Protein 6F95 (pdb70)

Secondary structure (DSSP, 8-state):
-EEEEEEE-SSEEEEEE-SSSS-EEEEEE--EEE----S--SSEEEEE-SS--EEEEGGGGGGGSS-GGGSS--S--SSSTTTHHHHHHHHHHHHTTT---EEEEEEEE-STTTTTGGGTTTTT-SSSEEEEETTEEEEEEEEEEEEEETTGGGGGG-S-SS-EEEEE-SSEEEEEEBSSSSBBSSS---EE--TTTS-SHHHHHHHHHHS-S--TTS-EEEESTTHHHHHHHHTTTT--SB-----STT--GGGHHHHHHHTT---/-EEEEEEE-SSEEEEEE-SSSS-EEEEEE--EEE---BS--SSEEEEE-SS--EEEEGGGGGGGSS-GGGSS--S--SSSTTTHHHHHHHHHHHHTTT---EEEEEEEE-STTTTTGGGTTTTT-SSSEEEEETTEEEEEEEEEEEEEETTGGGGGG-S-SS-EEEEE-SSEEEEEEBSSSSBBSSS---EE--TTTS-SHHHHHHHHHHS-S--TTS-EEEESTTHHHHHHHHTTTT--SB-----STT--GGGHHHHHHHTT---/-EEEEEEE-SSEEEEEE-SSSS-EEEEEE--EEE---BS--SSEEEEE-SS--EEEEGGGGGGGSS-GGGSS--S--SSSTTTHHHHHHHHHHHHTTT---EEEEEEEE-STTTTTGGGTTTTT-SSSEEEEETTEEEEEEEEEEEEEETTGGGGGG-S-SS-EEEEE-SSEEEEEEBSSSSB-SSS---EE--TTTS-SHHHHHHHHHHS-S--TTS-EEEESTTHHHHHHHHTTTT--SB-----STT--GGGHHHHHHHTT---/-EEEEEEE-SSEEEEEE-SSSS-EEEEEE--EEE---BS--SSEEEEE-SS--EEEEGGGGGGGSS-GGGSS--S--SSSTTTHHHHHHHHHHHHTTT---EEEEEEEE-STTTTTGGGTTTTT-SSSEEEEETTEEEEEEEEEEEEEETTGGGGGG-S-SS-EEEEE-SSEEEEEEBSSSSB-SSS---EE--TTTS-SHHHHHHHHHHS-S--TTS-EEEESTTHHHHHHHHTTTT--SB-----STT--GGGHHHHHHHTT---/-EEEEEEE-SSEEEEEE-SSSS-EEEEEE--EEE----S--SSEEEEE-SS--EEEEGGGGGGGSS-GGGSS--S--SSSTTTHHHHHHHHHHHHTTT---EEEEEEEE-STTTTTGGGTTTTT-SSSEEEEETTEEEEEEEEEEEEEETTGGGGGG-S-SS-EEEEE-SSEEEEEEBSSSSBBSSS---EE--TTTS-SHHHHHHHHHHS-S--TTS-EEEESTTHHHHHHHHTTTT--SB-----STT--GGGHHHHHHHTT---

Sequence (1335 aa):
TLTTVIDIGNFSTKYAYKDAAQIKVGSFPSILHSYKPLEDYEGMERVEYNGLDYYVGETVKNFYFGREEQMYFGNTRKGHMEGQIRLVYALYTIFKETGAAEFNLILTCPYESMVTDKKYFVQHFEGEREVIVEGKSFKFTVHNIVMAAEGLGALNFSDSLNCVIVDAGSKTLNVLYLINGSISKMDSHTINGGTIDNSIMDLAKTFAKTCSNIDYDYPIVCTGGKAEEMKECLENVGYSTVSSAELGEDKPSYYVNSVGLLLKYGRTLTTVIDIGNFSTKYAYKDAAQIKVGSFPSILHSYKPLEDYEGMERVEYNGLDYYVGETVKNFYFGREEQMYFGNTRKGHMEGQIRLVYALYTIFKETGAAEFNLILTCPYESMVTDKKYFVQHFEGEREVIVEGKSFKFTVHNIVMAAEGLGALNFSDSLNCVIVDAGSKTLNVLYLINGSISKMDSHTINGGTIDNSIMDLAKTFAKTCSNIDYDYPIVCTGGKAEEMKECLENVGYSTVSSAELGEDKPSYYVNSVGLLLKYGRTLTTVIDIGNFSTKYAYKDAAQIKVGSFPSILHSYKPLEDYEGMERVEYNGLDYYVGETVKNFYFGREEQMYFGNTRKGHMEGQIRLVYALYTIFKETGAAEFNLILTCPYESMVTDKKYFVQHFEGEREVIVEGKSFKFTVHNIVMAAEGLGALNFSDSLNCVIVDAGSKTLNVLYLINGSISKMDSHTINGGTIDNSIMDLAKTFAKTCSNIDYDYPIVCTGGKAEEMKECLENVGYSTVSSAELGEDKPSYYVNSVGLLLKYGRTLTTVIDIGNFSTKYAYKDAAQIKVGSFPSILHSYKPLEDYEGMERVEYNGLDYYVGETVKNFYFGREEQMYFGNTRKGHMEGQIRLVYALYTIFKETGAAEFNLILTCPYESMVTDKKYFVQHFEGEREVIVEGKSFKFTVHNIVMAAEGLGALNFSDSLNCVIVDAGSKTLNVLYLINGSISKMDSHTINGGTIDNSIMDLAKTFAKTCSNIDYDYPIVCTGGKAEEMKECLENVGYSTVSSAELGEDKPSYYVNSVGLLLKYGRTLTTVIDIGNFSTKYAYKDAAQIKVGSFPSILHSYKPLEDYEGMERVEYNGLDYYVGETVKNFYFGREEQMYFGNTRKGHMEGQIRLVYALYTIFKETGAAEFNLILTCPYESMVTDKKYFVQHFEGEREVIVEGKSFKFTVHNIVMAAEGLGALNFSDSLNCVIVDAGSKTLNVLYLINGSISKMDSHTINGGTIDNSIMDLAKTFAKTCSNIDYDYPIVCTGGKAEEMKECLENVGYSTVSSAELGEDKPSYYVNSVGLLLKYGR

Foldseek 3Di:
DWEKEWEDAWQKIKIWTCDDVDIDIDIFGDFKDAAPDDDDDDFWKWKAFDHGTIIGGDCSCVVQVVNNVPGTDAPDQAQDVPNVRRVVVVVVVVCVVPVAQEYAYEYEDAPVCQVVNCVRPVPSAQFQGWMQMRNRIDTHTYHHYHYHYQFLLLCVQDPDQFAWGWAQEAFWIWTFGGGRSHTDDVQTDIGGGHVNVDPLLVVLVVVCVRNVVDDQAGEYEYAAQCRVVNVVNNVVVPHDRYDYGDDDPPDHRHCSSGVSCVVPDDD/DWEKEWEDAWQKIKIWTCDDVDIDIDIFGDFKDAAPDDDDDDFWKWKAFDHGTIIGGDCSCVVQVVNNVPGTDAPDQAQDVPNVRRVVVVVVVVCVVPVAQEYAYEYEDAPVCQVVNCVRPVPSAQFQGWMQMRNRIDTHTYHHYHYHYQFLLLCVQDPDQFAWGWAQEAFWIWTFGGGRSHTDDVQTDIGGGHVNVDPLLVVLVVVCVRNVVDDQAGEYEYAAQCRVVNVVNNVVVPHDRYDYGDDDPPDHRHCSSGVSCVVPDDD/DWEKEWEDAWQKIKIWTCDDVDIDIDIFGDFKDAAPDDDDDDFWKWKAFDHGTIIGGDCSCVVQVVNNVPGTDAPDQAQDVPNVRRVVVVVVVVCVVPVAQEYAYEYEDAPVCQVVNCVRPVPSAQFQGWMQMRNRIDTHTYHHYHYHYQFLLLCVQDPDQFAWGWAQEAFWIWTFGGGRSHTDDVQTDIGGGHVNVDPLLVVLVVVCVRNVVDDQAGEYEYAAQCRVVNVVNNVVVPHDRYDYGDDDPPDHRHCSSGVSCVVPDDD/DWEKEWEDAWQKIKIWTCDDVDIDIDIFGDFKDAAPDDDDDDFWKWKAFDHGTIIGGDCSCVVQVVNNVPGTDAPDQAQDVPNVRRVVVVVVVVCVVPVAQEYAYEYEDAPVCQVVNCVRPVPSAQFQGWMQMRNRIDTHTYHHYHYHYQFLLLCVQDPDQFAWGWAQEAFWIWTFGGGRSHTDDVQTDIGGGHVNVDPLLVVLVVVCVRNVVDDQAGEYEYAAQCRVVNVVNNVVVPHDRYDYGDDDPPDHRHCSSGVSCVVPDDD/DWEKEWEDAWQKIKIWTCDDVDIDIDIFGDFKDAAPDDDDDDFWKWKAFDHGTIIGGDCSCVVQVVNNVPGTDAPDQAQDVPNVRRVVVVVVVVCVVPVAQEYAYEYEDAPVCQVVNCVRPVPSAQFQGWMQMRNRIDTHTYHHYHYHYQFLLLCVQDPDQFAWGWAQEAFWIWTFGGGRSHTDDVQTDIGGGHVNVDPLLVVLVVVCVRNVVDDQAGEYEYAAQCRVVNVVNNVVVPHDRYDYGDDDPPDHRHCSSGVSCVVPDDD

Radius of gyration: 43.41 Å; Cα contacts (8 Å, |Δi|>4): 2991; chains: 5; bounding box: 79×79×156 Å

Organism: Bacillus subtilis (NCBI:txid1423)

B-factor: mean 75.81, std 14.25, range [50.49, 121.33]

Nearest PDB structures (foldseek):
  6f95-assembly1_A  TM=1.004E+00  e=1.488E-59  Bacillus subtilis
  6bqw-assembly1_A  TM=9.727E-01  e=2.558E-44  Bacillus subtilis
  8j9b-assembly1_F-2  TM=5.770E-01  e=1.873E-07  Oryctolagus cuniculus
  9c4b-assembly1_A  TM=6.269E-01  e=9.050E-07  Homo sapiens
  3ffk-assembly1_B  TM=5.396E-01  e=3.231E-07  Oryctolagus cuniculus

Structure (mmCIF, N/CA/C/O backbone):
data_6F95
#
_entry.id   6F95
#
_cell.length_a   1.0
_cell.length_b   1.0
_cell.length_c   1.0
_cell.angle_alpha   90.00
_cell.angle_beta   90.00
_cell.angle_gamma   90.00
#
_symmetry.space_group_name_H-M   'P 1'
#
loop_
_entity.id
_entity.type
_entity.pdbx_description
1 polymer AlfA
2 non-polymer 'MAGNESIUM ION'
3 non-polymer "ADENOSINE-5'-DIPHOSPHATE"
#
loop_
_atom_site.group_PDB
_atom_site.id
_atom_site.type_symbol
_atom_site.label_atom_id
_atom_site.label_alt_id
_atom_site.label_comp_id
_atom_site.label_asym_id
_atom_site.label_entity_id
_atom_site.label_seq_id
_atom_site.pdbx_PDB_ins_code
_atom_site.Cartn_x
_atom_site.Cartn_y
_atom_site.Cartn_z
_atom_site.occupancy
_atom_site.B_iso_or_equiv
_atom_site.auth_seq_id
_atom_site.auth_comp_id
_atom_site.auth_asym_id
_atom_site.auth_atom_id
_atom_site.pdbx_PDB_model_num
ATOM 1 N N . THR A 1 5 ? 164.637 153.562 163.783 1.00 82.22 2 THR A N 1
ATOM 2 C CA . THR A 1 5 ? 164.860 154.987 163.990 1.00 82.22 2 THR A CA 1
ATOM 3 C C . THR A 1 5 ? 166.185 155.222 164.692 1.00 82.22 2 THR A C 1
ATOM 4 O O . THR A 1 5 ? 166.415 154.711 165.784 1.00 82.22 2 THR A O 1
ATOM 8 N N . LEU A 1 6 ? 167.053 156.005 164.062 1.00 81.07 3 LEU A N 1
ATOM 9 C CA . LEU A 1 6 ? 168.409 156.221 164.539 1.00 81.07 3 LEU A CA 1
ATOM 10 C C . LEU A 1 6 ? 168.537 157.619 165.124 1.00 81.07 3 LEU A C 1
ATOM 11 O O . LEU A 1 6 ? 168.238 158.607 164.450 1.00 81.07 3 LEU A O 1
ATOM 16 N N . THR A 1 7 ? 168.980 157.697 166.372 1.00 81.83 4 THR A N 1
ATOM 17 C CA . THR A 1 7 ? 169.233 158.967 167.036 1.00 81.83 4 THR A CA 1
ATOM 18 C C . THR A 1 7 ? 170.706 159.308 166.879 1.00 81.83 4 THR A C 1
ATOM 19 O O . THR A 1 7 ? 171.569 158.582 167.378 1.00 81.83 4 THR A O 1
ATOM 23 N N . THR A 1 8 ? 170.989 160.410 166.192 1.00 79.56 5 THR A N 1
ATOM 24 C CA . THR A 1 8 ? 172.361 160.782 165.896 1.00 79.56 5 THR A CA 1
ATOM 25 C C . THR A 1 8 ? 172.589 162.247 166.225 1.00 79.56 5 THR A C 1
ATOM 26 O O . THR A 1 8 ? 171.650 163.037 166.350 1.00 79.56 5 THR A O 1
ATOM 30 N N . VAL A 1 9 ? 173.862 162.596 166.371 1.00 72.46 6 VAL A N 1
ATOM 31 C CA . VAL A 1 9 ? 174.292 163.933 166.751 1.00 72.46 6 VAL A CA 1
ATOM 32 C C . VAL A 1 9 ? 175.267 164.447 165.702 1.00 72.46 6 VAL A C 1
ATOM 33 O O . VAL A 1 9 ? 176.227 163.757 165.345 1.00 72.46 6 VAL A O 1
ATOM 37 N N . ILE A 1 10 ? 174.989 165.635 165.169 1.00 67.65 7 ILE A N 1
ATOM 38 C CA . ILE A 1 10 ? 175.709 166.179 164.024 1.00 67.65 7 ILE A CA 1
ATOM 39 C C . ILE A 1 10 ? 176.242 167.552 164.410 1.00 67.65 7 ILE A C 1
ATOM 40 O O . ILE A 1 10 ? 175.478 168.518 164.506 1.00 67.65 7 ILE A O 1
ATOM 45 N N . ASP A 1 11 ? 177.550 167.638 164.630 1.00 65.80 8 ASP A N 1
ATOM 46 C CA . ASP A 1 11 ? 178.208 168.863 165.076 1.00 65.80 8 ASP A CA 1
ATOM 47 C C . ASP A 1 11 ? 178.703 169.611 163.848 1.00 65.80 8 ASP A C 1
ATOM 48 O O . ASP A 1 11 ? 179.835 169.433 163.408 1.00 65.80 8 ASP A O 1
ATOM 53 N N . ILE A 1 12 ? 177.840 170.458 163.296 1.00 66.23 9 ILE A N 1
ATOM 54 C CA . ILE A 1 12 ? 178.195 171.275 162.140 1.00 66.23 9 ILE A CA 1
ATOM 55 C C . ILE A 1 12 ? 179.177 172.343 162.599 1.00 66.23 9 ILE A C 1
ATOM 56 O O . ILE A 1 12 ? 178.826 173.215 163.396 1.00 66.23 9 ILE A O 1
ATOM 61 N N . GLY A 1 13 ? 180.408 172.282 162.104 1.00 62.25 10 GLY A N 1
ATOM 62 C CA . GLY A 1 13 ? 181.405 173.274 162.394 1.00 62.25 10 GLY A CA 1
ATOM 63 C C . GLY A 1 13 ? 181.734 174.115 161.183 1.00 62.25 10 GLY A C 1
ATOM 64 O O . GLY A 1 13 ? 180.956 174.212 160.226 1.00 62.25 10 GLY A O 1
ATOM 65 N N . ASN A 1 14 ? 182.904 174.735 161.222 1.00 57.37 11 ASN A N 1
ATOM 66 C CA . ASN A 1 14 ? 183.389 175.534 160.108 1.00 57.37 11 ASN A CA 1
ATOM 67 C C . ASN A 1 14 ? 184.526 174.868 159.359 1.00 57.37 11 ASN A C 1
ATOM 68 O O . ASN A 1 14 ? 184.592 174.968 158.137 1.00 57.37 11 ASN A O 1
ATOM 73 N N . PHE A 1 15 ? 185.422 174.183 160.063 1.00 54.37 12 PHE A N 1
ATOM 74 C CA . PHE A 1 15 ? 186.457 173.419 159.386 1.00 54.37 12 PHE A CA 1
ATOM 75 C C . PHE A 1 15 ? 185.924 172.086 158.899 1.00 54.37 12 PHE A C 1
ATOM 76 O O . PHE A 1 15 ? 186.303 171.622 157.822 1.00 54.37 12 PHE A O 1
ATOM 84 N N . SER A 1 16 ? 185.067 171.449 159.683 1.00 56.72 13 SER A N 1
ATOM 85 C CA . SER A 1 16 ? 184.555 170.135 159.342 1.00 56.72 13 SER A CA 1
ATOM 86 C C . SER A 1 16 ? 183.169 169.988 159.939 1.00 56.72 13 SER A C 1
ATOM 87 O O . SER A 1 16 ? 182.706 170.839 160.694 1.00 56.72 13 SER A O 1
ATOM 90 N N . THR A 1 17 ? 182.505 168.894 159.594 1.00 57.03 14 THR A N 1
ATOM 91 C CA . THR A 1 17 ? 181.178 168.597 160.116 1.00 57.03 14 THR A CA 1
ATOM 92 C C . THR A 1 17 ? 181.190 167.181 160.660 1.00 57.03 14 THR A C 1
ATOM 93 O O . THR A 1 17 ? 181.321 166.223 159.897 1.00 57.03 14 THR A O 1
ATOM 97 N N . LYS A 1 18 ? 181.049 167.051 161.969 1.00 60.75 15 LYS A N 1
ATOM 98 C CA . LYS A 1 18 ? 181.204 165.777 162.647 1.00 60.75 15 LYS A CA 1
ATOM 99 C C . LYS A 1 18 ? 179.839 165.195 162.964 1.00 60.75 15 LYS A C 1
ATOM 100 O O . LYS A 1 18 ? 178.979 165.880 163.520 1.00 60.75 15 LYS A O 1
ATOM 106 N N . TYR A 1 19 ? 179.644 163.931 162.611 1.00 68.87 16 TYR A N 1
ATOM 107 C CA . TYR A 1 19 ? 178.424 163.214 162.938 1.00 68.87 16 TYR A CA 1
ATOM 108 C C . TYR A 1 19 ? 178.783 162.009 163.788 1.00 68.87 16 TYR A C 1
ATOM 109 O O . TYR A 1 19 ? 179.819 161.378 163.570 1.00 68.87 16 TYR A O 1
ATOM 118 N N . ALA A 1 20 ? 177.924 161.689 164.751 1.00 72.32 17 ALA A N 1
ATOM 119 C CA . ALA A 1 20 ? 178.113 160.521 165.595 1.00 72.32 17 ALA A CA 1
ATOM 120 C C . ALA A 1 20 ? 176.777 159.839 165.815 1.00 72.32 17 ALA A C 1
ATOM 121 O O . ALA A 1 20 ? 175.746 160.501 165.943 1.00 72.32 17 ALA A O 1
ATOM 123 N N . TYR A 1 21 ? 176.805 158.511 165.857 1.00 81.72 18 TYR A N 1
ATOM 124 C CA . TYR A 1 21 ? 175.603 157.728 166.082 1.00 81.72 18 TYR A CA 1
ATOM 125 C C . TYR A 1 21 ? 175.996 156.428 166.760 1.00 81.72 18 TYR A C 1
ATOM 126 O O . TYR A 1 21 ? 177.169 156.052 166.799 1.00 81.72 18 TYR A O 1
ATOM 135 N N . LYS A 1 22 ? 174.994 155.741 167.292 1.00 90.99 19 LYS A N 1
ATOM 136 C CA . LYS A 1 22 ? 175.188 154.537 168.090 1.00 90.99 19 LYS A CA 1
ATOM 137 C C . LYS A 1 22 ? 174.317 153.431 167.514 1.00 90.99 19 LYS A C 1
ATOM 138 O O . LYS A 1 22 ? 173.099 153.427 167.720 1.00 90.99 19 LYS A O 1
ATOM 144 N N . ASP A 1 23 ? 174.931 152.502 166.785 1.00 95.37 20 ASP A N 1
ATOM 145 C CA . ASP A 1 23 ? 174.191 151.372 166.232 1.00 95.37 20 ASP A CA 1
ATOM 146 C C . ASP A 1 23 ? 174.280 150.136 167.130 1.00 95.37 20 ASP A C 1
ATOM 147 O O . ASP A 1 23 ? 173.257 149.633 167.606 1.00 95.37 20 ASP A O 1
ATOM 152 N N . ALA A 1 24 ? 175.486 149.646 167.374 1.00 98.03 21 ALA A N 1
ATOM 153 C CA . ALA A 1 24 ? 175.743 148.587 168.336 1.00 98.03 21 ALA A CA 1
ATOM 154 C C . ALA A 1 24 ? 176.080 149.241 169.676 1.00 98.03 21 ALA A C 1
ATOM 155 O O . ALA A 1 24 ? 175.781 150.418 169.893 1.00 98.03 21 ALA A O 1
ATOM 157 N N . ALA A 1 25 ? 176.673 148.484 170.600 1.00 100.98 22 ALA A N 1
ATOM 158 C CA . ALA A 1 25 ? 177.215 149.077 171.817 1.00 100.98 22 ALA A CA 1
ATOM 159 C C . ALA A 1 25 ? 178.353 150.056 171.546 1.00 100.98 22 ALA A C 1
ATOM 160 O O . ALA A 1 25 ? 178.617 150.913 172.394 1.00 100.98 22 ALA A O 1
ATOM 162 N N . GLN A 1 26 ? 179.024 149.954 170.402 1.00 98.70 23 GLN A N 1
ATOM 163 C CA . GLN A 1 26 ? 180.056 150.902 170.021 1.00 98.70 23 GLN A CA 1
ATOM 164 C C . GLN A 1 26 ? 179.437 152.163 169.433 1.00 98.70 23 GLN A C 1
ATOM 165 O O . GLN A 1 26 ? 178.244 152.210 169.126 1.00 98.70 23 GLN A O 1
ATOM 171 N N . ILE A 1 27 ? 180.266 153.190 169.292 1.00 88.60 24 ILE A N 1
ATOM 172 C CA . ILE A 1 27 ? 179.867 154.432 168.642 1.00 88.60 24 ILE A CA 1
ATOM 173 C C . ILE A 1 27 ? 180.585 154.532 167.303 1.00 88.60 24 ILE A C 1
ATOM 174 O O . ILE A 1 27 ? 181.813 154.655 167.255 1.00 88.60 24 ILE A O 1
ATOM 179 N N . LYS A 1 28 ? 179.821 154.478 166.218 1.00 83.05 25 LYS A N 1
ATOM 180 C CA . LYS A 1 28 ? 180.365 154.699 164.889 1.00 83.05 25 LYS A CA 1
ATOM 181 C C . LYS A 1 28 ? 180.352 156.191 164.606 1.00 83.05 25 LYS A C 1
ATOM 182 O O . LYS A 1 28 ? 179.330 156.853 164.798 1.00 83.05 25 LYS A O 1
ATOM 188 N N . VAL A 1 29 ? 181.484 156.714 164.149 1.00 75.13 26 VAL A N 1
ATOM 189 C CA . VAL A 1 29 ? 181.676 158.151 164.062 1.00 75.13 26 VAL A CA 1
ATOM 190 C C . VAL A 1 29 ? 182.416 158.460 162.767 1.00 75.13 26 VAL A C 1
ATOM 191 O O . VAL A 1 29 ? 183.068 157.592 162.179 1.00 75.13 26 VAL A O 1
ATOM 195 N N . GLY A 1 30 ? 182.278 159.696 162.297 1.00 71.70 27 GLY A N 1
ATOM 196 C CA . GLY A 1 30 ? 182.938 160.116 161.076 1.00 71.70 27 GLY A CA 1
ATOM 197 C C . GLY A 1 30 ? 182.701 161.589 160.835 1.00 71.70 27 GLY A C 1
ATOM 198 O O . GLY A 1 30 ? 181.943 162.242 161.554 1.00 71.70 27 GLY A O 1
ATOM 199 N N . SER A 1 31 ? 183.347 162.104 159.795 1.00 60.95 28 SER A N 1
ATOM 200 C CA . SER A 1 31 ? 183.198 163.507 159.433 1.00 60.95 28 SER A CA 1
ATOM 201 C C . SER A 1 31 ? 183.491 163.673 157.949 1.00 60.95 28 SER A C 1
ATOM 202 O O . SER A 1 31 ? 183.787 162.711 157.237 1.00 60.95 28 SER A O 1
ATOM 205 N N . PHE A 1 32 ? 183.412 164.921 157.497 1.00 55.03 29 PHE A N 1
ATOM 206 C CA . PHE A 1 32 ? 183.728 165.330 156.136 1.00 55.03 29 PHE A CA 1
ATOM 207 C C . PHE A 1 32 ? 183.977 166.829 156.168 1.00 55.03 29 PHE A C 1
ATOM 208 O O . PHE A 1 32 ? 183.359 167.524 156.974 1.00 55.03 29 PHE A O 1
ATOM 216 N N . PRO A 1 33 ? 184.876 167.344 155.329 1.00 51.93 30 PRO A N 1
ATOM 217 C CA . PRO A 1 33 ? 185.254 168.758 155.454 1.00 51.93 30 PRO A CA 1
ATOM 218 C C . PRO A 1 33 ? 184.144 169.701 155.035 1.00 51.93 30 PRO A C 1
ATOM 219 O O . PRO A 1 33 ? 183.362 169.420 154.129 1.00 51.93 30 PRO A O 1
ATOM 223 N N . SER A 1 34 ? 184.081 170.827 155.732 1.00 55.54 31 SER A N 1
ATOM 224 C CA . SER A 1 34 ? 183.002 171.804 155.612 1.00 55.54 31 SER A CA 1
ATOM 225 C C . SER A 1 34 ? 183.313 172.875 154.586 1.00 55.54 31 SER A C 1
ATOM 226 O O . SER A 1 34 ? 183.205 174.065 154.862 1.00 55.54 31 SER A O 1
ATOM 229 N N . ILE A 1 35 ? 183.689 172.471 153.382 1.00 56.35 32 ILE A N 1
ATOM 230 C CA . ILE A 1 35 ? 183.936 173.395 152.286 1.00 56.35 32 ILE A CA 1
ATOM 231 C C . ILE A 1 35 ? 182.927 173.084 151.203 1.00 56.35 32 ILE A C 1
ATOM 232 O O . ILE A 1 35 ? 182.904 171.967 150.676 1.00 56.35 32 ILE A O 1
ATOM 237 N N . LEU A 1 36 ? 182.092 174.053 150.871 1.00 61.52 33 LEU A N 1
ATOM 238 C CA . LEU A 1 36 ? 181.167 173.878 149.771 1.00 61.52 33 LEU A CA 1
ATOM 239 C C . LEU A 1 36 ? 181.141 175.118 148.897 1.00 61.52 33 LEU A C 1
ATOM 240 O O . LEU A 1 36 ? 181.330 176.241 149.367 1.00 61.52 33 LEU A O 1
ATOM 245 N N . HIS A 1 37 ? 180.889 174.888 147.616 1.00 61.65 34 HIS A N 1
ATOM 246 C CA . HIS A 1 37 ? 180.970 175.893 146.577 1.00 61.65 34 HIS A CA 1
ATOM 247 C C . HIS A 1 37 ? 179.719 175.779 145.721 1.00 61.65 34 HIS A C 1
ATOM 248 O O . HIS A 1 37 ? 179.041 174.751 145.733 1.00 61.65 34 HIS A O 1
ATOM 255 N N . SER A 1 38 ? 179.417 176.832 144.962 1.00 64.27 35 SER A N 1
ATOM 256 C CA . SER A 1 38 ? 178.273 176.823 144.058 1.00 64.27 35 SER A CA 1
ATOM 257 C C . SER A 1 38 ? 178.512 175.838 142.916 1.00 64.27 35 SER A C 1
ATOM 258 O O . SER A 1 38 ? 179.595 175.265 142.780 1.00 64.27 35 SER A O 1
ATOM 261 N N . TYR A 1 39 ? 177.493 175.647 142.071 1.00 71.29 36 TYR A N 1
ATOM 262 C CA . TYR A 1 39 ? 177.465 174.450 141.237 1.00 71.29 36 TYR A CA 1
ATOM 263 C C . TYR A 1 39 ? 178.533 174.412 140.147 1.00 71.29 36 TYR A C 1
ATOM 264 O O . TYR A 1 39 ? 179.447 173.603 140.287 1.00 71.29 36 TYR A O 1
ATOM 273 N N . LYS A 1 40 ? 178.503 175.306 139.133 1.00 68.26 37 LYS A N 1
ATOM 274 C CA . LYS A 1 40 ? 179.501 175.349 138.050 1.00 68.26 37 LYS A CA 1
ATOM 275 C C . LYS A 1 40 ? 179.716 173.999 137.372 1.00 68.26 37 LYS A C 1
ATOM 276 O O . LYS A 1 40 ? 180.657 173.291 137.751 1.00 68.26 37 LYS A O 1
ATOM 282 N N . PRO A 1 41 ? 178.838 173.593 136.448 1.00 71.10 38 PRO A N 1
ATOM 283 C CA . PRO A 1 41 ? 178.856 172.230 135.876 1.00 71.10 38 PRO A CA 1
ATOM 284 C C . PRO A 1 41 ? 180.196 171.802 135.296 1.00 71.10 38 PRO A C 1
ATOM 285 O O . PRO A 1 41 ? 180.689 172.371 134.324 1.00 71.10 38 PRO A O 1
ATOM 289 N N . LEU A 1 42 ? 180.779 170.792 135.920 1.00 77.64 39 LEU A N 1
ATOM 290 C CA . LEU A 1 42 ? 182.146 170.366 135.693 1.00 77.64 39 LEU A CA 1
ATOM 291 C C . LEU A 1 42 ? 182.116 169.093 134.859 1.00 77.64 39 LEU A C 1
ATOM 292 O O . LEU A 1 42 ? 181.076 168.444 134.729 1.00 77.64 39 LEU A O 1
ATOM 297 N N . GLU A 1 43 ? 183.261 168.729 134.282 1.00 89.89 40 GLU A N 1
ATOM 298 C CA . GLU A 1 43 ? 183.277 167.599 133.351 1.00 89.89 40 GLU A CA 1
ATOM 299 C C . GLU A 1 43 ? 183.228 166.260 134.082 1.00 89.89 40 GLU A C 1
ATOM 300 O O . GLU A 1 43 ? 182.263 165.503 133.947 1.00 89.89 40 GLU A O 1
ATOM 306 N N . ASP A 1 44 ? 184.258 165.952 134.869 1.00 88.74 41 ASP A N 1
ATOM 307 C CA . ASP A 1 44 ? 184.317 164.665 135.567 1.00 88.74 41 ASP A CA 1
ATOM 308 C C . ASP A 1 44 ? 185.037 164.884 136.896 1.00 88.74 41 ASP A C 1
ATOM 309 O O . ASP A 1 44 ? 186.265 164.805 136.974 1.00 88.74 41 ASP A O 1
ATOM 314 N N . TYR A 1 45 ? 184.259 165.133 137.936 1.00 80.44 42 TYR A N 1
ATOM 315 C CA . TYR A 1 45 ? 184.769 165.292 139.284 1.00 80.44 42 TYR A CA 1
ATOM 316 C C . TYR A 1 45 ? 184.895 163.939 139.971 1.00 80.44 42 TYR A C 1
ATOM 317 O O . TYR A 1 45 ? 184.144 163.001 139.697 1.00 80.44 42 TYR A O 1
ATOM 326 N N . GLU A 1 46 ? 185.873 163.844 140.871 1.00 82.48 43 GLU A N 1
ATOM 327 C CA . GLU A 1 46 ? 186.195 162.578 141.519 1.00 82.48 43 GLU A CA 1
ATOM 328 C C . GLU A 1 46 ? 185.932 162.606 143.017 1.00 82.48 43 GLU A C 1
ATOM 329 O O . GLU A 1 46 ? 185.174 161.772 143.518 1.00 82.48 43 GLU A O 1
ATOM 335 N N . GLY A 1 47 ? 186.525 163.541 143.751 1.00 71.50 44 GLY A N 1
ATOM 336 C CA . GLY A 1 47 ? 186.454 163.497 145.197 1.00 71.50 44 GLY A CA 1
ATOM 33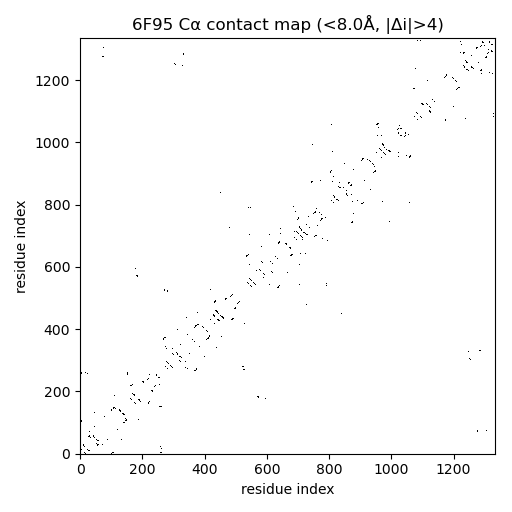7 C C . GLY A 1 47 ? 185.461 164.461 145.806 1.00 71.50 44 GLY A C 1
ATOM 338 O O . GLY A 1 47 ? 185.611 164.873 146.958 1.00 71.50 44 GLY A O 1
ATOM 339 N N . MET A 1 48 ? 184.441 164.833 145.043 1.00 66.97 45 MET A N 1
ATOM 340 C CA . MET A 1 48 ? 183.401 165.702 145.557 1.00 66.97 45 MET A CA 1
ATOM 341 C C . MET A 1 48 ? 182.073 165.166 145.064 1.00 66.97 45 MET A C 1
ATOM 342 O O . MET A 1 48 ? 182.019 164.381 144.117 1.00 66.97 45 MET A O 1
ATOM 347 N N . GLU A 1 49 ? 180.998 165.569 145.728 1.00 71.97 46 GLU A N 1
ATOM 348 C CA . GLU A 1 49 ? 179.680 165.078 145.368 1.00 71.97 46 GLU A CA 1
ATOM 349 C C . GLU A 1 49 ? 178.694 166.228 145.321 1.00 71.97 46 GLU A C 1
ATOM 350 O O . GLU A 1 49 ? 178.743 167.136 146.151 1.00 71.97 46 GLU A O 1
ATOM 356 N N . ARG A 1 50 ? 177.806 166.182 144.338 1.00 71.76 47 ARG A N 1
ATOM 357 C CA . ARG A 1 50 ? 176.784 167.198 144.174 1.00 71.76 47 ARG A CA 1
ATOM 358 C C . ARG A 1 50 ? 175.635 166.946 145.134 1.00 71.76 47 ARG A C 1
ATOM 359 O O . ARG A 1 50 ? 175.165 165.816 145.270 1.00 71.76 47 ARG A O 1
ATOM 367 N N . VAL A 1 51 ? 175.181 168.000 145.805 1.00 71.22 48 VAL A N 1
ATOM 368 C CA . VAL A 1 51 ? 174.068 167.906 146.742 1.00 71.22 48 VAL A CA 1
ATOM 369 C C . VAL A 1 51 ? 173.020 168.931 146.346 1.00 71.22 48 VAL A C 1
ATOM 370 O O . VAL A 1 51 ? 173.334 170.113 146.181 1.00 71.22 48 VAL A O 1
ATOM 374 N N . GLU A 1 52 ? 171.779 168.480 146.190 1.00 79.85 49 GLU A N 1
ATOM 375 C CA . GLU A 1 52 ? 170.650 169.358 145.923 1.00 79.85 49 GLU A CA 1
ATOM 376 C C . GLU A 1 52 ? 169.625 169.223 147.035 1.00 79.85 49 GLU A C 1
ATOM 377 O O . GLU A 1 52 ? 169.053 168.146 147.224 1.00 79.85 49 GLU A O 1
ATOM 383 N N . TYR A 1 53 ? 169.386 170.313 147.756 1.00 85.17 50 TYR A N 1
ATOM 384 C CA . TYR A 1 53 ? 168.343 170.332 148.775 1.00 85.17 50 TYR A CA 1
ATOM 385 C C . TYR A 1 53 ? 167.737 171.721 148.825 1.00 85.17 50 TYR A C 1
ATOM 386 O O . TYR A 1 53 ? 168.460 172.690 149.073 1.00 85.17 50 TYR A O 1
ATOM 395 N N . ASN A 1 54 ? 166.425 171.795 148.582 1.00 87.25 51 ASN A N 1
ATOM 396 C CA . ASN A 1 54 ? 165.605 172.993 148.790 1.00 87.25 51 ASN A CA 1
ATOM 397 C C . ASN A 1 54 ? 166.087 174.154 147.920 1.00 87.25 51 ASN A C 1
ATOM 398 O O . ASN A 1 54 ? 166.407 175.241 148.404 1.00 87.25 51 ASN A O 1
ATOM 403 N N . GLY A 1 55 ? 166.148 173.908 146.615 1.00 84.11 52 GLY A N 1
ATOM 404 C CA . GLY A 1 55 ? 166.543 174.948 145.689 1.00 84.11 52 GLY A CA 1
ATOM 405 C C . GLY A 1 55 ? 168.006 175.313 145.713 1.00 84.11 52 GLY A C 1
ATOM 406 O O . GLY A 1 55 ? 168.366 176.403 145.261 1.00 84.11 52 GLY A O 1
ATOM 407 N N . LEU A 1 56 ? 168.860 174.446 146.235 1.00 82.20 53 LEU A N 1
ATOM 408 C CA . LEU A 1 56 ? 170.292 174.680 146.289 1.00 82.20 53 LEU A CA 1
ATOM 409 C C . LEU A 1 56 ? 171.008 173.620 145.464 1.00 82.20 53 LEU A C 1
ATOM 410 O O . LEU A 1 56 ? 170.477 172.538 145.219 1.00 82.20 53 LEU A O 1
ATOM 415 N N . ASP A 1 57 ? 172.221 173.944 145.024 1.00 77.53 54 ASP A N 1
ATOM 416 C CA . ASP A 1 57 ? 172.979 173.023 144.175 1.00 77.53 54 ASP A CA 1
ATOM 417 C C . ASP A 1 57 ? 174.458 173.271 144.462 1.00 77.53 54 ASP A C 1
ATOM 418 O O . ASP A 1 57 ? 175.076 174.151 143.858 1.00 77.53 54 ASP A O 1
ATOM 423 N N . TYR A 1 58 ? 175.021 172.479 145.373 1.00 69.86 55 TYR A N 1
ATOM 424 C CA . TYR A 1 58 ? 176.348 172.711 145.924 1.00 69.86 55 TYR A CA 1
ATOM 425 C C . TYR A 1 58 ? 177.187 171.446 145.857 1.00 69.86 55 TYR A C 1
ATOM 426 O O . TYR A 1 58 ? 176.661 170.334 145.913 1.00 69.86 55 TYR A O 1
ATOM 435 N N . TYR A 1 59 ? 178.500 171.621 145.738 1.00 65.82 56 TYR A N 1
ATOM 436 C CA . TYR A 1 59 ? 179.441 170.513 145.853 1.00 65.82 56 TYR A CA 1
ATOM 437 C C . TYR A 1 59 ? 179.986 170.425 147.267 1.00 65.82 56 TYR A C 1
ATOM 438 O O . TYR A 1 59 ? 180.574 171.384 147.766 1.00 65.82 56 TYR A O 1
ATOM 447 N N . VAL A 1 60 ? 179.839 169.259 147.886 1.00 65.00 57 VAL A N 1
ATOM 448 C CA . VAL A 1 60 ? 180.406 168.982 149.197 1.00 65.00 57 VAL A CA 1
ATOM 449 C C . VAL A 1 60 ? 181.318 167.776 149.061 1.00 65.00 57 VAL A C 1
ATOM 450 O O . VAL A 1 60 ? 180.924 166.764 148.477 1.00 65.00 57 VAL A O 1
ATOM 454 N N . GLY A 1 61 ? 182.531 167.881 149.579 1.00 60.86 58 GLY A N 1
ATOM 455 C CA . GLY A 1 61 ? 183.440 166.757 149.550 1.00 60.86 58 GLY A CA 1
ATOM 456 C C . GLY A 1 61 ? 184.860 167.199 149.836 1.00 60.86 58 GLY A C 1
ATOM 457 O O . GLY A 1 61 ? 185.107 168.316 150.281 1.00 60.86 58 GLY A O 1
ATOM 458 N N . GLU A 1 62 ? 185.787 166.282 149.559 1.00 64.97 59 GLU A N 1
ATOM 459 C CA . GLU A 1 62 ? 187.191 166.520 149.868 1.00 64.97 59 GLU A CA 1
ATOM 460 C C . GLU A 1 62 ? 187.811 167.535 148.923 1.00 64.97 59 GLU A C 1
ATOM 461 O O . GLU A 1 62 ? 188.564 168.413 149.354 1.00 64.97 59 GLU A O 1
ATOM 467 N N . THR A 1 63 ? 187.520 167.425 147.629 1.00 62.96 60 THR A N 1
ATOM 468 C CA . THR A 1 63 ? 188.233 168.167 146.603 1.00 62.96 60 THR A CA 1
ATOM 469 C C . THR A 1 63 ? 187.540 169.465 146.223 1.00 62.96 60 THR A C 1
ATOM 470 O O . THR A 1 63 ? 187.863 170.043 145.183 1.00 62.96 60 THR A O 1
ATOM 474 N N . VAL A 1 64 ? 186.606 169.942 147.045 1.00 58.41 61 VAL A N 1
ATOM 475 C CA . VAL A 1 64 ? 185.982 171.231 146.789 1.00 58.41 61 VAL A CA 1
ATOM 476 C C . VAL A 1 64 ? 186.965 172.362 147.058 1.00 58.41 61 VAL A C 1
ATOM 477 O O . VAL A 1 64 ? 186.843 173.445 146.476 1.00 58.41 61 VAL A O 1
ATOM 481 N N . LYS A 1 65 ? 188.005 172.107 147.854 1.00 59.18 62 LYS A N 1
ATOM 482 C CA . LYS A 1 65 ? 189.080 173.066 148.067 1.00 59.18 62 LYS A CA 1
ATOM 483 C C . LYS A 1 65 ? 189.898 173.350 146.813 1.00 59.18 62 LYS A C 1
ATOM 484 O O . LYS A 1 65 ? 190.677 174.307 146.815 1.00 59.18 62 LYS A O 1
ATOM 490 N N . ASN A 1 66 ? 189.760 172.548 145.754 1.00 59.15 63 ASN A N 1
ATOM 491 C CA . ASN A 1 66 ? 190.409 172.869 144.492 1.00 59.15 63 ASN A CA 1
ATOM 492 C C . ASN A 1 66 ? 189.753 174.050 143.795 1.00 59.15 63 ASN A C 1
ATOM 493 O O . ASN A 1 66 ? 190.392 174.694 142.959 1.00 59.15 63 ASN A O 1
ATOM 498 N N . PHE A 1 67 ? 188.504 174.362 144.126 1.00 56.26 64 PHE A N 1
ATOM 499 C CA . PHE A 1 67 ? 187.851 175.549 143.587 1.00 56.26 64 PHE A CA 1
ATOM 500 C C . PHE A 1 67 ? 188.410 176.840 144.155 1.00 56.26 64 PHE A C 1
ATOM 501 O O . PHE A 1 67 ? 188.095 177.910 143.627 1.00 56.26 64 PHE A O 1
ATOM 509 N N . TYR A 1 68 ? 189.229 176.769 145.203 1.00 56.14 65 TYR A N 1
ATOM 510 C CA . TYR A 1 68 ? 189.696 177.928 145.951 1.00 56.14 65 TYR A CA 1
ATOM 511 C C . TYR A 1 68 ? 191.219 177.917 145.978 1.00 56.14 65 TYR A C 1
ATOM 512 O O . TYR A 1 68 ? 191.824 177.971 147.044 1.00 56.14 65 TYR A O 1
ATOM 521 N N . PHE A 1 69 ? 191.838 177.791 144.806 1.00 62.19 66 PHE A N 1
ATOM 522 C CA . PHE A 1 69 ? 193.279 177.571 144.733 1.00 62.19 66 PHE A CA 1
ATOM 523 C C . PHE A 1 69 ? 194.079 178.787 145.189 1.00 62.19 66 PHE A C 1
ATOM 524 O O . PHE A 1 69 ? 194.824 178.717 146.170 1.00 62.19 66 PHE A O 1
ATOM 532 N N . GLY A 1 70 ? 193.943 179.906 144.495 1.00 65.36 67 GLY A N 1
ATOM 533 C CA . GLY A 1 70 ? 194.714 181.074 144.866 1.00 65.36 67 GLY A CA 1
ATOM 534 C C . GLY A 1 70 ? 194.017 181.963 145.868 1.00 65.36 67 GLY A C 1
ATOM 535 O O . GLY A 1 70 ? 194.511 183.043 146.200 1.00 65.36 67 GLY A O 1
ATOM 536 N N . ARG A 1 71 ? 192.873 181.514 146.366 1.00 62.51 68 ARG A N 1
ATOM 537 C CA . ARG A 1 71 ? 191.995 182.280 147.235 1.00 62.51 68 ARG A CA 1
ATOM 538 C C . ARG A 1 71 ? 191.575 181.438 148.428 1.00 62.51 68 ARG A C 1
ATOM 539 O O . ARG A 1 71 ? 190.397 181.336 148.771 1.00 62.51 68 ARG A O 1
ATOM 547 N N . GLU A 1 72 ? 192.559 180.832 149.095 1.00 65.01 69 GLU A N 1
ATOM 548 C CA . GLU A 1 72 ? 192.308 179.855 150.149 1.00 65.01 69 GLU A CA 1
ATOM 549 C C . GLU A 1 72 ? 191.699 180.449 151.411 1.00 65.01 69 GLU A C 1
ATOM 550 O O . GLU A 1 72 ? 191.252 179.684 152.269 1.00 65.01 69 GLU A O 1
ATOM 556 N N . GLU A 1 73 ? 191.657 181.769 151.549 1.00 66.89 70 GLU A N 1
ATOM 557 C CA . GLU A 1 73 ? 190.953 182.390 152.662 1.00 66.89 70 GLU A CA 1
ATOM 558 C C . GLU A 1 73 ? 189.462 182.544 152.411 1.00 66.89 70 GLU A C 1
ATOM 559 O O . GLU A 1 73 ? 188.790 183.230 153.184 1.00 66.89 70 GLU A O 1
ATOM 565 N N . GLN A 1 74 ? 188.925 181.928 151.361 1.00 59.66 71 GLN A N 1
ATOM 566 C CA . GLN A 1 74 ? 187.514 182.046 151.032 1.00 59.66 71 GLN A CA 1
ATOM 567 C C . GLN A 1 74 ? 186.790 180.717 151.144 1.00 59.66 71 GLN A C 1
ATOM 568 O O . GLN A 1 74 ? 185.642 180.615 150.711 1.00 59.66 71 GLN A O 1
ATOM 574 N N . MET A 1 75 ? 187.431 179.687 151.679 1.00 58.26 72 MET A N 1
ATOM 575 C CA . MET A 1 75 ? 186.817 178.370 151.632 1.00 58.26 72 MET A CA 1
ATOM 576 C C . MET A 1 75 ? 186.083 177.994 152.907 1.00 58.26 72 MET A C 1
ATOM 577 O O . MET A 1 75 ? 185.513 176.902 152.970 1.00 58.26 72 MET A O 1
ATOM 582 N N . TYR A 1 76 ? 186.060 178.867 153.904 1.00 52.83 73 TYR A N 1
ATOM 583 C CA . TYR A 1 76 ? 185.549 178.546 155.227 1.00 52.83 73 TYR A CA 1
ATOM 584 C C . TYR A 1 76 ? 184.461 179.525 155.625 1.00 52.83 73 TYR A C 1
ATOM 585 O O . TYR A 1 76 ? 184.655 180.741 155.552 1.00 52.83 73 TYR A O 1
ATOM 594 N N . PHE A 1 77 ? 183.317 178.987 156.034 1.00 61.96 74 PHE A N 1
ATOM 595 C CA . PHE A 1 77 ? 182.242 179.806 156.572 1.00 61.96 74 PHE A CA 1
ATOM 596 C C . PHE A 1 77 ? 182.696 180.461 157.862 1.00 61.96 74 PHE A C 1
ATOM 597 O O . PHE A 1 77 ? 183.059 179.779 158.820 1.00 61.96 74 PHE A O 1
ATOM 605 N N . GLY A 1 78 ? 182.678 181.781 157.899 1.00 71.35 75 GLY A N 1
ATOM 606 C CA . GLY A 1 78 ? 183.254 182.417 159.057 1.00 71.35 75 GLY A CA 1
ATOM 607 C C . GLY A 1 78 ? 182.251 182.976 160.035 1.00 71.35 75 GLY A C 1
ATOM 608 O O . GLY A 1 78 ? 181.710 184.063 159.809 1.00 71.35 75 GLY A O 1
ATOM 609 N N . ASN A 1 79 ? 182.024 182.228 161.122 1.00 74.62 76 ASN A N 1
ATOM 610 C CA . ASN A 1 79 ? 181.294 182.673 162.315 1.00 74.62 76 ASN A CA 1
ATOM 611 C C . ASN A 1 79 ? 179.880 183.132 161.965 1.00 74.62 76 ASN A C 1
ATOM 612 O O . ASN A 1 79 ? 179.408 184.178 162.416 1.00 74.62 76 ASN A O 1
ATOM 617 N N . THR A 1 80 ? 179.202 182.358 161.124 1.00 90.25 77 THR A N 1
ATOM 618 C CA . THR A 1 80 ? 178.009 182.858 160.450 1.00 90.25 77 THR A CA 1
ATOM 619 C C . THR A 1 80 ? 176.865 181.868 160.613 1.00 90.25 77 THR A C 1
ATOM 620 O O . THR A 1 80 ? 176.670 181.017 159.740 1.00 90.25 77 THR A O 1
ATOM 624 N N . ARG A 1 81 ? 176.172 181.953 161.763 1.00 100.27 78 ARG A N 1
ATOM 625 C CA . ARG A 1 81 ? 174.759 181.618 161.968 1.00 100.27 78 ARG A CA 1
ATOM 626 C C . ARG A 1 81 ? 174.266 180.338 161.304 1.00 100.27 78 ARG A C 1
ATOM 627 O O . ARG A 1 81 ? 173.467 180.419 160.366 1.00 100.27 78 ARG A O 1
ATOM 635 N N . LYS A 1 82 ? 174.756 179.188 161.785 1.00 93.50 79 LYS A N 1
ATOM 636 C CA . LYS A 1 82 ? 174.636 177.876 161.141 1.00 93.50 79 LYS A CA 1
ATOM 637 C C . LYS A 1 82 ? 173.206 177.534 160.737 1.00 93.50 79 LYS A C 1
ATOM 638 O O . LYS A 1 82 ? 172.273 177.672 161.531 1.00 93.50 79 LYS A O 1
ATOM 644 N N . GLY A 1 83 ? 173.042 177.102 159.492 1.00 98.21 80 GLY A N 1
ATOM 645 C CA . GLY A 1 83 ? 171.726 176.795 158.970 1.00 98.21 80 GLY A CA 1
ATOM 646 C C . GLY A 1 83 ? 171.135 177.892 158.114 1.00 98.21 80 GLY A C 1
ATOM 647 O O . GLY A 1 83 ? 169.959 178.235 158.240 1.00 98.21 80 GLY A O 1
ATOM 648 N N . HIS A 1 84 ? 171.948 178.440 157.221 1.00 97.05 81 HIS A N 1
ATOM 649 C CA . HIS A 1 84 ? 171.505 179.440 156.261 1.00 97.05 81 HIS A CA 1
ATOM 650 C C . HIS A 1 84 ? 170.809 178.824 155.068 1.00 97.05 81 HIS A C 1
ATOM 651 O O . HIS A 1 84 ? 170.377 177.669 155.097 1.00 97.05 81 HIS A O 1
ATOM 658 N N . MET A 1 85 ? 170.711 179.612 154.000 1.00 96.38 82 MET A N 1
ATOM 659 C CA . MET A 1 85 ? 170.495 179.096 152.660 1.00 96.38 82 MET A CA 1
ATOM 660 C C . MET A 1 85 ? 171.778 178.535 152.037 1.00 96.38 82 MET A C 1
ATOM 661 O O . MET A 1 85 ? 171.836 178.357 150.817 1.00 96.38 82 MET A O 1
ATOM 666 N N . GLU A 1 86 ? 172.818 178.303 152.843 1.00 85.50 83 GLU A N 1
ATOM 667 C CA . GLU A 1 86 ? 174.002 177.548 152.450 1.00 85.50 83 GLU A CA 1
ATOM 668 C C . GLU A 1 86 ? 174.408 176.470 153.447 1.00 85.50 83 GLU A C 1
ATOM 669 O O . GLU A 1 86 ? 175.023 175.483 153.033 1.00 85.50 83 GLU A O 1
ATOM 675 N N . GLY A 1 87 ? 174.096 176.614 154.731 1.00 85.07 84 GLY A N 1
ATOM 676 C CA . GLY A 1 87 ? 174.511 175.694 155.766 1.00 85.07 84 GLY A CA 1
ATOM 677 C C . GLY A 1 87 ? 173.606 174.511 155.989 1.00 85.07 84 GLY A C 1
ATOM 678 O O . GLY A 1 87 ? 173.946 173.625 156.777 1.00 85.07 84 GLY A O 1
ATOM 679 N N . GLN A 1 88 ? 172.451 174.469 155.326 1.00 83.36 85 GLN A N 1
ATOM 680 C CA . GLN A 1 88 ? 171.608 173.283 155.343 1.00 83.36 85 GLN A CA 1
ATOM 681 C C . GLN A 1 88 ? 172.233 172.125 154.594 1.00 83.36 85 GLN A C 1
ATOM 682 O O . GLN A 1 88 ? 171.915 170.969 154.888 1.00 83.36 85 GLN A O 1
ATOM 688 N N . ILE A 1 89 ? 173.101 172.418 153.628 1.00 71.76 86 ILE A N 1
ATOM 689 C CA . ILE A 1 89 ? 173.680 171.390 152.778 1.00 71.76 86 ILE A CA 1
ATOM 690 C C . ILE A 1 89 ? 174.653 170.531 153.568 1.00 71.76 86 ILE A C 1
ATOM 691 O O . ILE A 1 89 ? 174.769 169.326 153.322 1.00 71.76 86 ILE A O 1
ATOM 696 N N . ARG A 1 90 ? 175.328 171.118 154.557 1.00 65.38 87 ARG A N 1
ATOM 697 C CA . ARG A 1 90 ? 176.240 170.347 155.391 1.00 65.38 87 ARG A CA 1
ATOM 698 C C . ARG A 1 90 ? 175.498 169.376 156.287 1.00 65.38 87 ARG A C 1
ATOM 699 O O . ARG A 1 90 ? 176.044 168.339 156.669 1.00 65.38 87 ARG A O 1
ATOM 707 N N . LEU A 1 91 ? 174.256 169.692 156.629 1.00 70.28 88 LEU A N 1
ATOM 708 C CA . LEU A 1 91 ? 173.495 168.806 157.491 1.00 70.28 88 LEU A CA 1
ATOM 709 C C . LEU A 1 91 ? 172.867 167.670 156.702 1.00 70.28 88 LEU A C 1
ATOM 710 O O . LEU A 1 91 ? 172.917 166.514 157.132 1.00 70.28 88 LEU A O 1
ATOM 715 N N . VAL A 1 92 ? 172.290 167.971 155.539 1.00 69.62 89 VAL A N 1
ATOM 716 C CA . VAL A 1 92 ? 171.607 166.936 154.783 1.00 69.62 89 VAL A CA 1
ATOM 717 C C . VAL A 1 92 ? 172.591 166.027 154.068 1.00 69.62 89 VAL A C 1
ATOM 718 O O . VAL A 1 92 ? 172.239 164.902 153.707 1.00 69.62 89 VAL A O 1
ATOM 722 N N . TYR A 1 93 ? 173.825 166.475 153.851 1.00 63.82 90 TYR A N 1
ATOM 723 C CA . TYR A 1 93 ? 174.841 165.557 153.366 1.00 63.82 90 TYR A CA 1
ATOM 724 C C . TYR A 1 93 ? 175.381 164.701 154.495 1.00 63.82 90 TYR A C 1
ATOM 725 O O . TYR A 1 93 ? 175.847 163.582 154.258 1.00 63.82 90 TYR A O 1
ATOM 734 N N . ALA A 1 94 ? 175.317 165.202 155.728 1.00 67.80 91 ALA A N 1
ATOM 735 C CA . ALA A 1 94 ? 175.666 164.375 156.872 1.00 67.80 91 ALA A CA 1
ATOM 736 C C . ALA A 1 94 ? 174.615 163.308 157.121 1.00 67.80 91 ALA A C 1
ATOM 737 O O . ALA A 1 94 ? 174.937 162.228 157.619 1.00 67.80 91 ALA A O 1
ATOM 739 N N . LEU A 1 95 ?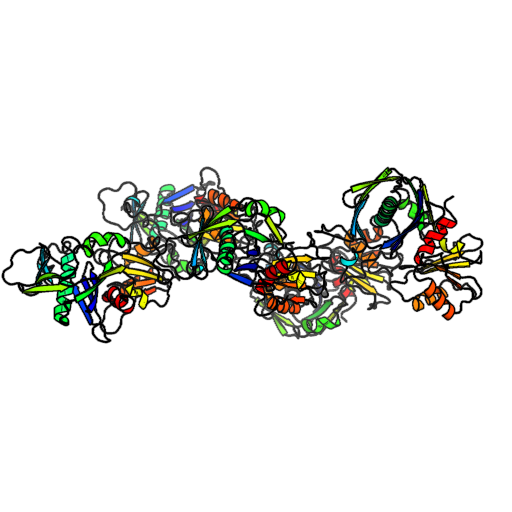 173.357 163.594 156.788 1.00 71.53 92 LEU A N 1
ATOM 740 C CA . LEU A 1 95 ? 172.326 162.569 156.862 1.00 71.53 92 LEU A CA 1
ATOM 741 C C . LEU A 1 95 ? 172.531 161.510 155.791 1.00 71.53 92 LEU A C 1
ATOM 742 O O . LEU A 1 95 ? 172.285 160.323 156.029 1.00 71.53 92 LEU A O 1
ATOM 747 N N . TYR A 1 96 ? 172.976 161.925 154.604 1.00 72.94 93 TYR A N 1
ATOM 748 C CA . TYR A 1 96 ? 173.234 160.977 153.531 1.00 72.94 93 TYR A CA 1
ATOM 749 C C . TYR A 1 96 ? 174.425 160.089 153.843 1.00 72.94 93 TYR A C 1
ATOM 750 O O . TYR A 1 96 ? 174.424 158.910 153.477 1.00 72.94 93 TYR A O 1
ATOM 759 N N . THR A 1 97 ? 175.434 160.627 154.524 1.00 70.13 94 THR A N 1
ATOM 760 C CA . THR A 1 97 ? 176.624 159.849 154.831 1.00 70.13 94 THR A CA 1
ATOM 761 C C . THR A 1 97 ? 176.319 158.757 155.847 1.00 70.13 94 THR A C 1
ATOM 762 O O . THR A 1 97 ? 176.901 157.668 155.783 1.00 70.13 94 THR A O 1
ATOM 766 N N . ILE A 1 98 ? 175.387 159.022 156.763 1.00 75.70 95 ILE A N 1
ATOM 767 C CA . ILE A 1 98 ? 174.935 158.000 157.701 1.00 75.70 95 ILE A CA 1
ATOM 768 C C . ILE A 1 98 ? 174.169 156.907 156.967 1.00 75.70 95 ILE A C 1
ATOM 769 O O . ILE A 1 98 ? 174.326 155.714 157.258 1.00 75.70 95 ILE A O 1
ATOM 774 N N . PHE A 1 99 ? 173.358 157.298 155.977 1.00 77.78 96 PHE A N 1
ATOM 775 C CA . PHE A 1 99 ? 172.584 156.335 155.203 1.00 77.78 96 PHE A CA 1
ATOM 776 C C . PHE A 1 99 ? 173.474 155.413 154.383 1.00 77.78 96 PHE A C 1
ATOM 777 O O . PHE A 1 99 ? 173.127 154.247 154.167 1.00 77.78 96 PHE A O 1
ATOM 785 N N . LYS A 1 100 ? 174.630 155.897 153.945 1.00 78.21 97 LYS A N 1
ATOM 786 C CA . LYS A 1 100 ? 175.585 155.043 153.257 1.00 78.21 97 LYS A CA 1
ATOM 787 C C . LYS A 1 100 ? 176.322 154.100 154.198 1.00 78.21 97 LYS A C 1
ATOM 788 O O . LYS A 1 100 ? 177.041 153.217 153.723 1.00 78.21 97 LYS A O 1
ATOM 794 N N . GLU A 1 101 ? 176.168 154.264 155.510 1.00 82.36 98 GLU A N 1
ATOM 795 C CA . GLU A 1 101 ? 176.799 153.383 156.481 1.00 82.36 98 GLU A CA 1
ATOM 796 C C . GLU A 1 101 ? 175.834 152.425 157.153 1.00 82.36 98 GLU A C 1
ATOM 797 O O . GLU A 1 101 ? 176.237 151.319 157.510 1.00 82.36 98 GLU A O 1
ATOM 803 N N . THR A 1 102 ? 174.577 152.819 157.342 1.00 81.95 99 THR A N 1
ATOM 804 C CA . THR A 1 102 ? 173.590 151.965 157.989 1.00 81.95 99 THR A CA 1
ATOM 805 C C . THR A 1 102 ? 172.457 151.574 157.062 1.00 81.95 99 THR A C 1
ATOM 806 O O . THR A 1 102 ? 172.144 150.385 156.933 1.00 81.95 99 THR A O 1
ATOM 810 N N . GLY A 1 103 ? 171.829 152.544 156.416 1.00 83.27 100 GLY A N 1
ATOM 811 C CA . GLY A 1 103 ? 170.570 152.328 155.753 1.00 83.27 100 GLY A CA 1
ATOM 812 C C . GLY A 1 103 ? 169.378 152.862 156.508 1.00 83.27 100 GLY A C 1
ATOM 813 O O . GLY A 1 103 ? 168.264 152.370 156.295 1.00 83.27 100 GLY A O 1
ATOM 814 N N . ALA A 1 104 ? 169.576 153.839 157.389 1.00 85.67 101 ALA A N 1
ATOM 815 C CA . ALA A 1 104 ? 168.493 154.415 158.169 1.00 85.67 101 ALA A CA 1
ATOM 816 C C . ALA A 1 104 ? 167.956 155.657 157.476 1.00 85.67 101 ALA A C 1
ATOM 817 O O . ALA A 1 104 ? 168.725 156.465 156.952 1.00 85.67 101 ALA A O 1
ATOM 819 N N . ALA A 1 105 ? 166.633 155.804 157.474 1.00 88.57 102 ALA A N 1
ATOM 820 C CA . ALA A 1 105 ? 165.990 156.953 156.856 1.00 88.57 102 ALA A CA 1
ATOM 821 C C . ALA A 1 105 ? 165.101 157.710 157.832 1.00 88.57 102 ALA A C 1
ATOM 822 O O . ALA A 1 105 ? 164.383 158.626 157.416 1.00 88.57 102 ALA A O 1
ATOM 824 N N . GLU A 1 106 ? 165.121 157.348 159.107 1.00 89.04 103 GLU A N 1
ATOM 825 C CA . GLU A 1 106 ? 164.370 158.047 160.136 1.00 89.04 103 GLU A CA 1
ATOM 826 C C . GLU A 1 106 ? 165.341 158.491 161.217 1.00 89.04 103 GLU A C 1
ATOM 827 O O . GLU A 1 106 ? 165.930 157.657 161.909 1.00 89.04 103 GLU A O 1
ATOM 833 N N . PHE A 1 107 ? 165.507 159.801 161.355 1.00 83.19 104 PHE A N 1
ATOM 834 C CA . PHE A 1 107 ? 166.565 160.360 162.178 1.00 83.19 104 PHE A CA 1
ATOM 835 C C . PHE A 1 107 ? 165.985 161.127 163.352 1.00 83.19 104 PHE A C 1
ATOM 836 O O . PHE A 1 107 ? 164.924 161.747 163.240 1.00 83.19 104 PHE A O 1
ATOM 844 N N . ASN A 1 108 ? 166.693 161.079 164.477 1.00 82.22 105 ASN A N 1
ATOM 845 C CA . ASN A 1 108 ? 166.450 161.957 165.613 1.00 82.22 105 ASN A CA 1
ATOM 846 C C . ASN A 1 108 ? 167.692 162.824 165.747 1.00 82.22 105 ASN A C 1
ATOM 847 O O . ASN A 1 108 ? 168.734 162.350 166.208 1.00 82.22 105 ASN A O 1
ATOM 852 N N . LEU A 1 109 ? 167.596 164.082 165.338 1.00 78.04 106 LEU A N 1
ATOM 853 C CA . LEU A 1 109 ? 168.770 164.936 165.227 1.00 78.04 106 LEU A CA 1
ATOM 854 C C . LEU A 1 109 ? 169.090 165.584 166.563 1.00 78.04 106 LEU A C 1
ATOM 855 O O . LEU A 1 109 ? 168.227 166.220 167.174 1.00 78.04 106 LEU A O 1
ATOM 860 N N . ILE A 1 110 ? 170.333 165.435 167.002 1.00 74.80 107 ILE A N 1
ATOM 861 C CA . ILE A 1 110 ? 170.853 166.180 168.140 1.00 74.80 107 ILE A CA 1
ATOM 862 C C . ILE A 1 110 ? 171.818 167.197 167.544 1.00 74.80 107 ILE A C 1
ATOM 863 O O . ILE A 1 110 ? 172.998 166.926 167.339 1.00 74.80 107 ILE A O 1
ATOM 868 N N . LEU A 1 111 ? 171.309 168.381 167.242 1.00 74.71 108 LEU A N 1
ATOM 869 C CA . LEU A 1 111 ? 172.145 169.408 166.652 1.00 74.71 108 LEU A CA 1
ATOM 870 C C . LEU A 1 111 ? 172.891 170.163 167.735 1.00 74.71 108 LEU A C 1
ATOM 871 O O . LEU A 1 111 ? 172.418 170.301 168.863 1.00 74.71 108 LEU A O 1
ATOM 876 N N . THR A 1 112 ? 174.067 170.651 167.381 1.00 73.02 109 THR A N 1
ATOM 877 C CA . THR A 1 112 ? 174.824 171.524 168.256 1.00 73.02 109 THR A CA 1
ATOM 878 C C . THR A 1 112 ? 174.772 172.945 167.721 1.00 73.02 109 THR A C 1
ATOM 879 O O . THR A 1 112 ? 174.702 173.177 166.515 1.00 73.02 109 THR A O 1
ATOM 883 N N . CYS A 1 113 ? 174.802 173.899 168.639 1.00 79.33 110 CYS A N 1
ATOM 884 C CA . CYS A 1 113 ? 174.834 175.307 168.285 1.00 79.33 110 CYS A CA 1
ATOM 885 C C . CYS A 1 113 ? 175.534 176.046 169.409 1.00 79.33 110 CYS A C 1
ATOM 886 O O . CYS A 1 113 ? 175.625 175.525 170.524 1.00 79.33 110 CYS A O 1
ATOM 889 N N . PRO A 1 114 ? 176.069 177.236 169.145 1.00 80.74 111 PRO A N 1
ATOM 890 C CA . PRO A 1 114 ? 176.555 178.072 170.244 1.00 80.74 111 PRO A CA 1
ATOM 891 C C . PRO A 1 114 ? 175.419 178.464 171.172 1.00 80.74 111 PRO A C 1
ATOM 892 O O . PRO A 1 114 ? 174.258 178.562 170.772 1.00 80.74 111 PRO A O 1
ATOM 896 N N . TYR A 1 115 ? 175.774 178.663 172.442 1.00 78.85 112 TYR A N 1
ATOM 897 C CA . TYR A 1 115 ? 174.760 178.877 173.468 1.00 78.85 112 TYR A CA 1
ATOM 898 C C . TYR A 1 115 ? 174.077 180.226 173.308 1.00 78.85 112 TYR A C 1
ATOM 899 O O . TYR A 1 115 ? 172.917 180.387 173.705 1.00 78.85 112 TYR A O 1
ATOM 908 N N . GLU A 1 116 ? 174.775 181.202 172.722 1.00 90.39 113 GLU A N 1
ATOM 909 C CA . GLU A 1 116 ? 174.196 182.526 172.526 1.00 90.39 113 GLU A CA 1
ATOM 910 C C . GLU A 1 116 ? 173.062 182.489 171.510 1.00 90.39 113 GLU A C 1
ATOM 911 O O . GLU A 1 116 ? 172.068 183.211 171.647 1.00 90.39 113 GLU A O 1
ATOM 917 N N . SER A 1 117 ? 173.173 181.625 170.506 1.00 95.21 114 SER A N 1
ATOM 918 C CA . SER A 1 117 ? 172.164 181.491 169.460 1.00 95.21 114 SER A CA 1
ATOM 919 C C . SER A 1 117 ? 171.287 180.269 169.686 1.00 95.21 114 SER A C 1
ATOM 920 O O . SER A 1 117 ? 170.897 179.591 168.732 1.00 95.21 114 SER A O 1
ATOM 923 N N . MET A 1 118 ? 170.974 179.970 170.949 1.00 96.83 115 MET A N 1
ATOM 924 C CA . MET A 1 118 ? 170.210 178.769 171.272 1.00 96.83 115 MET A CA 1
ATOM 925 C C . MET A 1 118 ? 168.761 178.892 170.820 1.00 96.83 115 MET A C 1
ATOM 926 O O . MET A 1 118 ? 168.288 178.102 169.995 1.00 96.83 115 MET A O 1
ATOM 931 N N . VAL A 1 119 ? 168.040 179.886 171.343 1.00 106.15 116 VAL A N 1
ATOM 932 C CA . VAL A 1 119 ? 166.639 180.081 170.981 1.00 106.15 116 VAL A CA 1
ATOM 933 C C . VAL A 1 119 ? 166.466 180.775 169.639 1.00 106.15 116 VAL A C 1
ATOM 934 O O . VAL A 1 119 ? 165.328 180.922 169.170 1.00 106.15 116 VAL A O 1
ATOM 938 N N . THR A 1 120 ? 167.556 181.206 169.004 1.00 108.65 117 THR A N 1
ATOM 939 C CA . THR A 1 120 ? 167.456 181.952 167.757 1.00 108.65 117 THR A CA 1
ATOM 940 C C . THR A 1 120 ? 167.392 181.017 166.551 1.00 108.65 117 THR A C 1
ATOM 941 O O . THR A 1 120 ? 166.655 181.281 165.594 1.00 108.65 117 THR A O 1
ATOM 945 N N . ASP A 1 121 ? 168.122 179.896 166.601 1.00 109.06 118 ASP A N 1
ATOM 946 C CA . ASP A 1 121 ? 168.267 178.999 165.456 1.00 109.06 118 ASP A CA 1
ATOM 947 C C . ASP A 1 121 ? 167.011 178.199 165.131 1.00 109.06 118 ASP A C 1
ATOM 948 O O . ASP A 1 121 ? 167.011 177.476 164.130 1.00 109.06 118 ASP A O 1
ATOM 953 N N . LYS A 1 122 ? 165.949 178.302 165.931 1.00 110.06 119 LYS A N 1
ATOM 954 C CA . LYS A 1 122 ? 164.751 177.504 165.705 1.00 110.06 119 LYS A CA 1
ATOM 955 C C . LYS A 1 122 ? 163.907 178.004 164.540 1.00 110.06 119 LYS A C 1
ATOM 956 O O . LYS A 1 122 ? 162.927 177.344 164.180 1.00 110.06 119 LYS A O 1
ATOM 962 N N . LYS A 1 123 ? 164.251 179.150 163.952 1.00 113.08 120 LYS A N 1
ATOM 963 C CA . LYS A 1 123 ? 163.598 179.577 162.720 1.00 113.08 120 LYS A CA 1
ATOM 964 C C . LYS A 1 123 ? 164.041 178.723 161.541 1.00 113.08 120 LYS A C 1
ATOM 965 O O . LYS A 1 123 ? 163.247 178.435 160.639 1.00 113.08 120 LYS A O 1
ATOM 971 N N . TYR A 1 124 ? 165.304 178.305 161.539 1.00 110.58 121 TYR A N 1
ATOM 972 C CA . TYR A 1 124 ? 165.952 177.703 160.381 1.00 110.58 121 TYR A CA 1
ATOM 973 C C . TYR A 1 124 ? 166.103 176.197 160.483 1.00 110.58 121 TYR A C 1
ATOM 974 O O . TYR A 1 124 ? 166.060 175.507 159.467 1.00 110.58 121 TYR A O 1
ATOM 983 N N . PHE A 1 125 ? 166.308 175.667 161.682 1.00 106.46 122 PHE A N 1
ATOM 984 C CA . PHE A 1 125 ? 166.459 174.226 161.823 1.00 106.46 122 PHE A CA 1
ATOM 985 C C . PHE A 1 125 ? 165.118 173.515 161.922 1.00 106.46 122 PHE A C 1
ATOM 986 O O . PHE A 1 125 ? 164.973 172.406 161.401 1.00 106.46 122 PHE A O 1
ATOM 994 N N . VAL A 1 126 ? 164.130 174.135 162.557 1.00 108.04 123 VAL A N 1
ATOM 995 C CA . VAL A 1 126 ? 162.862 173.460 162.804 1.00 108.04 123 VAL A CA 1
ATOM 996 C C . VAL A 1 126 ? 161.974 173.492 161.568 1.00 108.04 123 VAL A C 1
ATOM 997 O O . VAL A 1 126 ? 161.391 172.474 161.181 1.00 108.04 123 VAL A O 1
ATOM 1001 N N . GLN A 1 127 ? 161.875 174.656 160.921 1.00 109.52 124 GLN A N 1
ATOM 1002 C CA . GLN A 1 127 ? 160.872 174.840 159.874 1.00 109.52 124 GLN A CA 1
ATOM 1003 C C . GLN A 1 127 ? 161.262 174.133 158.583 1.00 109.52 124 GLN A C 1
ATOM 1004 O O . GLN A 1 127 ? 160.394 173.644 157.853 1.00 109.52 124 GLN A O 1
ATOM 1010 N N . HIS A 1 128 ? 162.558 174.061 158.285 1.00 102.21 125 HIS A N 1
ATOM 1011 C CA . HIS A 1 128 ? 163.001 173.412 157.059 1.00 102.21 125 HIS A CA 1
ATOM 1012 C C . HIS A 1 128 ? 163.045 171.896 157.181 1.00 102.21 125 HIS A C 1
ATOM 1013 O O . HIS A 1 128 ? 163.185 171.212 156.163 1.00 102.21 125 HIS A O 1
ATOM 1020 N N . PHE A 1 129 ? 162.903 171.360 158.392 1.00 101.46 126 PHE A N 1
ATOM 1021 C CA . PHE A 1 129 ? 163.078 169.937 158.676 1.00 101.46 126 PHE A CA 1
ATOM 1022 C C . PHE A 1 129 ? 161.864 169.449 159.457 1.00 101.46 126 PHE A C 1
ATOM 1023 O O . PHE A 1 129 ? 161.831 169.545 160.687 1.00 101.46 126 PHE A O 1
ATOM 1031 N N . GLU A 1 130 ? 160.866 168.929 158.749 1.00 106.48 127 GLU A N 1
ATOM 1032 C CA . GLU A 1 130 ? 159.648 168.446 159.387 1.00 106.48 127 GLU A CA 1
ATOM 1033 C C . GLU A 1 130 ? 159.297 167.025 158.970 1.00 106.48 127 GLU A C 1
ATOM 1034 O O . GLU A 1 130 ? 158.115 166.662 158.976 1.00 106.48 127 GLU A O 1
ATOM 1040 N N . GLY A 1 131 ? 160.279 166.222 158.600 1.00 101.26 128 GLY A N 1
ATOM 1041 C CA . GLY A 1 131 ? 159.989 164.866 158.173 1.00 101.26 128 GLY A CA 1
ATOM 1042 C C . GLY A 1 131 ? 159.632 164.790 156.705 1.00 101.26 128 GLY A C 1
ATOM 1043 O O . GLY A 1 131 ? 159.119 165.739 156.109 1.00 101.26 128 GLY A O 1
ATOM 1044 N N . GLU A 1 132 ? 159.949 163.631 156.115 1.00 102.55 129 GLU A N 1
ATOM 1045 C CA . GLU A 1 132 ? 159.612 163.270 154.731 1.00 102.55 129 GLU A CA 1
ATOM 1046 C C . GLU A 1 132 ? 160.242 164.229 153.720 1.00 102.55 129 GLU A C 1
ATOM 1047 O O . GLU A 1 132 ? 159.679 164.501 152.659 1.00 102.55 129 GLU A O 1
ATOM 1053 N N . ARG A 1 133 ? 161.426 164.741 154.053 1.00 96.76 130 ARG A N 1
ATOM 1054 C CA . ARG A 1 133 ? 162.173 165.601 153.149 1.00 96.76 130 ARG A CA 1
ATOM 1055 C C . ARG A 1 133 ? 162.905 164.757 152.112 1.00 96.76 130 ARG A C 1
ATOM 1056 O O . ARG A 1 133 ? 162.849 163.525 152.121 1.00 96.76 130 ARG A O 1
ATOM 1064 N N . GLU A 1 134 ? 163.619 165.429 151.212 1.00 89.02 131 GLU A N 1
ATOM 1065 C CA . GLU A 1 134 ? 164.251 164.728 150.105 1.00 89.02 131 GLU A CA 1
ATOM 1066 C C . GLU A 1 134 ? 165.443 165.519 149.593 1.00 89.02 131 GLU A C 1
ATOM 1067 O O . GLU A 1 134 ? 165.325 166.716 149.324 1.00 89.02 131 GLU A O 1
ATOM 1073 N N . VAL A 1 135 ? 166.580 164.843 149.448 1.00 82.30 132 VAL A N 1
ATOM 1074 C CA . VAL A 1 135 ? 167.750 165.412 148.803 1.00 82.30 132 VAL A CA 1
ATOM 1075 C C . VAL A 1 135 ? 167.964 164.696 147.483 1.00 82.30 132 VAL A C 1
ATOM 1076 O O . VAL A 1 135 ? 167.401 163.633 147.223 1.00 82.30 132 VAL A O 1
ATOM 1080 N N . ILE A 1 136 ? 168.798 165.299 146.645 1.00 78.05 133 ILE A N 1
ATOM 1081 C CA . ILE A 1 136 ? 169.226 164.711 145.386 1.00 78.05 133 ILE A CA 1
ATOM 1082 C C . ILE A 1 136 ? 170.746 164.751 145.424 1.00 78.05 133 ILE A C 1
ATOM 1083 O O . ILE A 1 136 ? 171.351 165.791 145.146 1.00 78.05 133 ILE A O 1
ATOM 1088 N N . VAL A 1 137 ? 171.365 163.637 145.792 1.00 77.25 134 VAL A N 1
ATOM 1089 C CA . VAL A 1 137 ? 172.813 163.556 145.929 1.00 77.25 134 VAL A CA 1
ATOM 1090 C C . VAL A 1 137 ? 173.350 162.709 144.791 1.00 77.25 134 VAL A C 1
ATOM 1091 O O . VAL A 1 137 ? 173.000 161.527 144.682 1.00 77.25 134 VAL A O 1
ATOM 1095 N N . GLU A 1 138 ? 174.203 163.322 143.958 1.00 83.77 135 GLU A N 1
ATOM 1096 C CA . GLU A 1 138 ? 174.883 162.676 142.829 1.00 83.77 135 GLU A CA 1
ATOM 1097 C C . GLU A 1 138 ? 173.858 162.091 141.850 1.00 83.77 135 GLU A C 1
ATOM 1098 O O . GLU A 1 138 ? 173.981 160.964 141.367 1.00 83.77 135 GLU A O 1
ATOM 1104 N N . GLY A 1 139 ? 172.797 162.850 141.599 1.00 80.71 136 GLY A N 1
ATOM 1105 C CA . GLY A 1 139 ? 171.739 162.390 140.722 1.00 80.71 136 GLY A CA 1
ATOM 1106 C C . GLY A 1 139 ? 170.691 161.532 141.402 1.00 80.71 136 GLY A C 1
ATOM 1107 O O . GLY A 1 139 ? 169.492 161.746 141.208 1.00 80.71 136 GLY A O 1
ATOM 1108 N N . LYS A 1 140 ? 171.129 160.557 142.198 1.00 82.46 137 LYS A N 1
ATOM 1109 C CA . LYS A 1 140 ? 170.223 159.634 142.873 1.00 82.46 137 LYS A CA 1
ATOM 1110 C C . LYS A 1 140 ? 169.502 160.356 144.002 1.00 82.46 137 LYS A C 1
ATOM 1111 O O . LYS A 1 140 ? 170.135 160.855 144.935 1.00 82.46 137 LYS A O 1
ATOM 1117 N N . SER A 1 141 ? 168.179 160.409 143.917 1.00 81.67 138 SER A N 1
ATOM 1118 C CA . SER A 1 141 ? 167.389 161.066 144.945 1.00 81.67 138 SER A CA 1
ATOM 1119 C C . SER A 1 141 ? 167.350 160.219 146.208 1.00 81.67 138 SER A C 1
ATOM 1120 O O . SER A 1 141 ? 167.393 158.988 146.155 1.00 81.67 138 SER A O 1
ATOM 1123 N N . PHE A 1 142 ? 167.277 160.892 147.354 1.00 82.90 139 PHE A N 1
ATOM 1124 C CA . PHE A 1 142 ? 167.250 160.241 148.657 1.00 82.90 139 PHE A CA 1
ATOM 1125 C C . PHE A 1 142 ? 166.228 160.911 149.559 1.00 82.90 139 PHE A C 1
ATOM 1126 O O . PHE A 1 142 ? 166.240 162.135 149.711 1.00 82.90 139 PHE A O 1
ATOM 1134 N N . LYS A 1 143 ? 165.357 160.103 150.156 1.00 85.23 140 LYS A N 1
ATOM 1135 C CA . LYS A 1 143 ? 164.306 160.569 151.046 1.00 85.23 140 LYS A CA 1
ATOM 1136 C C . LYS A 1 143 ? 164.600 160.128 152.472 1.00 85.23 140 LYS A C 1
ATOM 1137 O O . LYS A 1 143 ? 164.931 158.963 152.714 1.00 85.23 140 LYS A O 1
ATOM 1143 N N . PHE A 1 144 ? 164.463 161.057 153.413 1.00 86.65 141 PHE A N 1
ATOM 1144 C CA . PHE A 1 144 ? 164.704 160.784 154.822 1.00 86.65 141 PHE A CA 1
ATOM 1145 C C . PHE A 1 144 ? 163.565 161.370 155.641 1.00 86.65 141 PHE A C 1
ATOM 1146 O O . PHE A 1 144 ? 162.663 162.020 155.111 1.00 86.65 141 PHE A O 1
ATOM 1154 N N . THR A 1 145 ? 163.626 161.147 156.952 1.00 90.70 142 THR A N 1
ATOM 1155 C CA . THR A 1 145 ? 162.592 161.614 157.866 1.00 90.70 142 THR A CA 1
ATOM 1156 C C . THR A 1 145 ? 163.231 162.085 159.161 1.00 90.70 142 THR A C 1
ATOM 1157 O O . THR A 1 145 ? 163.992 161.342 159.787 1.00 90.70 142 THR A O 1
ATOM 1161 N N . VAL A 1 146 ? 162.935 163.322 159.554 1.00 90.29 143 VAL A N 1
ATOM 1162 C CA . VAL A 1 146 ? 163.381 163.888 160.824 1.00 90.29 143 VAL A CA 1
ATOM 1163 C C . VAL A 1 146 ? 162.153 164.463 161.512 1.00 90.29 143 VAL A C 1
ATOM 1164 O O . VAL A 1 146 ? 161.561 165.432 161.021 1.00 90.29 143 VAL A O 1
ATOM 1168 N N . HIS A 1 147 ? 161.772 163.883 162.648 1.00 90.62 144 HIS A N 1
ATOM 1169 C CA . HIS A 1 147 ? 160.553 164.300 163.324 1.00 90.62 144 HIS A CA 1
ATOM 1170 C C . HIS A 1 147 ? 160.759 164.843 164.734 1.00 90.62 144 HIS A C 1
ATOM 1171 O O . HIS A 1 147 ? 159.771 165.210 165.382 1.00 90.62 144 HIS A O 1
ATOM 1178 N N . ASN A 1 148 ? 161.997 164.936 165.217 1.00 85.92 145 ASN A N 1
ATOM 1179 C CA . ASN A 1 148 ? 162.306 165.723 166.405 1.00 85.92 145 ASN A CA 1
ATOM 1180 C C . ASN A 1 148 ? 163.762 166.164 166.363 1.00 85.92 145 ASN A C 1
ATOM 1181 O O . ASN A 1 148 ? 164.644 165.399 165.969 1.00 85.92 145 ASN A O 1
ATOM 1186 N N . ILE A 1 149 ? 164.000 167.410 166.758 1.00 82.49 146 ILE A N 1
ATOM 1187 C CA . ILE A 1 149 ? 165.327 168.012 166.730 1.00 82.49 146 ILE A CA 1
ATOM 1188 C C . ILE A 1 149 ? 165.637 168.543 168.120 1.00 82.49 146 ILE A C 1
ATOM 1189 O O . ILE A 1 149 ? 164.909 169.399 168.636 1.00 82.49 146 ILE A O 1
ATOM 1194 N N . VAL A 1 150 ? 166.714 168.051 168.715 1.00 78.90 147 VAL A N 1
ATOM 1195 C CA . VAL A 1 150 ? 167.140 168.452 170.046 1.00 78.90 147 VAL A CA 1
ATOM 1196 C C . VAL A 1 150 ? 168.376 169.317 169.870 1.00 78.90 147 VAL A C 1
ATOM 1197 O O . VAL A 1 150 ? 169.464 168.809 169.581 1.00 78.90 147 VAL A O 1
ATOM 1201 N N . MET A 1 151 ? 168.222 170.623 170.043 1.00 84.38 148 MET A N 1
ATOM 1202 C CA . MET A 1 151 ? 169.294 171.569 169.751 1.00 84.38 148 MET A CA 1
ATOM 1203 C C . MET A 1 151 ? 170.140 171.740 171.006 1.00 84.38 148 MET A C 1
ATOM 1204 O O . MET A 1 151 ? 169.775 172.485 171.915 1.00 84.38 148 MET A O 1
ATOM 1209 N N . ALA A 1 152 ? 171.285 171.065 171.052 1.00 76.39 149 ALA A N 1
ATOM 1210 C CA . ALA A 1 152 ? 172.151 171.102 172.224 1.00 76.39 149 ALA A CA 1
ATOM 1211 C C . ALA A 1 152 ? 173.030 172.347 172.206 1.00 76.39 149 ALA A C 1
ATOM 1212 O O . ALA A 1 152 ? 172.821 173.269 171.415 1.00 76.39 149 ALA A O 1
ATOM 1214 N N . ALA A 1 153 ? 174.022 172.389 173.087 1.00 72.15 150 ALA A N 1
ATOM 1215 C CA . ALA A 1 153 ? 174.966 173.491 173.151 1.00 72.15 150 ALA A CA 1
ATOM 1216 C C . ALA A 1 153 ? 176.339 172.999 172.727 1.00 72.15 150 ALA A C 1
ATOM 1217 O O . ALA A 1 153 ? 176.706 171.850 172.972 1.00 72.15 150 ALA A O 1
ATOM 1219 N N . GLU A 1 154 ? 177.097 173.880 172.090 1.00 75.42 151 GLU A N 1
ATOM 1220 C CA . GLU A 1 154 ? 178.361 173.492 171.475 1.00 75.42 151 GLU A CA 1
ATOM 1221 C C . GLU A 1 154 ? 179.431 173.532 172.551 1.00 75.42 151 GLU A C 1
ATOM 1222 O O . GLU A 1 154 ? 179.961 174.594 172.879 1.00 75.42 151 GLU A O 1
ATOM 1228 N N . GLY A 1 155 ? 179.751 172.367 173.101 1.00 66.23 152 GLY A N 1
ATOM 1229 C CA . GLY A 1 155 ? 180.753 172.275 174.140 1.00 66.23 152 GLY A CA 1
ATOM 1230 C C . GLY A 1 155 ? 180.424 171.251 175.202 1.00 66.23 152 GLY A C 1
ATOM 1231 O O . GLY A 1 155 ? 181.326 170.735 175.863 1.00 66.23 152 GLY A O 1
ATOM 1232 N N . LEU A 1 156 ? 179.142 170.914 175.354 1.00 66.64 153 LEU A N 1
ATOM 1233 C CA . LEU A 1 156 ? 178.713 170.034 176.434 1.00 66.64 153 LEU A CA 1
ATOM 1234 C C . LEU A 1 156 ? 179.151 168.590 176.259 1.00 66.64 153 LEU A C 1
ATOM 1235 O O . LEU A 1 156 ? 178.982 167.800 177.190 1.00 66.64 153 LEU A O 1
ATOM 1240 N N . GLY A 1 157 ? 179.694 168.218 175.102 1.00 65.96 154 GLY A N 1
ATOM 1241 C CA . GLY A 1 157 ? 180.220 166.878 174.949 1.00 65.96 154 GLY A CA 1
ATOM 1242 C C . GLY A 1 157 ? 181.462 166.619 175.766 1.00 65.96 154 GLY A C 1
ATOM 1243 O O . GLY A 1 157 ? 181.744 165.465 176.099 1.00 65.96 154 GLY A O 1
ATOM 1244 N N . ALA A 1 158 ? 182.199 167.665 176.120 1.00 65.88 155 ALA A N 1
ATOM 1245 C CA . ALA A 1 158 ? 183.382 167.494 176.948 1.00 65.88 155 ALA A CA 1
ATOM 1246 C C . ALA A 1 158 ? 183.050 167.317 178.419 1.00 65.88 155 ALA A C 1
ATOM 1247 O O . ALA A 1 158 ? 183.955 167.034 179.208 1.00 65.88 155 ALA A O 1
ATOM 1249 N N . LEU A 1 159 ? 181.782 167.466 178.802 1.00 69.19 156 LEU A N 1
ATOM 1250 C CA . LEU A 1 159 ? 181.418 167.397 180.209 1.00 69.19 156 LEU A CA 1
ATOM 1251 C C . LEU A 1 159 ? 181.478 165.971 180.739 1.00 69.19 156 LEU A C 1
ATOM 1252 O O . LEU A 1 159 ? 181.696 165.771 181.939 1.00 69.19 156 LEU A O 1
ATOM 1257 N N . ASN A 1 160 ? 181.321 164.969 179.868 1.00 73.86 157 ASN A N 1
ATOM 1258 C CA . ASN A 1 160 ? 181.410 163.582 180.318 1.00 73.86 157 ASN A CA 1
ATOM 1259 C C . ASN A 1 160 ? 182.835 163.210 180.696 1.00 73.86 157 ASN A C 1
ATOM 1260 O O . ASN A 1 160 ? 183.055 162.307 181.511 1.00 73.86 157 ASN A O 1
ATOM 1265 N N . PHE A 1 161 ? 183.813 163.887 180.112 1.00 75.50 158 PHE A N 1
ATOM 1266 C CA . PHE A 1 161 ? 185.217 163.592 180.374 1.00 75.50 158 PHE A CA 1
ATOM 1267 C C . PHE A 1 161 ? 185.818 164.581 181.351 1.00 75.50 158 PHE A C 1
ATOM 1268 O O . PHE A 1 161 ? 187.036 164.772 181.404 1.00 75.50 158 PHE A O 1
ATOM 1276 N N . SER A 1 162 ? 184.964 165.215 182.147 1.00 75.91 159 SER A N 1
ATOM 1277 C CA . SER A 1 162 ? 185.377 166.174 183.155 1.00 75.91 159 SER A CA 1
ATOM 1278 C C . SER A 1 162 ? 185.319 165.514 184.519 1.00 75.91 159 SER A C 1
ATOM 1279 O O . SER A 1 162 ? 184.281 164.977 184.913 1.00 75.91 159 SER A O 1
ATOM 1282 N N . ASP A 1 163 ? 186.437 165.562 185.235 1.00 82.53 160 ASP A N 1
ATOM 1283 C CA . ASP A 1 163 ? 186.506 165.013 186.579 1.00 82.53 160 ASP A CA 1
ATOM 1284 C C . ASP A 1 163 ? 185.696 165.816 187.581 1.00 82.53 160 ASP A C 1
ATOM 1285 O O . ASP A 1 163 ? 185.282 165.267 188.607 1.00 82.53 160 ASP A O 1
ATOM 1290 N N . SER A 1 164 ? 185.452 167.091 187.301 1.00 74.31 161 SER A N 1
ATOM 1291 C CA . SER A 1 164 ? 184.676 167.956 188.170 1.00 74.31 161 SER A CA 1
ATOM 1292 C C . SER A 1 164 ? 183.375 168.320 187.482 1.00 74.31 161 SER A C 1
ATOM 1293 O O . SER A 1 164 ? 183.332 168.497 186.262 1.00 74.31 161 SER A O 1
ATOM 1296 N N . LEU A 1 165 ? 182.315 168.426 188.274 1.00 63.70 162 LEU A N 1
ATOM 1297 C CA . LEU A 1 165 ? 181.009 168.816 187.772 1.00 63.70 162 LEU A CA 1
ATOM 1298 C C . LEU A 1 165 ? 180.864 170.330 187.685 1.00 63.70 162 LEU A C 1
ATOM 1299 O O . LEU A 1 165 ? 179.841 170.823 187.204 1.00 63.70 162 LEU A O 1
ATOM 1304 N N . ASN A 1 166 ? 181.882 171.070 188.109 1.00 61.53 163 ASN A N 1
ATOM 1305 C CA . ASN A 1 166 ? 181.844 172.523 188.215 1.00 61.53 163 ASN A CA 1
ATOM 1306 C C . ASN A 1 166 ? 183.085 173.057 187.511 1.00 61.53 163 ASN A C 1
ATOM 1307 O O . ASN A 1 166 ? 184.140 173.193 188.132 1.00 61.53 163 ASN A O 1
ATOM 1312 N N . CYS A 1 167 ? 182.965 173.371 186.225 1.00 59.42 164 CYS A N 1
ATOM 1313 C CA . CYS A 1 167 ? 184.145 173.646 185.417 1.00 59.42 164 CYS A CA 1
ATOM 1314 C C . CYS A 1 167 ? 183.801 174.640 184.317 1.00 59.42 164 CYS A C 1
ATOM 1315 O O . CYS A 1 167 ? 182.661 175.090 184.188 1.00 59.42 164 CYS A O 1
ATOM 1318 N N . VAL A 1 168 ? 184.817 174.989 183.531 1.00 55.07 165 VAL A N 1
ATOM 1319 C CA . VAL A 1 168 ? 184.695 175.852 182.364 1.00 55.07 165 VAL A CA 1
ATOM 1320 C C . VAL A 1 168 ? 185.095 175.037 181.147 1.00 55.07 165 VAL A C 1
ATOM 1321 O O . VAL A 1 168 ? 186.184 174.458 181.118 1.00 55.07 165 VAL A O 1
ATOM 1325 N N . ILE A 1 169 ? 184.229 174.990 180.146 1.00 54.27 166 ILE A N 1
ATOM 1326 C CA . ILE A 1 169 ? 184.510 174.249 178.928 1.00 54.27 166 ILE A CA 1
ATOM 1327 C C . ILE A 1 169 ? 184.949 175.234 177.860 1.00 54.27 166 ILE A C 1
ATOM 1328 O O . ILE A 1 169 ? 184.165 176.087 177.432 1.00 54.27 166 ILE A O 1
ATOM 1333 N N . VAL A 1 170 ? 186.198 175.117 177.429 1.00 56.69 167 VAL A N 1
ATOM 1334 C CA . VAL A 1 170 ? 186.774 175.996 176.420 1.00 56.69 167 VAL A CA 1
ATOM 1335 C C . VAL A 1 170 ? 186.787 175.245 175.100 1.00 56.69 167 VAL A C 1
ATOM 1336 O O . VAL A 1 170 ? 187.514 174.260 174.940 1.00 56.69 167 VAL A O 1
ATOM 1340 N N . ASP A 1 171 ? 185.984 175.706 174.149 1.00 63.75 168 ASP A N 1
ATOM 1341 C CA . ASP A 1 171 ? 185.879 175.074 172.838 1.00 63.75 168 ASP A CA 1
ATOM 1342 C C . ASP A 1 171 ? 186.837 175.803 171.907 1.00 63.75 168 ASP A C 1
ATOM 1343 O O . ASP A 1 171 ? 186.511 176.843 171.337 1.00 63.75 168 ASP A O 1
ATOM 1348 N N . ALA A 1 172 ? 188.036 175.245 171.749 1.00 62.48 169 ALA A N 1
ATOM 1349 C CA . ALA A 1 172 ? 189.039 175.811 170.851 1.00 62.48 169 ALA A CA 1
ATOM 1350 C C . ALA A 1 172 ? 188.636 175.470 169.424 1.00 62.48 169 ALA A C 1
ATOM 1351 O O . ALA A 1 172 ? 189.143 174.537 168.801 1.00 62.48 169 ALA A O 1
ATOM 1353 N N . GLY A 1 173 ? 187.705 176.257 168.896 1.00 61.60 170 GLY A N 1
ATOM 1354 C CA . GLY A 1 173 ? 187.118 175.976 167.605 1.00 61.60 170 GLY A CA 1
ATOM 1355 C C . GLY A 1 173 ? 187.993 176.356 166.433 1.00 61.60 170 GLY A C 1
ATOM 1356 O O . GLY A 1 173 ? 189.222 176.360 166.524 1.00 61.60 170 GLY A O 1
ATOM 1357 N N . SER A 1 174 ? 187.361 176.676 165.318 1.00 60.79 171 SER A N 1
ATOM 1358 C CA . SER A 1 174 ? 188.073 177.024 164.100 1.00 60.79 171 SER A CA 1
ATOM 1359 C C . SER A 1 174 ? 187.842 178.456 163.665 1.00 60.79 171 SER A C 1
ATOM 1360 O O . SER A 1 174 ? 188.744 179.076 163.108 1.00 60.79 171 SER A O 1
ATOM 1363 N N . LYS A 1 175 ? 186.656 178.997 163.902 1.00 61.22 172 LYS A N 1
ATOM 1364 C CA . LYS A 1 175 ? 186.401 180.411 163.705 1.00 61.22 172 LYS A CA 1
ATOM 1365 C C . LYS A 1 175 ? 185.987 181.118 164.981 1.00 61.22 172 LYS A C 1
ATOM 1366 O O . LYS A 1 175 ? 185.867 182.347 164.972 1.00 61.22 172 LYS A O 1
ATOM 1372 N N . THR A 1 176 ? 185.773 180.391 166.074 1.00 58.44 173 THR A N 1
ATOM 1373 C CA . THR A 1 176 ? 185.228 180.992 167.279 1.00 58.44 173 THR A CA 1
ATOM 1374 C C . THR A 1 176 ? 185.601 180.145 168.488 1.00 58.44 173 THR A C 1
ATOM 1375 O O . THR A 1 176 ? 185.836 178.941 168.378 1.00 58.44 173 THR A O 1
ATOM 1379 N N . LEU A 1 177 ? 185.689 180.805 169.640 1.00 58.19 174 LEU A N 1
ATOM 1380 C CA . LEU A 1 177 ? 185.845 180.147 170.931 1.00 58.19 174 LEU A CA 1
ATOM 1381 C C . LEU A 1 177 ? 184.511 180.148 171.652 1.00 58.19 174 LEU A C 1
ATOM 1382 O O . LEU A 1 177 ? 183.864 181.192 171.757 1.00 58.19 174 LEU A O 1
ATOM 1387 N N . ASN A 1 178 ? 184.110 178.997 172.160 1.00 62.76 175 ASN A N 1
ATOM 1388 C CA . ASN A 1 178 ? 182.876 178.888 172.923 1.00 62.76 175 ASN A CA 1
ATOM 1389 C C . ASN A 1 178 ? 183.251 178.575 174.363 1.00 62.76 175 ASN A C 1
ATOM 1390 O O . ASN A 1 178 ? 183.306 177.413 174.766 1.00 62.76 175 ASN A O 1
ATOM 1395 N N . VAL A 1 179 ? 183.516 179.618 175.133 1.00 56.96 176 VAL A N 1
ATOM 1396 C CA . VAL A 1 179 ? 183.716 179.487 176.566 1.00 56.96 176 VAL A CA 1
ATOM 1397 C C . VAL A 1 179 ? 182.355 179.281 177.203 1.00 56.96 176 VAL A C 1
ATOM 1398 O O . VAL A 1 179 ? 181.440 180.085 177.001 1.00 56.96 176 VAL A O 1
ATOM 1402 N N . LEU A 1 180 ? 182.214 178.201 177.962 1.00 56.67 177 LEU A N 1
ATOM 1403 C CA . LEU A 1 180 ? 180.916 177.767 178.466 1.00 56.67 177 LEU A CA 1
ATOM 1404 C C . LEU A 1 180 ? 181.058 177.511 179.963 1.00 56.67 177 LEU A C 1
ATOM 1405 O O . LEU A 1 180 ? 181.484 176.432 180.379 1.00 56.67 177 LEU A O 1
ATOM 1410 N N . TYR A 1 181 ? 180.712 178.513 180.765 1.00 58.09 178 TYR A N 1
ATOM 1411 C CA . TYR A 1 181 ? 180.873 178.465 182.210 1.00 58.09 178 TYR A CA 1
ATOM 1412 C C . TYR A 1 181 ? 179.758 177.635 182.818 1.00 58.09 178 TYR A C 1
ATOM 1413 O O . TYR A 1 181 ? 178.577 177.927 182.616 1.00 58.09 178 TYR A O 1
ATOM 1422 N N . LEU A 1 182 ? 180.135 176.621 183.581 1.00 58.30 179 LEU A N 1
ATOM 1423 C CA . LEU A 1 182 ? 179.220 175.571 183.983 1.00 58.30 179 LEU A CA 1
ATOM 1424 C C . LEU A 1 182 ? 179.322 175.370 185.486 1.00 58.30 179 LEU A C 1
ATOM 1425 O O . LEU A 1 182 ? 180.420 175.398 186.046 1.00 58.30 179 LEU A O 1
ATOM 1430 N N . ILE A 1 183 ? 178.179 175.177 186.142 1.00 56.98 180 ILE A N 1
ATOM 1431 C CA . ILE A 1 183 ? 178.095 175.140 187.602 1.00 56.98 180 ILE A CA 1
ATOM 1432 C C . ILE A 1 183 ? 177.847 173.729 188.119 1.00 56.98 180 ILE A C 1
ATOM 1433 O O . ILE A 1 183 ? 178.668 173.168 188.839 1.00 56.98 180 ILE A O 1
ATOM 1438 N N . ASN A 1 184 ? 176.704 173.148 187.782 1.00 63.82 181 ASN A N 1
ATOM 1439 C CA . ASN A 1 184 ? 176.278 171.919 188.427 1.00 63.82 181 ASN A CA 1
ATOM 1440 C C . ASN A 1 184 ? 175.716 170.987 187.369 1.00 63.82 181 ASN A C 1
ATOM 1441 O O . ASN A 1 184 ? 174.658 170.377 187.540 1.00 63.82 181 ASN A O 1
ATOM 1446 N N . GLY A 1 185 ? 176.417 170.890 186.245 1.00 63.04 182 GLY A N 1
ATOM 1447 C CA . GLY A 1 185 ? 175.840 170.291 185.065 1.00 63.04 182 GLY A CA 1
ATOM 1448 C C . GLY A 1 185 ? 174.918 171.218 184.318 1.00 63.04 182 GLY A C 1
ATOM 1449 O O . GLY A 1 185 ? 174.213 170.778 183.406 1.00 63.04 182 GLY A O 1
ATOM 1450 N N . SER A 1 186 ? 174.898 172.494 184.683 1.00 62.58 183 SER A N 1
ATOM 1451 C CA . SER A 1 186 ? 174.037 173.487 184.072 1.00 62.58 183 SER A CA 1
ATOM 1452 C C . SER A 1 186 ? 174.877 174.680 183.653 1.00 62.58 183 SER A C 1
ATOM 1453 O O . SER A 1 186 ? 175.916 174.967 184.251 1.00 62.58 183 SER A O 1
ATOM 1456 N N . ILE A 1 187 ? 174.427 175.371 182.617 1.00 65.93 184 ILE A N 1
ATOM 1457 C CA . ILE A 1 187 ? 175.228 176.386 181.950 1.00 65.93 184 ILE A CA 1
ATOM 1458 C C . ILE A 1 187 ? 174.824 177.752 182.473 1.00 65.93 184 ILE A C 1
ATOM 1459 O O . ILE A 1 187 ? 173.651 178.130 182.399 1.00 65.93 184 ILE A O 1
ATOM 1464 N N . SER A 1 188 ? 175.791 178.495 182.993 1.00 64.21 185 SER A N 1
ATOM 1465 C CA . SER A 1 188 ? 175.538 179.864 183.409 1.00 64.21 185 SER A CA 1
ATOM 1466 C C . SER A 1 188 ? 175.469 180.755 182.181 1.00 64.21 185 SER A C 1
ATOM 1467 O O . SER A 1 188 ? 176.328 180.680 181.300 1.00 64.21 185 SER A O 1
ATOM 1470 N N . LYS A 1 189 ? 174.448 181.603 182.124 1.00 65.02 186 LYS A N 1
ATOM 1471 C CA . LYS A 1 189 ? 174.218 182.390 180.922 1.00 65.02 186 LYS A CA 1
ATOM 1472 C C . LYS A 1 189 ? 175.010 183.689 180.929 1.00 65.02 186 LYS A C 1
ATOM 1473 O O . LYS A 1 189 ? 175.412 184.168 179.864 1.00 65.02 186 LYS A O 1
ATOM 1479 N N . MET A 1 190 ? 175.254 184.266 182.103 1.00 71.11 187 MET A N 1
ATOM 1480 C CA . MET A 1 190 ? 175.988 185.523 182.168 1.00 71.11 187 MET A CA 1
ATOM 1481 C C . MET A 1 190 ? 177.472 185.337 181.905 1.00 71.11 187 MET A C 1
ATOM 1482 O O . MET A 1 190 ? 178.109 186.222 181.326 1.00 71.11 187 MET A O 1
ATOM 1487 N N . ASP A 1 191 ? 178.035 184.209 182.319 1.00 63.89 188 ASP A N 1
ATOM 1488 C CA . ASP A 1 191 ? 179.473 184.010 182.280 1.00 63.89 188 ASP A CA 1
ATOM 1489 C C . ASP A 1 191 ? 179.933 183.148 181.115 1.00 63.89 188 ASP A C 1
ATOM 1490 O O . ASP A 1 191 ? 181.097 182.743 181.088 1.00 63.89 188 ASP A O 1
ATOM 1495 N N . SER A 1 192 ? 179.055 182.848 180.165 1.00 60.21 189 SER A N 1
ATOM 1496 C CA . SER A 1 192 ? 179.430 182.103 178.973 1.00 60.21 189 SER A CA 1
ATOM 1497 C C . SER A 1 192 ? 179.718 183.078 177.839 1.00 60.21 189 SER A C 1
ATOM 1498 O O . SER A 1 192 ? 178.830 183.820 177.411 1.00 60.21 189 SER A O 1
ATOM 1501 N N . HIS A 1 193 ? 180.950 183.073 177.357 1.00 60.89 190 HIS A N 1
ATOM 1502 C CA . HIS A 1 193 ? 181.373 183.964 176.297 1.00 60.89 190 HIS A CA 1
ATOM 1503 C C . HIS A 1 193 ? 181.041 183.339 174.947 1.00 60.89 190 HIS A C 1
ATOM 1504 O O . HIS A 1 193 ? 180.512 182.225 174.873 1.00 60.89 190 HIS A O 1
ATOM 1511 N N . THR A 1 194 ? 181.346 184.060 173.871 1.00 59.64 191 THR A N 1
ATOM 1512 C CA . THR A 1 194 ? 181.563 183.456 172.563 1.00 59.64 191 THR A CA 1
ATOM 1513 C C . THR A 1 194 ? 182.614 184.331 171.889 1.00 59.64 191 THR A C 1
ATOM 1514 O O . THR A 1 194 ? 182.277 185.350 171.284 1.00 59.64 191 THR A O 1
ATOM 1518 N N . ILE A 1 195 ? 183.872 183.949 172.023 1.00 58.49 192 ILE A N 1
ATOM 1519 C CA . ILE A 1 195 ? 184.969 184.792 171.571 1.00 58.49 192 ILE A CA 1
ATOM 1520 C C . ILE A 1 195 ? 185.167 184.574 170.082 1.00 58.49 192 ILE A C 1
ATOM 1521 O O . ILE A 1 195 ? 185.261 183.433 169.619 1.00 58.49 192 ILE A O 1
ATOM 1526 N N . ASN A 1 196 ? 185.218 185.664 169.327 1.00 59.76 193 ASN A N 1
ATOM 1527 C CA . ASN A 1 196 ? 185.424 185.568 167.892 1.00 59.76 193 ASN A CA 1
ATOM 1528 C C . ASN A 1 196 ? 186.873 185.211 167.596 1.00 59.76 193 ASN A C 1
ATOM 1529 O O . ASN A 1 196 ? 187.780 185.506 168.377 1.00 59.76 193 ASN A O 1
ATOM 1534 N N . GLY A 1 197 ? 187.090 184.565 166.458 1.00 57.88 194 GLY A N 1
ATOM 1535 C CA . GLY A 1 197 ? 188.422 184.136 166.094 1.00 57.88 194 GLY A CA 1
ATOM 1536 C C . GLY A 1 197 ? 188.687 182.712 166.524 1.00 57.88 194 GLY A C 1
ATOM 1537 O O . GLY A 1 197 ? 188.332 182.321 167.637 1.00 57.88 194 GLY A O 1
ATOM 1538 N N . GLY A 1 198 ? 189.306 181.923 165.656 1.00 61.02 195 GLY A N 1
ATOM 1539 C CA . GLY A 1 198 ? 189.553 180.535 165.974 1.00 61.02 195 GLY A CA 1
ATOM 1540 C C . GLY A 1 198 ? 190.979 180.121 165.708 1.00 61.02 195 GLY A C 1
ATOM 1541 O O . GLY A 1 198 ? 191.867 180.968 165.601 1.00 61.02 195 GLY A O 1
ATOM 1542 N N . THR A 1 199 ? 191.212 178.818 165.592 1.00 63.03 196 THR A N 1
ATOM 1543 C CA . THR A 1 199 ? 192.559 178.313 165.383 1.00 63.03 196 THR A CA 1
ATOM 1544 C C . THR A 1 199 ? 193.016 178.405 163.938 1.00 63.03 196 THR A C 1
ATOM 1545 O O . THR A 1 199 ? 194.212 178.243 163.677 1.00 63.03 196 THR A O 1
ATOM 1549 N N . ILE A 1 200 ? 192.105 178.646 162.996 1.00 64.35 197 ILE A N 1
ATOM 1550 C CA . ILE A 1 200 ? 192.508 178.860 161.610 1.00 64.35 197 ILE A CA 1
ATOM 1551 C C . ILE A 1 200 ? 193.206 180.202 161.467 1.00 64.35 197 ILE A C 1
ATOM 1552 O O . ILE A 1 200 ? 194.333 180.291 160.969 1.00 64.35 197 ILE A O 1
ATOM 1557 N N . ASP A 1 201 ? 192.546 181.268 161.913 1.00 68.12 198 ASP A N 1
ATOM 1558 C CA . ASP A 1 201 ? 193.082 182.608 161.729 1.00 68.12 198 ASP A CA 1
ATOM 1559 C C . ASP A 1 201 ? 194.199 182.902 162.718 1.00 68.12 198 ASP A C 1
ATOM 1560 O O . ASP A 1 201 ? 195.220 183.494 162.351 1.00 68.12 198 ASP A O 1
ATOM 1565 N N . ASN A 1 202 ? 194.026 182.499 163.970 1.00 66.58 199 ASN A N 1
ATOM 1566 C CA . ASN A 1 202 ? 194.906 182.897 165.054 1.00 66.58 199 ASN A CA 1
ATOM 1567 C C . ASN A 1 202 ? 195.715 181.714 165.562 1.00 66.58 199 ASN A C 1
ATOM 1568 O O . ASN A 1 202 ? 195.265 180.567 165.534 1.00 66.58 199 ASN A O 1
ATOM 1573 N N . SER A 1 203 ? 196.922 182.009 166.028 1.00 67.99 200 SER A N 1
ATOM 1574 C CA . SER A 1 203 ? 197.703 181.009 166.727 1.00 67.99 200 SER A CA 1
ATOM 1575 C C . SER A 1 203 ? 197.110 180.779 168.108 1.00 67.99 200 SER A C 1
ATOM 1576 O O . SER A 1 203 ? 196.415 181.635 168.651 1.00 67.99 200 SER A O 1
ATOM 1579 N N . ILE A 1 204 ? 197.394 179.606 168.674 1.00 66.89 201 ILE A N 1
ATOM 1580 C CA . ILE A 1 204 ? 196.794 179.233 169.952 1.00 66.89 201 ILE A CA 1
ATOM 1581 C C . ILE A 1 204 ? 197.393 180.051 171.090 1.00 66.89 201 ILE A C 1
ATOM 1582 O O . ILE A 1 204 ? 196.679 180.467 172.011 1.00 66.89 201 ILE A O 1
ATOM 1587 N N . MET A 1 205 ? 198.690 180.355 171.012 1.00 68.30 202 MET A N 1
ATOM 1588 C CA . MET A 1 205 ? 199.327 181.183 172.030 1.00 68.30 202 MET A CA 1
ATOM 1589 C C . MET A 1 205 ? 198.798 182.613 172.008 1.00 68.30 202 MET A C 1
ATOM 1590 O O . MET A 1 205 ? 198.796 183.284 173.042 1.00 68.30 202 MET A O 1
ATOM 1595 N N . ASP A 1 206 ? 198.323 183.087 170.861 1.00 67.12 203 ASP A N 1
ATOM 1596 C CA . ASP A 1 206 ? 197.620 184.358 170.792 1.00 67.12 203 ASP A CA 1
ATOM 1597 C C . ASP A 1 206 ? 196.123 184.207 170.983 1.00 67.12 203 ASP A C 1
ATOM 1598 O O . ASP A 1 206 ? 195.408 185.212 170.985 1.00 67.12 203 ASP A O 1
ATOM 1603 N N . LEU A 1 207 ? 195.633 182.981 171.131 1.00 63.53 204 LEU A N 1
ATOM 1604 C CA . LEU A 1 207 ? 194.222 182.731 171.370 1.00 63.53 204 LEU A CA 1
ATOM 1605 C C . LEU A 1 207 ? 193.935 182.317 172.800 1.00 63.53 204 LEU A C 1
ATOM 1606 O O . LEU A 1 207 ? 192.868 182.636 173.323 1.00 63.53 204 LEU A O 1
ATOM 1611 N N . ALA A 1 208 ? 194.873 181.623 173.442 1.00 63.30 205 ALA A N 1
ATOM 1612 C CA . ALA A 1 208 ? 194.747 181.330 174.860 1.00 63.30 205 ALA A CA 1
ATOM 1613 C C . ALA A 1 208 ? 194.917 182.574 175.710 1.00 63.30 205 ALA A C 1
ATOM 1614 O O . ALA A 1 208 ? 194.371 182.641 176.814 1.00 63.30 205 ALA A O 1
ATOM 1616 N N . LYS A 1 209 ? 195.660 183.562 175.221 1.00 63.45 206 LYS A N 1
ATOM 1617 C CA . LYS A 1 209 ? 195.833 184.794 175.969 1.00 63.45 206 LYS A CA 1
ATOM 1618 C C . LYS A 1 209 ? 194.628 185.710 175.872 1.00 63.45 206 LYS A C 1
ATOM 1619 O O . LYS A 1 209 ? 194.458 186.571 176.736 1.00 63.45 206 LYS A O 1
ATOM 1625 N N . THR A 1 210 ? 193.791 185.556 174.849 1.00 59.91 207 THR A N 1
ATOM 1626 C CA . THR A 1 210 ? 192.527 186.279 174.838 1.00 59.91 207 THR A CA 1
ATOM 1627 C C . THR A 1 210 ? 191.471 185.582 175.669 1.00 59.91 207 THR A C 1
ATOM 1628 O O . THR A 1 210 ? 190.469 186.206 176.018 1.00 59.91 207 THR A O 1
ATOM 1632 N N . PHE A 1 211 ? 191.662 184.302 175.977 1.00 58.50 208 PHE A N 1
ATOM 1633 C CA . PHE A 1 211 ? 190.801 183.654 176.956 1.00 58.50 208 PHE A CA 1
ATOM 1634 C C . PHE A 1 211 ? 191.060 184.188 178.356 1.00 58.50 208 PHE A C 1
ATOM 1635 O O . PHE A 1 211 ? 190.124 184.353 179.145 1.00 58.50 208 PHE A O 1
ATOM 1643 N N . ALA A 1 212 ? 192.319 184.485 178.675 1.00 59.88 209 ALA A N 1
ATOM 1644 C CA . ALA A 1 212 ? 192.657 184.971 180.005 1.00 59.88 209 ALA A CA 1
ATOM 1645 C C . ALA A 1 212 ? 192.207 186.404 180.231 1.00 59.88 209 ALA A C 1
ATOM 1646 O O . ALA A 1 212 ? 192.193 186.864 181.375 1.00 59.88 209 ALA A O 1
ATOM 1648 N N . LYS A 1 213 ? 191.857 187.126 179.171 1.00 57.64 210 LYS A N 1
ATOM 1649 C CA . LYS A 1 213 ? 191.366 188.486 179.332 1.00 57.64 210 LYS A CA 1
ATOM 1650 C C . LYS A 1 213 ? 189.857 188.506 179.503 1.00 57.64 210 LYS A C 1
ATOM 1651 O O . LYS A 1 213 ? 189.335 189.257 180.331 1.00 57.64 210 LYS A O 1
ATOM 1657 N N . THR A 1 214 ? 189.145 187.702 178.716 1.00 58.16 211 THR A N 1
ATOM 1658 C CA . THR A 1 214 ? 187.689 187.682 178.781 1.00 58.16 211 THR A CA 1
ATOM 1659 C C . THR A 1 214 ? 187.206 187.010 180.050 1.00 58.16 211 THR A C 1
ATOM 1660 O O . THR A 1 214 ? 186.500 187.615 180.862 1.00 58.16 211 THR A O 1
ATOM 1664 N N . CYS A 1 215 ? 187.569 185.746 180.229 1.00 59.64 212 CYS A N 1
ATOM 1665 C CA . CYS A 1 215 ? 187.073 184.969 181.355 1.00 59.64 212 CYS A CA 1
ATOM 1666 C C . CYS A 1 215 ? 188.082 185.070 182.497 1.00 59.64 212 CYS A C 1
ATOM 1667 O O . CYS A 1 215 ? 188.736 184.111 182.897 1.00 59.64 212 CYS A O 1
ATOM 1670 N N . SER A 1 216 ? 188.210 186.296 182.997 1.00 61.88 213 SER A N 1
ATOM 1671 C CA . SER A 1 216 ? 189.157 186.657 184.039 1.00 61.88 213 SER A CA 1
ATOM 1672 C C . SER A 1 216 ? 188.540 186.668 185.421 1.00 61.88 213 SER A C 1
ATOM 1673 O O . SER A 1 216 ? 189.196 187.102 186.370 1.00 61.88 213 SER A O 1
ATOM 1676 N N . ASN A 1 217 ? 187.294 186.223 185.557 1.00 60.28 214 ASN A N 1
ATOM 1677 C CA . ASN A 1 217 ? 186.704 185.943 186.855 1.00 60.28 214 ASN A CA 1
ATOM 1678 C C . ASN A 1 217 ? 186.987 184.524 187.321 1.00 60.28 214 ASN A C 1
ATOM 1679 O O . ASN A 1 217 ? 186.223 183.972 188.117 1.00 60.28 214 ASN A O 1
ATOM 1684 N N . ILE A 1 218 ? 188.060 183.926 186.820 1.00 63.21 215 ILE A N 1
ATOM 1685 C CA . ILE A 1 218 ? 188.413 182.543 187.077 1.00 63.21 215 ILE A CA 1
ATOM 1686 C C . ILE A 1 218 ? 189.766 182.521 187.767 1.00 63.21 215 ILE A C 1
ATOM 1687 O O . ILE A 1 218 ? 190.773 182.928 187.181 1.00 63.21 215 ILE A O 1
ATOM 1692 N N . ASP A 1 219 ? 189.786 182.050 189.004 1.00 68.81 216 ASP A N 1
ATOM 1693 C CA . ASP A 1 219 ? 191.042 181.822 189.687 1.00 68.81 216 ASP A CA 1
ATOM 1694 C C . ASP A 1 219 ? 191.735 180.592 189.110 1.00 68.81 216 ASP A C 1
ATOM 1695 O O . ASP A 1 219 ? 191.131 179.766 188.426 1.00 68.81 216 ASP A O 1
ATOM 1700 N N . TYR A 1 220 ? 193.018 180.460 189.412 1.00 73.04 217 TYR A N 1
ATOM 1701 C CA . TYR A 1 220 ? 193.865 179.536 188.670 1.00 73.04 217 TYR A CA 1
ATOM 1702 C C . TYR A 1 220 ? 193.773 178.104 189.158 1.00 73.04 217 TYR A C 1
ATOM 1703 O O . TYR A 1 220 ? 194.434 177.232 188.589 1.00 73.04 217 TYR A O 1
ATOM 1712 N N . ASP A 1 221 ? 192.970 177.832 190.174 1.00 72.00 218 ASP A N 1
ATOM 1713 C CA . ASP A 1 221 ? 192.773 176.476 190.646 1.00 72.00 218 ASP A CA 1
ATOM 1714 C C . ASP A 1 221 ? 191.447 175.900 190.186 1.00 72.00 218 ASP A C 1
ATOM 1715 O O . ASP A 1 221 ? 191.057 174.828 190.657 1.00 72.00 218 ASP A O 1
ATOM 1720 N N . TYR A 1 222 ? 190.750 176.581 189.279 1.00 58.34 219 TYR A N 1
ATOM 1721 C CA . TYR A 1 222 ? 189.413 176.262 188.814 1.00 58.34 219 TYR A CA 1
ATOM 1722 C C . TYR A 1 222 ? 189.501 175.333 187.609 1.00 58.34 219 TYR A C 1
ATOM 1723 O O . TYR A 1 222 ? 190.377 175.508 186.762 1.00 58.34 219 TYR A O 1
ATOM 1732 N N . PRO A 1 223 ? 188.634 174.326 187.508 1.00 57.23 220 PRO A N 1
ATOM 1733 C CA . PRO A 1 223 ? 188.792 173.319 186.452 1.00 57.23 220 PRO A CA 1
ATOM 1734 C C . PRO A 1 223 ? 188.398 173.865 185.089 1.00 57.23 220 PRO A C 1
ATOM 1735 O O . PRO A 1 223 ? 187.337 174.468 184.930 1.00 57.23 220 PRO A O 1
ATOM 1739 N N . ILE A 1 224 ? 189.267 173.649 184.105 1.00 55.14 221 ILE A N 1
ATOM 1740 C CA . ILE A 1 224 ? 189.023 174.042 182.724 1.00 55.14 221 ILE A CA 1
ATOM 1741 C C . ILE A 1 224 ? 189.144 172.805 181.853 1.00 55.14 221 ILE A C 1
ATOM 1742 O O . ILE A 1 224 ? 190.165 172.112 181.895 1.00 55.14 221 ILE A O 1
ATOM 1747 N N . VAL A 1 225 ? 188.110 172.524 181.071 1.00 56.82 222 VAL A N 1
ATOM 1748 C CA . VAL A 1 225 ? 188.086 171.362 180.193 1.00 56.82 222 VAL A CA 1
ATOM 1749 C C . VAL A 1 225 ? 188.208 171.853 178.761 1.00 56.82 222 VAL A C 1
ATOM 1750 O O . VAL A 1 225 ? 187.268 172.442 178.217 1.00 56.82 222 VAL A O 1
ATOM 1754 N N . CYS A 1 226 ? 189.361 171.615 178.147 1.00 62.66 223 CYS A N 1
ATOM 1755 C CA . CYS A 1 226 ? 189.602 172.033 176.776 1.00 62.66 223 CYS A CA 1
ATOM 1756 C C . CYS A 1 226 ? 189.024 171.015 175.807 1.00 62.66 223 CYS A C 1
ATOM 1757 O O . CYS A 1 226 ? 189.315 169.820 175.905 1.00 62.66 223 CYS A O 1
ATOM 1760 N N . THR A 1 227 ? 188.209 171.487 174.871 1.00 64.02 224 THR A N 1
ATOM 1761 C CA . THR A 1 227 ? 187.717 170.628 173.806 1.00 64.02 224 THR A CA 1
ATOM 1762 C C . THR A 1 227 ? 187.949 171.276 172.453 1.00 64.02 224 THR A C 1
ATOM 1763 O O . THR A 1 227 ? 188.561 172.345 172.369 1.00 64.02 224 THR A O 1
ATOM 1767 N N . GLY A 1 228 ? 187.466 170.647 171.394 1.00 66.10 225 GLY A N 1
ATOM 1768 C CA . GLY A 1 228 ? 187.736 171.108 170.049 1.00 66.10 225 GLY A CA 1
ATOM 1769 C C . GLY A 1 228 ? 188.877 170.339 169.420 1.00 66.10 225 GLY A C 1
ATOM 1770 O O . GLY A 1 228 ? 189.481 169.446 170.019 1.00 66.10 225 GLY A O 1
ATOM 1771 N N . GLY A 1 229 ? 189.175 170.703 168.173 1.00 66.77 226 GLY A N 1
ATOM 1772 C CA . GLY A 1 229 ? 190.186 169.978 167.427 1.00 66.77 226 GLY A CA 1
ATOM 1773 C C . GLY A 1 229 ? 191.596 170.239 167.895 1.00 66.77 226 GLY A C 1
ATOM 1774 O O . GLY A 1 229 ? 192.468 169.380 167.746 1.00 66.77 226 GLY A O 1
ATOM 1775 N N . LYS A 1 230 ? 191.842 171.410 168.468 1.00 66.30 227 LYS A N 1
ATOM 1776 C CA . LYS A 1 230 ? 193.156 171.776 168.977 1.00 66.30 227 LYS A CA 1
ATOM 1777 C C . LYS A 1 230 ? 193.206 171.701 170.494 1.00 66.30 227 LYS A C 1
ATOM 1778 O O . LYS A 1 230 ? 193.818 172.551 171.137 1.00 66.30 227 LYS A O 1
ATOM 1784 N N . ALA A 1 231 ? 192.562 170.688 171.077 1.00 67.81 228 ALA A N 1
ATOM 1785 C CA . ALA A 1 231 ? 192.373 170.648 172.523 1.00 67.81 228 ALA A CA 1
ATOM 1786 C C . ALA A 1 231 ? 193.671 170.340 173.255 1.00 67.81 228 ALA A C 1
ATOM 1787 O O . ALA A 1 231 ? 194.016 171.015 174.230 1.00 67.81 228 ALA A O 1
ATOM 1789 N N . GLU A 1 232 ? 194.413 169.334 172.801 1.00 72.37 229 GLU A N 1
ATOM 1790 C CA . GLU A 1 232 ? 195.636 168.963 173.501 1.00 72.37 229 GLU A CA 1
ATOM 1791 C C . GLU A 1 232 ? 196.778 169.936 173.262 1.00 72.37 229 GLU A C 1
ATOM 1792 O O . GLU A 1 232 ? 197.803 169.837 173.943 1.00 72.37 229 GLU A O 1
ATOM 1798 N N . GLU A 1 233 ? 196.638 170.857 172.318 1.00 70.58 230 GLU A N 1
ATOM 1799 C CA . GLU A 1 233 ? 197.555 171.978 172.211 1.00 70.58 230 GLU A CA 1
ATOM 1800 C C . GLU A 1 233 ? 197.010 173.208 172.921 1.00 70.58 230 GLU A C 1
ATOM 1801 O O . GLU A 1 233 ? 197.773 174.128 173.231 1.00 70.58 230 GLU A O 1
ATOM 1807 N N . MET A 1 234 ? 195.709 173.226 173.214 1.00 68.61 231 MET A N 1
ATOM 1808 C CA . MET A 1 234 ? 195.132 174.331 173.965 1.00 68.61 231 MET A CA 1
ATOM 1809 C C . MET A 1 234 ? 195.572 174.289 175.419 1.00 68.61 231 MET A C 1
ATOM 1810 O O . MET A 1 234 ? 195.939 175.321 175.988 1.00 68.61 231 MET A O 1
ATOM 1815 N N . LYS A 1 235 ? 195.560 173.102 176.032 1.00 69.82 232 LYS A N 1
ATOM 1816 C CA . LYS A 1 235 ? 195.949 172.995 177.431 1.00 69.82 232 LYS A CA 1
ATOM 1817 C C . LYS A 1 235 ? 197.444 173.161 177.633 1.00 69.82 232 LYS A C 1
ATOM 1818 O O . LYS A 1 235 ? 197.868 173.482 178.742 1.00 69.82 232 LYS A O 1
ATOM 1824 N N . GLU A 1 236 ? 198.251 172.957 176.599 1.00 73.86 233 GLU A N 1
ATOM 1825 C CA . GLU A 1 236 ? 199.676 173.196 176.740 1.00 73.86 233 GLU A CA 1
ATOM 1826 C C . GLU A 1 236 ? 200.022 174.670 176.651 1.00 73.86 233 GLU A C 1
ATOM 1827 O O . GLU A 1 236 ? 201.133 175.050 177.029 1.00 73.86 233 GLU A O 1
ATOM 1833 N N . CYS A 1 237 ? 199.106 175.500 176.162 1.00 69.94 234 CYS A N 1
ATOM 1834 C CA . CYS A 1 237 ? 199.317 176.936 176.101 1.00 69.94 234 CYS A CA 1
ATOM 1835 C C . CYS A 1 237 ? 198.495 177.698 177.123 1.00 69.94 234 CYS A C 1
ATOM 1836 O O . CYS A 1 237 ? 198.657 178.916 177.232 1.00 69.94 234 CYS A O 1
ATOM 1839 N N . LEU A 1 238 ? 197.606 177.022 177.852 1.00 64.45 235 LEU A N 1
ATOM 1840 C CA . LEU A 1 238 ? 196.973 177.640 179.011 1.00 64.45 235 LEU A CA 1
ATOM 1841 C C . LEU A 1 238 ? 197.821 177.467 180.261 1.00 64.45 235 LEU A C 1
ATOM 1842 O O . LEU A 1 238 ? 197.794 178.319 181.153 1.00 64.45 235 LEU A O 1
ATOM 1847 N N . GLU A 1 239 ? 198.575 176.371 180.347 1.00 67.49 236 GLU A N 1
ATOM 1848 C CA . GLU A 1 239 ? 199.451 176.164 181.494 1.00 67.49 236 GLU A CA 1
ATOM 1849 C C . GLU A 1 239 ? 200.622 177.131 181.490 1.00 67.49 236 GLU A C 1
ATOM 1850 O O . GLU A 1 239 ? 201.173 177.438 182.551 1.00 67.49 236 GLU A O 1
ATOM 1856 N N . ASN A 1 240 ? 201.013 177.625 180.319 1.00 69.59 237 ASN A N 1
ATOM 1857 C CA . ASN A 1 240 ? 202.005 178.683 180.268 1.00 69.59 237 ASN A CA 1
ATOM 1858 C C . ASN A 1 240 ? 201.416 180.034 180.639 1.00 69.59 237 ASN A C 1
ATOM 1859 O O . ASN A 1 240 ? 202.172 180.956 180.962 1.00 69.59 237 ASN A O 1
ATOM 1864 N N . VAL A 1 241 ? 200.092 180.172 180.595 1.00 68.88 238 VAL A N 1
ATOM 1865 C CA . VAL A 1 241 ? 199.457 181.387 181.085 1.00 68.88 238 VAL A CA 1
ATOM 1866 C C . VAL A 1 241 ? 199.405 181.376 182.606 1.00 68.88 238 VAL A C 1
ATOM 1867 O O . VAL A 1 241 ? 199.674 182.392 183.257 1.00 68.88 238 VAL A O 1
ATOM 1871 N N . GLY A 1 242 ? 199.111 180.223 183.198 1.00 66.55 239 GLY A N 1
ATOM 1872 C CA . GLY A 1 242 ? 199.142 180.111 184.641 1.00 66.55 239 GLY A CA 1
ATOM 1873 C C . GLY A 1 242 ? 198.017 179.299 185.241 1.00 66.55 239 GLY A C 1
ATOM 1874 O O . GLY A 1 242 ? 197.916 179.188 186.464 1.00 66.55 239 GLY A O 1
ATOM 1875 N N . TYR A 1 243 ? 197.167 178.724 184.404 1.00 63.94 240 TYR A N 1
ATOM 1876 C CA . TYR A 1 243 ? 196.119 177.851 184.899 1.00 63.94 240 TYR A CA 1
ATOM 1877 C C . TYR A 1 243 ? 196.706 176.499 185.277 1.00 63.94 240 TYR A C 1
ATOM 1878 O O . TYR A 1 243 ? 197.679 176.036 184.680 1.00 63.94 240 TYR A O 1
ATOM 1887 N N . SER A 1 244 ? 196.117 175.873 186.289 1.00 64.78 241 SER A N 1
ATOM 1888 C CA . SER A 1 244 ? 196.724 174.705 186.907 1.00 64.78 241 SER A CA 1
ATOM 1889 C C . SER A 1 244 ? 195.940 173.419 186.731 1.00 64.78 241 SER A C 1
ATOM 1890 O O . SER A 1 244 ? 196.545 172.387 186.444 1.00 64.78 241 SER A O 1
ATOM 1893 N N . THR A 1 245 ? 194.623 173.444 186.895 1.00 63.37 242 THR A N 1
ATOM 1894 C CA . THR A 1 245 ? 193.809 172.235 186.859 1.00 63.37 242 THR A CA 1
ATOM 1895 C C . THR A 1 245 ? 193.104 172.078 185.520 1.00 63.37 242 THR A C 1
ATOM 1896 O O . THR A 1 245 ? 191.953 171.645 185.452 1.00 63.37 242 THR A O 1
ATOM 1900 N N . VAL A 1 246 ? 193.781 172.425 184.448 1.00 62.53 243 VAL A N 1
ATOM 1901 C CA . VAL A 1 246 ? 193.219 172.320 183.110 1.00 62.53 243 VAL A CA 1
ATOM 1902 C C . VAL A 1 246 ? 193.533 170.940 182.547 1.00 62.53 243 VAL A C 1
ATOM 1903 O O . VAL A 1 246 ? 194.618 170.388 182.762 1.00 62.53 243 VAL A O 1
ATOM 1907 N N . SER A 1 247 ? 192.551 170.341 181.880 1.00 67.71 244 SER A N 1
ATOM 1908 C CA . SER A 1 247 ? 192.706 168.989 181.356 1.00 67.71 244 SER A CA 1
ATOM 1909 C C . SER A 1 247 ? 191.834 168.840 180.123 1.00 67.71 244 SER A C 1
ATOM 1910 O O . SER A 1 247 ? 190.611 168.966 180.216 1.00 67.71 244 SER A O 1
ATOM 1913 N N . SER A 1 248 ? 192.457 168.560 178.983 1.00 68.93 245 SER A N 1
ATOM 1914 C CA . SER A 1 248 ? 191.708 168.345 177.758 1.00 68.93 245 SER A CA 1
ATOM 1915 C C . SER A 1 248 ? 190.991 167.006 177.800 1.00 68.93 245 SER A C 1
ATOM 1916 O O . SER A 1 248 ? 191.464 166.039 178.400 1.00 68.93 245 SER A O 1
ATOM 1919 N N . ALA A 1 249 ? 189.841 166.953 177.141 1.00 73.05 246 ALA A N 1
ATOM 1920 C CA . ALA A 1 249 ? 189.005 165.761 177.160 1.00 73.05 246 ALA A CA 1
ATOM 1921 C C . ALA A 1 249 ? 189.537 164.765 176.141 1.00 73.05 246 ALA A C 1
ATOM 1922 O O . ALA A 1 249 ? 189.669 165.088 174.958 1.00 73.05 246 ALA A O 1
ATOM 1924 N N . GLU A 1 250 ? 189.855 163.561 176.598 1.00 80.71 247 GLU A N 1
ATOM 1925 C CA . GLU A 1 250 ? 190.353 162.510 175.723 1.00 80.71 247 GLU A CA 1
ATOM 1926 C C . GLU A 1 250 ? 189.277 161.453 175.522 1.00 80.71 247 GLU A C 1
ATOM 1927 O O . GLU A 1 250 ? 188.679 160.975 176.489 1.00 80.71 247 GLU A O 1
ATOM 1933 N N . LEU A 1 251 ? 189.041 161.090 174.268 1.00 79.33 248 LEU A N 1
ATOM 1934 C CA . LEU A 1 251 ? 188.058 160.075 173.928 1.00 79.33 248 LEU A CA 1
ATOM 1935 C C . LEU A 1 251 ? 188.659 158.685 174.075 1.00 79.33 248 LEU A C 1
ATOM 1936 O O . LEU A 1 251 ? 189.748 158.499 174.622 1.00 79.33 248 LEU A O 1
ATOM 1941 N N . GLY A 1 252 ? 187.948 157.689 173.561 1.00 86.54 249 GLY A N 1
ATOM 1942 C CA . GLY A 1 252 ? 188.419 156.322 173.589 1.00 86.54 249 GLY A CA 1
ATOM 1943 C C . GLY A 1 252 ? 189.485 156.025 172.557 1.00 86.54 249 GLY A C 1
ATOM 1944 O O . GLY A 1 252 ? 190.324 156.874 172.240 1.00 86.54 249 GLY A O 1
ATOM 1945 N N . GLU A 1 253 ? 189.468 154.809 172.030 1.00 93.43 250 GLU A N 1
ATOM 1946 C CA . GLU A 1 253 ? 190.488 154.389 171.085 1.00 93.43 250 GLU A CA 1
ATOM 1947 C C . GLU A 1 253 ? 190.106 154.800 169.672 1.00 93.43 250 GLU A C 1
ATOM 1948 O O . GLU A 1 253 ? 188.947 154.665 169.267 1.00 93.43 250 GLU A O 1
ATOM 1954 N N . ASP A 1 254 ? 191.097 155.327 168.942 1.00 92.65 251 ASP A N 1
ATOM 1955 C CA . ASP A 1 254 ? 190.999 155.689 167.523 1.00 92.65 251 ASP A CA 1
ATOM 1956 C C . ASP A 1 254 ? 189.922 156.737 167.257 1.00 92.65 251 ASP A C 1
ATOM 1957 O O . ASP A 1 254 ? 189.282 156.732 166.203 1.00 92.65 251 ASP A O 1
ATOM 1962 N N . LYS A 1 255 ? 189.707 157.638 168.212 1.00 81.61 252 LYS A N 1
ATOM 1963 C CA . LYS A 1 255 ? 188.820 158.779 168.028 1.00 81.61 252 LYS A CA 1
ATOM 1964 C C . LYS A 1 255 ? 189.598 160.017 168.444 1.00 81.61 252 LYS A C 1
ATOM 1965 O O . LYS A 1 255 ? 189.908 160.174 169.643 1.00 81.61 252 LYS A O 1
ATOM 1971 N N . PRO A 1 256 ? 189.955 160.897 167.519 1.00 74.82 253 PRO A N 1
ATOM 1972 C CA . PRO A 1 256 ? 190.765 162.063 167.885 1.00 74.82 253 PRO A CA 1
ATOM 1973 C C . PRO A 1 256 ? 189.990 163.133 168.632 1.00 74.82 253 PRO A C 1
ATOM 1974 O O . PRO A 1 256 ? 188.804 162.975 168.926 1.00 74.82 253 PRO A O 1
ATOM 1978 N N . SER A 1 257 ? 190.662 164.245 168.921 1.00 72.70 254 SER A N 1
ATOM 1979 C CA . SER A 1 257 ? 190.131 165.247 169.832 1.00 72.70 254 SER A CA 1
ATOM 1980 C C . SER A 1 257 ? 189.010 166.080 169.235 1.00 72.70 254 SER A C 1
ATOM 1981 O O . SER A 1 257 ? 188.341 166.795 169.982 1.00 72.70 254 SER A O 1
ATOM 1984 N N . TYR A 1 258 ? 188.785 166.024 167.928 1.00 65.68 255 TYR A N 1
ATOM 1985 C CA . TYR A 1 258 ? 187.749 166.849 167.329 1.00 65.68 255 TYR A CA 1
ATOM 1986 C C . TYR A 1 258 ? 186.386 166.179 167.300 1.00 65.68 255 TYR A C 1
ATOM 1987 O O . TYR A 1 258 ? 185.450 166.751 166.737 1.00 65.68 255 TYR A O 1
ATOM 1996 N N . TYR A 1 259 ? 186.241 164.997 167.891 1.00 68.25 256 TYR A N 1
ATOM 1997 C CA . TYR A 1 259 ? 184.932 164.376 168.018 1.00 68.25 256 TYR A CA 1
ATOM 1998 C C . TYR A 1 259 ? 184.333 164.539 169.404 1.00 68.25 256 TYR A C 1
ATOM 1999 O O . TYR A 1 259 ? 183.266 163.979 169.664 1.00 68.25 256 TYR A O 1
ATOM 2008 N N . VAL A 1 260 ? 184.990 165.293 170.290 1.00 64.42 257 VAL A N 1
ATOM 2009 C CA . VAL A 1 260 ? 184.602 165.331 171.700 1.00 64.42 257 VAL A CA 1
ATOM 2010 C C . VAL A 1 260 ? 183.257 166.019 171.877 1.00 64.42 257 VAL A C 1
ATOM 2011 O O . VAL A 1 260 ? 182.401 165.550 172.636 1.00 64.42 257 VAL A O 1
ATOM 2015 N N . ASN A 1 261 ? 183.027 167.107 171.140 1.00 66.25 258 ASN A N 1
ATOM 2016 C CA . ASN A 1 261 ? 181.752 167.811 171.212 1.00 66.25 258 ASN A CA 1
ATOM 2017 C C . ASN A 1 261 ? 180.597 166.986 170.674 1.00 66.25 258 ASN A C 1
ATOM 2018 O O . ASN A 1 261 ? 179.443 167.272 171.003 1.00 66.25 258 ASN A O 1
ATOM 2023 N N . SER A 1 262 ? 180.875 165.976 169.857 1.00 69.03 259 SER A N 1
ATOM 2024 C CA . SER A 1 262 ? 179.832 165.173 169.245 1.00 69.03 259 SER A CA 1
ATOM 2025 C C . SER A 1 262 ? 179.648 163.828 169.933 1.00 69.03 259 SER A C 1
ATOM 2026 O O . SER A 1 262 ? 178.513 163.400 170.148 1.00 69.03 259 SER A O 1
ATOM 2029 N N . VAL A 1 263 ? 180.744 163.150 170.281 1.00 69.74 260 VAL A N 1
ATOM 2030 C CA . VAL A 1 263 ? 180.635 161.844 170.922 1.00 69.74 260 VAL A CA 1
ATOM 2031 C C . VAL A 1 263 ? 180.099 161.988 172.340 1.00 69.74 260 VAL A C 1
ATOM 2032 O O . VAL A 1 263 ? 179.251 161.202 172.781 1.00 69.74 260 VAL A O 1
ATOM 2036 N N . GLY A 1 264 ? 180.542 163.020 173.056 1.00 71.09 261 GLY A N 1
ATOM 2037 C CA . GLY A 1 264 ? 180.136 163.189 174.439 1.00 71.09 261 GLY A CA 1
ATOM 2038 C C . GLY A 1 264 ? 178.675 163.546 174.613 1.00 71.09 261 GLY A C 1
ATOM 2039 O O . GLY A 1 264 ? 178.072 163.208 175.632 1.00 71.09 261 GLY A O 1
ATOM 2040 N N . LEU A 1 265 ? 178.081 164.219 173.631 1.00 72.69 262 LEU A N 1
ATOM 2041 C CA . LEU A 1 265 ? 176.648 164.463 173.700 1.00 72.69 262 LEU A CA 1
ATOM 2042 C C . LEU A 1 265 ? 175.845 163.203 173.438 1.00 72.69 262 LEU A C 1
ATOM 2043 O O . LEU A 1 265 ? 174.702 163.102 173.889 1.00 72.69 262 LEU A O 1
ATOM 2048 N N . LEU A 1 266 ? 176.416 162.244 172.715 1.00 76.27 263 LEU A N 1
ATOM 2049 C CA . LEU A 1 266 ? 175.736 160.972 172.523 1.00 76.27 263 LEU A CA 1
ATOM 2050 C C . LEU A 1 266 ? 175.757 160.149 173.801 1.00 76.27 263 LEU A C 1
ATOM 2051 O O . LEU A 1 266 ? 174.783 159.459 174.118 1.00 76.27 263 LEU A O 1
ATOM 2056 N N . LEU A 1 267 ? 176.842 160.238 174.563 1.00 74.64 264 LEU A N 1
ATOM 2057 C CA . LEU A 1 267 ? 176.976 159.511 175.815 1.00 74.64 264 LEU A CA 1
ATOM 2058 C C . LEU A 1 267 ? 176.236 160.161 176.974 1.00 74.64 264 LEU A C 1
ATOM 2059 O O . LEU A 1 267 ? 176.248 159.609 178.078 1.00 74.64 264 LEU A O 1
ATOM 2064 N N . LYS A 1 268 ? 175.608 161.297 176.766 1.00 77.39 265 LYS A N 1
ATOM 2065 C CA . LYS A 1 268 ? 174.982 162.004 177.874 1.00 77.39 265 LYS A CA 1
ATOM 2066 C C . LYS A 1 268 ? 173.517 162.319 177.634 1.00 77.39 265 LYS A C 1
ATOM 2067 O O . LYS A 1 268 ? 172.708 162.191 178.554 1.00 77.39 265 LYS A O 1
ATOM 2073 N N . TYR A 1 269 ? 173.152 162.716 176.425 1.00 82.65 266 TYR A N 1
ATOM 2074 C CA . TYR A 1 269 ? 171.845 163.285 176.131 1.00 82.65 266 TYR A CA 1
ATOM 2075 C C . TYR A 1 269 ? 171.126 162.444 175.079 1.00 82.65 266 TYR A C 1
ATOM 2076 O O . TYR A 1 269 ? 171.556 161.341 174.729 1.00 82.65 266 TYR A O 1
ATOM 2085 N N . GLY A 1 270 ? 170.014 162.976 174.583 1.00 83.10 267 GLY A N 1
ATOM 2086 C CA . GLY A 1 270 ? 169.205 162.267 173.617 1.00 83.10 267 GLY A CA 1
ATOM 2087 C C . GLY A 1 270 ? 168.427 161.137 174.252 1.00 83.10 267 GLY A C 1
ATOM 2088 O O . GLY A 1 270 ? 168.633 159.964 173.928 1.00 83.10 267 GLY A O 1
ATOM 2089 N N . ARG A 1 271 ? 167.529 161.477 175.167 1.00 83.81 268 ARG A N 1
ATOM 2090 C CA . ARG A 1 271 ? 166.780 160.467 175.893 1.00 83.81 268 ARG A CA 1
ATOM 2091 C C . ARG A 1 271 ? 165.429 160.234 175.228 1.00 83.81 268 ARG A C 1
ATOM 2092 O O . ARG A 1 271 ? 164.640 161.162 175.061 1.00 83.81 268 ARG A O 1
ATOM 2100 N N . THR B 1 5 ? 221.196 209.455 188.808 1.00 85.02 2 THR B N 1
ATOM 2101 C CA . THR B 1 5 ? 220.440 208.226 189.012 1.00 85.02 2 THR B CA 1
ATOM 2102 C C . THR B 1 5 ? 219.121 208.521 189.704 1.00 85.02 2 THR B C 1
ATOM 2103 O O . THR B 1 5 ? 219.096 209.087 190.794 1.00 85.02 2 THR B O 1
ATOM 2107 N N . LEU B 1 6 ? 218.024 208.130 189.067 1.00 82.47 3 LEU B N 1
ATOM 2108 C CA . LEU B 1 6 ? 216.685 208.454 189.533 1.00 82.47 3 LEU B CA 1
ATOM 2109 C C . LEU B 1 6 ? 216.025 207.216 190.116 1.00 82.47 3 LEU B C 1
ATOM 2110 O O . LEU B 1 6 ? 215.927 206.185 189.443 1.00 82.47 3 LEU B O 1
ATOM 2115 N N . THR B 1 7 ? 215.575 207.318 191.359 1.00 80.11 4 THR B N 1
ATOM 2116 C CA . THR B 1 7 ? 214.849 206.244 192.021 1.00 80.11 4 THR B CA 1
ATOM 2117 C C . THR B 1 7 ? 213.360 206.495 191.851 1.00 80.11 4 THR B C 1
ATOM 2118 O O . THR B 1 7 ? 212.838 207.500 192.343 1.00 80.11 4 THR B O 1
ATOM 2122 N N . THR B 1 8 ? 212.679 205.585 191.162 1.00 78.88 5 THR B N 1
ATOM 2123 C CA . THR B 1 8 ? 211.272 205.768 190.854 1.00 78.88 5 THR B CA 1
ATOM 2124 C C . THR B 1 8 ? 210.495 204.504 191.182 1.00 78.88 5 THR B C 1
ATOM 2125 O O . THR B 1 8 ? 211.057 203.415 191.315 1.00 78.88 5 THR B O 1
ATOM 2129 N N . VAL B 1 9 ? 209.185 204.673 191.316 1.00 72.36 6 VAL B N 1
ATOM 2130 C CA . VAL B 1 9 ? 208.271 203.604 191.692 1.00 72.36 6 VAL B CA 1
ATOM 2131 C C . VAL B 1 9 ? 207.181 203.502 190.635 1.00 72.36 6 VAL B C 1
ATOM 2132 O O . VAL B 1 9 ? 206.563 204.506 190.270 1.00 72.36 6 VAL B O 1
ATOM 2136 N N . ILE B 1 10 ? 206.986 202.297 190.105 1.00 67.80 7 ILE B N 1
ATOM 2137 C CA . ILE B 1 10 ? 206.121 202.067 188.955 1.00 67.80 7 ILE B CA 1
ATOM 2138 C C . ILE B 1 10 ? 205.098 201.007 189.335 1.00 67.80 7 ILE B C 1
ATOM 2139 O O . ILE B 1 10 ? 205.432 199.821 189.438 1.00 67.80 7 ILE B O 1
ATOM 2144 N N . ASP B 1 11 ? 203.856 201.431 189.543 1.00 66.79 8 ASP B N 1
ATOM 2145 C CA . ASP B 1 11 ? 202.774 200.555 189.983 1.00 66.79 8 ASP B CA 1
ATOM 2146 C C . ASP B 1 11 ? 202.040 200.050 188.752 1.00 66.79 8 ASP B C 1
ATOM 2147 O O . ASP B 1 11 ? 201.066 200.648 188.302 1.00 66.79 8 ASP B O 1
ATOM 2152 N N . ILE B 1 12 ? 202.515 198.934 188.206 1.00 65.99 9 ILE B N 1
ATOM 2153 C CA . ILE B 1 12 ? 201.881 198.313 187.047 1.00 65.99 9 ILE B CA 1
ATOM 2154 C C . ILE B 1 12 ? 200.560 197.706 187.498 1.00 65.99 9 ILE B C 1
ATOM 2155 O O . ILE B 1 12 ? 200.544 196.769 188.299 1.00 65.99 9 ILE B O 1
ATOM 2160 N N . GLY B 1 13 ? 199.452 198.235 186.993 1.00 60.64 10 GLY B N 1
ATOM 2161 C CA . GLY B 1 13 ? 198.148 197.703 187.274 1.00 60.64 10 GLY B CA 1
ATOM 2162 C C . GLY B 1 13 ? 197.531 197.049 186.061 1.00 60.64 10 GLY B C 1
ATOM 2163 O O . GLY B 1 13 ? 198.218 196.657 185.110 1.00 60.64 10 GLY B O 1
ATOM 2164 N N . ASN B 1 14 ? 196.212 196.927 186.090 1.00 57.26 11 ASN B N 1
ATOM 2165 C CA . ASN B 1 14 ? 195.466 196.373 184.972 1.00 57.26 11 ASN B CA 1
ATOM 2166 C C . ASN B 1 14 ? 194.678 197.423 184.213 1.00 57.26 11 ASN B C 1
ATOM 2167 O O . ASN B 1 14 ? 194.588 197.351 182.990 1.00 57.26 11 ASN B O 1
ATOM 2172 N N . PHE B 1 15 ? 194.109 198.401 184.909 1.00 51.21 12 PHE B N 1
ATOM 2173 C CA . PHE B 1 15 ? 193.452 199.503 184.223 1.00 51.21 12 PHE B CA 1
ATOM 2174 C C . PHE B 1 15 ? 194.461 200.526 183.741 1.00 51.21 12 PHE B C 1
ATOM 2175 O O . PHE B 1 15 ? 194.298 201.097 182.661 1.00 51.21 12 PHE B O 1
ATOM 2183 N N . SER B 1 16 ? 195.490 200.788 184.532 1.00 52.67 13 SER B N 1
ATOM 2184 C CA . SER B 1 16 ? 196.471 201.802 184.196 1.00 52.67 13 SER B CA 1
ATOM 2185 C C . SER B 1 16 ? 197.803 201.407 184.804 1.00 52.67 13 SER B C 1
ATOM 2186 O O . SER B 1 16 ? 197.897 200.445 185.564 1.00 52.67 13 SER B O 1
ATOM 2189 N N . THR B 1 17 ? 198.839 202.160 184.465 1.00 56.01 14 THR B N 1
ATOM 2190 C CA . THR B 1 17 ? 200.174 201.926 184.999 1.00 56.01 14 THR B CA 1
ATOM 2191 C C . THR B 1 17 ? 200.704 203.239 185.543 1.00 56.01 14 THR B C 1
ATOM 2192 O O . THR B 1 17 ? 200.956 204.172 184.778 1.00 56.01 14 THR B O 1
ATOM 2196 N N . LYS B 1 18 ? 200.873 203.309 186.853 1.00 59.87 15 LYS B N 1
ATOM 2197 C CA . LYS B 1 18 ? 201.214 204.547 187.530 1.00 59.87 15 LYS B CA 1
ATOM 2198 C C . LYS B 1 18 ? 202.695 204.561 187.858 1.00 59.87 15 LYS B C 1
ATOM 2199 O O . LYS B 1 18 ? 203.221 203.600 188.422 1.00 59.87 15 LYS B O 1
ATOM 2205 N N . TYR B 1 19 ? 203.364 205.651 187.508 1.00 69.15 16 TYR B N 1
ATOM 2206 C CA . TYR B 1 19 ? 204.763 205.845 187.844 1.00 69.15 16 TYR B CA 1
ATOM 2207 C C . TYR B 1 19 ? 204.890 207.098 188.691 1.00 69.15 16 TYR B C 1
ATOM 2208 O O . TYR B 1 19 ? 204.179 208.078 188.465 1.00 69.15 16 TYR B O 1
ATOM 2217 N N . ALA B 1 20 ? 205.798 207.066 189.662 1.00 72.87 17 ALA B N 1
ATOM 2218 C CA . ALA B 1 20 ? 206.065 208.220 190.504 1.00 72.87 17 ALA B CA 1
ATOM 2219 C C . ALA B 1 20 ? 207.559 208.338 190.736 1.00 72.87 17 ALA B C 1
ATOM 2220 O O . ALA B 1 20 ? 208.255 207.329 190.872 1.00 72.87 17 ALA B O 1
ATOM 2222 N N . TYR B 1 21 ? 208.044 209.573 190.778 1.00 82.11 18 TYR B N 1
ATOM 2223 C CA . TYR B 1 21 ? 209.452 209.834 191.013 1.00 82.11 18 TYR B CA 1
ATOM 2224 C C . TYR B 1 21 ? 209.584 211.188 191.689 1.00 82.11 18 TYR B C 1
ATOM 2225 O O . TYR B 1 21 ? 208.645 211.985 191.716 1.00 82.11 18 TYR B O 1
ATOM 2234 N N . LYS B 1 22 ? 210.771 211.438 192.228 1.00 88.76 19 LYS B N 1
ATOM 2235 C CA . LYS B 1 22 ? 211.047 212.627 193.024 1.00 88.76 19 LYS B CA 1
ATOM 2236 C C . LYS B 1 22 ? 212.282 213.310 192.456 1.00 88.76 19 LYS B C 1
ATOM 2237 O O . LYS B 1 22 ? 213.405 212.848 192.673 1.00 88.76 19 LYS B O 1
ATOM 2243 N N . ASP B 1 23 ? 212.078 214.402 191.722 1.00 93.42 20 ASP B N 1
ATOM 2244 C CA . ASP B 1 23 ? 213.198 215.160 191.175 1.00 93.42 20 ASP B CA 1
ATOM 2245 C C . ASP B 1 23 ? 213.586 216.337 192.072 1.00 93.42 20 ASP B C 1
ATOM 2246 O O . ASP B 1 23 ? 214.719 216.409 192.557 1.00 93.42 20 ASP B O 1
ATOM 2251 N N . ALA B 1 24 ? 212.659 217.254 192.306 1.00 95.35 21 ALA B N 1
ATOM 2252 C CA . ALA B 1 24 ? 212.821 218.333 193.267 1.00 95.35 21 ALA B CA 1
ATOM 2253 C C . ALA B 1 24 ? 212.249 217.864 194.603 1.00 95.35 21 ALA B C 1
ATOM 2254 O O . ALA B 1 24 ? 212.070 216.663 194.823 1.00 95.35 21 ALA B O 1
ATOM 2256 N N . ALA B 1 25 ? 211.985 218.794 195.522 1.00 96.56 22 ALA B N 1
ATOM 2257 C CA . ALA B 1 25 ? 211.246 218.458 196.733 1.00 96.56 22 ALA B CA 1
ATOM 2258 C C . ALA B 1 25 ? 209.822 217.991 196.453 1.00 96.56 22 ALA B C 1
ATOM 2259 O O . ALA B 1 25 ? 209.241 217.305 197.298 1.00 96.56 22 ALA B O 1
ATOM 2261 N N . GLN B 1 26 ? 209.252 218.340 195.304 1.00 93.51 23 GLN B N 1
ATOM 2262 C CA . GLN B 1 26 ? 207.937 217.861 194.914 1.00 93.51 23 GLN B CA 1
ATOM 2263 C C . GLN B 1 26 ? 208.027 216.457 194.332 1.00 93.51 23 GLN B C 1
ATOM 2264 O O . GLN B 1 26 ? 209.112 215.954 194.035 1.00 93.51 23 GLN B O 1
ATOM 2270 N N . ILE B 1 27 ? 206.868 215.827 194.183 1.00 85.64 24 ILE B N 1
ATOM 2271 C CA . ILE B 1 27 ? 206.764 214.525 193.536 1.00 85.64 24 ILE B CA 1
ATOM 2272 C C . ILE B 1 27 ? 206.074 214.704 192.192 1.00 85.64 24 ILE B C 1
ATOM 2273 O O . ILE B 1 27 ? 204.894 215.064 192.133 1.00 85.64 24 ILE B O 1
ATOM 2278 N N . LYS B 1 28 ? 206.807 214.457 191.113 1.00 82.31 25 LYS B N 1
ATOM 2279 C CA . LYS B 1 28 ? 206.232 214.458 189.779 1.00 82.31 25 LYS B CA 1
ATOM 2280 C C . LYS B 1 28 ? 205.672 213.075 189.496 1.00 82.31 25 LYS B C 1
ATOM 2281 O O . LYS B 1 28 ? 206.359 212.071 189.697 1.00 82.31 25 LYS B O 1
ATOM 2287 N N . VAL B 1 29 ? 204.430 213.025 189.030 1.00 73.61 26 VAL B N 1
ATOM 2288 C CA . VAL B 1 29 ? 203.701 211.772 188.941 1.00 73.61 26 VAL B CA 1
ATOM 2289 C C . VAL B 1 29 ? 202.908 211.768 187.640 1.00 73.61 26 VAL B C 1
ATOM 2290 O O . VAL B 1 29 ? 202.645 212.819 187.046 1.00 73.61 26 VAL B O 1
ATOM 2294 N N . GLY B 1 30 ? 202.565 210.573 187.171 1.00 70.70 27 GLY B N 1
ATOM 2295 C CA . GLY B 1 30 ? 201.804 210.435 185.944 1.00 70.70 27 GLY B CA 1
ATOM 2296 C C . GLY B 1 30 ? 201.458 208.983 185.705 1.00 70.70 27 GLY B C 1
ATOM 2297 O O . GLY B 1 30 ? 201.900 208.091 186.430 1.00 70.70 27 GLY B O 1
ATOM 2298 N N . SER B 1 31 ? 200.670 208.752 184.660 1.00 61.50 28 SER B N 1
ATOM 2299 C CA . SER B 1 31 ? 200.271 207.399 184.299 1.00 61.50 28 SER B CA 1
ATOM 2300 C C . SER B 1 31 ? 199.950 207.354 182.812 1.00 61.50 28 SER B C 1
ATOM 2301 O O . SER B 1 31 ? 200.053 208.353 182.097 1.00 61.50 28 SER B O 1
ATOM 2304 N N . PHE B 1 32 ? 199.547 206.169 182.361 1.00 55.70 29 PHE B N 1
ATOM 2305 C CA . PHE B 1 32 ? 199.107 205.909 180.997 1.00 55.70 29 PHE B CA 1
ATOM 2306 C C . PHE B 1 32 ? 198.301 204.621 181.028 1.00 55.70 29 PHE B C 1
ATOM 2307 O O . PHE B 1 32 ? 198.598 203.745 181.838 1.00 55.70 29 PHE B O 1
ATOM 2315 N N . PRO B 1 33 ? 197.281 204.490 180.181 1.00 50.49 30 PRO B N 1
ATOM 2316 C CA . PRO B 1 33 ? 196.387 203.330 180.302 1.00 50.49 30 PRO B CA 1
ATOM 2317 C C . PRO B 1 33 ? 197.052 202.031 179.892 1.00 50.49 30 PRO B C 1
ATOM 2318 O O . PRO B 1 33 ? 197.890 201.987 178.993 1.00 50.49 30 PRO B O 1
ATOM 2322 N N . SER B 1 34 ? 196.671 200.970 180.589 1.00 53.73 31 SER B N 1
ATOM 2323 C CA . SER B 1 34 ? 197.292 199.652 180.480 1.00 53.73 31 SER B CA 1
ATOM 2324 C C . SER B 1 34 ? 196.602 198.781 179.450 1.00 53.73 31 SER B C 1
ATOM 2325 O O . SER B 1 34 ? 196.242 197.641 179.728 1.00 53.73 31 SER B O 1
ATOM 2328 N N . ILE B 1 35 ? 196.420 199.294 178.243 1.00 55.50 32 ILE B N 1
ATOM 2329 C CA . ILE B 1 35 ? 195.845 198.532 177.146 1.00 55.50 32 ILE B CA 1
ATOM 2330 C C . ILE B 1 35 ? 196.905 198.428 176.071 1.00 55.50 32 ILE B C 1
ATOM 2331 O O . ILE B 1 35 ? 197.360 199.448 175.543 1.00 55.50 32 ILE B O 1
ATOM 2336 N N . LEU B 1 36 ? 197.306 197.211 175.746 1.00 60.45 33 LEU B N 1
ATOM 2337 C CA . LEU B 1 36 ? 198.235 197.013 174.654 1.00 60.45 33 LEU B CA 1
ATOM 2338 C C . LEU B 1 36 ? 197.789 195.856 173.780 1.00 60.45 33 LEU B C 1
ATOM 2339 O O . LEU B 1 36 ? 197.178 194.893 174.248 1.00 60.45 33 LEU B O 1
ATOM 2344 N N . HIS B 1 37 ? 198.121 195.967 172.502 1.00 59.09 34 HIS B N 1
ATOM 2345 C CA . HIS B 1 37 ? 197.667 195.067 171.461 1.00 59.09 34 HIS B CA 1
ATOM 2346 C C . HIS B 1 37 ? 198.872 194.689 170.616 1.00 59.09 34 HIS B C 1
ATOM 2347 O O . HIS B 1 37 ? 199.893 195.377 170.634 1.00 59.09 34 HIS B O 1
ATOM 2354 N N . SER B 1 38 ? 198.753 193.598 169.860 1.00 61.44 35 SER B N 1
ATOM 2355 C CA . SER B 1 38 ? 199.819 193.164 168.966 1.00 61.44 35 SER B CA 1
ATOM 2356 C C . SER B 1 38 ? 199.986 194.161 167.822 1.00 61.44 35 SER B C 1
ATOM 2357 O O . SER B 1 38 ? 199.207 195.106 167.677 1.00 61.44 35 SER B O 1
ATOM 2360 N N . TYR B 1 39 ? 201.008 193.942 166.985 1.00 66.76 36 TYR B N 1
ATOM 2361 C CA . TYR B 1 39 ? 201.500 195.034 166.152 1.00 66.76 36 TYR B CA 1
ATOM 2362 C C . TYR B 1 39 ? 200.537 195.477 165.054 1.00 66.76 36 TYR B C 1
ATOM 2363 O O . TYR B 1 39 ? 200.003 196.575 165.186 1.00 66.76 36 TYR B O 1
ATOM 2372 N N . LYS B 1 40 ? 200.229 194.637 164.039 1.00 66.58 37 LYS B N 1
ATOM 2373 C CA . LYS B 1 40 ? 199.300 194.977 162.948 1.00 66.58 37 LYS B CA 1
ATOM 2374 C C . LYS B 1 40 ? 199.626 196.304 162.268 1.00 66.58 37 LYS B C 1
ATOM 2375 O O . LYS B 1 40 ? 199.027 197.321 162.639 1.00 66.58 37 LYS B O 1
ATOM 2381 N N . PRO B 1 41 ? 200.599 196.337 161.352 1.00 65.02 38 PRO B N 1
ATOM 2382 C CA . PRO B 1 41 ? 201.112 197.601 160.780 1.00 65.02 38 PRO B CA 1
ATOM 2383 C C . PRO B 1 41 ? 200.044 198.509 160.188 1.00 65.02 38 PRO B C 1
ATOM 2384 O O . PRO B 1 41 ? 199.379 198.171 159.211 1.00 65.02 38 PRO B O 1
ATOM 2388 N N . LEU B 1 42 ? 199.889 199.668 160.807 1.00 66.22 39 LEU B N 1
ATOM 2389 C CA . LEU B 1 42 ? 198.793 200.587 160.570 1.00 66.22 39 LEU B CA 1
ATOM 2390 C C . LEU B 1 42 ? 199.318 201.746 159.734 1.00 66.22 39 LEU B C 1
ATOM 2391 O O . LEU B 1 42 ? 200.528 201.945 159.613 1.00 66.22 39 LEU B O 1
ATOM 2396 N N . GLU B 1 43 ? 198.405 202.522 159.148 1.00 73.35 40 GLU B N 1
ATOM 2397 C CA . GLU B 1 43 ? 198.831 203.568 158.217 1.00 73.35 40 GLU B CA 1
ATOM 2398 C C . GLU B 1 43 ? 199.387 204.787 158.948 1.00 73.35 40 GLU B C 1
ATOM 2399 O O . GLU B 1 43 ? 200.570 205.114 158.822 1.00 73.35 40 GLU B O 1
ATOM 2405 N N . ASP B 1 44 ? 198.548 205.470 159.727 1.00 76.68 41 ASP B N 1
ATOM 2406 C CA . ASP B 1 44 ? 198.983 206.683 160.423 1.00 76.68 41 ASP B CA 1
ATOM 2407 C C . ASP B 1 44 ? 198.223 206.763 161.747 1.00 76.68 41 ASP B C 1
ATOM 2408 O O . ASP B 1 44 ? 197.120 207.308 161.815 1.00 76.68 41 ASP B O 1
ATOM 2413 N N . TYR B 1 45 ? 198.838 206.236 162.794 1.00 72.21 42 TYR B N 1
ATOM 2414 C CA . TYR B 1 45 ? 198.295 206.290 164.138 1.00 72.21 42 TYR B CA 1
ATOM 2415 C C . TYR B 1 45 ? 198.693 207.590 164.824 1.00 72.21 42 TYR B C 1
ATOM 2416 O O . TYR B 1 45 ? 199.749 208.166 164.555 1.00 72.21 42 TYR B O 1
ATOM 2425 N N . GLU B 1 46 ? 197.821 208.056 165.715 1.00 73.11 43 GLU B N 1
ATOM 2426 C CA . GLU B 1 46 ? 198.006 209.351 166.360 1.00 73.11 43 GLU B CA 1
ATOM 2427 C C . GLU B 1 46 ? 198.224 209.228 167.861 1.00 73.11 43 GLU B C 1
ATOM 2428 O O . GLU B 1 46 ? 199.241 209.708 168.368 1.00 73.11 43 GLU B O 1
ATOM 2434 N N . GLY B 1 47 ? 197.313 208.595 168.590 1.00 66.63 44 GLY B N 1
ATOM 2435 C CA . GLY B 1 47 ? 197.383 208.614 170.036 1.00 66.63 44 GLY B CA 1
ATOM 2436 C C . GLY B 1 47 ? 197.924 207.345 170.653 1.00 66.63 44 GLY B C 1
ATOM 2437 O O . GLY B 1 47 ? 197.618 207.027 171.803 1.00 66.63 44 GLY B O 1
ATOM 2438 N N . MET B 1 48 ? 198.729 206.607 169.899 1.00 62.38 45 MET B N 1
ATOM 2439 C CA . MET B 1 48 ? 199.351 205.405 170.422 1.00 62.38 45 MET B CA 1
ATOM 2440 C C . MET B 1 48 ? 200.787 205.388 169.940 1.00 62.38 45 MET B C 1
ATOM 2441 O O . MET B 1 48 ? 201.147 206.090 168.993 1.00 62.38 45 MET B O 1
ATOM 2446 N N . GLU B 1 49 ? 201.618 204.606 170.614 1.00 68.41 46 GLU B N 1
ATOM 2447 C CA . GLU B 1 49 ? 203.027 204.551 170.264 1.00 68.41 46 GLU B CA 1
ATOM 2448 C C . GLU B 1 49 ? 203.495 203.109 170.225 1.00 68.41 46 GLU B C 1
ATOM 2449 O O . GLU B 1 49 ? 203.094 202.294 171.055 1.00 68.41 46 GLU B O 1
ATOM 2455 N N . ARG B 1 50 ? 204.341 202.808 169.250 1.00 67.72 47 ARG B N 1
ATOM 2456 C CA . ARG B 1 50 ? 204.895 201.475 169.094 1.00 67.72 47 ARG B CA 1
ATOM 2457 C C . ARG B 1 50 ? 206.044 201.269 170.064 1.00 67.72 47 ARG B C 1
ATOM 2458 O O . ARG B 1 50 ? 206.911 202.132 170.204 1.00 67.72 47 ARG B 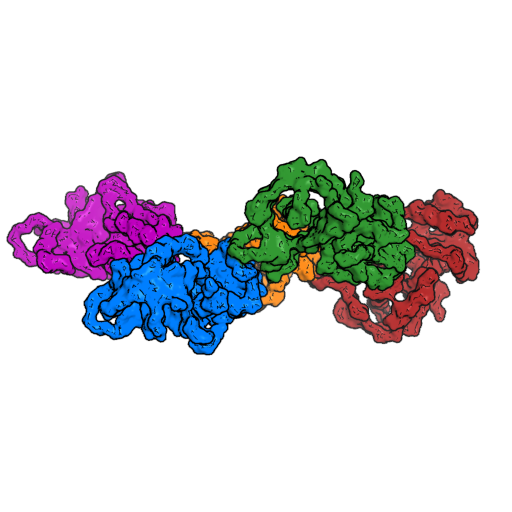O 1
ATOM 2466 N N . VAL B 1 51 ? 206.052 200.123 170.740 1.00 66.73 48 VAL B N 1
ATOM 2467 C CA . VAL B 1 51 ? 207.108 199.786 171.687 1.00 66.73 48 VAL B CA 1
ATOM 2468 C C . VAL B 1 51 ? 207.685 198.436 171.299 1.00 66.73 48 VAL B C 1
ATOM 2469 O O . VAL B 1 51 ? 206.941 197.466 171.131 1.00 66.73 48 VAL B O 1
ATOM 2473 N N . GLU B 1 52 ? 209.004 198.375 171.153 1.00 75.59 49 GLU B N 1
ATOM 2474 C CA . GLU B 1 52 ? 209.711 197.129 170.896 1.00 75.59 49 GLU B CA 1
ATOM 2475 C C . GLU B 1 52 ? 210.701 196.863 172.017 1.00 75.59 49 GLU B C 1
ATOM 2476 O O . GLU B 1 52 ? 211.643 197.637 172.211 1.00 75.59 49 GLU B O 1
ATOM 2482 N N . TYR B 1 53 ? 210.498 195.768 172.740 1.00 80.72 50 TYR B N 1
ATOM 2483 C CA . TYR B 1 53 ? 211.444 195.352 173.767 1.00 80.72 50 TYR B CA 1
ATOM 2484 C C . TYR B 1 53 ? 211.468 193.837 173.822 1.00 80.72 50 TYR B C 1
ATOM 2485 O O . TYR B 1 53 ? 210.426 193.221 174.065 1.00 80.72 50 TYR B O 1
ATOM 2494 N N . ASN B 1 54 ? 212.653 193.262 173.591 1.00 80.95 51 ASN B N 1
ATOM 2495 C CA . ASN B 1 54 ? 212.947 191.843 173.807 1.00 80.95 51 ASN B CA 1
ATOM 2496 C C . ASN B 1 54 ? 212.063 190.953 172.932 1.00 80.95 51 ASN B C 1
ATOM 2497 O O . ASN B 1 54 ? 211.347 190.075 173.413 1.00 80.95 51 ASN B O 1
ATOM 2502 N N . GLY B 1 55 ? 212.112 191.200 171.626 1.00 79.79 52 GLY B N 1
ATOM 2503 C CA . GLY B 1 55 ? 211.355 190.388 170.696 1.00 79.79 52 GLY B CA 1
ATOM 2504 C C . GLY B 1 55 ? 209.863 190.614 170.709 1.00 79.79 52 GLY B C 1
ATOM 2505 O O . GLY B 1 55 ? 209.116 189.745 170.253 1.00 79.79 52 GLY B O 1
ATOM 2506 N N . LEU B 1 56 ? 209.405 191.745 171.224 1.00 79.28 53 LEU B N 1
ATOM 2507 C CA . LEU B 1 56 ? 207.992 192.080 171.265 1.00 79.28 53 LEU B CA 1
ATOM 2508 C C . LEU B 1 56 ? 207.746 193.331 170.435 1.00 79.28 53 LEU B C 1
ATOM 2509 O O . LEU B 1 56 ? 208.654 194.125 170.193 1.00 79.28 53 LEU B O 1
ATOM 2514 N N . ASP B 1 57 ? 206.504 193.496 169.983 1.00 72.91 54 ASP B N 1
ATOM 2515 C CA . ASP B 1 57 ? 206.167 194.635 169.128 1.00 72.91 54 ASP B CA 1
ATOM 2516 C C . ASP B 1 57 ? 204.703 194.976 169.402 1.00 72.91 54 ASP B C 1
ATOM 2517 O O . ASP B 1 57 ? 203.799 194.400 168.793 1.00 72.91 54 ASP B O 1
ATOM 2522 N N . TYR B 1 58 ? 204.480 195.927 170.308 1.00 66.50 55 TYR B N 1
ATOM 2523 C CA . TYR B 1 58 ? 203.162 196.224 170.848 1.00 66.50 55 TYR B CA 1
ATOM 2524 C C . TYR B 1 58 ? 202.875 197.715 170.774 1.00 66.50 55 TYR B C 1
ATOM 2525 O O . TYR B 1 58 ? 203.787 198.539 170.834 1.00 66.50 55 TYR B O 1
ATOM 2534 N N . TYR B 1 59 ? 201.596 198.059 170.644 1.00 63.15 56 TYR B N 1
ATOM 2535 C CA . TYR B 1 59 ? 201.153 199.442 170.752 1.00 63.15 56 TYR B CA 1
ATOM 2536 C C . TYR B 1 59 ? 200.674 199.738 172.161 1.00 63.15 56 TYR B C 1
ATOM 2537 O O . TYR B 1 59 ? 199.758 199.082 172.654 1.00 63.15 56 TYR B O 1
ATOM 2546 N N . VAL B 1 60 ? 201.252 200.760 172.780 1.00 63.00 57 VAL B N 1
ATOM 2547 C CA . VAL B 1 60 ? 200.825 201.238 174.087 1.00 63.00 57 VAL B CA 1
ATOM 2548 C C . VAL B 1 60 ? 200.448 202.701 173.942 1.00 63.00 57 VAL B C 1
ATOM 2549 O O . VAL B 1 60 ? 201.206 203.483 173.362 1.00 63.00 57 VAL B O 1
ATOM 2553 N N . GLY B 1 61 ? 199.283 203.073 174.450 1.00 58.43 58 GLY B N 1
ATOM 2554 C CA . GLY B 1 61 ? 198.876 204.460 174.414 1.00 58.43 58 GLY B CA 1
ATOM 2555 C C . GLY B 1 61 ? 197.394 204.599 174.688 1.00 58.43 58 GLY B C 1
ATOM 2556 O O . GLY B 1 61 ? 196.733 203.665 175.130 1.00 58.43 58 GLY B O 1
ATOM 2557 N N . GLU B 1 62 ? 196.893 205.801 174.402 1.00 62.29 59 GLU B N 1
ATOM 2558 C CA . GLU B 1 62 ? 195.503 206.123 174.700 1.00 62.29 59 GLU B CA 1
ATOM 2559 C C . GLU B 1 62 ? 194.548 205.421 173.749 1.00 62.29 59 GLU B C 1
ATOM 2560 O O . GLU B 1 62 ? 193.512 204.901 174.174 1.00 62.29 59 GLU B O 1
ATOM 2566 N N . THR B 1 63 ? 194.871 205.407 172.458 1.00 58.64 60 THR B N 1
ATOM 2567 C CA . THR B 1 63 ? 193.933 204.991 171.426 1.00 58.64 60 THR B CA 1
ATOM 2568 C C . THR B 1 63 ? 194.077 203.527 171.051 1.00 58.64 60 THR B C 1
ATOM 2569 O O . THR B 1 63 ? 193.566 203.113 170.009 1.00 58.64 60 THR B O 1
ATOM 2573 N N . VAL B 1 64 ? 194.750 202.730 171.883 1.00 55.71 61 VAL B N 1
ATOM 2574 C CA . VAL B 1 64 ? 194.832 201.299 171.631 1.00 55.71 61 VAL B CA 1
ATOM 2575 C C . VAL B 1 64 ? 193.487 200.634 171.891 1.00 55.71 61 VAL B C 1
ATOM 2576 O O . VAL B 1 64 ? 193.188 199.586 171.311 1.00 55.71 61 VAL B O 1
ATOM 2580 N N . LYS B 1 65 ? 192.620 201.271 172.679 1.00 57.60 62 LYS B N 1
ATOM 2581 C CA . LYS B 1 65 ? 191.257 200.800 172.882 1.00 57.60 62 LYS B CA 1
ATOM 2582 C C . LYS B 1 65 ? 190.402 200.850 171.622 1.00 57.60 62 LYS B C 1
ATOM 2583 O O . LYS B 1 65 ? 189.316 200.266 171.617 1.00 57.60 62 LYS B O 1
ATOM 2589 N N . ASN B 1 66 ? 190.847 201.533 170.564 1.00 56.49 63 ASN B N 1
ATOM 2590 C CA . ASN B 1 66 ? 190.134 201.481 169.296 1.00 56.49 63 ASN B CA 1
ATOM 2591 C C . ASN B 1 66 ? 190.290 200.137 168.605 1.00 56.49 63 ASN B C 1
ATOM 2592 O O . ASN B 1 66 ? 189.460 199.786 167.763 1.00 56.49 63 ASN B O 1
ATOM 2597 N N . PHE B 1 67 ? 191.322 199.370 168.947 1.00 53.72 64 PHE B N 1
ATOM 2598 C CA . PHE B 1 67 ? 191.472 198.022 168.413 1.00 53.72 64 PHE B CA 1
ATOM 2599 C C . PHE B 1 67 ? 190.454 197.046 168.976 1.00 53.72 64 PHE B C 1
ATOM 2600 O O . PHE B 1 67 ? 190.338 195.936 168.451 1.00 53.72 64 PHE B O 1
ATOM 2608 N N . TYR B 1 68 ? 189.717 197.430 170.017 1.00 52.92 65 TYR B N 1
ATOM 2609 C CA . TYR B 1 68 ? 188.835 196.542 170.761 1.00 52.92 65 TYR B CA 1
ATOM 2610 C C . TYR B 1 68 ? 187.433 197.138 170.776 1.00 52.92 65 TYR B C 1
ATOM 2611 O O . TYR B 1 68 ? 186.845 197.325 171.837 1.00 52.92 65 TYR B O 1
ATOM 2620 N N . PHE B 1 69 ? 186.920 197.489 169.598 1.00 57.47 66 PHE B N 1
ATOM 2621 C CA . PHE B 1 69 ? 185.675 198.246 169.513 1.00 57.47 66 PHE B CA 1
ATOM 2622 C C . PHE B 1 69 ? 184.465 197.432 169.961 1.00 57.47 66 PHE B C 1
ATOM 2623 O O . PHE B 1 69 ? 183.796 197.787 170.935 1.00 57.47 66 PHE B O 1
ATOM 2631 N N . GLY B 1 70 ? 184.166 196.345 169.268 1.00 60.44 67 GLY B N 1
ATOM 2632 C CA . GLY B 1 70 ? 183.002 195.564 169.632 1.00 60.44 67 GLY B CA 1
ATOM 2633 C C . GLY B 1 70 ? 183.296 194.480 170.642 1.00 60.44 67 GLY B C 1
ATOM 2634 O O . GLY B 1 70 ? 182.421 193.674 170.968 1.00 60.44 67 GLY B O 1
ATOM 2635 N N . ARG B 1 71 ? 184.519 194.455 171.149 1.00 59.49 68 ARG B N 1
ATOM 2636 C CA . ARG B 1 71 ? 185.029 193.414 172.026 1.00 59.49 68 ARG B CA 1
ATOM 2637 C C . ARG B 1 71 ? 185.732 194.033 173.221 1.00 59.49 68 ARG B C 1
ATOM 2638 O O . ARG B 1 71 ? 186.855 193.675 173.574 1.00 59.49 68 ARG B O 1
ATOM 2646 N N . GLU B 1 72 ? 185.050 194.972 173.881 1.00 62.39 69 GLU B N 1
ATOM 2647 C CA . GLU B 1 72 ? 185.650 195.781 174.936 1.00 62.39 69 GLU B CA 1
ATOM 2648 C C . GLU B 1 72 ? 185.974 195.004 176.204 1.00 62.39 69 GLU B C 1
ATOM 2649 O O . GLU B 1 72 ? 186.673 195.540 177.066 1.00 62.39 69 GLU B O 1
ATOM 2655 N N . GLU B 1 73 ? 185.504 193.768 176.342 1.00 63.72 70 GLU B N 1
ATOM 2656 C CA . GLU B 1 73 ? 185.905 192.928 177.461 1.00 63.72 70 GLU B CA 1
ATOM 2657 C C . GLU B 1 73 ? 187.225 192.212 177.222 1.00 63.72 70 GLU B C 1
ATOM 2658 O O . GLU B 1 73 ? 187.576 191.324 178.001 1.00 63.72 70 GLU B O 1
ATOM 2664 N N . GLN B 1 74 ? 187.966 192.571 176.177 1.00 59.25 71 GLN B N 1
ATOM 2665 C CA . GLN B 1 74 ? 189.225 191.919 175.860 1.00 59.25 71 GLN B CA 1
ATOM 2666 C C . GLN B 1 74 ? 190.404 192.866 175.978 1.00 59.25 71 GLN B C 1
ATOM 2667 O O . GLN B 1 74 ? 191.506 192.520 175.555 1.00 59.25 71 GLN B O 1
ATOM 2673 N N . MET B 1 75 ? 190.204 194.066 176.509 1.00 56.61 72 MET B N 1
ATOM 2674 C CA . MET B 1 75 ? 191.277 195.045 176.467 1.00 56.61 72 MET B CA 1
ATOM 2675 C C . MET B 1 75 ? 192.089 195.114 177.748 1.00 56.61 72 MET B C 1
ATOM 2676 O O . MET B 1 75 ? 193.034 195.903 177.816 1.00 56.61 72 MET B O 1
ATOM 2681 N N . TYR B 1 76 ? 191.767 194.304 178.746 1.00 52.05 73 TYR B N 1
ATOM 2682 C CA . TYR B 1 76 ? 192.352 194.407 180.072 1.00 52.05 73 TYR B CA 1
ATOM 2683 C C . TYR B 1 76 ? 192.976 193.085 180.480 1.00 52.05 73 TYR B C 1
ATOM 2684 O O . TYR B 1 76 ? 192.330 192.038 180.404 1.00 52.05 73 TYR B O 1
ATOM 2693 N N . PHE B 1 77 ? 194.236 193.144 180.898 1.00 62.06 74 PHE B N 1
ATOM 2694 C CA . PHE B 1 77 ? 194.909 191.977 181.446 1.00 62.06 74 PHE B CA 1
ATOM 2695 C C . PHE B 1 77 ? 194.229 191.551 182.731 1.00 62.06 74 PHE B C 1
ATOM 2696 O O . PHE B 1 77 ? 194.148 192.323 183.686 1.00 62.06 74 PHE B O 1
ATOM 2704 N N . GLY B 1 78 ? 193.737 190.326 182.768 1.00 73.64 75 GLY B N 1
ATOM 2705 C CA . GLY B 1 78 ? 192.951 189.964 183.921 1.00 73.64 75 GLY B CA 1
ATOM 2706 C C . GLY B 1 78 ? 193.654 189.065 184.908 1.00 73.64 75 GLY B C 1
ATOM 2707 O O . GLY B 1 78 ? 193.738 187.853 184.687 1.00 73.64 75 GLY B O 1
ATOM 2708 N N . ASN B 1 79 ? 194.143 189.672 185.997 1.00 81.44 76 ASN B N 1
ATOM 2709 C CA . ASN B 1 79 ? 194.636 188.983 187.196 1.00 81.44 76 ASN B CA 1
ATOM 2710 C C . ASN B 1 79 ? 195.767 188.015 186.859 1.00 81.44 76 ASN B C 1
ATOM 2711 O O . ASN B 1 79 ? 195.797 186.870 187.313 1.00 81.44 76 ASN B O 1
ATOM 2716 N N . THR B 1 80 ? 196.699 188.467 186.023 1.00 91.70 77 THR B N 1
ATOM 2717 C CA . THR B 1 80 ? 197.612 187.545 185.358 1.00 91.70 77 THR B CA 1
ATOM 2718 C C . THR B 1 80 ? 199.047 188.019 185.533 1.00 91.70 77 THR B C 1
ATOM 2719 O O . THR B 1 80 ? 199.562 188.727 184.660 1.00 91.70 77 THR B O 1
ATOM 2723 N N . ARG B 1 81 ? 199.645 187.678 186.687 1.00 97.37 78 ARG B N 1
ATOM 2724 C CA . ARG B 1 81 ? 201.077 187.443 186.904 1.00 97.37 78 ARG B CA 1
ATOM 2725 C C . ARG B 1 81 ? 202.029 188.433 186.245 1.00 97.37 78 ARG B C 1
ATOM 2726 O O . ARG B 1 81 ? 202.744 188.049 185.315 1.00 97.37 78 ARG B O 1
ATOM 2734 N N . LYS B 1 82 ? 202.015 189.685 186.722 1.00 92.71 79 LYS B N 1
ATOM 2735 C CA . LYS B 1 82 ? 202.636 190.848 186.080 1.00 92.71 79 LYS B CA 1
ATOM 2736 C C . LYS B 1 82 ? 204.091 190.613 185.688 1.00 92.71 79 LYS B C 1
ATOM 2737 O O . LYS B 1 82 ? 204.893 190.129 186.489 1.00 92.71 79 LYS B O 1
ATOM 2743 N N . GLY B 1 83 ? 204.419 190.944 184.444 1.00 94.71 80 GLY B N 1
ATOM 2744 C CA . GLY B 1 83 ? 205.755 190.720 183.933 1.00 94.71 80 GLY B CA 1
ATOM 2745 C C . GLY B 1 83 ? 205.886 189.477 183.082 1.00 94.71 80 GLY B C 1
ATOM 2746 O O . GLY B 1 83 ? 206.839 188.709 183.218 1.00 94.71 80 GLY B O 1
ATOM 2747 N N . HIS B 1 84 ? 204.931 189.282 182.183 1.00 94.00 81 HIS B N 1
ATOM 2748 C CA . HIS B 1 84 ? 204.964 188.185 181.226 1.00 94.00 81 HIS B CA 1
ATOM 2749 C C . HIS B 1 84 ? 205.852 188.482 180.039 1.00 94.00 81 HIS B C 1
ATOM 2750 O O . HIS B 1 84 ? 206.695 189.381 180.072 1.00 94.00 81 HIS B O 1
ATOM 2757 N N . MET B 1 85 ? 205.648 187.713 178.972 1.00 95.99 82 MET B N 1
ATOM 2758 C CA . MET B 1 85 ? 206.056 188.102 177.635 1.00 95.99 82 MET B CA 1
ATOM 2759 C C . MET B 1 85 ? 205.093 189.110 176.999 1.00 95.99 82 MET B C 1
ATOM 2760 O O . MET B 1 85 ? 205.117 189.294 175.780 1.00 95.99 82 MET B O 1
ATOM 2765 N N . GLU B 1 86 ? 204.216 189.727 177.796 1.00 84.53 83 GLU B N 1
ATOM 2766 C CA . GLU B 1 86 ? 203.416 190.880 177.394 1.00 84.53 83 GLU B CA 1
ATOM 2767 C C . GLU B 1 86 ? 203.448 192.033 178.387 1.00 84.53 83 GLU B C 1
ATOM 2768 O O . GLU B 1 86 ? 203.264 193.180 177.969 1.00 84.53 83 GLU B O 1
ATOM 2774 N N . GLY B 1 87 ? 203.671 191.784 179.675 1.00 84.67 84 GLY B N 1
ATOM 2775 C CA . GLY B 1 87 ? 203.632 192.797 180.706 1.00 84.67 84 GLY B CA 1
ATOM 2776 C C . GLY B 1 87 ? 204.922 193.542 180.937 1.00 84.67 84 GLY B C 1
ATOM 2777 O O . GLY B 1 87 ? 204.943 194.493 181.720 1.00 84.67 84 GLY B O 1
ATOM 2778 N N . GLN B 1 88 ? 206.009 193.134 180.284 1.00 80.95 85 GLN B N 1
ATOM 2779 C CA . GLN B 1 88 ? 207.244 193.904 180.308 1.00 80.95 85 GLN B CA 1
ATOM 2780 C C . GLN B 1 88 ? 207.118 195.212 179.553 1.00 80.95 85 GLN B C 1
ATOM 2781 O O . GLN B 1 88 ? 207.853 196.156 179.850 1.00 80.95 85 GLN B O 1
ATOM 2787 N N . ILE B 1 89 ? 206.211 195.272 178.580 1.00 71.01 86 ILE B N 1
ATOM 2788 C CA . ILE B 1 89 ? 206.078 196.440 177.726 1.00 71.01 86 ILE B CA 1
ATOM 2789 C C . ILE B 1 89 ? 205.505 197.611 178.506 1.00 71.01 86 ILE B C 1
ATOM 2790 O O . ILE B 1 89 ? 205.863 198.767 178.260 1.00 71.01 86 ILE B O 1
ATOM 2795 N N . ARG B 1 90 ? 204.649 197.332 179.490 1.00 64.05 87 ARG B N 1
ATOM 2796 C CA . ARG B 1 90 ? 204.096 198.396 180.316 1.00 64.05 87 ARG B CA 1
ATOM 2797 C C . ARG B 1 90 ? 205.147 199.010 181.217 1.00 64.05 87 ARG B C 1
ATOM 2798 O O . ARG B 1 90 ? 205.039 200.180 181.596 1.00 64.05 87 ARG B O 1
ATOM 2806 N N . LEU B 1 91 ? 206.170 198.243 181.571 1.00 67.40 88 LEU B N 1
ATOM 2807 C CA . LEU B 1 91 ? 207.207 198.769 182.440 1.00 67.40 88 LEU B CA 1
ATOM 2808 C C . LEU B 1 91 ? 208.229 199.576 181.656 1.00 67.40 88 LEU B C 1
ATOM 2809 O O . LEU B 1 91 ? 208.625 200.662 182.086 1.00 67.40 88 LEU B O 1
ATOM 2814 N N . VAL B 1 92 ? 208.654 199.070 180.499 1.00 67.94 89 VAL B N 1
ATOM 2815 C CA . VAL B 1 92 ? 209.690 199.761 179.747 1.00 67.94 89 VAL B CA 1
ATOM 2816 C C . VAL B 1 92 ? 209.137 200.977 179.024 1.00 67.94 89 VAL B C 1
ATOM 2817 O O . VAL B 1 92 ? 209.898 201.879 178.666 1.00 67.94 89 VAL B O 1
ATOM 2821 N N . TYR B 1 93 ? 207.827 201.037 178.798 1.00 63.55 90 TYR B N 1
ATOM 2822 C CA . TYR B 1 93 ? 207.246 202.273 178.303 1.00 63.55 90 TYR B CA 1
ATOM 2823 C C . TYR B 1 93 ? 207.068 203.275 179.429 1.00 63.55 90 TYR B C 1
ATOM 2824 O O . TYR B 1 93 ? 207.070 204.486 179.187 1.00 63.55 90 TYR B O 1
ATOM 2833 N N . ALA B 1 94 ? 206.924 202.791 180.661 1.00 66.59 91 ALA B N 1
ATOM 2834 C CA . ALA B 1 94 ? 206.911 203.694 181.802 1.00 66.59 91 ALA B CA 1
ATOM 2835 C C . ALA B 1 94 ? 208.291 204.274 182.060 1.00 66.59 91 ALA B C 1
ATOM 2836 O O . ALA B 1 94 ? 208.405 205.397 182.556 1.00 66.59 91 ALA B O 1
ATOM 2838 N N . LEU B 1 95 ? 209.344 203.525 181.739 1.00 70.29 92 LEU B N 1
ATOM 2839 C CA . LEU B 1 95 ? 210.689 204.076 181.821 1.00 70.29 92 LEU B CA 1
ATOM 2840 C C . LEU B 1 95 ? 210.915 205.129 180.748 1.00 70.29 92 LEU B C 1
ATOM 2841 O O . LEU B 1 95 ? 211.596 206.132 180.989 1.00 70.29 92 LEU B O 1
ATOM 2846 N N . TYR B 1 96 ? 210.354 204.913 179.557 1.00 70.81 93 TYR B N 1
ATOM 2847 C CA . TYR B 1 96 ? 210.489 205.883 178.482 1.00 70.81 93 TYR B CA 1
ATOM 2848 C C . TYR B 1 96 ? 209.730 207.163 178.785 1.00 70.81 93 TYR B C 1
ATOM 2849 O O . TYR B 1 96 ? 210.187 208.249 178.419 1.00 70.81 93 TYR B O 1
ATOM 2858 N N . THR B 1 97 ? 208.586 207.056 179.456 1.00 69.38 94 THR B N 1
ATOM 2859 C CA . THR B 1 97 ? 207.784 208.233 179.754 1.00 69.38 94 THR B CA 1
ATOM 2860 C C . THR B 1 97 ? 208.476 209.127 180.772 1.00 69.38 94 THR B C 1
ATOM 2861 O O . THR B 1 97 ? 208.358 210.356 180.704 1.00 69.38 94 THR B O 1
ATOM 2865 N N . ILE B 1 98 ? 209.227 208.527 181.696 1.00 76.03 95 ILE B N 1
ATOM 2866 C CA . ILE B 1 98 ? 210.031 209.299 182.638 1.00 76.03 95 ILE B CA 1
ATOM 2867 C C . ILE B 1 98 ? 211.165 210.011 181.910 1.00 76.03 95 ILE B C 1
ATOM 2868 O O . ILE B 1 98 ? 211.477 211.175 182.200 1.00 76.03 95 ILE B O 1
ATOM 2873 N N . PHE B 1 99 ? 211.770 209.336 180.928 1.00 80.04 96 PHE B N 1
ATOM 2874 C CA . PHE B 1 99 ? 212.861 209.925 180.161 1.00 80.04 96 PHE B CA 1
ATOM 2875 C C . PHE B 1 99 ? 212.402 211.115 179.333 1.00 80.04 96 PHE B C 1
ATOM 2876 O O . PHE B 1 99 ? 213.172 212.056 179.120 1.00 80.04 96 PHE B O 1
ATOM 2884 N N . LYS B 1 100 ? 211.152 211.112 178.885 1.00 78.49 97 LYS B N 1
ATOM 2885 C CA . LYS B 1 100 ? 210.602 212.265 178.188 1.00 78.49 97 LYS B CA 1
ATOM 2886 C C . LYS B 1 100 ? 210.279 213.421 179.124 1.00 78.49 97 LYS B C 1
ATOM 2887 O O . LYS B 1 100 ? 209.958 214.511 178.642 1.00 78.49 97 LYS B O 1
ATOM 2893 N N . GLU B 1 101 ? 210.347 213.216 180.437 1.00 84.68 98 GLU B N 1
ATOM 2894 C CA . GLU B 1 101 ? 210.095 214.274 181.402 1.00 84.68 98 GLU B CA 1
ATOM 2895 C C . GLU B 1 101 ? 211.350 214.789 182.082 1.00 84.68 98 GLU B C 1
ATOM 2896 O O . GLU B 1 101 ? 211.401 215.967 182.436 1.00 84.68 98 GLU B O 1
ATOM 2902 N N . THR B 1 102 ? 212.357 213.943 182.282 1.00 86.83 99 THR B N 1
ATOM 2903 C CA . THR B 1 102 ? 213.592 214.354 182.938 1.00 86.83 99 THR B CA 1
ATOM 2904 C C . THR B 1 102 ? 214.796 214.276 182.019 1.00 86.83 99 THR B C 1
ATOM 2905 O O . THR B 1 102 ? 215.541 215.252 181.894 1.00 86.83 99 THR B O 1
ATOM 2909 N N . GLY B 1 103 ? 215.006 213.138 181.380 1.00 88.07 100 GLY B N 1
ATOM 2910 C CA . GLY B 1 103 ? 216.256 212.850 180.728 1.00 88.07 100 GLY B CA 1
ATOM 2911 C C . GLY B 1 103 ? 217.145 211.902 181.493 1.00 88.07 100 GLY B C 1
ATOM 2912 O O . GLY B 1 103 ? 218.364 211.926 181.290 1.00 88.07 100 GLY B O 1
ATOM 2913 N N . ALA B 1 104 ? 216.581 211.079 182.371 1.00 89.61 101 ALA B N 1
ATOM 2914 C CA . ALA B 1 104 ? 217.353 210.132 183.161 1.00 89.61 101 ALA B CA 1
ATOM 2915 C C . ALA B 1 104 ? 217.377 208.777 182.473 1.00 89.61 101 ALA B C 1
ATOM 2916 O O . ALA B 1 104 ? 216.360 208.325 181.941 1.00 89.61 101 ALA B O 1
ATOM 2918 N N . ALA B 1 105 ? 218.542 208.133 182.482 1.00 89.25 102 ALA B N 1
ATOM 2919 C CA . ALA B 1 105 ? 218.698 206.823 181.870 1.00 89.25 102 ALA B CA 1
ATOM 2920 C C . ALA B 1 105 ? 219.219 205.786 182.852 1.00 89.25 102 ALA B C 1
ATOM 2921 O O . ALA B 1 105 ? 219.533 204.664 182.442 1.00 89.25 102 ALA B O 1
ATOM 2923 N N . GLU B 1 106 ? 219.329 206.132 184.128 1.00 90.72 103 GLU B N 1
ATOM 2924 C CA . GLU B 1 106 ? 219.746 205.202 185.164 1.00 90.72 103 GLU B CA 1
ATOM 2925 C C . GLU B 1 106 ? 218.670 205.167 186.235 1.00 90.72 103 GLU B C 1
ATOM 2926 O O . GLU B 1 106 ? 218.441 206.166 186.923 1.00 90.72 103 GLU B O 1
ATOM 2932 N N . PHE B 1 107 ? 218.013 204.024 186.373 1.00 82.07 104 PHE B N 1
ATOM 2933 C CA . PHE B 1 107 ? 216.814 203.917 187.186 1.00 82.07 104 PHE B CA 1
ATOM 2934 C C . PHE B 1 107 ? 217.045 202.989 188.365 1.00 82.07 104 PHE B C 1
ATOM 2935 O O . PHE B 1 107 ? 217.787 202.008 188.262 1.00 82.07 104 PHE B O 1
ATOM 2943 N N . ASN B 1 108 ? 216.402 203.310 189.483 1.00 79.36 105 ASN B N 1
ATOM 2944 C CA . ASN B 1 108 ? 216.278 202.410 190.622 1.00 79.36 105 ASN B CA 1
ATOM 2945 C C . ASN B 1 108 ? 214.797 202.088 190.745 1.00 79.36 105 ASN B C 1
ATOM 2946 O O . ASN B 1 108 ? 214.014 202.927 191.196 1.00 79.36 105 ASN B O 1
ATOM 2951 N N . LEU B 1 109 ? 214.406 200.887 190.336 1.00 76.58 106 LEU B N 1
ATOM 2952 C CA . LEU B 1 109 ? 212.995 200.551 190.215 1.00 76.58 106 LEU B CA 1
ATOM 2953 C C . LEU B 1 109 ? 212.440 200.079 191.549 1.00 76.58 106 LEU B C 1
ATOM 2954 O O . LEU B 1 109 ? 212.987 199.164 192.167 1.00 76.58 106 LEU B O 1
ATOM 2959 N N . ILE B 1 110 ? 211.347 200.697 191.977 1.00 74.62 107 ILE B N 1
ATOM 2960 C CA . ILE B 1 110 ? 210.571 200.211 193.111 1.00 74.62 107 ILE B CA 1
ATOM 2961 C C . ILE B 1 110 ? 209.294 199.642 192.507 1.00 74.62 107 ILE B C 1
ATOM 2962 O O . ILE B 1 110 ? 208.311 200.346 192.292 1.00 74.62 107 ILE B O 1
ATOM 2967 N N . LEU B 1 111 ? 209.311 198.353 192.208 1.00 75.26 108 LEU B N 1
ATOM 2968 C CA . LEU B 1 111 ? 208.149 197.726 191.612 1.00 75.26 108 LEU B CA 1
ATOM 2969 C C . LEU B 1 111 ? 207.162 197.318 192.688 1.00 75.26 108 LEU B C 1
ATOM 2970 O O . LEU B 1 111 ? 207.535 197.012 193.821 1.00 75.26 108 LEU B O 1
ATOM 2975 N N . THR B 1 112 ? 205.891 197.319 192.325 1.00 72.59 109 THR B N 1
ATOM 2976 C CA . THR B 1 112 ? 204.849 196.807 193.192 1.00 72.59 109 THR B CA 1
ATOM 2977 C C . THR B 1 112 ? 204.356 195.474 192.658 1.00 72.59 109 THR B C 1
ATOM 2978 O O . THR B 1 112 ? 204.340 195.228 191.452 1.00 72.59 109 THR B O 1
ATOM 2982 N N . CYS B 1 113 ? 203.953 194.608 193.576 1.00 78.89 110 CYS B N 1
ATOM 2983 C CA . CYS B 1 113 ? 203.385 193.318 193.221 1.00 78.89 110 CYS B CA 1
ATOM 2984 C C . CYS B 1 113 ? 202.445 192.909 194.339 1.00 78.89 110 CYS B C 1
ATOM 2985 O O . CYS B 1 113 ? 202.553 193.429 195.453 1.00 78.89 110 CYS B O 1
ATOM 2988 N N . PRO B 1 114 ? 201.496 192.016 194.071 1.00 78.97 111 PRO B N 1
ATOM 2989 C CA . PRO B 1 114 ? 200.717 191.434 195.166 1.00 78.97 111 PRO B CA 1
ATOM 2990 C C . PRO B 1 114 ? 201.608 190.639 196.104 1.00 78.97 111 PRO B C 1
ATOM 2991 O O . PRO B 1 114 ? 202.646 190.101 195.713 1.00 78.97 111 PRO B O 1
ATOM 2995 N N . TYR B 1 115 ? 201.193 190.596 197.371 1.00 78.39 112 TYR B N 1
ATOM 2996 C CA . TYR B 1 115 ? 202.039 190.013 198.405 1.00 78.39 112 TYR B CA 1
ATOM 2997 C C . TYR B 1 115 ? 202.152 188.503 198.250 1.00 78.39 112 TYR B C 1
ATOM 2998 O O . TYR B 1 115 ? 203.157 187.910 198.656 1.00 78.39 112 TYR B O 1
ATOM 3007 N N . GLU B 1 116 ? 201.138 187.870 197.659 1.00 88.46 113 GLU B N 1
ATOM 3008 C CA . GLU B 1 116 ? 201.163 186.424 197.467 1.00 88.46 113 GLU B CA 1
ATOM 3009 C C . GLU B 1 116 ? 202.234 186.018 196.461 1.00 88.46 113 GLU B C 1
ATOM 3010 O O . GLU B 1 116 ? 202.872 184.969 196.606 1.00 88.46 113 GLU B O 1
ATOM 3016 N N . SER B 1 117 ? 202.471 186.855 195.456 1.00 94.70 114 SER B N 1
ATOM 3017 C CA . SER B 1 117 ? 203.462 186.588 194.419 1.00 94.70 114 SER B CA 1
ATOM 3018 C C . SER B 1 117 ? 204.740 187.379 194.652 1.00 94.70 114 SER B C 1
ATOM 3019 O O . SER B 1 117 ? 205.368 187.852 193.702 1.00 94.70 114 SER B O 1
ATOM 3022 N N . MET B 1 118 ? 205.134 187.538 195.917 1.00 96.59 115 MET B N 1
ATOM 3023 C CA . MET B 1 118 ? 206.298 188.355 196.247 1.00 96.59 115 MET B CA 1
ATOM 3024 C C . MET B 1 118 ? 207.592 187.682 195.808 1.00 96.59 115 MET B C 1
ATOM 3025 O O . MET B 1 118 ? 208.339 188.227 194.987 1.00 96.59 115 MET B O 1
ATOM 3030 N N . VAL B 1 119 ? 207.871 186.489 196.337 1.00 105.20 116 VAL B N 1
ATOM 3031 C CA . VAL B 1 119 ? 209.092 185.769 195.986 1.00 105.20 116 VAL B CA 1
ATOM 3032 C C . VAL B 1 119 ? 208.995 185.058 194.646 1.00 105.20 116 VAL B C 1
ATOM 3033 O O . VAL B 1 119 ? 209.994 184.483 194.187 1.00 105.20 116 VAL B O 1
ATOM 3037 N N . THR B 1 120 ? 207.828 185.077 194.003 1.00 108.53 117 THR B N 1
ATOM 3038 C CA . THR B 1 120 ? 207.644 184.346 192.756 1.00 108.53 117 THR B CA 1
ATOM 3039 C C . THR B 1 120 ? 208.072 185.180 191.551 1.00 108.53 117 THR B C 1
ATOM 3040 O O . THR B 1 120 ? 208.658 184.651 190.600 1.00 108.53 117 THR B O 1
ATOM 3044 N N . ASP B 1 121 ? 207.829 186.496 191.595 1.00 109.04 118 ASP B N 1
ATOM 3045 C CA . ASP B 1 121 ? 208.049 187.376 190.449 1.00 109.04 118 ASP B CA 1
ATOM 3046 C C . ASP B 1 121 ? 209.519 187.630 190.135 1.00 109.04 118 ASP B C 1
ATOM 3047 O O . ASP B 1 121 ? 209.805 188.294 189.134 1.00 109.04 118 ASP B O 1
ATOM 3052 N N . LYS B 1 122 ? 210.454 187.130 190.943 1.00 108.30 119 LYS B N 1
ATOM 3053 C CA . LYS B 1 122 ? 211.867 187.406 190.728 1.00 108.30 119 LYS B CA 1
ATOM 3054 C C . LYS B 1 122 ? 212.464 186.615 189.570 1.00 108.30 119 LYS B C 1
ATOM 3055 O O . LYS B 1 122 ? 213.625 186.847 189.219 1.00 108.30 119 LYS B O 1
ATOM 3061 N N . LYS B 1 123 ? 211.709 185.687 188.978 1.00 110.76 120 LYS B N 1
ATOM 3062 C CA . LYS B 1 123 ? 212.159 185.038 187.752 1.00 110.76 120 LYS B CA 1
ATOM 3063 C C . LYS B 1 123 ? 212.087 185.994 186.570 1.00 110.76 120 LYS B C 1
ATOM 3064 O O . LYS B 1 123 ? 212.938 185.951 185.674 1.00 110.76 120 LYS B O 1
ATOM 3070 N N . TYR B 1 124 ? 211.082 186.865 186.556 1.00 109.83 121 TYR B N 1
ATOM 3071 C CA . TYR B 1 124 ? 210.725 187.665 185.394 1.00 109.83 121 TYR B CA 1
ATOM 3072 C C . TYR B 1 124 ? 211.164 189.114 185.494 1.00 109.83 121 TYR B C 1
ATOM 3073 O O . TYR B 1 124 ? 211.477 189.732 184.478 1.00 109.83 121 TYR B O 1
ATOM 3082 N N . PHE B 1 125 ? 211.169 189.687 186.691 1.00 104.77 122 PHE B N 1
ATOM 3083 C CA . PHE B 1 125 ? 211.582 191.075 186.831 1.00 104.77 122 PHE B CA 1
ATOM 3084 C C . PHE B 1 125 ? 213.092 191.216 186.942 1.00 104.77 122 PHE B C 1
ATOM 3085 O O . PHE B 1 125 ? 213.657 192.183 186.421 1.00 104.77 122 PHE B O 1
ATOM 3093 N N . VAL B 1 126 ? 213.761 190.266 187.585 1.00 106.20 123 VAL B N 1
ATOM 3094 C CA . VAL B 1 126 ? 215.190 190.403 187.843 1.00 106.20 123 VAL B CA 1
ATOM 3095 C C . VAL B 1 126 ? 216.006 190.027 186.614 1.00 106.20 123 VAL B C 1
ATOM 3096 O O . VAL B 1 126 ? 216.940 190.741 186.232 1.00 106.20 123 VAL B O 1
ATOM 3100 N N . GLN B 1 127 ? 215.656 188.912 185.968 1.00 107.72 124 GLN B N 1
ATOM 3101 C CA . GLN B 1 127 ? 216.519 188.354 184.931 1.00 107.72 124 GLN B CA 1
ATOM 3102 C C . GLN B 1 127 ? 216.440 189.152 183.636 1.00 107.72 124 GLN B C 1
ATOM 3103 O O . GLN B 1 127 ? 217.436 189.267 182.913 1.00 107.72 124 GLN B O 1
ATOM 3109 N N . HIS B 1 128 ? 215.274 189.715 183.326 1.00 100.08 125 HIS B N 1
ATOM 3110 C CA . HIS B 1 128 ? 215.125 190.482 182.097 1.00 100.08 125 HIS B CA 1
ATOM 3111 C C . HIS B 1 128 ? 215.666 191.898 182.219 1.00 100.08 125 HIS B C 1
ATOM 3112 O O . HIS B 1 128 ? 215.809 192.579 181.199 1.00 100.08 125 HIS B O 1
ATOM 3119 N N . PHE B 1 129 ? 215.994 192.341 183.431 1.00 98.44 126 PHE B N 1
ATOM 3120 C CA . PHE B 1 129 ? 216.377 193.724 183.714 1.00 98.44 126 PHE B CA 1
ATOM 3121 C C . PHE B 1 129 ? 217.680 193.711 184.505 1.00 98.44 126 PHE B C 1
ATOM 3122 O O . PHE B 1 129 ? 217.664 193.613 185.735 1.00 98.44 126 PHE B O 1
ATOM 3130 N N . GLU B 1 130 ? 218.807 193.805 183.805 1.00 106.36 127 GLU B N 1
ATOM 3131 C CA . GLU B 1 130 ? 220.111 193.784 184.453 1.00 106.36 127 GLU B CA 1
ATOM 3132 C C . GLU B 1 130 ? 220.985 194.959 184.039 1.00 106.36 127 GLU B C 1
ATOM 3133 O O . GLU B 1 130 ? 222.215 194.839 184.056 1.00 106.36 127 GLU B O 1
ATOM 3139 N N . GLY B 1 131 ? 220.390 196.077 183.662 1.00 103.23 128 GLY B N 1
ATOM 3140 C CA . GLY B 1 131 ? 221.183 197.215 183.238 1.00 103.23 128 GLY B CA 1
ATOM 3141 C C . GLY B 1 131 ? 221.553 197.143 181.773 1.00 103.23 128 GLY B C 1
ATOM 3142 O O . GLY B 1 131 ? 221.667 196.069 181.180 1.00 103.23 128 GLY B O 1
ATOM 3143 N N . GLU B 1 132 ? 221.710 198.334 181.179 1.00 104.45 129 GLU B N 1
ATOM 3144 C CA . GLU B 1 132 ? 222.172 198.532 179.799 1.00 104.45 129 GLU B CA 1
ATOM 3145 C C . GLU B 1 132 ? 221.230 197.886 178.782 1.00 104.45 129 GLU B C 1
ATOM 3146 O O . GLU B 1 132 ? 221.652 197.415 177.725 1.00 104.45 129 GLU B O 1
ATOM 3152 N N . ARG B 1 133 ? 219.937 197.869 179.104 1.00 97.78 130 ARG B N 1
ATOM 3153 C CA . ARG B 1 133 ? 218.924 197.361 178.194 1.00 97.78 130 ARG B CA 1
ATOM 3154 C C . ARG B 1 133 ? 218.580 198.417 177.152 1.00 97.78 130 ARG B C 1
ATOM 3155 O O . ARG B 1 133 ? 219.106 199.533 177.161 1.00 97.78 130 ARG B O 1
ATOM 3163 N N . GLU B 1 134 ? 217.671 198.070 176.245 1.00 86.65 131 GLU B N 1
ATOM 3164 C CA . GLU B 1 134 ? 217.366 198.956 175.133 1.00 86.65 131 GLU B CA 1
ATOM 3165 C C . GLU B 1 134 ? 215.965 198.683 174.610 1.00 86.65 131 GLU B C 1
ATOM 3166 O O . GLU B 1 134 ? 215.615 197.531 174.342 1.00 86.65 131 GLU B O 1
ATOM 3172 N N . VAL B 1 135 ? 215.177 199.743 174.456 1.00 78.95 132 VAL B N 1
ATOM 3173 C CA . VAL B 1 135 ? 213.883 199.666 173.801 1.00 78.95 132 VAL B CA 1
ATOM 3174 C C . VAL B 1 135 ? 213.972 200.405 172.479 1.00 78.95 132 VAL B C 1
ATOM 3175 O O . VAL B 1 135 ? 214.902 201.168 172.225 1.00 78.95 132 VAL B O 1
ATOM 3179 N N . ILE B 1 136 ? 212.977 200.166 171.634 1.00 74.19 133 ILE B N 1
ATOM 3180 C CA . ILE B 1 136 ? 212.817 200.870 170.372 1.00 74.19 133 ILE B CA 1
ATOM 3181 C C . ILE B 1 136 ? 211.399 201.417 170.396 1.00 74.19 133 ILE B C 1
ATOM 3182 O O . ILE B 1 136 ? 210.442 200.689 170.113 1.00 74.19 133 ILE B O 1
ATOM 3187 N N . VAL B 1 137 ? 211.252 202.684 170.760 1.00 73.23 134 VAL B N 1
ATOM 3188 C CA . VAL B 1 137 ? 209.946 203.317 170.883 1.00 73.23 134 VAL B CA 1
ATOM 3189 C C . VAL B 1 137 ? 209.786 204.302 169.742 1.00 73.23 134 VAL B C 1
ATOM 3190 O O . VAL B 1 137 ? 210.564 205.258 169.635 1.00 73.23 134 VAL B O 1
ATOM 3194 N N . GLU B 1 138 ? 208.769 204.061 168.901 1.00 78.57 135 GLU B N 1
ATOM 3195 C CA . GLU B 1 138 ? 208.398 204.915 167.766 1.00 78.57 135 GLU B CA 1
ATOM 3196 C C . GLU B 1 138 ? 209.577 205.058 166.797 1.00 78.57 135 GLU B C 1
ATOM 3197 O O . GLU B 1 138 ? 209.902 206.143 166.312 1.00 78.57 135 GLU B O 1
ATOM 3203 N N . GLY B 1 139 ? 210.267 203.948 166.554 1.00 75.04 136 GLY B N 1
ATOM 3204 C CA . GLY B 1 139 ? 211.428 203.962 165.687 1.00 75.04 136 GLY B CA 1
ATOM 3205 C C . GLY B 1 139 ? 212.720 204.355 166.375 1.00 75.04 136 GLY B C 1
ATOM 3206 O O . GLY B 1 139 ? 213.746 203.695 166.192 1.00 75.04 136 GLY B O 1
ATOM 3207 N N . LYS B 1 140 ? 212.683 205.425 167.167 1.00 77.18 137 LYS B N 1
ATOM 3208 C CA . LYS B 1 140 ? 213.869 205.932 167.850 1.00 77.18 137 LYS B CA 1
ATOM 3209 C C . LYS B 1 140 ? 214.249 204.992 168.985 1.00 77.18 137 LYS B C 1
ATOM 3210 O O . LYS B 1 140 ? 213.465 204.777 169.914 1.00 77.18 137 LYS B O 1
ATOM 3216 N N . SER B 1 141 ? 215.451 204.433 168.912 1.00 79.51 138 SER B N 1
ATOM 3217 C CA . SER B 1 141 ? 215.919 203.526 169.947 1.00 79.51 138 SER B CA 1
ATOM 3218 C C . SER B 1 141 ? 216.269 204.298 171.211 1.00 79.51 138 SER B C 1
ATOM 3219 O O . SER B 1 141 ? 216.704 205.450 171.156 1.00 79.51 138 SER B O 1
ATOM 3222 N N . PHE B 1 142 ? 216.070 203.651 172.357 1.00 82.70 139 PHE B N 1
ATOM 3223 C CA . PHE B 1 142 ? 216.334 204.246 173.661 1.00 82.70 139 PHE B CA 1
ATOM 3224 C C . PHE B 1 142 ? 217.012 203.238 174.570 1.00 82.70 139 PHE B C 1
ATOM 3225 O O . PHE B 1 142 ? 216.529 202.114 174.722 1.00 82.70 139 PHE B O 1
ATOM 3233 N N . LYS B 1 143 ? 218.123 203.651 175.174 1.00 85.11 140 LYS B N 1
ATOM 3234 C CA . LYS B 1 143 ? 218.907 202.820 176.074 1.00 85.11 140 LYS B CA 1
ATOM 3235 C C . LYS B 1 143 ? 218.794 203.345 177.497 1.00 85.11 140 LYS B C 1
ATOM 3236 O O . LYS B 1 143 ? 218.933 204.547 177.736 1.00 85.11 140 LYS B O 1
ATOM 3242 N N . PHE B 1 144 ? 218.556 202.436 178.440 1.00 86.77 141 PHE B N 1
ATOM 3243 C CA . PHE B 1 144 ? 218.427 202.786 179.846 1.00 86.77 141 PHE B CA 1
ATOM 3244 C C . PHE B 1 144 ? 219.246 201.810 180.674 1.00 86.77 141 PHE B C 1
ATOM 3245 O O . PHE B 1 144 ? 219.834 200.861 180.153 1.00 86.77 141 PHE B O 1
ATOM 3253 N N . THR B 1 145 ? 219.267 202.043 181.985 1.00 91.19 142 THR B N 1
ATOM 3254 C CA . THR B 1 145 ? 220.033 201.217 182.907 1.00 91.19 142 THR B CA 1
ATOM 3255 C C . THR B 1 145 ? 219.251 201.032 184.198 1.00 91.19 142 THR B C 1
ATOM 3256 O O . THR B 1 145 ? 218.831 202.013 184.817 1.00 91.19 142 THR B O 1
ATOM 3260 N N . VAL B 1 146 ? 219.046 199.778 184.593 1.00 88.19 143 VAL B N 1
ATOM 3261 C CA . VAL B 1 146 ? 218.408 199.431 185.859 1.00 88.19 143 VAL B CA 1
ATOM 3262 C C . VAL B 1 146 ? 219.314 198.431 186.557 1.00 88.19 143 VAL B C 1
ATOM 3263 O O . VAL B 1 146 ? 219.492 197.307 186.072 1.00 88.19 143 VAL B O 1
ATOM 3267 N N . HIS B 1 147 ? 219.879 198.823 187.698 1.00 86.15 144 HIS B N 1
ATOM 3268 C CA . HIS B 1 147 ? 220.839 197.971 188.384 1.00 86.15 144 HIS B CA 1
ATOM 3269 C C . HIS B 1 147 ? 220.429 197.554 189.791 1.00 86.15 144 HIS B C 1
ATOM 3270 O O . HIS B 1 147 ? 221.194 196.837 190.447 1.00 86.15 144 HIS B O 1
ATOM 3277 N N . ASN B 1 148 ? 219.247 197.945 190.263 1.00 83.58 145 ASN B N 1
ATOM 3278 C CA . ASN B 1 148 ? 218.650 197.343 191.448 1.00 83.58 145 ASN B CA 1
ATOM 3279 C C . ASN B 1 148 ? 217.137 197.495 191.395 1.00 83.58 145 ASN B C 1
ATOM 3280 O O . ASN B 1 148 ? 216.619 198.538 190.993 1.00 83.58 145 ASN B O 1
ATOM 3285 N N . ILE B 1 149 ? 216.434 196.437 191.787 1.00 81.11 146 ILE B N 1
ATOM 3286 C CA . ILE B 1 149 ? 214.978 196.391 191.749 1.00 81.11 146 ILE B CA 1
ATOM 3287 C C . ILE B 1 149 ? 214.477 196.025 193.134 1.00 81.11 146 ILE B C 1
ATOM 3288 O O . ILE B 1 149 ? 214.815 194.957 193.658 1.00 81.11 146 ILE B O 1
ATOM 3293 N N . VAL B 1 150 ? 213.667 196.896 193.721 1.00 77.83 147 VAL B N 1
ATOM 3294 C CA . VAL B 1 150 ? 213.109 196.693 195.049 1.00 77.83 147 VAL B CA 1
ATOM 3295 C C . VAL B 1 150 ? 211.637 196.370 194.862 1.00 77.83 147 VAL B C 1
ATOM 3296 O O . VAL B 1 150 ? 210.831 197.256 194.563 1.00 77.83 147 VAL B O 1
ATOM 3300 N N . MET B 1 151 ? 211.276 195.106 195.036 1.00 83.72 148 MET B N 1
ATOM 3301 C CA . MET B 1 151 ? 209.925 194.644 194.736 1.00 83.72 148 MET B CA 1
ATOM 3302 C C . MET B 1 151 ? 209.068 194.815 195.982 1.00 83.72 148 MET B C 1
ATOM 3303 O O . MET B 1 151 ? 209.111 193.991 196.895 1.00 83.72 148 MET B O 1
ATOM 3308 N N . ALA B 1 152 ? 208.270 195.878 196.019 1.00 74.30 149 ALA B N 1
ATOM 3309 C CA . ALA B 1 152 ? 207.447 196.181 197.183 1.00 74.30 149 ALA B CA 1
ATOM 3310 C C . ALA B 1 152 ? 206.157 195.370 197.157 1.00 74.30 149 ALA B C 1
ATOM 3311 O O . ALA B 1 152 ? 206.002 194.435 196.369 1.00 74.30 149 ALA B O 1
ATOM 3313 N N . ALA B 1 153 ? 205.219 195.715 198.031 1.00 69.84 150 ALA B N 1
ATOM 3314 C CA . ALA B 1 153 ? 203.923 195.062 198.086 1.00 69.84 150 ALA B CA 1
ATOM 3315 C C . ALA B 1 153 ? 202.848 196.042 197.651 1.00 69.84 150 ALA B C 1
ATOM 3316 O O . ALA B 1 153 ? 202.950 197.245 197.893 1.00 69.84 150 ALA B O 1
ATOM 3318 N N . GLU B 1 154 ? 201.814 195.519 197.007 1.00 73.74 151 GLU B N 1
ATOM 3319 C CA . GLU B 1 154 ? 200.802 196.361 196.381 1.00 73.74 151 GLU B CA 1
ATOM 3320 C C . GLU B 1 154 ? 199.790 196.739 197.448 1.00 73.74 151 GLU B C 1
ATOM 3321 O O . GLU B 1 154 ? 198.890 195.963 197.771 1.00 73.74 151 GLU B O 1
ATOM 3327 N N . GLY B 1 155 ? 199.939 197.939 197.995 1.00 66.16 152 GLY B N 1
ATOM 3328 C CA . GLY B 1 155 ? 199.041 198.413 199.025 1.00 66.16 152 GLY B CA 1
ATOM 3329 C C . GLY B 1 155 ? 199.730 199.235 200.090 1.00 66.16 152 GLY B C 1
ATOM 3330 O O . GLY B 1 155 ? 199.091 200.060 200.744 1.00 66.16 152 GLY B O 1
ATOM 3331 N N . LEU B 1 156 ? 201.042 199.053 200.254 1.00 64.18 153 LEU B N 1
ATOM 3332 C CA . LEU B 1 156 ? 201.768 199.704 201.338 1.00 64.18 153 LEU B CA 1
ATOM 3333 C C . LEU B 1 156 ? 201.919 201.206 201.158 1.00 64.18 153 LEU B C 1
ATOM 3334 O O . LEU B 1 156 ? 202.374 201.873 202.090 1.00 64.18 153 LEU B O 1
ATOM 3339 N N . GLY B 1 157 ? 201.571 201.754 199.996 1.00 66.50 154 GLY B N 1
ATOM 3340 C CA . GLY B 1 157 ? 201.602 203.192 199.840 1.00 66.50 154 GLY B CA 1
ATOM 3341 C C . GLY B 1 157 ? 200.549 203.912 200.647 1.00 66.50 154 GLY B C 1
ATOM 3342 O O . GLY B 1 157 ? 200.729 205.086 200.976 1.00 66.50 154 GLY B O 1
ATOM 3343 N N . ALA B 1 158 ? 199.462 203.231 200.993 1.00 66.81 155 ALA B N 1
ATOM 3344 C CA . ALA B 1 158 ? 198.432 203.846 201.811 1.00 66.81 155 ALA B CA 1
ATOM 3345 C C . ALA B 1 158 ? 198.794 203.888 203.285 1.00 66.81 155 ALA B C 1
ATOM 3346 O O . ALA B 1 158 ? 198.060 204.499 204.066 1.00 66.81 155 ALA B O 1
ATOM 3348 N N . LEU B 1 159 ? 199.903 203.263 203.679 1.00 67.25 156 LEU B N 1
ATOM 3349 C CA . LEU B 1 159 ? 200.255 203.191 205.089 1.00 67.25 156 LEU B CA 1
ATOM 3350 C C . LEU B 1 159 ? 200.745 204.532 205.619 1.00 67.25 156 LEU B C 1
ATOM 3351 O O . LEU B 1 159 ? 200.610 204.804 206.817 1.00 67.25 156 LEU B O 1
ATOM 3356 N N . ASN B 1 160 ? 201.280 205.393 204.750 1.00 71.41 157 ASN B N 1
ATOM 3357 C CA . ASN B 1 160 ? 201.729 206.709 205.199 1.00 71.41 157 ASN B CA 1
ATOM 3358 C C . ASN B 1 160 ? 200.554 207.602 205.564 1.00 71.41 157 ASN B C 1
ATOM 3359 O O . ASN B 1 160 ? 200.691 208.523 206.376 1.00 71.41 157 ASN B O 1
ATOM 3364 N N . PHE B 1 161 ? 199.394 207.351 204.972 1.00 76.55 158 PHE B N 1
ATOM 3365 C CA . PHE B 1 161 ? 198.211 208.165 205.222 1.00 76.55 158 PHE B CA 1
ATOM 3366 C C . PHE B 1 161 ? 197.267 207.486 206.193 1.00 76.55 158 PHE B C 1
ATOM 3367 O O . PHE B 1 161 ? 196.070 207.779 206.237 1.00 76.55 158 PHE B O 1
ATOM 3375 N N . SER B 1 162 ? 197.806 206.576 206.997 1.00 75.51 159 SER B N 1
ATOM 3376 C CA . SER B 1 162 ? 197.046 205.852 208.000 1.00 75.51 159 SER B CA 1
ATOM 3377 C C . SER B 1 162 ? 197.344 206.443 209.365 1.00 75.51 159 SER B C 1
ATOM 3378 O O . SER B 1 162 ? 198.506 206.541 209.769 1.00 75.51 159 SER B O 1
ATOM 3381 N N . ASP B 1 163 ? 196.288 206.831 210.072 1.00 83.12 160 ASP B N 1
ATOM 3382 C CA . ASP B 1 163 ? 196.424 207.369 211.415 1.00 83.12 160 ASP B CA 1
ATOM 3383 C C . ASP B 1 163 ? 196.856 206.319 212.424 1.00 83.12 160 ASP B C 1
ATOM 3384 O O . ASP B 1 163 ? 197.441 206.671 213.454 1.00 83.12 160 ASP B O 1
ATOM 3389 N N . SER B 1 164 ? 196.594 205.048 212.147 1.00 74.49 161 SER B N 1
ATOM 3390 C CA . SER B 1 164 ? 196.970 203.954 213.022 1.00 74.49 161 SER B CA 1
ATOM 3391 C C . SER B 1 164 ? 198.037 203.115 212.346 1.00 74.49 161 SER B C 1
ATOM 3392 O O . SER B 1 164 ? 198.017 202.931 211.126 1.00 74.49 161 SER B O 1
ATOM 3395 N N . LEU B 1 165 ? 198.968 202.612 213.146 1.00 65.16 162 LEU B N 1
ATOM 3396 C CA . LEU B 1 165 ? 200.028 201.747 212.655 1.00 65.16 162 LEU B CA 1
ATOM 3397 C C . LEU B 1 165 ? 199.580 200.295 212.570 1.00 65.16 162 LEU B C 1
ATOM 3398 O O . LEU B 1 165 ? 200.338 199.444 212.097 1.00 65.16 162 LEU B O 1
ATOM 3403 N N . ASN B 1 166 ? 198.352 200.005 212.984 1.00 63.60 163 ASN B N 1
ATOM 3404 C CA . ASN B 1 166 ? 197.827 198.649 213.090 1.00 63.60 163 ASN B CA 1
ATOM 3405 C C . ASN B 1 166 ? 196.482 198.631 212.377 1.00 63.60 163 ASN B C 1
ATOM 3406 O O . ASN B 1 166 ? 195.451 198.914 212.988 1.00 63.60 163 ASN B O 1
ATOM 3411 N N . CYS B 1 167 ? 196.481 198.291 211.091 1.00 59.51 164 CYS B N 1
ATOM 3412 C CA . CYS B 1 167 ? 195.294 198.488 210.273 1.00 59.51 164 CYS B CA 1
ATOM 3413 C C . CYS B 1 167 ? 195.237 197.434 209.176 1.00 59.51 164 CYS B C 1
ATOM 3414 O O . CYS B 1 167 ? 196.118 196.581 209.058 1.00 59.51 164 CYS B O 1
ATOM 3417 N N . VAL B 1 168 ? 194.172 197.501 208.382 1.00 55.49 165 VAL B N 1
ATOM 3418 C CA . VAL B 1 168 ? 193.962 196.654 207.216 1.00 55.49 165 VAL B CA 1
ATOM 3419 C C . VAL B 1 168 ? 193.916 197.555 205.995 1.00 55.49 165 VAL B C 1
ATOM 3420 O O . VAL B 1 168 ? 193.134 198.509 205.956 1.00 55.49 165 VAL B O 1
ATOM 3424 N N . ILE B 1 169 ? 194.741 197.262 205.002 1.00 54.53 166 ILE B N 1
ATOM 3425 C CA . ILE B 1 169 ? 194.776 198.051 203.781 1.00 54.53 166 ILE B CA 1
ATOM 3426 C C . ILE B 1 169 ? 194.001 197.307 202.708 1.00 54.53 166 ILE B C 1
ATOM 3427 O O . ILE B 1 169 ? 194.399 196.216 202.288 1.00 54.53 166 ILE B O 1
ATOM 3432 N N . VAL B 1 170 ? 192.896 197.893 202.268 1.00 57.53 167 VAL B N 1
ATOM 3433 C CA . VAL B 1 170 ? 192.035 197.300 201.254 1.00 57.53 167 VAL B CA 1
ATOM 3434 C C . VAL B 1 170 ? 192.322 197.995 199.934 1.00 57.53 167 VAL B C 1
ATOM 3435 O O . VAL B 1 170 ? 192.030 199.183 199.768 1.00 57.53 167 VAL B O 1
ATOM 3439 N N . ASP B 1 171 ? 192.893 197.257 198.990 1.00 63.85 168 ASP B N 1
ATOM 3440 C CA . ASP B 1 171 ? 193.242 197.795 197.679 1.00 63.85 168 ASP B CA 1
ATOM 3441 C C . ASP B 1 171 ? 192.085 197.489 196.740 1.00 63.85 168 ASP B C 1
ATOM 3442 O O . ASP B 1 171 ? 191.992 196.402 196.174 1.00 63.85 168 ASP B O 1
ATOM 3447 N N . ALA B 1 172 ? 191.195 198.463 196.573 1.00 62.18 169 ALA B N 1
ATOM 3448 C CA . ALA B 1 172 ? 190.059 198.324 195.666 1.00 62.18 169 ALA B CA 1
ATOM 3449 C C . ALA B 1 172 ? 190.573 198.479 194.242 1.00 62.18 169 ALA B C 1
ATOM 3450 O O . ALA B 1 172 ? 190.468 199.534 193.615 1.00 62.18 169 ALA B O 1
ATOM 3452 N N . GLY B 1 173 ? 191.134 197.394 193.722 1.00 61.45 170 GLY B N 1
ATOM 3453 C CA . GLY B 1 173 ? 191.795 197.423 192.436 1.00 61.45 170 GLY B CA 1
ATOM 3454 C C . GLY B 1 173 ? 190.850 197.405 191.258 1.00 61.45 170 GLY B C 1
ATOM 3455 O O . GLY B 1 173 ? 189.713 197.873 191.338 1.00 61.45 170 GLY B O 1
ATOM 3456 N N . SER B 1 174 ? 191.319 196.863 190.147 1.00 62.04 171 SER B N 1
ATOM 3457 C CA . SER B 1 174 ? 190.538 196.811 188.924 1.00 62.04 171 SER B CA 1
ATOM 3458 C C . SER B 1 174 ? 190.203 195.400 188.491 1.00 62.04 171 SER B C 1
ATOM 3459 O O . SER B 1 174 ? 189.137 195.172 187.925 1.00 62.04 171 SER B O 1
ATOM 3462 N N . LYS B 1 175 ? 191.088 194.445 188.737 1.00 62.76 172 LYS B N 1
ATOM 3463 C CA . LYS B 1 175 ? 190.781 193.040 188.542 1.00 62.76 172 LYS B CA 1
ATOM 3464 C C . LYS B 1 175 ? 190.881 192.233 189.822 1.00 62.76 172 LYS B C 1
ATOM 3465 O O . LYS B 1 175 ? 190.520 191.053 189.815 1.00 62.76 172 LYS B O 1
ATOM 3471 N N . THR B 1 176 ? 191.350 192.825 190.917 1.00 61.78 173 THR B N 1
ATOM 3472 C CA . THR B 1 176 ? 191.612 192.065 192.126 1.00 61.78 173 THR B CA 1
ATOM 3473 C C . THR B 1 176 ? 191.584 192.994 193.333 1.00 61.78 173 THR B C 1
ATOM 3474 O O . THR B 1 176 ? 191.831 194.195 193.220 1.00 61.78 173 THR B O 1
ATOM 3478 N N . LEU B 1 177 ? 191.240 192.422 194.483 1.00 62.00 174 LEU B N 1
ATOM 3479 C CA . LEU B 1 177 ? 191.339 193.094 195.773 1.00 62.00 174 LEU B CA 1
ATOM 3480 C C . LEU B 1 177 ? 192.565 192.582 196.504 1.00 62.00 174 LEU B C 1
ATOM 3481 O O . LEU B 1 177 ? 192.759 191.370 196.616 1.00 62.00 174 LEU B O 1
ATOM 3486 N N . ASN B 1 178 ? 193.373 193.492 197.017 1.00 64.51 175 ASN B N 1
ATOM 3487 C CA . ASN B 1 178 ? 194.548 193.121 197.790 1.00 64.51 175 ASN B CA 1
ATOM 3488 C C . ASN B 1 178 ? 194.311 193.558 199.227 1.00 64.51 175 ASN B C 1
ATOM 3489 O O . ASN B 1 178 ? 194.703 194.654 199.630 1.00 64.51 175 ASN B O 1
ATOM 3494 N N . VAL B 1 179 ? 193.659 192.701 199.995 1.00 58.62 176 VAL B N 1
ATOM 3495 C CA . VAL B 1 179 ? 193.514 192.903 201.426 1.00 58.62 176 VAL B CA 1
ATOM 3496 C C . VAL B 1 179 ? 194.844 192.572 202.074 1.00 58.62 176 VAL B C 1
ATOM 3497 O O . VAL B 1 179 ? 195.381 191.477 201.881 1.00 58.62 176 VAL B O 1
ATOM 3501 N N . LEU B 1 180 ? 195.383 193.517 202.835 1.00 56.84 177 LEU B N 1
ATOM 3502 C CA . LEU B 1 180 ? 196.745 193.420 203.350 1.00 56.84 177 LEU B CA 1
ATOM 3503 C C . LEU B 1 180 ? 196.700 193.716 204.845 1.00 56.84 177 LEU B C 1
ATOM 3504 O O . LEU B 1 180 ? 196.718 194.878 205.258 1.00 56.84 177 LEU B O 1
ATOM 3509 N N . TYR B 1 181 ? 196.628 192.660 205.650 1.00 56.45 178 TYR B N 1
ATOM 3510 C CA . TYR B 1 181 ? 196.485 192.771 207.094 1.00 56.45 178 TYR B CA 1
ATOM 3511 C C . TYR B 1 181 ? 197.830 193.111 207.711 1.00 56.45 178 TYR B C 1
ATOM 3512 O O . TYR B 1 181 ? 198.808 192.386 207.520 1.00 56.45 178 TYR B O 1
ATOM 3521 N N . LEU B 1 182 ? 197.865 194.193 208.471 1.00 57.46 179 LEU B N 1
ATOM 3522 C CA . LEU B 1 182 ? 199.111 194.813 208.881 1.00 57.46 179 LEU B CA 1
ATOM 3523 C C . LEU B 1 182 ? 199.081 195.042 210.384 1.00 57.46 179 LEU B C 1
ATOM 3524 O O . LEU B 1 182 ? 198.052 195.441 210.935 1.00 57.46 179 LEU B O 1
ATOM 3529 N N . ILE B 1 183 ? 200.207 194.783 211.049 1.00 57.26 180 ILE B N 1
ATOM 3530 C CA . ILE B 1 183 ? 200.287 194.789 212.509 1.00 57.26 180 ILE B CA 1
ATOM 3531 C C . ILE B 1 183 ? 201.053 195.999 213.028 1.00 57.26 180 ILE B C 1
ATOM 3532 O O . ILE B 1 183 ? 200.506 196.835 213.741 1.00 57.26 180 ILE B O 1
ATOM 3537 N N . ASN B 1 184 ? 202.335 196.094 212.702 1.00 61.56 181 ASN B N 1
ATOM 3538 C CA . ASN B 1 184 ? 203.195 197.066 213.350 1.00 61.56 181 ASN B CA 1
ATOM 3539 C C . ASN B 1 184 ? 204.081 197.708 212.298 1.00 61.56 181 ASN B C 1
ATOM 3540 O O . ASN B 1 184 ? 205.291 197.864 212.477 1.00 61.56 181 ASN B O 1
ATOM 3545 N N . GLY B 1 185 ? 203.481 198.063 211.168 1.00 62.61 182 GLY B N 1
ATOM 3546 C CA . GLY B 1 185 ? 204.253 198.390 209.993 1.00 62.61 182 GLY B CA 1
ATOM 3547 C C . GLY B 1 185 ? 204.753 197.177 209.253 1.00 62.61 182 GLY B C 1
ATOM 3548 O O . GLY B 1 185 ? 205.580 197.310 208.348 1.00 62.61 182 GLY B O 1
ATOM 3549 N N . SER B 1 186 ? 204.278 195.994 209.617 1.00 62.33 183 SER B N 1
ATOM 3550 C CA . SER B 1 186 ? 204.696 194.743 209.016 1.00 62.33 183 SER B CA 1
ATOM 3551 C C . SER B 1 186 ? 203.464 193.964 208.589 1.00 62.33 183 SER B C 1
ATOM 3552 O O . SER B 1 186 ? 202.391 194.100 209.177 1.00 62.33 183 SER B O 1
ATOM 3555 N N . ILE B 1 187 ? 203.622 193.150 207.556 1.00 63.76 184 ILE B N 1
ATOM 3556 C CA . ILE B 1 187 ? 202.498 192.518 206.882 1.00 63.76 184 ILE B CA 1
ATOM 3557 C C . ILE B 1 187 ? 202.341 191.105 207.409 1.00 63.76 184 ILE B C 1
ATOM 3558 O O . ILE B 1 187 ? 203.279 190.303 207.345 1.00 63.76 184 ILE B O 1
ATOM 3563 N N . SER B 1 188 ? 201.159 190.792 207.921 1.00 63.05 185 SER B N 1
ATOM 3564 C CA . SER B 1 188 ? 200.863 189.432 208.338 1.00 63.05 185 SER B CA 1
ATOM 3565 C C . SER B 1 188 ? 200.593 188.578 207.111 1.00 63.05 185 SER B C 1
ATOM 3566 O O . SER B 1 188 ? 199.837 188.976 206.223 1.00 63.05 185 SER B O 1
ATOM 3569 N N . LYS B 1 189 ? 201.210 187.403 207.062 1.00 67.06 186 LYS B N 1
ATOM 3570 C CA . LYS B 1 189 ? 201.130 186.584 205.862 1.00 67.06 186 LYS B CA 1
ATOM 3571 C C . LYS B 1 189 ? 199.899 185.690 205.862 1.00 67.06 186 LYS B C 1
ATOM 3572 O O . LYS B 1 189 ? 199.352 185.399 204.795 1.00 67.06 186 LYS B O 1
ATOM 3578 N N . MET B 1 190 ? 199.442 185.255 207.035 1.00 69.81 187 MET B N 1
ATOM 3579 C CA . MET B 1 190 ? 198.281 184.377 207.094 1.00 69.81 187 MET B CA 1
ATOM 3580 C C . MET B 1 190 ? 196.985 185.118 206.818 1.00 69.81 187 MET B C 1
ATOM 3581 O O . MET B 1 190 ? 196.061 184.545 206.234 1.00 69.81 187 MET B O 1
ATOM 3586 N N . ASP B 1 191 ? 196.895 186.378 207.226 1.00 63.52 188 ASP B N 1
ATOM 3587 C CA . ASP B 1 191 ? 195.644 187.114 207.175 1.00 63.52 188 ASP B CA 1
ATOM 3588 C C . ASP B 1 191 ? 195.562 188.084 206.007 1.00 63.52 188 ASP B C 1
ATOM 3589 O O . ASP B 1 191 ? 194.643 188.905 205.970 1.00 63.52 188 ASP B O 1
ATOM 3594 N N . SER B 1 192 ? 196.495 188.019 205.064 1.00 61.47 189 SER B N 1
ATOM 3595 C CA . SER B 1 192 ? 196.444 188.847 203.870 1.00 61.47 189 SER B CA 1
ATOM 3596 C C . SER B 1 192 ? 195.812 188.054 202.734 1.00 61.47 189 SER B C 1
ATOM 3597 O O . SER B 1 192 ? 196.350 187.027 202.312 1.00 61.47 189 SER B O 1
ATOM 3600 N N . HIS B 1 193 ? 194.680 188.532 202.241 1.00 62.16 190 HIS B N 1
ATOM 3601 C CA . HIS B 1 193 ? 193.956 187.868 201.177 1.00 62.16 190 HIS B CA 1
ATOM 3602 C C . HIS B 1 193 ? 194.514 188.313 199.829 1.00 62.16 190 HIS B C 1
ATOM 3603 O O . HIS B 1 193 ? 195.431 189.138 199.760 1.00 62.16 190 HIS B O 1
ATOM 3610 N N . THR B 1 194 ? 193.963 187.761 198.752 1.00 60.85 191 THR B N 1
ATOM 3611 C CA . THR B 1 194 ? 194.005 188.398 197.441 1.00 60.85 191 THR B CA 1
ATOM 3612 C C . THR B 1 194 ? 192.704 187.993 196.759 1.00 60.85 191 THR B C 1
ATOM 3613 O O . THR B 1 194 ? 192.629 186.920 196.156 1.00 60.85 191 THR B O 1
ATOM 3617 N N . ILE B 1 195 ? 191.689 188.830 196.882 1.00 62.95 192 ILE B N 1
ATOM 3618 C CA . ILE B 1 195 ? 190.356 188.472 196.421 1.00 62.95 192 ILE B CA 1
ATOM 3619 C C . ILE B 1 195 ? 190.269 188.744 194.929 1.00 62.95 192 ILE B C 1
ATOM 3620 O O . ILE B 1 195 ? 190.624 189.831 194.466 1.00 62.95 192 ILE B O 1
ATOM 3625 N N . ASN B 1 196 ? 189.808 187.755 194.174 1.00 65.29 193 ASN B N 1
ATOM 3626 C CA . ASN B 1 196 ? 189.667 187.917 192.738 1.00 65.29 193 ASN B CA 1
ATOM 3627 C C . ASN B 1 196 ? 188.468 188.804 192.429 1.00 65.29 193 ASN B C 1
ATOM 3628 O O . ASN B 1 196 ? 187.512 188.882 193.202 1.00 65.29 193 ASN B O 1
ATOM 3633 N N . GLY B 1 197 ? 188.526 189.480 191.289 1.00 62.38 194 GLY B N 1
ATOM 3634 C CA . GLY B 1 197 ? 187.464 190.387 190.914 1.00 62.38 194 GLY B CA 1
ATOM 3635 C C . GLY B 1 197 ? 187.764 191.805 191.341 1.00 62.38 194 GLY B C 1
ATOM 3636 O O . GLY B 1 197 ? 188.234 192.033 192.457 1.00 62.38 194 GLY B O 1
ATOM 3637 N N . GLY B 1 198 ? 187.503 192.769 190.468 1.00 62.30 195 GLY B N 1
ATOM 3638 C CA . GLY B 1 198 ? 187.806 194.145 190.784 1.00 62.30 195 GLY B CA 1
ATOM 3639 C C . GLY B 1 198 ? 186.651 195.076 190.505 1.00 62.30 195 GLY B C 1
ATOM 3640 O O . GLY B 1 198 ? 185.506 194.635 190.391 1.00 62.30 195 GLY B O 1
ATOM 3641 N N . THR B 1 199 ? 186.938 196.368 190.388 1.00 62.35 196 THR B N 1
ATOM 3642 C CA . THR B 1 199 ? 185.891 197.351 190.168 1.00 62.35 196 THR B CA 1
ATOM 3643 C C . THR B 1 199 ? 185.445 197.437 188.718 1.00 62.35 196 THR B C 1
ATOM 3644 O O . THR B 1 199 ? 184.405 198.046 188.448 1.00 62.35 196 THR B O 1
ATOM 3648 N N . ILE B 1 200 ? 186.200 196.862 187.785 1.00 62.27 197 ILE B N 1
ATOM 3649 C CA . ILE B 1 200 ? 185.757 196.815 186.395 1.00 62.27 197 ILE B CA 1
ATOM 3650 C C . ILE B 1 200 ? 184.598 195.843 186.247 1.00 62.27 197 ILE B C 1
ATOM 3651 O O . ILE B 1 200 ? 183.528 196.192 185.739 1.00 62.27 197 ILE B O 1
ATOM 3656 N N . ASP B 1 201 ? 184.794 194.607 186.697 1.00 68.67 198 ASP B N 1
ATOM 3657 C CA . ASP B 1 201 ? 183.785 193.575 186.509 1.00 68.67 198 ASP B CA 1
ATOM 3658 C C . ASP B 1 201 ? 182.632 193.736 187.489 1.00 68.67 198 ASP B C 1
ATOM 3659 O O . ASP B 1 201 ? 181.466 193.581 187.113 1.00 68.67 198 ASP B O 1
ATOM 3664 N N . ASN B 1 202 ? 182.937 194.046 188.742 1.00 66.76 199 ASN B N 1
ATOM 3665 C CA . ASN B 1 202 ? 181.964 194.021 189.818 1.00 66.76 199 ASN B CA 1
ATOM 3666 C C . ASN B 1 202 ? 181.667 195.425 190.318 1.00 66.76 199 ASN B C 1
ATOM 3667 O O . ASN B 1 202 ? 182.525 196.311 190.295 1.00 66.76 199 ASN B O 1
ATOM 3672 N N . SER B 1 203 ? 180.436 195.619 190.774 1.00 69.64 200 SER B N 1
ATOM 3673 C CA . SER B 1 203 ? 180.095 196.845 191.468 1.00 69.64 200 SER B CA 1
ATOM 3674 C C . SER B 1 203 ? 180.720 196.833 192.853 1.00 69.64 200 SER B C 1
ATOM 3675 O O . SER B 1 203 ? 181.028 195.777 193.403 1.00 69.64 200 SER B O 1
ATOM 3678 N N . ILE B 1 204 ? 180.905 198.027 193.417 1.00 67.51 201 ILE B N 1
ATOM 3679 C CA . ILE B 1 204 ? 181.592 198.146 194.700 1.00 67.51 201 ILE B CA 1
ATOM 3680 C C . ILE B 1 204 ? 180.716 197.623 195.833 1.00 67.51 201 ILE B C 1
ATOM 3681 O O . ILE B 1 204 ? 181.207 196.969 196.760 1.00 67.51 201 ILE B O 1
ATOM 3686 N N . MET B 1 205 ? 179.402 197.842 195.744 1.00 69.91 202 MET B N 1
ATOM 3687 C CA . MET B 1 205 ? 178.486 197.326 196.756 1.00 69.91 202 MET B CA 1
ATOM 3688 C C . MET B 1 205 ? 178.425 195.802 196.739 1.00 69.91 202 MET B C 1
ATOM 3689 O O . MET B 1 205 ? 178.160 195.185 197.773 1.00 69.91 202 MET B O 1
ATOM 3694 N N . ASP B 1 206 ? 178.690 195.179 195.596 1.00 68.56 203 ASP B N 1
ATOM 3695 C CA . ASP B 1 206 ? 178.851 193.734 195.533 1.00 68.56 203 ASP B CA 1
ATOM 3696 C C . ASP B 1 206 ? 180.290 193.299 195.737 1.00 68.56 203 ASP B C 1
ATOM 3697 O O . ASP B 1 206 ? 180.564 192.096 195.745 1.00 68.56 203 ASP B O 1
ATOM 3702 N N . LEU B 1 207 ? 181.212 194.243 195.890 1.00 64.57 204 LEU B N 1
ATOM 3703 C CA . LEU B 1 207 ? 182.610 193.931 196.141 1.00 64.57 204 LEU B CA 1
ATOM 3704 C C . LEU B 1 207 ? 183.021 194.209 197.572 1.00 64.57 204 LEU B C 1
ATOM 3705 O O . LEU B 1 207 ? 183.880 193.505 198.105 1.00 64.57 204 LEU B O 1
ATOM 3710 N N . ALA B 1 208 ? 182.418 195.212 198.207 1.00 65.92 205 ALA B N 1
ATOM 3711 C CA . ALA B 1 208 ? 182.636 195.438 199.625 1.00 65.92 205 ALA B CA 1
ATOM 3712 C C . ALA B 1 208 ? 181.993 194.357 200.474 1.00 65.92 205 ALA B C 1
ATOM 3713 O O . ALA B 1 208 ? 182.463 194.090 201.582 1.00 65.92 205 ALA B O 1
ATOM 3715 N N . LYS B 1 209 ? 180.932 193.730 199.979 1.00 66.73 206 LYS B N 1
ATOM 3716 C CA . LYS B 1 209 ? 180.291 192.662 200.725 1.00 66.73 206 LYS B CA 1
ATOM 3717 C C . LYS B 1 209 ? 181.052 191.352 200.638 1.00 66.73 206 LYS B C 1
ATOM 3718 O O . LYS B 1 209 ? 180.871 190.495 201.504 1.00 66.73 206 LYS B O 1
ATOM 3724 N N . THR B 1 210 ? 181.893 191.170 199.622 1.00 62.78 207 THR B N 1
ATOM 3725 C CA . THR B 1 210 ? 182.782 190.016 199.622 1.00 62.78 207 THR B CA 1
ATOM 3726 C C . THR B 1 210 ? 184.017 190.255 200.462 1.00 62.78 207 THR B C 1
ATOM 3727 O O . THR B 1 210 ? 184.699 189.296 200.819 1.00 62.78 207 THR B O 1
ATOM 3731 N N . PHE B 1 211 ? 184.331 191.512 200.768 1.00 60.34 208 PHE B N 1
ATOM 3732 C CA . PHE B 1 211 ? 185.368 191.782 201.755 1.00 60.34 208 PHE B CA 1
ATOM 3733 C C . PHE B 1 211 ? 184.912 191.393 203.152 1.00 60.34 208 PHE B C 1
ATOM 3734 O O . PHE B 1 211 ? 185.706 190.884 203.950 1.00 60.34 208 PHE B O 1
ATOM 3742 N N . ALA B 1 212 ? 183.633 191.604 203.461 1.00 62.85 209 ALA B N 1
ATOM 3743 C CA . ALA B 1 212 ? 183.124 191.291 204.789 1.00 62.85 209 ALA B CA 1
ATOM 3744 C C . ALA B 1 212 ? 182.986 189.795 205.018 1.00 62.85 209 ALA B C 1
ATOM 3745 O O . ALA B 1 212 ? 182.814 189.368 206.162 1.00 62.85 209 ALA B O 1
ATOM 3747 N N . LYS B 1 213 ? 183.040 188.990 203.962 1.00 58.01 210 LYS B N 1
ATOM 3748 C CA . LYS B 1 213 ? 182.969 187.547 204.125 1.00 58.01 210 LYS B CA 1
ATOM 3749 C C . LYS B 1 213 ? 184.353 186.948 204.311 1.00 58.01 210 LYS B C 1
ATOM 3750 O O . LYS B 1 213 ? 184.539 186.057 205.143 1.00 58.01 210 LYS B O 1
ATOM 3756 N N . THR B 1 214 ? 185.326 187.414 203.530 1.00 61.02 211 THR B N 1
ATOM 3757 C CA . THR B 1 214 ? 186.677 186.873 203.606 1.00 61.02 211 THR B CA 1
ATOM 3758 C C . THR B 1 214 ? 187.371 187.312 204.879 1.00 61.02 211 THR B C 1
ATOM 3759 O O . THR B 1 214 ? 187.783 186.484 205.697 1.00 61.02 211 THR B O 1
ATOM 3763 N N . CYS B 1 215 ? 187.521 188.618 205.055 1.00 62.43 212 CYS B N 1
ATOM 3764 C CA . CYS B 1 215 ? 188.268 189.149 206.186 1.00 62.43 212 CYS B CA 1
ATOM 3765 C C . CYS B 1 215 ? 187.289 189.448 207.319 1.00 62.43 212 CYS B C 1
ATOM 3766 O O . CYS B 1 215 ? 187.052 190.586 207.714 1.00 62.43 212 CYS B O 1
ATOM 3769 N N . SER B 1 216 ? 186.696 188.366 207.818 1.00 61.87 213 SER B N 1
ATOM 3770 C CA . SER B 1 216 ? 185.674 188.401 208.851 1.00 61.87 213 SER B CA 1
ATOM 3771 C C . SER B 1 216 ? 186.229 188.158 210.239 1.00 61.87 213 SER B C 1
ATOM 3772 O O . SER B 1 216 ? 185.449 188.013 211.183 1.00 61.87 213 SER B O 1
ATOM 3775 N N . ASN B 1 217 ? 187.548 188.090 210.385 1.00 60.19 214 ASN B N 1
ATOM 3776 C CA . ASN B 1 217 ? 188.191 188.125 211.688 1.00 60.19 214 ASN B CA 1
ATOM 3777 C C . ASN B 1 217 ? 188.472 189.546 212.152 1.00 60.19 214 ASN B C 1
ATOM 3778 O O . ASN B 1 217 ? 189.383 189.765 212.954 1.00 60.19 214 ASN B O 1
ATOM 3783 N N . ILE B 1 218 ? 187.715 190.508 211.643 1.00 62.25 215 ILE B N 1
ATOM 3784 C CA . ILE B 1 218 ? 187.919 191.923 211.897 1.00 62.25 215 ILE B CA 1
ATOM 3785 C C . ILE B 1 218 ? 186.674 192.465 212.574 1.00 62.25 215 ILE B C 1
ATOM 3786 O O . ILE B 1 218 ? 185.591 192.475 211.979 1.00 62.25 215 ILE B O 1
ATOM 3791 N N . ASP B 1 219 ? 186.826 192.912 213.811 1.00 67.07 216 ASP B N 1
ATOM 3792 C CA . ASP B 1 219 ? 185.749 193.607 214.484 1.00 67.07 216 ASP B CA 1
ATOM 3793 C C . ASP B 1 219 ? 185.587 195.007 213.901 1.00 67.07 216 ASP B C 1
ATOM 3794 O O . ASP B 1 219 ? 186.468 195.535 213.223 1.00 67.07 216 ASP B O 1
ATOM 3799 N N . TYR B 1 220 ? 184.450 195.623 214.191 1.00 73.72 217 TYR B N 1
ATOM 3800 C CA . TYR B 1 220 ? 184.031 196.800 213.443 1.00 73.72 217 TYR B CA 1
ATOM 3801 C C . TYR B 1 220 ? 184.662 198.088 213.931 1.00 73.72 217 TYR B C 1
ATOM 3802 O O . TYR B 1 220 ? 184.392 199.145 213.357 1.00 73.72 217 TYR B O 1
ATOM 3811 N N . ASP B 1 221 ? 185.500 198.034 214.954 1.00 71.79 218 ASP B N 1
ATOM 3812 C CA . ASP B 1 221 ? 186.200 199.210 215.428 1.00 71.79 218 ASP B CA 1
ATOM 3813 C C . ASP B 1 221 ? 187.649 199.231 214.979 1.00 71.79 218 ASP B C 1
ATOM 3814 O O . ASP B 1 221 ? 188.417 200.072 215.454 1.00 71.79 218 ASP B O 1
ATOM 3819 N N . TYR B 1 222 ? 188.036 198.331 214.079 1.00 59.16 219 TYR B N 1
ATOM 3820 C CA . TYR B 1 222 ? 189.398 198.111 213.625 1.00 59.16 219 TYR B CA 1
ATOM 3821 C C . TYR B 1 222 ? 189.684 198.998 212.419 1.00 59.16 219 TYR B C 1
ATOM 3822 O O . TYR B 1 222 ? 188.814 199.171 211.565 1.00 59.16 219 TYR B O 1
ATOM 3831 N N . PRO B 1 223 ? 190.872 199.593 212.326 1.00 58.27 220 PRO B N 1
ATOM 3832 C CA . PRO B 1 223 ? 191.121 200.580 211.268 1.00 58.27 220 PRO B CA 1
ATOM 3833 C C . PRO B 1 223 ? 191.286 199.920 209.908 1.00 58.27 220 PRO B C 1
ATOM 3834 O O . PRO B 1 223 ? 192.035 198.955 209.758 1.00 58.27 220 PRO B O 1
ATOM 3838 N N . ILE B 1 224 ? 190.576 200.450 208.917 1.00 56.59 221 ILE B N 1
ATOM 3839 C CA . ILE B 1 224 ? 190.660 199.989 207.538 1.00 56.59 221 ILE B CA 1
ATOM 3840 C C . ILE B 1 224 ? 191.030 201.176 206.667 1.00 56.59 221 ILE B C 1
ATOM 3841 O O . ILE B 1 224 ? 190.354 202.209 206.700 1.00 56.59 221 ILE B O 1
ATOM 3846 N N . VAL B 1 225 ? 192.100 201.035 205.892 1.00 57.77 222 VAL B N 1
ATOM 3847 C CA . VAL B 1 225 ? 192.575 202.095 205.016 1.00 57.77 222 VAL B CA 1
ATOM 3848 C C . VAL B 1 225 ? 192.285 201.684 203.582 1.00 57.77 222 VAL B C 1
ATOM 3849 O O . VAL B 1 225 ? 192.931 200.778 203.047 1.00 57.77 222 VAL B O 1
ATOM 3853 N N . CYS B 1 226 ? 191.317 202.345 202.958 1.00 65.40 223 CYS B N 1
ATOM 3854 C CA . CYS B 1 226 ? 190.945 202.048 201.585 1.00 65.40 223 CYS B CA 1
ATOM 3855 C C . CYS B 1 226 ? 191.878 202.762 200.622 1.00 65.40 223 CYS B C 1
ATOM 3856 O O . CYS B 1 226 ? 192.067 203.977 200.718 1.00 65.40 223 CYS B O 1
ATOM 3859 N N . THR B 1 227 ? 192.456 202.010 199.694 1.00 63.64 224 THR B N 1
ATOM 3860 C CA . THR B 1 227 ? 193.249 202.611 198.632 1.00 63.64 224 THR B CA 1
ATOM 3861 C C . THR B 1 227 ? 192.796 202.096 197.278 1.00 63.64 224 THR B C 1
ATOM 3862 O O . THR B 1 227 ? 191.821 201.345 197.188 1.00 63.64 224 THR B O 1
ATOM 3866 N N . GLY B 1 228 ? 193.492 202.488 196.223 1.00 66.02 225 GLY B N 1
ATOM 3867 C CA . GLY B 1 228 ? 193.076 202.162 194.876 1.00 66.02 225 GLY B CA 1
ATOM 3868 C C . GLY B 1 228 ? 192.323 203.309 194.237 1.00 66.02 225 GLY B C 1
ATOM 3869 O O . GLY B 1 228 ? 192.105 204.368 194.831 1.00 66.02 225 GLY B O 1
ATOM 3870 N N . GLY B 1 229 ? 191.919 203.084 192.987 1.00 64.50 226 GLY B N 1
ATOM 3871 C CA . GLY B 1 229 ? 191.271 204.139 192.233 1.00 64.50 226 GLY B CA 1
ATOM 3872 C C . GLY B 1 229 ? 189.865 204.442 192.688 1.00 64.50 226 GLY B C 1
ATOM 3873 O O . GLY B 1 229 ? 189.392 205.570 192.532 1.00 64.50 226 GLY B O 1
ATOM 3874 N N . LYS B 1 230 ? 189.183 203.457 193.260 1.00 67.80 227 LYS B N 1
ATOM 3875 C CA . LYS B 1 230 ? 187.824 203.626 193.756 1.00 67.80 227 LYS B CA 1
ATOM 3876 C C . LYS B 1 230 ? 187.796 203.719 195.273 1.00 67.80 227 LYS B C 1
ATOM 3877 O O . LYS B 1 230 ? 186.899 203.172 195.912 1.00 67.80 227 LYS B O 1
ATOM 3883 N N . ALA B 1 231 ? 188.775 204.409 195.861 1.00 69.57 228 ALA B N 1
ATOM 3884 C CA . ALA B 1 231 ? 188.953 204.378 197.309 1.00 69.57 228 ALA B CA 1
ATOM 3885 C C . ALA B 1 231 ? 187.867 205.164 198.031 1.00 69.57 228 ALA B C 1
ATOM 3886 O O . ALA B 1 231 ? 187.283 204.677 199.002 1.00 69.57 228 ALA B O 1
ATOM 3888 N N . GLU B 1 232 ? 187.573 206.377 197.570 1.00 74.41 229 GLU B N 1
ATOM 3889 C CA . GLU B 1 232 ? 186.582 207.191 198.260 1.00 74.41 229 GLU B CA 1
ATOM 3890 C C . GLU B 1 232 ? 185.154 206.731 198.012 1.00 74.41 229 GLU B C 1
ATOM 3891 O O . GLU B 1 232 ? 184.243 207.219 198.683 1.00 74.41 229 GLU B O 1
ATOM 3897 N N . GLU B 1 233 ? 184.938 205.824 197.068 1.00 75.02 230 GLU B N 1
ATOM 3898 C CA . GLU B 1 233 ? 183.662 205.142 196.954 1.00 75.02 230 GLU B CA 1
ATOM 3899 C C . GLU B 1 233 ? 183.685 203.799 197.668 1.00 75.02 230 GLU B C 1
ATOM 3900 O O . GLU B 1 233 ? 182.624 203.244 197.971 1.00 75.02 230 GLU B O 1
ATOM 3906 N N . MET B 1 234 ? 184.876 203.284 197.972 1.00 73.68 231 MET B N 1
ATOM 3907 C CA . MET B 1 234 ? 184.980 202.043 198.728 1.00 73.68 231 MET B CA 1
ATOM 3908 C C . MET B 1 234 ? 184.577 202.257 200.178 1.00 73.68 231 MET B C 1
ATOM 3909 O O . MET B 1 234 ? 183.837 201.446 200.744 1.00 73.68 231 MET B O 1
ATOM 3914 N N . LYS B 1 235 ? 185.040 203.350 200.791 1.00 74.07 232 LYS B N 1
ATOM 3915 C CA . LYS B 1 235 ? 184.712 203.602 202.187 1.00 74.07 232 LYS B CA 1
ATOM 3916 C C . LYS B 1 235 ? 183.267 204.025 202.375 1.00 74.07 232 LYS B C 1
ATOM 3917 O O . LYS B 1 235 ? 182.742 203.896 203.481 1.00 74.07 232 LYS B O 1
ATOM 3923 N N . GLU B 1 236 ? 182.607 204.521 201.336 1.00 80.08 233 GLU B N 1
ATOM 3924 C CA . GLU B 1 236 ? 181.199 204.848 201.464 1.00 80.08 233 GLU B CA 1
ATOM 3925 C C . GLU B 1 236 ? 180.313 203.621 201.372 1.00 80.08 233 GLU B C 1
ATOM 3926 O O . GLU B 1 236 ? 179.139 203.698 201.741 1.00 80.08 233 GLU B O 1
ATOM 3932 N N . CYS B 1 237 ? 180.843 202.500 200.890 1.00 76.65 234 CYS B N 1
ATOM 3933 C CA . CYS B 1 237 ? 180.097 201.256 200.827 1.00 76.65 234 CYS B CA 1
ATOM 3934 C C . CYS B 1 237 ? 180.554 200.239 201.857 1.00 76.65 234 CYS B C 1
ATOM 3935 O O . CYS B 1 237 ? 179.936 199.178 201.963 1.00 76.65 234 CYS B O 1
ATOM 3938 N N . LEU B 1 238 ? 181.630 200.523 202.594 1.00 69.78 235 LEU B N 1
ATOM 3939 C CA . LEU B 1 238 ? 181.967 199.714 203.759 1.00 69.78 235 LEU B CA 1
ATOM 3940 C C . LEU B 1 238 ? 181.241 200.203 205.000 1.00 69.78 235 LEU B C 1
ATOM 3941 O O . LEU B 1 238 ? 180.932 199.409 205.893 1.00 69.78 235 LEU B O 1
ATOM 3946 N N . GLU B 1 239 ? 180.966 201.506 205.079 1.00 74.77 236 GLU B N 1
ATOM 3947 C CA . GLU B 1 239 ? 180.228 202.037 206.219 1.00 74.77 236 GLU B CA 1
ATOM 3948 C C . GLU B 1 239 ? 178.775 201.595 206.205 1.00 74.77 236 GLU B C 1
ATOM 3949 O O . GLU B 1 239 ? 178.140 201.527 207.262 1.00 74.77 236 GLU B O 1
ATOM 3955 N N . ASN B 1 240 ? 178.234 201.285 205.031 1.00 76.32 237 ASN B N 1
ATOM 3956 C CA . ASN B 1 240 ? 176.911 200.690 204.972 1.00 76.32 237 ASN B CA 1
ATOM 3957 C C . ASN B 1 240 ? 176.932 199.218 205.348 1.00 76.32 237 ASN B C 1
ATOM 3958 O O . ASN B 1 240 ? 175.878 198.657 205.663 1.00 76.32 237 ASN B O 1
ATOM 3963 N N . VAL B 1 241 ? 178.102 198.581 205.314 1.00 73.99 238 VAL B N 1
ATOM 3964 C CA . VAL B 1 241 ? 178.217 197.217 205.810 1.00 73.99 238 VAL B CA 1
ATOM 3965 C C . VAL B 1 241 ? 178.257 197.212 207.331 1.00 73.99 238 VAL B C 1
ATOM 3966 O O . VAL B 1 241 ? 177.614 196.380 207.980 1.00 73.99 238 VAL B O 1
ATOM 3970 N N . GLY B 1 242 ? 178.967 198.165 207.926 1.00 69.12 239 GLY B N 1
ATOM 3971 C CA . GLY B 1 242 ? 178.971 198.285 209.368 1.00 69.12 239 GLY B CA 1
ATOM 3972 C C . GLY B 1 242 ? 180.316 198.604 209.978 1.00 69.12 239 GLY B C 1
ATOM 3973 O O . GLY B 1 242 ? 180.443 198.672 211.202 1.00 69.12 239 GLY B O 1
ATOM 3974 N N . TYR B 1 243 ? 181.329 198.805 209.148 1.00 65.94 240 TYR B N 1
ATOM 3975 C CA . TYR B 1 243 ? 182.628 199.209 209.653 1.00 65.94 240 TYR B CA 1
ATOM 3976 C C . TYR B 1 243 ? 182.603 200.684 210.026 1.00 65.94 240 TYR B C 1
ATOM 3977 O O . TYR B 1 243 ? 181.888 201.484 209.420 1.00 65.94 240 TYR B O 1
ATOM 3986 N N . SER B 1 244 ? 183.379 201.039 211.043 1.00 65.50 241 SER B N 1
ATOM 3987 C CA . SER B 1 244 ? 183.263 202.352 211.656 1.00 65.50 241 SER B CA 1
ATOM 3988 C C . SER B 1 244 ? 184.483 203.238 211.486 1.00 65.50 241 SER B C 1
ATOM 3989 O O . SER B 1 244 ? 184.323 204.422 211.195 1.00 65.50 241 SER B O 1
ATOM 3992 N N . THR B 1 245 ? 185.688 202.709 211.662 1.00 65.68 242 THR B N 1
ATOM 3993 C CA . THR B 1 245 ? 186.904 203.512 211.632 1.00 65.68 242 THR B CA 1
ATOM 3994 C C . THR B 1 245 ? 187.626 203.381 210.299 1.00 65.68 242 THR B C 1
ATOM 3995 O O . THR B 1 245 ? 188.855 203.337 210.243 1.00 65.68 242 THR B O 1
ATOM 3999 N N . VAL B 1 246 ? 186.876 203.317 209.222 1.00 65.45 243 VAL B N 1
ATOM 4000 C CA . VAL B 1 246 ? 187.445 203.194 207.889 1.00 65.45 243 VAL B CA 1
ATOM 4001 C C . VAL B 1 246 ? 187.690 204.588 207.323 1.00 65.45 243 VAL B C 1
ATOM 4002 O O . VAL B 1 246 ? 186.900 205.514 207.528 1.00 65.45 243 VAL B O 1
ATOM 4006 N N . SER B 1 247 ? 188.833 204.760 206.665 1.00 70.44 244 SER B N 1
ATOM 4007 C CA . SER B 1 247 ? 189.214 206.066 206.139 1.00 70.44 244 SER B CA 1
ATOM 4008 C C . SER B 1 247 ? 190.086 205.865 204.914 1.00 70.44 244 SER B C 1
ATOM 4009 O O . SER B 1 247 ? 191.166 205.278 205.018 1.00 70.44 244 SER B O 1
ATOM 4012 N N . SER B 1 248 ? 189.627 206.359 203.769 1.00 71.64 245 SER B N 1
ATOM 4013 C CA . SER B 1 248 ? 190.412 206.264 202.549 1.00 71.64 245 SER B CA 1
ATOM 4014 C C . SER B 1 248 ? 191.589 207.225 202.598 1.00 71.64 245 SER B C 1
ATOM 4015 O O . SER B 1 248 ? 191.519 208.302 203.195 1.00 71.64 245 SER B O 1
ATOM 4018 N N . ALA B 1 249 ? 192.676 206.830 201.949 1.00 76.40 246 ALA B N 1
ATOM 4019 C CA . ALA B 1 249 ? 193.906 207.608 201.975 1.00 76.40 246 ALA B CA 1
ATOM 4020 C C . ALA B 1 249 ? 193.805 208.730 200.952 1.00 76.40 246 ALA B C 1
ATOM 4021 O O . ALA B 1 249 ? 193.568 208.478 199.768 1.00 76.40 246 ALA B O 1
ATOM 4023 N N . GLU B 1 250 ? 193.970 209.966 201.407 1.00 83.31 247 GLU B N 1
ATOM 4024 C CA . GLU B 1 250 ? 193.922 211.123 200.527 1.00 83.31 247 GLU B CA 1
ATOM 4025 C C . GLU B 1 250 ? 195.323 211.685 200.336 1.00 83.31 247 GLU B C 1
ATOM 4026 O O . GLU B 1 250 ? 196.051 211.899 201.308 1.00 83.31 247 GLU B O 1
ATOM 4032 N N . LEU B 1 251 ? 195.691 211.925 199.084 1.00 79.19 248 LEU B N 1
ATOM 4033 C CA . LEU B 1 251 ? 196.992 212.483 198.751 1.00 79.19 248 LEU B CA 1
ATOM 4034 C C . LEU B 1 251 ? 196.970 213.998 198.893 1.00 79.19 248 LEU B C 1
ATOM 4035 O O . LEU B 1 251 ? 196.032 214.589 199.432 1.00 79.19 248 LEU B O 1
ATOM 4040 N N . GLY B 1 252 ? 198.013 214.643 198.386 1.00 84.98 249 GLY B N 1
ATOM 4041 C CA . GLY B 1 252 ? 198.104 216.085 198.410 1.00 84.98 249 GLY B CA 1
ATOM 4042 C C . GLY B 1 252 ? 197.242 216.766 197.369 1.00 84.98 249 GLY B C 1
ATOM 4043 O O . GLY B 1 252 ? 196.144 216.304 197.045 1.00 84.98 249 GLY B O 1
ATOM 4044 N N . GLU B 1 253 ? 197.729 217.880 196.843 1.00 89.32 250 GLU B N 1
ATOM 4045 C CA . GLU B 1 253 ? 196.958 218.657 195.889 1.00 89.32 250 GLU B CA 1
ATOM 4046 C C . GLU B 1 253 ? 197.162 218.126 194.479 1.00 89.32 250 GLU B C 1
ATOM 4047 O O . GLU B 1 253 ? 198.288 217.804 194.083 1.00 89.32 250 GLU B O 1
ATOM 4053 N N . ASP B 1 254 ? 196.051 218.018 193.740 1.00 91.45 251 ASP B N 1
ATOM 4054 C CA . ASP B 1 254 ? 196.015 217.642 192.322 1.00 91.45 251 ASP B CA 1
ATOM 4055 C C . ASP B 1 254 ? 196.608 216.260 192.065 1.00 91.45 251 ASP B C 1
ATOM 4056 O O . ASP B 1 254 ? 197.207 216.014 191.016 1.00 91.45 251 ASP B O 1
ATOM 4061 N N . LYS B 1 255 ? 196.452 215.348 193.021 1.00 81.27 252 LYS B N 1
ATOM 4062 C CA . LYS B 1 255 ? 196.834 213.953 192.845 1.00 81.27 252 LYS B CA 1
ATOM 4063 C C . LYS B 1 255 ? 195.636 213.111 193.256 1.00 81.27 252 LYS B C 1
ATOM 4064 O O . LYS B 1 255 ? 195.279 213.088 194.451 1.00 81.27 252 LYS B O 1
ATOM 4070 N N . PRO B 1 256 ? 194.976 212.433 192.327 1.00 72.56 253 PRO B N 1
ATOM 4071 C CA . PRO B 1 256 ? 193.776 211.670 192.685 1.00 72.56 253 PRO B CA 1
ATOM 4072 C C . PRO B 1 256 ? 194.074 210.387 193.439 1.00 72.56 253 PRO B C 1
ATOM 4073 O O . PRO B 1 256 ? 195.227 210.076 193.743 1.00 72.56 253 PRO B O 1
ATOM 4077 N N . SER B 1 257 ? 193.024 209.619 193.723 1.00 71.49 254 SER B N 1
ATOM 4078 C CA . SER B 1 257 ? 193.121 208.493 194.638 1.00 71.49 254 SER B CA 1
ATOM 4079 C C . SER B 1 257 ? 193.840 207.291 194.051 1.00 71.49 254 SER B C 1
ATOM 4080 O O . SER B 1 257 ? 194.177 206.377 194.804 1.00 71.49 254 SER B O 1
ATOM 4083 N N . TYR B 1 258 ? 194.080 207.252 192.747 1.00 65.30 255 TYR B N 1
ATOM 4084 C CA . TYR B 1 258 ? 194.725 206.089 192.155 1.00 65.30 255 TYR B CA 1
ATOM 4085 C C . TYR B 1 258 ? 196.240 206.184 192.138 1.00 65.30 255 TYR B C 1
ATOM 4086 O O . TYR B 1 258 ? 196.889 205.295 191.584 1.00 65.30 255 TYR B O 1
ATOM 4095 N N . TYR B 1 259 ? 196.824 207.221 192.730 1.00 67.24 256 TYR B N 1
ATOM 4096 C CA . TYR B 1 259 ? 198.270 207.291 192.868 1.00 67.24 256 TYR B CA 1
ATOM 4097 C C . TYR B 1 259 ? 198.748 206.915 194.260 1.00 67.24 256 TYR B C 1
ATOM 4098 O O . TYR B 1 259 ? 199.946 207.023 194.529 1.00 67.24 256 TYR B O 1
ATOM 4107 N N . VAL B 1 260 ? 197.847 206.474 195.140 1.00 64.94 257 VAL B N 1
ATOM 4108 C CA . VAL B 1 260 ? 198.177 206.295 196.552 1.00 64.94 257 VAL B CA 1
ATOM 4109 C C . VAL B 1 260 ? 199.153 205.143 196.741 1.00 64.94 257 VAL B C 1
ATOM 4110 O O . VAL B 1 260 ? 200.117 205.249 197.508 1.00 64.94 257 VAL B O 1
ATOM 4114 N N . ASN B 1 261 ? 198.954 204.048 196.006 1.00 64.45 258 ASN B N 1
ATOM 4115 C CA . ASN B 1 261 ? 199.859 202.908 196.089 1.00 64.45 258 ASN B CA 1
ATOM 4116 C C . ASN B 1 261 ? 201.247 203.224 195.562 1.00 64.45 258 ASN B C 1
ATOM 4117 O O . ASN B 1 261 ? 202.199 202.517 195.899 1.00 64.45 258 ASN B O 1
ATOM 4122 N N . SER B 1 262 ? 201.383 204.261 194.741 1.00 68.22 259 SER B N 1
ATOM 4123 C CA . SER B 1 262 ? 202.661 204.599 194.139 1.00 68.22 259 SER B CA 1
ATOM 4124 C C . SER B 1 262 ? 203.342 205.772 194.829 1.00 68.22 259 SER B C 1
ATOM 4125 O O . SER B 1 262 ? 204.553 205.731 195.053 1.00 68.22 259 SER B O 1
ATOM 4128 N N . VAL B 1 263 ? 202.590 206.819 195.167 1.00 69.13 260 VAL B N 1
ATOM 4129 C CA . VAL B 1 263 ? 203.188 207.986 195.810 1.00 69.13 260 VAL B CA 1
ATOM 4130 C C . VAL B 1 263 ? 203.615 207.652 197.232 1.00 69.13 260 VAL B C 1
ATOM 4131 O O . VAL B 1 263 ? 204.696 208.053 197.680 1.00 69.13 260 VAL B O 1
ATOM 4135 N N . GLY B 1 264 ? 202.802 206.871 197.944 1.00 69.54 261 GLY B N 1
ATOM 4136 C CA . GLY B 1 264 ? 203.103 206.563 199.330 1.00 69.54 261 GLY B CA 1
ATOM 4137 C C . GLY B 1 264 ? 204.312 205.673 199.517 1.00 69.54 261 GLY B C 1
ATOM 4138 O O . GLY B 1 264 ? 204.990 205.757 200.541 1.00 69.54 261 GLY B O 1
ATOM 4139 N N . LEU B 1 265 ? 204.610 204.819 198.540 1.00 69.81 262 LEU B N 1
ATOM 4140 C CA . LEU B 1 265 ? 205.839 204.044 198.621 1.00 69.81 262 LEU B CA 1
ATOM 4141 C C . LEU B 1 265 ? 207.065 204.898 198.366 1.00 69.81 262 LEU B C 1
ATOM 4142 O O . LEU B 1 265 ? 208.156 204.553 198.828 1.00 69.81 262 LEU B O 1
ATOM 4147 N N . LEU B 1 266 ? 206.912 206.000 197.638 1.00 74.66 263 LEU B N 1
ATOM 4148 C CA . LEU B 1 266 ? 208.031 206.912 197.452 1.00 74.66 263 LEU B CA 1
ATOM 4149 C C . LEU B 1 266 ? 208.319 207.684 198.730 1.00 74.66 263 LEU B C 1
ATOM 4150 O O . LEU B 1 266 ? 209.482 207.948 199.055 1.00 74.66 263 LEU B O 1
ATOM 4155 N N . LEU B 1 267 ? 207.277 208.021 199.483 1.00 75.29 264 LEU B N 1
ATOM 4156 C CA . LEU B 1 267 ? 207.423 208.749 200.734 1.00 75.29 264 LEU B CA 1
ATOM 4157 C C . LEU B 1 267 ? 207.847 207.868 201.899 1.00 75.29 264 LEU B C 1
ATOM 4158 O O . LEU B 1 267 ? 208.039 208.384 203.003 1.00 75.29 264 LEU B O 1
ATOM 4163 N N . LYS B 1 268 ? 207.992 206.576 201.696 1.00 77.72 265 LYS B N 1
ATOM 4164 C CA . LYS B 1 268 ? 208.289 205.686 202.809 1.00 77.72 265 LYS B CA 1
ATOM 4165 C C . LYS B 1 268 ? 209.522 204.832 202.581 1.00 77.72 265 LYS B C 1
ATOM 4166 O O . LYS B 1 268 ? 210.310 204.642 203.508 1.00 77.72 265 LYS B O 1
ATOM 4172 N N . TYR B 1 269 ? 209.715 204.321 201.376 1.00 82.49 266 TYR B N 1
ATOM 4173 C CA . TYR B 1 269 ? 210.705 203.292 201.094 1.00 82.49 266 TYR B CA 1
ATOM 4174 C C . TYR B 1 269 ? 211.701 203.789 200.048 1.00 82.49 266 TYR B C 1
ATOM 4175 O O . TYR B 1 269 ? 211.730 204.971 199.694 1.00 82.49 266 TYR B O 1
ATOM 4184 N N . GLY B 1 270 ? 212.526 202.868 199.561 1.00 84.41 267 GLY B N 1
ATOM 4185 C CA . GLY B 1 270 ? 213.555 203.208 198.602 1.00 84.41 267 GLY B CA 1
ATOM 4186 C C . GLY B 1 270 ? 214.702 203.954 199.245 1.00 84.41 267 GLY B C 1
ATOM 4187 O O . GLY B 1 270 ? 214.965 205.115 198.917 1.00 84.41 267 GLY B O 1
ATOM 4188 N N . ARG B 1 271 ? 215.392 203.298 200.167 1.00 85.15 268 ARG B N 1
ATOM 4189 C CA . ARG B 1 271 ? 216.465 203.945 200.899 1.00 85.15 268 ARG B CA 1
ATOM 4190 C C . ARG B 1 271 ? 217.808 203.638 200.245 1.00 85.15 268 ARG B C 1
ATOM 4191 O O . ARG B 1 271 ? 218.180 202.477 200.085 1.00 85.15 268 ARG B O 1
ATOM 4199 N N . THR C 1 5 ? 147.214 180.654 213.578 1.00 83.17 2 THR C N 1
ATOM 4200 C CA . THR C 1 5 ? 148.408 181.465 213.777 1.00 83.17 2 THR C CA 1
ATOM 4201 C C . THR C 1 5 ? 149.492 180.658 214.470 1.00 83.17 2 THR C C 1
ATOM 4202 O O . THR C 1 5 ? 149.284 180.138 215.562 1.00 83.17 2 THR C O 1
ATOM 4206 N N . LEU C 1 6 ? 150.652 180.560 213.832 1.00 83.06 3 LEU C N 1
ATOM 4207 C CA . LEU C 1 6 ? 151.740 179.716 214.300 1.00 83.06 3 LEU C CA 1
ATOM 4208 C C . LEU C 1 6 ? 152.851 180.578 214.877 1.00 83.06 3 LEU C C 1
ATOM 4209 O O . LEU C 1 6 ? 153.363 181.472 214.200 1.00 83.06 3 LEU C O 1
ATOM 4214 N N . THR C 1 7 ? 153.221 180.306 216.121 1.00 80.97 4 THR C N 1
ATOM 4215 C CA . THR C 1 7 ? 154.325 180.990 216.778 1.00 80.97 4 THR C CA 1
ATOM 4216 C C . THR C 1 7 ? 155.580 180.148 216.611 1.00 80.97 4 THR C C 1
ATOM 4217 O O . THR C 1 7 ? 155.644 179.020 217.108 1.00 80.97 4 THR C O 1
ATOM 4221 N N . THR C 1 8 ? 156.573 180.695 215.916 1.00 77.80 5 THR C N 1
ATOM 4222 C CA . THR C 1 8 ? 157.780 179.947 215.611 1.00 77.80 5 THR C CA 1
ATOM 4223 C C . THR C 1 8 ? 159.008 180.783 215.931 1.00 77.80 5 THR C C 1
ATOM 4224 O O . THR C 1 8 ? 158.943 182.007 216.058 1.00 77.80 5 THR C O 1
ATOM 4228 N N . VAL C 1 9 ? 160.133 180.091 216.068 1.00 71.20 6 VAL C N 1
ATOM 4229 C CA . VAL C 1 9 ? 161.407 180.691 216.439 1.00 71.20 6 VAL C CA 1
ATOM 4230 C C . VAL C 1 9 ? 162.440 180.332 215.382 1.00 71.20 6 VAL C C 1
ATOM 4231 O O . VAL C 1 9 ? 162.591 179.160 215.022 1.00 71.20 6 VAL C O 1
ATOM 4235 N N . ILE C 1 10 ? 163.113 181.347 214.844 1.00 67.91 7 ILE C N 1
ATOM 4236 C CA . ILE C 1 10 ? 163.993 181.196 213.693 1.00 67.91 7 ILE C CA 1
ATOM 4237 C C . ILE C 1 10 ? 165.363 181.744 214.069 1.00 67.91 7 ILE C C 1
ATOM 4238 O O . ILE C 1 10 ? 165.547 182.962 214.166 1.00 67.91 7 ILE C O 1
ATOM 4243 N N . ASP C 1 11 ? 166.321 180.847 214.280 1.00 67.49 8 ASP C N 1
ATOM 4244 C CA . ASP C 1 11 ? 167.669 181.204 214.717 1.00 67.49 8 ASP C CA 1
ATOM 4245 C C . ASP C 1 11 ? 168.543 181.356 213.482 1.00 67.49 8 ASP C C 1
ATOM 4246 O O . ASP C 1 11 ? 169.184 180.408 213.036 1.00 67.49 8 ASP C O 1
ATOM 4251 N N . ILE C 1 12 ? 168.568 182.565 212.931 1.00 66.03 9 ILE C N 1
ATOM 4252 C CA . ILE C 1 12 ? 169.399 182.866 211.769 1.00 66.03 9 ILE C CA 1
ATOM 4253 C C . ILE C 1 12 ? 170.853 182.878 212.218 1.00 66.03 9 ILE C C 1
ATOM 4254 O O . ILE C 1 12 ? 171.255 183.729 213.013 1.00 66.03 9 ILE C O 1
ATOM 4259 N N . GLY C 1 13 ? 171.645 181.939 211.715 1.00 61.49 10 GLY C N 1
ATOM 4260 C CA . GLY C 1 13 ? 173.053 181.889 211.995 1.00 61.49 10 GLY C CA 1
ATOM 4261 C C . GLY C 1 13 ? 173.883 182.226 210.778 1.00 61.49 10 GLY C C 1
ATOM 4262 O O . GLY C 1 13 ? 173.415 182.860 209.825 1.00 61.49 10 GLY C O 1
ATOM 4263 N N . ASN C 1 14 ? 175.136 181.794 210.807 1.00 56.76 11 ASN C N 1
ATOM 4264 C CA . ASN C 1 14 ? 176.041 181.987 209.686 1.00 56.76 11 ASN C CA 1
ATOM 4265 C C . ASN C 1 14 ? 176.326 180.703 208.934 1.00 56.76 11 ASN C C 1
ATOM 4266 O O . ASN C 1 14 ? 176.436 180.725 207.711 1.00 56.76 11 ASN C O 1
ATOM 4271 N N . PHE C 1 15 ? 176.444 179.580 209.634 1.00 52.45 12 PHE C N 1
ATOM 4272 C CA . PHE C 1 15 ? 176.589 178.303 208.956 1.00 52.45 12 PHE C CA 1
ATOM 4273 C C . PHE C 1 15 ? 175.248 177.783 208.478 1.00 52.45 12 PHE C C 1
ATOM 4274 O O . PHE C 1 15 ? 175.160 177.189 207.401 1.00 52.45 12 PHE C O 1
ATOM 4282 N N . SER C 1 16 ? 174.203 177.971 209.270 1.00 54.14 13 SER C N 1
ATOM 4283 C CA . SER C 1 16 ? 172.892 177.447 208.938 1.00 54.14 13 SER C CA 1
ATOM 4284 C C . SER C 1 16 ? 171.841 178.358 209.545 1.00 54.14 13 SER C C 1
ATOM 4285 O O . SER C 1 16 ? 172.152 179.277 210.298 1.00 54.14 13 SER C O 1
ATOM 4288 N N . THR C 1 17 ? 170.586 178.095 209.209 1.00 57.13 14 THR C N 1
ATOM 4289 C CA . THR C 1 17 ? 169.467 178.861 209.740 1.00 57.13 14 THR C CA 1
ATOM 4290 C C . THR C 1 17 ? 168.445 177.883 210.290 1.00 57.13 14 THR C C 1
ATOM 4291 O O . THR C 1 17 ? 167.830 177.133 209.532 1.00 57.13 14 THR C O 1
ATOM 4295 N N . LYS C 1 18 ? 168.264 177.896 211.601 1.00 59.92 15 LYS C N 1
ATOM 4296 C CA . LYS C 1 18 ? 167.446 176.911 212.284 1.00 59.92 15 LYS C CA 1
ATOM 4297 C C . LYS C 1 18 ? 166.090 177.509 212.612 1.00 59.92 15 LYS C C 1
ATOM 4298 O O . LYS C 1 18 ? 166.007 178.604 213.170 1.00 59.92 15 LYS C O 1
ATOM 4304 N N . TYR C 1 19 ? 165.032 176.788 212.267 1.00 67.56 16 TYR C N 1
ATOM 4305 C CA . TYR C 1 19 ? 163.677 177.188 212.605 1.00 67.56 16 TYR C CA 1
ATOM 4306 C C . TYR C 1 19 ? 163.048 176.102 213.457 1.00 67.56 16 TYR C C 1
ATOM 4307 O O . TYR C 1 19 ? 163.294 174.915 213.237 1.00 67.56 16 TYR C O 1
ATOM 4316 N N . ALA C 1 20 ? 162.236 176.509 214.427 1.00 71.40 17 ALA C N 1
ATOM 4317 C CA . ALA C 1 20 ? 161.519 175.571 215.275 1.00 71.40 17 ALA C CA 1
ATOM 4318 C C . ALA C 1 20 ? 160.109 176.080 215.507 1.00 71.40 17 ALA C C 1
ATOM 4319 O O . ALA C 1 20 ? 159.889 177.285 215.638 1.00 71.40 17 ALA C O 1
ATOM 4321 N N . TYR C 1 21 ? 159.159 175.152 215.555 1.00 79.55 18 TYR C N 1
ATOM 4322 C CA . TYR C 1 21 ? 157.768 175.494 215.791 1.00 79.55 18 TYR C CA 1
ATOM 4323 C C . TYR C 1 21 ? 157.092 174.317 216.474 1.00 79.55 18 TYR C C 1
ATOM 4324 O O . TYR C 1 21 ? 157.621 173.205 216.506 1.00 79.55 18 TYR C O 1
ATOM 4333 N N . LYS C 1 22 ? 155.910 174.578 217.014 1.00 87.99 19 LYS C N 1
ATOM 4334 C CA . LYS C 1 22 ? 155.171 173.613 217.817 1.00 87.99 19 LYS C CA 1
ATOM 4335 C C . LYS C 1 22 ? 153.764 173.494 217.252 1.00 87.99 19 LYS C C 1
ATOM 4336 O O . LYS C 1 22 ? 152.930 174.380 217.465 1.00 87.99 19 LYS C O 1
ATOM 4342 N N . ASP C 1 23 ? 153.498 172.412 216.523 1.00 93.75 20 ASP C N 1
ATOM 4343 C CA . ASP C 1 23 ? 152.165 172.179 215.979 1.00 93.75 20 ASP C CA 1
ATOM 4344 C C . ASP C 1 23 ? 151.330 171.270 216.883 1.00 93.75 20 ASP C C 1
ATOM 4345 O O . ASP C 1 23 ? 150.268 171.672 217.367 1.00 93.75 20 ASP C O 1
ATOM 4350 N N . ALA C 1 24 ? 151.798 170.053 217.121 1.00 95.63 21 ALA C N 1
ATOM 4351 C CA . ALA C 1 24 ? 151.209 169.142 218.088 1.00 95.63 21 ALA C CA 1
ATOM 4352 C C . ALA C 1 24 ? 151.925 169.341 219.422 1.00 95.63 21 ALA C C 1
ATOM 4353 O O . ALA C 1 24 ? 152.582 170.363 219.635 1.00 95.63 21 ALA C O 1
ATOM 4355 N N . ALA C 1 25 ? 151.786 168.390 220.346 1.00 97.28 22 ALA C N 1
ATOM 4356 C CA . ALA C 1 25 ? 152.599 168.398 221.557 1.00 97.28 22 ALA C CA 1
ATOM 4357 C C . ALA C 1 25 ? 154.089 168.236 221.274 1.00 97.28 22 ALA C C 1
ATOM 4358 O O . ALA C 1 25 ? 154.902 168.628 222.116 1.00 97.28 22 ALA C O 1
ATOM 4360 N N . GLN C 1 26 ? 154.464 167.679 220.127 1.00 96.46 23 GLN C N 1
ATOM 4361 C CA . GLN C 1 26 ? 155.858 167.574 219.735 1.00 96.46 23 GLN C CA 1
ATOM 4362 C C . GLN C 1 26 ? 156.351 168.886 219.145 1.00 96.46 23 GLN C C 1
ATOM 4363 O O . GLN C 1 26 ? 155.568 169.791 218.845 1.00 96.46 23 GLN C O 1
ATOM 4369 N N . ILE C 1 27 ? 157.667 168.985 218.995 1.00 86.29 24 ILE C N 1
ATOM 4370 C CA . ILE C 1 27 ? 158.296 170.126 218.341 1.00 86.29 24 ILE C CA 1
ATOM 4371 C C . ILE C 1 27 ? 158.849 169.671 216.998 1.00 86.29 24 ILE C C 1
ATOM 4372 O O . ILE C 1 27 ? 159.778 168.859 216.941 1.00 86.29 24 ILE C O 1
ATOM 4377 N N . LYS C 1 28 ? 158.280 170.193 215.916 1.00 81.87 25 LYS C N 1
ATOM 4378 C CA . LYS C 1 28 ? 158.803 169.949 214.583 1.00 81.87 25 LYS C CA 1
ATOM 4379 C C . LYS C 1 28 ? 159.880 170.978 214.293 1.00 81.87 25 LYS C C 1
ATOM 4380 O O . LYS C 1 28 ? 159.667 172.177 214.489 1.00 81.87 25 LYS C O 1
ATOM 4386 N N . VAL C 1 29 ? 161.033 170.511 213.828 1.00 73.00 26 VAL C N 1
ATOM 4387 C CA . VAL C 1 29 ? 162.213 171.353 213.733 1.00 73.00 26 VAL C CA 1
ATOM 4388 C C . VAL C 1 29 ? 162.934 171.025 212.432 1.00 73.00 26 VAL C C 1
ATOM 4389 O O . VAL C 1 29 ? 162.741 169.956 211.844 1.00 73.00 26 VAL C O 1
ATOM 4393 N N . GLY C 1 30 ? 163.738 171.971 211.956 1.00 68.67 27 GLY C N 1
ATOM 4394 C CA . GLY C 1 30 ? 164.486 171.777 210.730 1.00 68.67 27 GLY C CA 1
ATOM 4395 C C . GLY C 1 30 ? 165.398 172.958 210.483 1.00 68.67 27 GLY C C 1
ATOM 4396 O O . GLY C 1 30 ? 165.362 173.957 211.204 1.00 68.67 27 GLY C O 1
ATOM 4397 N N . SER C 1 31 ? 166.208 172.839 209.437 1.00 59.87 28 SER C N 1
ATOM 4398 C CA . SER C 1 31 ? 167.127 173.908 209.069 1.00 59.87 28 SER C CA 1
ATOM 4399 C C . SER C 1 31 ? 167.437 173.809 207.583 1.00 59.87 28 SER C C 1
ATOM 4400 O O . SER C 1 31 ? 166.931 172.937 206.873 1.00 59.87 28 SER C O 1
ATOM 4403 N N . PHE C 1 32 ? 168.290 174.721 207.125 1.00 55.10 29 PHE C N 1
ATOM 4404 C CA . PHE C 1 32 ? 168.795 174.771 205.761 1.00 55.10 29 PHE C CA 1
ATOM 4405 C C . PHE C 1 32 ? 170.059 175.614 205.784 1.00 55.10 29 PHE C C 1
ATOM 4406 O O . PHE C 1 32 ? 170.150 176.538 206.590 1.00 55.10 29 PHE C O 1
ATOM 4414 N N . PRO C 1 33 ? 171.043 175.311 204.937 1.00 51.75 30 PRO C N 1
ATOM 4415 C CA . PRO C 1 33 ? 172.334 176.001 205.054 1.00 51.75 30 PRO C CA 1
ATOM 4416 C C . PRO C 1 33 ? 172.261 177.456 204.636 1.00 51.75 30 PRO C C 1
ATOM 4417 O O . PRO C 1 33 ? 171.513 177.836 203.735 1.00 51.75 30 PRO C O 1
ATOM 4421 N N . SER C 1 34 ? 173.045 178.270 205.328 1.00 53.41 31 SER C N 1
ATOM 4422 C CA . SER C 1 34 ? 173.021 179.726 205.211 1.00 53.41 31 SER C CA 1
ATOM 4423 C C . SER C 1 34 ? 174.007 180.233 204.177 1.00 53.41 31 SER C C 1
ATOM 4424 O O . SER C 1 34 ? 174.804 181.125 204.449 1.00 53.41 31 SER C O 1
ATOM 4427 N N . ILE C 1 35 ? 173.960 179.683 202.972 1.00 54.14 32 ILE C N 1
ATOM 4428 C CA . ILE C 1 35 ? 174.795 180.136 201.872 1.00 54.14 32 ILE C CA 1
ATOM 4429 C C . ILE C 1 35 ? 173.869 180.661 200.797 1.00 54.14 32 ILE C C 1
ATOM 4430 O O . ILE C 1 35 ? 173.034 179.916 200.273 1.00 54.14 32 ILE C O 1
ATOM 4435 N N . LEU C 1 36 ? 174.003 181.934 200.464 1.00 58.69 33 LEU C N 1
ATOM 4436 C CA . LEU C 1 36 ? 173.235 182.490 199.371 1.00 58.69 33 LEU C CA 1
ATOM 4437 C C . LEU C 1 36 ? 174.117 183.358 198.491 1.00 58.69 33 LEU C C 1
ATOM 4438 O O . LEU C 1 36 ? 175.070 183.986 198.955 1.00 58.69 33 LEU C O 1
ATOM 4443 N N . HIS C 1 37 ? 173.766 183.387 197.214 1.00 60.65 34 HIS C N 1
ATOM 4444 C CA . HIS C 1 37 ? 174.548 184.015 196.168 1.00 60.65 34 HIS C CA 1
ATOM 4445 C C . HIS C 1 37 ? 173.603 184.851 195.321 1.00 60.65 34 HIS C C 1
ATOM 4446 O O . HIS C 1 37 ? 172.389 184.644 195.341 1.00 60.65 34 HIS C O 1
ATOM 4453 N N . SER C 1 38 ? 174.159 185.793 194.558 1.00 63.36 35 SER C N 1
ATOM 4454 C CA . SER C 1 38 ? 173.363 186.622 193.661 1.00 63.36 35 SER C CA 1
ATOM 4455 C C . SER C 1 38 ? 172.800 185.776 192.523 1.00 63.36 35 SER C C 1
ATOM 4456 O O . SER C 1 38 ? 173.121 184.594 192.383 1.00 63.36 35 SER C O 1
ATOM 4459 N N . TYR C 1 39 ? 171.957 186.391 191.684 1.00 67.56 36 TYR C N 1
ATOM 4460 C CA . TYR C 1 39 ? 171.059 185.594 190.857 1.00 67.56 36 TYR C CA 1
ATOM 4461 C C . TYR C 1 39 ? 171.752 184.789 189.761 1.00 67.56 36 TYR C C 1
ATOM 4462 O O . TYR C 1 39 ? 171.788 183.569 189.899 1.00 67.56 36 TYR C O 1
ATOM 4471 N N . LYS C 1 40 ? 172.377 185.424 188.743 1.00 66.37 37 LYS C N 1
ATOM 4472 C CA . LYS C 1 40 ? 173.082 184.726 187.654 1.00 66.37 37 LYS C CA 1
ATOM 4473 C C . LYS C 1 40 ? 172.238 183.647 186.981 1.00 66.37 37 LYS C C 1
ATOM 4474 O O . LYS C 1 40 ? 172.367 182.476 187.358 1.00 66.37 37 LYS C O 1
ATOM 4480 N N . PRO C 1 41 ? 171.335 184.012 186.064 1.00 64.97 38 PRO C N 1
ATOM 4481 C CA . PRO C 1 41 ? 170.348 183.068 185.498 1.00 64.97 38 PRO C CA 1
ATOM 4482 C C . PRO C 1 41 ? 170.948 181.797 184.912 1.00 64.97 38 PRO C C 1
ATOM 4483 O O . PRO C 1 41 ? 171.691 181.828 183.934 1.00 64.97 38 PRO C O 1
ATOM 4487 N N . LEU C 1 42 ? 170.613 180.681 185.537 1.00 68.14 39 LEU C N 1
ATOM 4488 C CA . LEU C 1 42 ? 171.234 179.392 185.305 1.00 68.14 39 LEU C CA 1
ATOM 4489 C C . LEU C 1 42 ? 170.279 178.546 184.476 1.00 68.14 39 LEU C C 1
ATOM 4490 O O . LEU C 1 42 ? 169.094 178.861 184.356 1.00 68.14 39 LEU C O 1
ATOM 4495 N N . GLU C 1 43 ? 170.790 177.461 183.894 1.00 78.46 40 GLU C N 1
ATOM 4496 C CA . GLU C 1 43 ? 169.970 176.678 182.968 1.00 78.46 40 GLU C CA 1
ATOM 4497 C C . GLU C 1 43 ? 168.964 175.798 183.705 1.00 78.46 40 GLU C C 1
ATOM 4498 O O . GLU C 1 43 ? 167.751 175.985 183.580 1.00 78.46 40 GLU C O 1
ATOM 4504 N N . ASP C 1 44 ? 169.450 174.835 184.488 1.00 80.09 41 ASP C N 1
ATOM 4505 C CA . ASP C 1 44 ? 168.556 173.911 185.192 1.00 80.09 41 ASP C CA 1
ATOM 4506 C C . ASP C 1 44 ? 169.218 173.533 186.515 1.00 80.09 41 ASP C C 1
ATOM 4507 O O . ASP C 1 44 ? 170.000 172.583 186.586 1.00 80.09 41 ASP C O 1
ATOM 4512 N N . TYR C 1 45 ? 168.876 174.271 187.559 1.00 74.78 42 TYR C N 1
ATOM 4513 C CA . TYR C 1 45 ? 169.351 174.005 188.904 1.00 74.78 42 TYR C CA 1
ATOM 4514 C C . TYR C 1 45 ? 168.454 172.988 189.595 1.00 74.78 42 TYR C C 1
ATOM 4515 O O . TYR C 1 45 ? 167.254 172.895 189.331 1.00 74.78 42 TYR C O 1
ATOM 4524 N N . GLU C 1 46 ? 169.060 172.207 190.490 1.00 76.91 43 GLU C N 1
ATOM 4525 C CA . GLU C 1 46 ? 168.361 171.107 191.142 1.00 76.91 43 GLU C CA 1
ATOM 4526 C C . GLU C 1 46 ? 168.214 171.316 192.642 1.00 76.91 43 GLU C C 1
ATOM 4527 O O . GLU C 1 46 ? 167.090 171.299 193.150 1.00 76.91 43 GLU C O 1
ATOM 4533 N N . GLY C 1 47 ? 169.306 171.522 193.367 1.00 67.74 44 GLY C N 1
ATOM 4534 C CA . GLY C 1 47 ? 169.237 171.541 194.814 1.00 67.74 44 GLY C CA 1
ATOM 4535 C C . GLY C 1 47 ? 169.266 172.924 195.424 1.00 67.74 44 GLY C C 1
ATOM 4536 O O . GLY C 1 47 ? 169.679 173.094 196.573 1.00 67.74 44 GLY C O 1
ATOM 4537 N N . MET C 1 48 ? 168.835 173.923 194.666 1.00 64.50 45 MET C N 1
ATOM 4538 C CA . MET C 1 48 ? 168.763 175.277 195.183 1.00 64.50 45 MET C CA 1
ATOM 4539 C C . MET C 1 48 ? 167.460 175.880 194.699 1.00 64.50 45 MET C C 1
ATOM 4540 O O . MET C 1 48 ? 166.842 175.385 193.756 1.00 64.50 45 MET C O 1
ATOM 4545 N N . GLU C 1 49 ? 167.024 176.939 195.368 1.00 69.60 46 GLU C N 1
ATOM 4546 C CA . GLU C 1 49 ? 165.762 177.566 195.018 1.00 69.60 46 GLU C CA 1
ATOM 4547 C C . GLU C 1 49 ? 165.928 179.072 194.971 1.00 69.60 46 GLU C C 1
ATOM 4548 O O . GLU C 1 49 ? 166.630 179.656 195.796 1.00 69.60 46 GLU C O 1
ATOM 4554 N N . ARG C 1 50 ? 165.280 179.689 193.995 1.00 70.46 47 ARG C N 1
ATOM 4555 C CA . ARG C 1 50 ? 165.320 181.132 193.831 1.00 70.46 47 ARG C CA 1
ATOM 4556 C C . ARG C 1 50 ? 164.360 181.796 194.800 1.00 70.46 47 ARG C C 1
ATOM 4557 O O . ARG C 1 50 ? 163.215 181.367 194.944 1.00 70.46 47 ARG C O 1
ATOM 4565 N N . VAL C 1 51 ? 164.824 182.848 195.470 1.00 69.31 48 VAL C N 1
ATOM 4566 C CA . VAL C 1 51 ? 164.002 183.594 196.414 1.00 69.31 48 VAL C CA 1
ATOM 4567 C C . VAL C 1 51 ? 164.030 185.060 196.018 1.00 69.31 48 VAL C C 1
ATOM 4568 O O . VAL C 1 51 ? 165.107 185.639 195.845 1.00 69.31 48 VAL C O 1
ATOM 4572 N N . GLU C 1 52 ? 162.852 185.658 195.872 1.00 77.98 49 GLU C N 1
ATOM 4573 C CA . GLU C 1 52 ? 162.720 187.082 195.608 1.00 77.98 49 GLU C CA 1
ATOM 4574 C C . GLU C 1 52 ? 161.928 187.736 196.726 1.00 77.98 49 GLU C C 1
ATOM 4575 O O . GLU C 1 52 ? 160.752 187.419 196.924 1.00 77.98 49 GLU C O 1
ATOM 4581 N N . TYR C 1 53 ? 162.565 188.655 197.445 1.00 80.84 50 TYR C N 1
ATOM 4582 C CA . TYR C 1 53 ? 161.875 189.429 198.469 1.00 80.84 50 TYR C CA 1
ATOM 4583 C C . TYR C 1 53 ? 162.475 190.821 198.516 1.00 80.84 50 TYR C C 1
ATOM 4584 O O . TYR C 1 53 ? 163.679 190.955 198.756 1.00 80.84 50 TYR C O 1
ATOM 4593 N N . ASN C 1 54 ? 161.631 191.830 198.281 1.00 80.18 51 ASN C N 1
ATOM 4594 C CA . ASN C 1 54 ? 161.947 193.246 198.489 1.00 80.18 51 ASN C CA 1
ATOM 4595 C C . ASN C 1 54 ? 163.116 193.690 197.610 1.00 80.18 51 ASN C C 1
ATOM 4596 O O . ASN C 1 54 ? 164.132 194.198 198.087 1.00 80.18 51 ASN C O 1
ATOM 4601 N N . GLY C 1 55 ? 162.969 193.478 196.306 1.00 76.73 52 GLY C N 1
ATOM 4602 C CA . GLY C 1 55 ? 163.991 193.901 195.372 1.00 76.73 52 GLY C CA 1
ATOM 4603 C C . GLY C 1 55 ? 165.258 193.082 195.386 1.00 76.73 52 GLY C C 1
ATOM 4604 O O . GLY C 1 55 ? 166.295 193.566 194.926 1.00 76.73 52 GLY C O 1
ATOM 4605 N N . LEU C 1 56 ? 165.212 191.866 195.907 1.00 77.23 53 LEU C N 1
ATOM 4606 C CA . LEU C 1 56 ? 166.362 190.981 195.952 1.00 77.23 53 LEU C CA 1
ATOM 4607 C C . LEU C 1 56 ? 166.071 189.735 195.128 1.00 77.23 53 LEU C C 1
ATOM 4608 O O . LEU C 1 56 ? 164.917 189.383 194.891 1.00 77.23 53 LEU C O 1
ATOM 4613 N N . ASP C 1 57 ? 167.134 189.071 194.678 1.00 73.87 54 ASP C N 1
ATOM 4614 C CA . ASP C 1 57 ? 166.972 187.890 193.828 1.00 73.87 54 ASP C CA 1
ATOM 4615 C C . ASP C 1 57 ? 168.167 186.979 194.105 1.00 73.87 54 ASP C C 1
ATOM 4616 O O . ASP C 1 57 ? 169.227 187.130 193.493 1.00 73.87 54 ASP C O 1
ATOM 4621 N N . TYR C 1 58 ? 167.981 186.026 195.016 1.00 67.55 55 TYR C N 1
ATOM 4622 C CA . TYR C 1 58 ? 169.061 185.215 195.558 1.00 67.55 55 TYR C CA 1
ATOM 4623 C C . TYR C 1 58 ? 168.711 183.737 195.493 1.00 67.55 55 TYR C C 1
ATOM 4624 O O . TYR C 1 58 ? 167.541 183.362 195.556 1.00 67.55 55 TYR C O 1
ATOM 4633 N N . TYR C 1 59 ? 169.735 182.899 195.365 1.00 65.06 56 TYR C N 1
ATOM 4634 C CA . TYR C 1 59 ? 169.571 181.455 195.480 1.00 65.06 56 TYR C CA 1
ATOM 4635 C C . TYR C 1 59 ? 169.888 180.996 196.890 1.00 65.06 56 TYR C C 1
ATOM 4636 O O . TYR C 1 59 ? 170.995 181.221 197.381 1.00 65.06 56 TYR C O 1
ATOM 4645 N N . VAL C 1 60 ? 168.943 180.305 197.516 1.00 62.69 57 VAL C N 1
ATOM 4646 C CA . VAL C 1 60 ? 169.137 179.701 198.825 1.00 62.69 57 VAL C CA 1
ATOM 4647 C C . VAL C 1 60 ? 168.880 178.211 198.688 1.00 62.69 57 VAL C C 1
ATOM 4648 O O . VAL C 1 60 ? 167.866 177.807 198.111 1.00 62.69 57 VAL C O 1
ATOM 4652 N N . GLY C 1 61 ? 169.789 177.396 199.198 1.00 61.28 58 GLY C N 1
ATOM 4653 C CA . GLY C 1 61 ? 169.590 175.964 199.170 1.00 61.28 58 GLY C CA 1
ATOM 4654 C C . GLY C 1 61 ? 170.884 175.230 199.445 1.00 61.28 58 GLY C C 1
ATOM 4655 O O . GLY C 1 61 ? 171.872 175.811 199.882 1.00 61.28 58 GLY C O 1
ATOM 4656 N N . GLU C 1 62 ? 170.847 173.926 199.166 1.00 65.29 59 GLU C N 1
ATOM 4657 C CA . GLU C 1 62 ? 171.982 173.063 199.466 1.00 65.29 59 GLU C CA 1
ATOM 4658 C C . GLU C 1 62 ? 173.140 173.306 198.511 1.00 65.29 59 GLU C C 1
ATOM 4659 O O . GLU C 1 62 ? 174.299 173.356 198.935 1.00 65.29 59 GLU C O 1
ATOM 4665 N N . THR C 1 63 ? 172.851 173.445 197.221 1.00 62.72 60 THR C N 1
ATOM 4666 C CA . THR C 1 63 ? 173.873 173.433 196.187 1.00 62.72 60 THR C CA 1
ATOM 4667 C C . THR C 1 63 ? 174.343 174.826 195.805 1.00 62.72 60 THR C C 1
ATOM 4668 O O . THR C 1 63 ? 174.978 174.987 194.760 1.00 62.72 60 THR C O 1
ATOM 4672 N N . VAL C 1 64 ? 174.059 175.833 196.632 1.00 57.89 61 VAL C N 1
ATOM 4673 C CA . VAL C 1 64 ? 174.572 177.170 196.373 1.00 57.89 61 VAL C CA 1
ATOM 4674 C C . VAL C 1 64 ? 176.071 177.224 196.630 1.00 57.89 61 VAL C C 1
ATOM 4675 O O . VAL C 1 64 ? 176.773 178.055 196.044 1.00 57.89 61 VAL C O 1
ATOM 4679 N N . LYS C 1 65 ? 176.602 176.291 197.422 1.00 58.46 62 LYS C N 1
ATOM 4680 C CA . LYS C 1 65 ? 178.039 176.162 197.623 1.00 58.46 62 LYS C CA 1
ATOM 4681 C C . LYS C 1 65 ? 178.795 175.759 196.363 1.00 58.46 62 LYS C C 1
ATOM 4682 O O . LYS C 1 65 ? 180.026 175.845 196.356 1.00 58.46 62 LYS C O 1
ATOM 4688 N N . ASN C 1 66 ? 178.107 175.314 195.309 1.00 58.34 63 ASN C N 1
ATOM 4689 C CA . ASN C 1 66 ? 178.776 175.061 194.040 1.00 58.34 63 ASN C CA 1
ATOM 4690 C C . ASN C 1 66 ? 179.184 176.347 193.342 1.00 58.34 63 ASN C C 1
ATOM 4691 O O . ASN C 1 66 ? 180.084 176.323 192.500 1.00 58.34 63 ASN C O 1
ATOM 4696 N N . PHE C 1 67 ? 178.560 177.473 193.680 1.00 56.89 64 PHE C N 1
ATOM 4697 C CA . PHE C 1 67 ? 178.976 178.760 193.138 1.00 56.89 64 PHE C CA 1
ATOM 4698 C C . PHE C 1 67 ? 180.306 179.234 193.698 1.00 56.89 64 PHE C C 1
ATOM 4699 O O . PHE C 1 67 ? 180.867 180.196 193.166 1.00 56.89 64 PHE C O 1
ATOM 4707 N N . TYR C 1 68 ? 180.822 178.587 194.741 1.00 54.87 65 TYR C N 1
ATOM 4708 C CA . TYR C 1 68 ? 181.993 179.038 195.480 1.00 54.87 65 TYR C CA 1
ATOM 4709 C C . TYR C 1 68 ? 183.025 177.918 195.499 1.00 54.87 65 TYR C C 1
ATOM 4710 O O . TYR C 1 68 ? 183.486 177.511 196.560 1.00 54.87 65 TYR C O 1
ATOM 4719 N N . PHE C 1 69 ? 183.347 177.381 194.323 1.00 59.71 66 PHE C N 1
ATOM 4720 C CA . PHE C 1 69 ? 184.171 176.180 194.243 1.00 59.71 66 PHE C CA 1
ATOM 4721 C C . PHE C 1 69 ? 185.609 176.427 194.687 1.00 59.71 66 PHE C C 1
ATOM 4722 O O . PHE C 1 69 ? 186.074 175.833 195.664 1.00 59.71 66 PHE C O 1
ATOM 4730 N N . GLY C 1 70 ? 186.328 177.292 193.988 1.00 63.28 67 GLY C N 1
ATOM 4731 C CA . GLY C 1 70 ? 187.710 177.526 194.350 1.00 63.28 67 GLY C CA 1
ATOM 4732 C C . GLY C 1 70 ? 187.889 178.641 195.353 1.00 63.28 67 GLY C C 1
ATOM 4733 O O . GLY C 1 70 ? 189.019 179.018 195.676 1.00 63.28 67 GLY C O 1
ATOM 4734 N N . ARG C 1 71 ? 186.785 179.168 195.860 1.00 60.83 68 ARG C N 1
ATOM 4735 C CA . ARG C 1 71 ? 186.750 180.332 196.730 1.00 60.83 68 ARG C CA 1
ATOM 4736 C C . ARG C 1 71 ? 185.857 180.062 197.929 1.00 60.83 68 ARG C C 1
ATOM 4737 O O . ARG C 1 71 ? 184.980 180.852 198.280 1.00 60.83 68 ARG C O 1
ATOM 4745 N N . GLU C 1 72 ? 186.093 178.929 198.594 1.00 62.79 69 GLU C N 1
ATOM 4746 C CA . GLU C 1 72 ? 185.216 178.444 199.653 1.00 62.79 69 GLU C CA 1
ATOM 4747 C C . GLU C 1 72 ? 185.243 179.291 200.916 1.00 62.79 69 GLU C C 1
ATOM 4748 O O . GLU C 1 72 ? 184.386 179.094 201.780 1.00 62.79 69 GLU C O 1
ATOM 4754 N N . GLU C 1 73 ? 186.179 180.226 201.048 1.00 62.85 70 GLU C N 1
ATOM 4755 C CA . GLU C 1 73 ? 186.159 181.161 202.163 1.00 62.85 70 GLU C CA 1
ATOM 4756 C C . GLU C 1 73 ? 185.250 182.355 201.919 1.00 62.85 70 GLU C C 1
ATOM 4757 O O . GLU C 1 73 ? 185.297 183.313 202.693 1.00 62.85 70 GLU C O 1
ATOM 4763 N N . GLN C 1 74 ? 184.426 182.328 200.876 1.00 59.22 71 GLN C N 1
ATOM 4764 C CA . GLN C 1 74 ? 183.545 183.438 200.555 1.00 59.22 71 GLN C CA 1
ATOM 4765 C C . GLN C 1 74 ? 182.082 183.059 200.677 1.00 59.22 71 GLN C C 1
ATOM 4766 O O . GLN C 1 74 ? 181.218 183.826 200.252 1.00 59.22 71 GLN C O 1
ATOM 4772 N N . MET C 1 75 ? 181.772 181.886 201.214 1.00 57.41 72 MET C N 1
ATOM 4773 C CA . MET C 1 75 ? 180.391 181.434 201.177 1.00 57.41 72 MET C CA 1
ATOM 4774 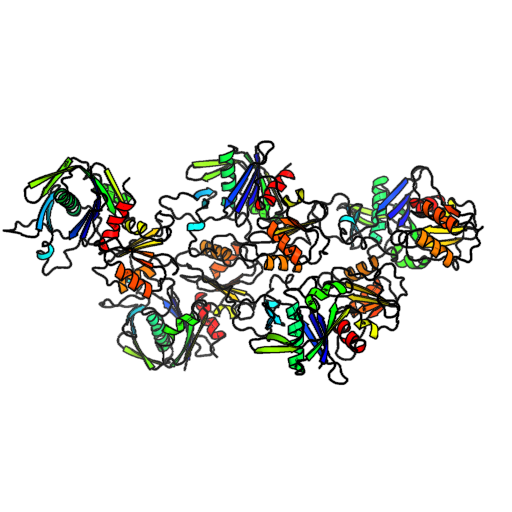C C . MET C 1 75 ? 179.624 181.711 202.457 1.00 57.41 72 MET C C 1
ATOM 4775 O O . MET C 1 75 ? 178.438 181.381 202.529 1.00 57.41 72 MET C O 1
ATOM 4780 N N . TYR C 1 76 ? 180.253 182.323 203.451 1.00 52.69 73 TYR C N 1
ATOM 4781 C CA . TYR C 1 76 ? 179.680 182.476 204.778 1.00 52.69 73 TYR C CA 1
ATOM 4782 C C . TYR C 1 76 ? 179.654 183.939 205.179 1.00 52.69 73 TYR C C 1
ATOM 4783 O O . TYR C 1 76 ? 180.673 184.628 205.097 1.00 52.69 73 TYR C O 1
ATOM 4792 N N . PHE C 1 77 ? 178.482 184.405 205.597 1.00 60.77 74 PHE C N 1
ATOM 4793 C CA . PHE C 1 77 ? 178.349 185.749 206.137 1.00 60.77 74 PHE C CA 1
ATOM 4794 C C . PHE C 1 77 ? 179.147 185.864 207.422 1.00 60.77 74 PHE C C 1
ATOM 4795 O O . PHE C 1 77 ? 178.904 185.131 208.381 1.00 60.77 74 PHE C O 1
ATOM 4803 N N . GLY C 1 78 ? 180.099 186.779 207.452 1.00 70.76 75 GLY C N 1
ATOM 4804 C CA . GLY C 1 78 ? 180.965 186.792 208.603 1.00 70.76 75 GLY C CA 1
ATOM 4805 C C . GLY C 1 78 ? 180.696 187.904 209.585 1.00 70.76 75 GLY C C 1
ATOM 4806 O O . GLY C 1 78 ? 181.118 189.044 209.358 1.00 70.76 75 GLY C O 1
ATOM 4807 N N . ASN C 1 79 ? 180.001 187.558 210.678 1.00 77.16 76 ASN C N 1
ATOM 4808 C CA . ASN C 1 79 ? 179.838 188.394 211.872 1.00 77.16 76 ASN C CA 1
ATOM 4809 C C . ASN C 1 79 ? 179.204 189.741 211.529 1.00 77.16 76 ASN C C 1
ATOM 4810 O O . ASN C 1 79 ? 179.648 190.799 211.977 1.00 77.16 76 ASN C O 1
ATOM 4815 N N . THR C 1 80 ? 178.167 189.707 210.696 1.00 87.81 77 THR C N 1
ATOM 4816 C CA . THR C 1 80 ? 177.713 190.920 210.025 1.00 87.81 77 THR C CA 1
ATOM 4817 C C . THR C 1 80 ? 176.210 191.078 210.202 1.00 87.81 77 THR C C 1
ATOM 4818 O O . THR C 1 80 ? 175.448 190.641 209.334 1.00 87.81 77 THR C O 1
ATOM 4822 N N . ARG C 1 81 ? 175.807 191.641 211.354 1.00 94.00 78 ARG C N 1
ATOM 4823 C CA . ARG C 1 81 ? 174.599 192.444 211.569 1.00 94.00 78 ARG C CA 1
ATOM 4824 C C . ARG C 1 81 ? 173.322 191.929 210.915 1.00 94.00 78 ARG C C 1
ATOM 4825 O O . ARG C 1 81 ? 172.828 192.569 209.982 1.00 94.00 78 ARG C O 1
ATOM 4833 N N . LYS C 1 82 ? 172.822 190.785 211.399 1.00 89.61 79 LYS C N 1
ATOM 4834 C CA . LYS C 1 82 ? 171.776 189.977 210.762 1.00 89.61 79 LYS C CA 1
ATOM 4835 C C . LYS C 1 82 ? 170.546 190.787 210.368 1.00 89.61 79 LYS C C 1
ATOM 4836 O O . LYS C 1 82 ? 170.016 191.562 211.166 1.00 89.61 79 LYS C O 1
ATOM 4842 N N . GLY C 1 83 ? 170.109 190.613 209.125 1.00 92.97 80 GLY C N 1
ATOM 4843 C CA . GLY C 1 83 ? 168.982 191.364 208.613 1.00 92.97 80 GLY C CA 1
ATOM 4844 C C . GLY C 1 83 ? 169.373 192.547 207.755 1.00 92.97 80 GLY C C 1
ATOM 4845 O O . GLY C 1 83 ? 168.819 193.640 207.887 1.00 92.97 80 GLY C O 1
ATOM 4846 N N . HIS C 1 84 ? 170.321 192.328 206.855 1.00 93.68 81 HIS C N 1
ATOM 4847 C CA . HIS C 1 84 ? 170.741 193.336 205.893 1.00 93.68 81 HIS C CA 1
ATOM 4848 C C . HIS C 1 84 ? 169.807 193.425 204.707 1.00 93.68 81 HIS C C 1
ATOM 4849 O O . HIS C 1 84 ? 168.669 192.952 204.745 1.00 93.68 81 HIS C O 1
ATOM 4856 N N . MET C 1 85 ? 170.307 194.036 203.637 1.00 95.02 82 MET C N 1
ATOM 4857 C CA . MET C 1 85 ? 169.772 193.844 202.301 1.00 95.02 82 MET C CA 1
ATOM 4858 C C . MET C 1 85 ? 170.236 192.525 201.672 1.00 95.02 82 MET C C 1
ATOM 4859 O O . MET C 1 85 ? 170.136 192.361 200.453 1.00 95.02 82 MET C O 1
ATOM 4864 N N . GLU C 1 86 ? 170.783 191.606 202.472 1.00 83.84 83 GLU C N 1
ATOM 4865 C CA . GLU C 1 86 ? 171.037 190.225 202.076 1.00 83.84 83 GLU C CA 1
ATOM 4866 C C . GLU C 1 86 ? 170.536 189.192 203.075 1.00 83.84 83 GLU C C 1
ATOM 4867 O O . GLU C 1 86 ? 170.233 188.068 202.662 1.00 83.84 83 GLU C O 1
ATOM 4873 N N . GLY C 1 87 ? 170.437 189.516 204.360 1.00 82.14 84 GLY C N 1
ATOM 4874 C CA . GLY C 1 87 ? 170.058 188.583 205.398 1.00 82.14 84 GLY C CA 1
ATOM 4875 C C . GLY C 1 87 ? 168.577 188.435 205.631 1.00 82.14 84 GLY C C 1
ATOM 4876 O O . GLY C 1 87 ? 168.168 187.580 206.420 1.00 82.14 84 GLY C O 1
ATOM 4877 N N . GLN C 1 88 ? 167.752 189.250 204.976 1.00 81.42 85 GLN C N 1
ATOM 4878 C CA . GLN C 1 88 ? 166.310 189.055 205.003 1.00 81.42 85 GLN C CA 1
ATOM 4879 C C . GLN C 1 88 ? 165.886 187.808 204.256 1.00 81.42 85 GLN C C 1
ATOM 4880 O O . GLN C 1 88 ? 164.828 187.250 204.558 1.00 81.42 85 GLN C O 1
ATOM 4886 N N . ILE C 1 89 ? 166.687 187.375 203.283 1.00 70.41 86 ILE C N 1
ATOM 4887 C CA . ILE C 1 89 ? 166.326 186.251 202.436 1.00 70.41 86 ILE C CA 1
ATOM 4888 C C . ILE C 1 89 ? 166.370 184.952 203.222 1.00 70.41 86 ILE C C 1
ATOM 4889 O O . ILE C 1 89 ? 165.567 184.044 202.982 1.00 70.41 86 ILE C O 1
ATOM 4894 N N . ARG C 1 90 ? 167.266 184.861 204.205 1.00 63.34 87 ARG C N 1
ATOM 4895 C CA . ARG C 1 90 ? 167.333 183.667 205.037 1.00 63.34 87 ARG C CA 1
ATOM 4896 C C . ARG C 1 90 ? 166.124 183.543 205.942 1.00 63.34 87 ARG C C 1
ATOM 4897 O O . ARG C 1 90 ? 165.744 182.435 206.326 1.00 63.34 87 ARG C O 1
ATOM 4905 N N . LEU C 1 91 ? 165.509 184.665 206.290 1.00 66.96 88 LEU C N 1
ATOM 4906 C CA . LEU C 1 91 ? 164.347 184.615 207.161 1.00 66.96 88 LEU C CA 1
ATOM 4907 C C . LEU C 1 91 ? 163.084 184.297 206.381 1.00 66.96 88 LEU C C 1
ATOM 4908 O O . LEU C 1 91 ? 162.277 183.471 206.816 1.00 66.96 88 LEU C O 1
ATOM 4913 N N . VAL C 1 92 ? 162.901 184.926 205.221 1.00 66.85 89 VAL C N 1
ATOM 4914 C CA . VAL C 1 92 ? 161.673 184.717 204.473 1.00 66.85 89 VAL C CA 1
ATOM 4915 C C . VAL C 1 92 ? 161.675 183.378 203.756 1.00 66.85 89 VAL C C 1
ATOM 4916 O O . VAL C 1 92 ? 160.610 182.868 203.403 1.00 66.85 89 VAL C O 1
ATOM 4920 N N . TYR C 1 93 ? 162.844 182.785 203.530 1.00 61.73 90 TYR C N 1
ATOM 4921 C CA . TYR C 1 93 ? 162.865 181.415 203.043 1.00 61.73 90 TYR C CA 1
ATOM 4922 C C . TYR C 1 93 ? 162.618 180.436 204.174 1.00 61.73 90 TYR C C 1
ATOM 4923 O O . TYR C 1 93 ? 162.118 179.331 203.938 1.00 61.73 90 TYR C O 1
ATOM 4932 N N . ALA C 1 94 ? 162.950 180.824 205.404 1.00 65.26 91 ALA C N 1
ATOM 4933 C CA . ALA C 1 94 ? 162.593 180.000 206.549 1.00 65.26 91 ALA C CA 1
ATOM 4934 C C . ALA C 1 94 ? 161.097 180.040 206.810 1.00 65.26 91 ALA C C 1
ATOM 4935 O O . ALA C 1 94 ? 160.533 179.066 207.311 1.00 65.26 91 ALA C O 1
ATOM 4937 N N . LEU C 1 95 ? 160.444 181.154 206.483 1.00 70.23 92 LEU C N 1
ATOM 4938 C CA . LEU C 1 95 ? 158.991 181.205 206.569 1.00 70.23 92 LEU C CA 1
ATOM 4939 C C . LEU C 1 95 ? 158.351 180.334 205.501 1.00 70.23 92 LEU C C 1
ATOM 4940 O O . LEU C 1 95 ? 157.318 179.701 205.746 1.00 70.23 92 LEU C O 1
ATOM 4945 N N . TYR C 1 96 ? 158.950 180.294 204.310 1.00 69.56 93 TYR C N 1
ATOM 4946 C CA . TYR C 1 96 ? 158.426 179.459 203.239 1.00 69.56 93 TYR C CA 1
ATOM 4947 C C . TYR C 1 96 ? 158.592 177.983 203.550 1.00 69.56 93 TYR C C 1
ATOM 4948 O O . TYR C 1 96 ? 157.729 177.178 203.189 1.00 69.56 93 TYR C O 1
ATOM 4957 N N . THR C 1 97 ? 159.681 177.613 204.220 1.00 66.89 94 THR C N 1
ATOM 4958 C CA . THR C 1 97 ? 159.928 176.211 204.525 1.00 66.89 94 THR C CA 1
ATOM 4959 C C . THR C 1 97 ? 158.931 175.687 205.547 1.00 66.89 94 THR C C 1
ATOM 4960 O O . THR C 1 97 ? 158.534 174.518 205.486 1.00 66.89 94 THR C O 1
ATOM 4964 N N . ILE C 1 98 ? 158.494 176.547 206.467 1.00 73.34 95 ILE C N 1
ATOM 4965 C CA . ILE C 1 98 ? 157.447 176.177 207.413 1.00 73.34 95 ILE C CA 1
ATOM 4966 C C . ILE C 1 98 ? 156.119 175.990 206.688 1.00 73.34 95 ILE C C 1
ATOM 4967 O O . ILE C 1 98 ? 155.357 175.060 206.985 1.00 73.34 95 ILE C O 1
ATOM 4972 N N . PHE C 1 99 ? 155.843 176.851 205.703 1.00 76.75 96 PHE C N 1
ATOM 4973 C CA . PHE C 1 99 ? 154.605 176.759 204.938 1.00 76.75 96 PHE C CA 1
ATOM 4974 C C . PHE C 1 99 ? 154.534 175.480 204.116 1.00 76.75 96 PHE C C 1
ATOM 4975 O O . PHE C 1 99 ? 153.445 174.937 203.908 1.00 76.75 96 PHE C O 1
ATOM 4983 N N . LYS C 1 100 ? 155.674 174.967 203.669 1.00 74.69 97 LYS C N 1
ATOM 4984 C CA . LYS C 1 100 ? 155.699 173.686 202.979 1.00 74.69 97 LYS C CA 1
ATOM 4985 C C . LYS C 1 100 ? 155.522 172.504 203.921 1.00 74.69 97 LYS C C 1
ATOM 4986 O O . LYS C 1 100 ? 155.364 171.376 203.445 1.00 74.69 97 LYS C O 1
ATOM 4992 N N . GLU C 1 101 ? 155.545 172.725 205.233 1.00 79.78 98 GLU C N 1
ATOM 4993 C CA . GLU C 1 101 ? 155.341 171.662 206.203 1.00 79.78 98 GLU C CA 1
ATOM 4994 C C . GLU C 1 101 ? 153.987 171.712 206.886 1.00 79.78 98 GLU C C 1
ATOM 4995 O O . GLU C 1 101 ? 153.458 170.660 207.246 1.00 79.78 98 GLU C O 1
ATOM 5001 N N . THR C 1 102 ? 153.418 172.898 207.081 1.00 80.94 99 THR C N 1
ATOM 5002 C CA . THR C 1 102 ? 152.124 173.035 207.737 1.00 80.94 99 THR C CA 1
ATOM 5003 C C . THR C 1 102 ? 151.056 173.595 206.819 1.00 80.94 99 THR C C 1
ATOM 5004 O O . THR C 1 102 ? 149.974 173.011 206.698 1.00 80.94 99 THR C O 1
ATOM 5008 N N . GLY C 1 103 ? 151.331 174.717 206.173 1.00 84.34 100 GLY C N 1
ATOM 5009 C CA . GLY C 1 103 ? 150.308 175.489 205.518 1.00 84.34 100 GLY C CA 1
ATOM 5010 C C . GLY C 1 103 ? 149.889 176.724 206.278 1.00 84.34 100 GLY C C 1
ATOM 5011 O O . GLY C 1 103 ? 148.767 177.200 206.074 1.00 84.34 100 GLY C O 1
ATOM 5012 N N . ALA C 1 104 ? 150.744 177.246 207.153 1.00 86.27 101 ALA C N 1
ATOM 5013 C CA . ALA C 1 104 ? 150.430 178.429 207.937 1.00 86.27 101 ALA C CA 1
ATOM 5014 C C . ALA C 1 104 ? 150.964 179.670 207.241 1.00 86.27 101 ALA C C 1
ATOM 5015 O O . ALA C 1 104 ? 152.075 179.663 206.709 1.00 86.27 101 ALA C O 1
ATOM 5017 N N . ALA C 1 105 ? 150.167 180.736 207.248 1.00 90.01 102 ALA C N 1
ATOM 5018 C CA . ALA C 1 105 ? 150.562 181.992 206.628 1.00 90.01 102 ALA C CA 1
ATOM 5019 C C . ALA C 1 105 ? 150.515 183.157 207.604 1.00 90.01 102 ALA C C 1
ATOM 5020 O O . ALA C 1 105 ? 150.688 184.307 207.189 1.00 90.01 102 ALA C O 1
ATOM 5022 N N . GLU C 1 106 ? 150.273 182.894 208.882 1.00 89.80 103 GLU C N 1
ATOM 5023 C CA . GLU C 1 106 ? 150.278 183.919 209.913 1.00 89.80 103 GLU C CA 1
ATOM 5024 C C . GLU C 1 106 ? 151.275 183.513 210.985 1.00 89.80 103 GLU C C 1
ATOM 5025 O O . GLU C 1 106 ? 151.074 182.511 211.677 1.00 89.80 103 GLU C O 1
ATOM 5031 N N . PHE C 1 107 ? 152.345 184.286 211.116 1.00 83.00 104 PHE C N 1
ATOM 5032 C CA . PHE C 1 107 ? 153.482 183.895 211.930 1.00 83.00 104 PHE C CA 1
ATOM 5033 C C . PHE C 1 107 ? 153.655 184.841 213.104 1.00 83.00 104 PHE C C 1
ATOM 5034 O O . PHE C 1 107 ? 153.382 186.039 212.995 1.00 83.00 104 PHE C O 1
ATOM 5042 N N . ASN C 1 108 ? 154.112 184.289 214.224 1.00 81.97 105 ASN C N 1
ATOM 5043 C CA . ASN C 1 108 ? 154.596 185.066 215.358 1.00 81.97 105 ASN C CA 1
ATOM 5044 C C . ASN C 1 108 ? 156.079 184.752 215.480 1.00 81.97 105 ASN C C 1
ATOM 5045 O O . ASN C 1 108 ? 156.448 183.666 215.936 1.00 81.97 105 ASN C O 1
ATOM 5050 N N . LEU C 1 109 ? 156.928 185.682 215.065 1.00 78.35 106 LEU C N 1
ATOM 5051 C CA . LEU C 1 109 ? 158.353 185.408 214.943 1.00 78.35 106 LEU C CA 1
ATOM 5052 C C . LEU C 1 109 ? 159.055 185.617 216.274 1.00 78.35 106 LEU C C 1
ATOM 5053 O O . LEU C 1 109 ? 158.933 186.681 216.888 1.00 78.35 106 LEU C O 1
ATOM 5058 N N . ILE C 1 110 ? 159.798 184.607 216.707 1.00 73.87 107 ILE C N 1
ATOM 5059 C CA . ILE C 1 110 ? 160.707 184.736 217.838 1.00 73.87 107 ILE C CA 1
ATOM 5060 C C . ILE C 1 110 ? 162.103 184.728 217.231 1.00 73.87 107 ILE C C 1
ATOM 5061 O O . ILE C 1 110 ? 162.710 183.680 217.021 1.00 73.87 107 ILE C O 1
ATOM 5066 N N . LEU C 1 111 ? 162.617 185.908 216.927 1.00 76.36 108 LEU C N 1
ATOM 5067 C CA . LEU C 1 111 ? 163.934 185.999 216.327 1.00 76.36 108 LEU C CA 1
ATOM 5068 C C . LEU C 1 111 ? 165.004 185.971 217.402 1.00 76.36 108 LEU C C 1
ATOM 5069 O O . LEU C 1 111 ? 164.790 186.409 218.533 1.00 76.36 108 LEU C O 1
ATOM 5074 N N . THR C 1 112 ? 166.160 185.446 217.039 1.00 74.15 109 THR C N 1
ATOM 5075 C CA . THR C 1 112 ? 167.323 185.489 217.905 1.00 74.15 109 THR C CA 1
ATOM 5076 C C . THR C 1 112 ? 168.320 186.499 217.364 1.00 74.15 109 THR C C 1
ATOM 5077 O O . THR C 1 112 ? 168.432 186.710 216.156 1.00 74.15 109 THR C O 1
ATOM 5081 N N . CYS C 1 113 ? 169.044 187.128 218.276 1.00 78.77 110 CYS C N 1
ATOM 5082 C CA . CYS C 1 113 ? 170.091 188.068 217.915 1.00 78.77 110 CYS C CA 1
ATOM 5083 C C . CYS C 1 113 ? 171.117 188.061 219.032 1.00 78.77 110 CYS C C 1
ATOM 5084 O O . CYS C 1 113 ? 170.807 187.636 220.149 1.00 78.77 110 CYS C O 1
ATOM 5087 N N . PRO C 1 114 ? 172.350 188.484 218.759 1.00 78.31 111 PRO C N 1
ATOM 5088 C CA . PRO C 1 114 ? 173.300 188.699 219.851 1.00 78.31 111 PRO C CA 1
ATOM 5089 C C . PRO C 1 114 ? 172.818 189.795 220.785 1.00 78.31 111 PRO C C 1
ATOM 5090 O O . PRO C 1 114 ? 172.091 190.710 220.391 1.00 78.31 111 PRO C O 1
ATOM 5094 N N . TYR C 1 115 ? 173.215 189.670 222.052 1.00 77.16 112 TYR C N 1
ATOM 5095 C CA . TYR C 1 115 ? 172.685 190.555 223.082 1.00 77.16 112 TYR C CA 1
ATOM 5096 C C . TYR C 1 115 ? 173.202 191.976 222.920 1.00 77.16 112 TYR C C 1
ATOM 5097 O O . TYR C 1 115 ? 172.530 192.932 223.323 1.00 77.16 112 TYR C O 1
ATOM 5106 N N . GLU C 1 116 ? 174.387 192.134 222.326 1.00 89.12 113 GLU C N 1
ATOM 5107 C CA . GLU C 1 116 ? 174.957 193.462 222.127 1.00 89.12 113 GLU C CA 1
ATOM 5108 C C . GLU C 1 116 ? 174.146 194.267 221.118 1.00 89.12 113 GLU C C 1
ATOM 5109 O O . GLU C 1 116 ? 173.995 195.486 221.257 1.00 89.12 113 GLU C O 1
ATOM 5115 N N . SER C 1 117 ? 173.584 193.596 220.117 1.00 92.51 114 SER C N 1
ATOM 5116 C CA . SER C 1 117 ? 172.789 194.241 219.078 1.00 92.51 114 SER C CA 1
ATOM 5117 C C . SER C 1 117 ? 171.299 194.046 219.315 1.00 92.51 114 SER C C 1
ATOM 5118 O O . SER C 1 117 ? 170.530 193.869 218.367 1.00 92.51 114 SER C O 1
ATOM 5121 N N . MET C 1 118 ? 170.876 194.070 220.581 1.00 95.26 115 MET C N 1
ATOM 5122 C CA . MET C 1 118 ? 169.479 193.806 220.914 1.00 95.26 115 MET C CA 1
ATOM 5123 C C . MET C 1 118 ? 168.575 194.948 220.471 1.00 95.26 115 MET C C 1
ATOM 5124 O O . MET C 1 118 ? 167.670 194.754 219.653 1.00 95.26 115 MET C O 1
ATOM 5129 N N . VAL C 1 119 ? 168.812 196.153 220.993 1.00 102.47 116 VAL C N 1
ATOM 5130 C CA . VAL C 1 119 ? 167.994 197.309 220.639 1.00 102.47 116 VAL C CA 1
ATOM 5131 C C . VAL C 1 119 ? 168.374 197.911 219.295 1.00 102.47 116 VAL C C 1
ATOM 5132 O O . VAL C 1 119 ? 167.699 198.844 218.833 1.00 102.47 116 VAL C O 1
ATOM 5136 N N . THR C 1 120 ? 169.428 197.411 218.652 1.00 104.36 117 THR C N 1
ATOM 5137 C CA . THR C 1 120 ? 169.894 197.996 217.402 1.00 104.36 117 THR C CA 1
ATOM 5138 C C . THR C 1 120 ? 169.159 197.404 216.201 1.00 104.36 117 THR C C 1
ATOM 5139 O O . THR C 1 120 ? 168.841 198.124 215.246 1.00 104.36 117 THR C O 1
ATOM 5143 N N . ASP C 1 121 ? 168.840 196.106 216.251 1.00 105.89 118 ASP C N 1
ATOM 5144 C CA . ASP C 1 121 ? 168.276 195.388 215.109 1.00 105.89 118 ASP C CA 1
ATOM 5145 C C . ASP C 1 121 ? 166.831 195.759 214.796 1.00 105.89 118 ASP C C 1
ATOM 5146 O O . ASP C 1 121 ? 166.295 195.266 213.799 1.00 105.89 118 ASP C O 1
ATOM 5151 N N . LYS C 1 122 ? 166.186 196.603 215.602 1.00 106.87 119 LYS C N 1
ATOM 5152 C CA . LYS C 1 122 ? 164.783 196.932 215.387 1.00 106.87 119 LYS C CA 1
ATOM 5153 C C . LYS C 1 122 ? 164.562 197.892 214.225 1.00 106.87 119 LYS C C 1
ATOM 5154 O O . LYS C 1 122 ? 163.408 198.156 213.874 1.00 106.87 119 LYS C O 1
ATOM 5160 N N . LYS C 1 123 ? 165.630 198.424 213.630 1.00 108.81 120 LYS C N 1
ATOM 5161 C CA . LYS C 1 123 ? 165.486 199.195 212.399 1.00 108.81 120 LYS C CA 1
ATOM 5162 C C . LYS C 1 123 ? 165.157 198.289 211.222 1.00 108.81 120 LYS C C 1
ATOM 5163 O O . LYS C 1 123 ? 164.397 198.673 210.325 1.00 108.81 120 LYS C O 1
ATOM 5169 N N . TYR C 1 124 ? 165.715 197.082 211.214 1.00 108.53 121 TYR C N 1
ATOM 5170 C CA . TYR C 1 124 ? 165.709 196.198 210.054 1.00 108.53 121 TYR C CA 1
ATOM 5171 C C . TYR C 1 124 ? 164.714 195.058 210.163 1.00 108.53 121 TYR C C 1
ATOM 5172 O O . TYR C 1 124 ? 164.173 194.620 209.150 1.00 108.53 121 TYR C O 1
ATOM 5181 N N . PHE C 1 125 ? 164.476 194.545 211.362 1.00 102.92 122 PHE C N 1
ATOM 5182 C CA . PHE C 1 125 ? 163.529 193.450 211.510 1.00 102.92 122 PHE C CA 1
ATOM 5183 C C . PHE C 1 125 ? 162.094 193.942 211.620 1.00 102.92 122 PHE C C 1
ATOM 5184 O O . PHE C 1 125 ? 161.182 193.291 211.105 1.00 102.92 122 PHE C O 1
ATOM 5192 N N . VAL C 1 126 ? 161.876 195.087 212.259 1.00 105.21 123 VAL C N 1
ATOM 5193 C CA . VAL C 1 126 ? 160.518 195.550 212.516 1.00 105.21 123 VAL C CA 1
ATOM 5194 C C . VAL C 1 126 ? 159.926 196.223 211.285 1.00 105.21 123 VAL C C 1
ATOM 5195 O O . VAL C 1 126 ? 158.780 195.953 210.907 1.00 105.21 123 VAL C O 1
ATOM 5199 N N . GLN C 1 127 ? 160.702 197.092 210.633 1.00 106.35 124 GLN C N 1
ATOM 5200 C CA . GLN C 1 127 ? 160.144 197.950 209.593 1.00 106.35 124 GLN C CA 1
ATOM 5201 C C . GLN C 1 127 ? 159.885 197.183 208.302 1.00 106.35 124 GLN C C 1
ATOM 5202 O O . GLN C 1 127 ? 158.928 197.484 207.579 1.00 106.35 124 GLN C O 1
ATOM 5208 N N . HIS C 1 128 ? 160.716 196.189 207.996 1.00 99.43 125 HIS C N 1
ATOM 5209 C CA . HIS C 1 128 ? 160.535 195.423 206.771 1.00 99.43 125 HIS C CA 1
ATOM 5210 C C . HIS C 1 128 ? 159.459 194.355 206.900 1.00 99.43 125 HIS C C 1
ATOM 5211 O O . HIS C 1 128 ? 159.048 193.786 205.884 1.00 99.43 125 HIS C O 1
ATOM 5218 N N . PHE C 1 129 ? 158.981 194.091 208.113 1.00 97.82 126 PHE C N 1
ATOM 5219 C CA . PHE C 1 129 ? 158.064 192.990 208.403 1.00 97.82 126 PHE C CA 1
ATOM 5220 C C . PHE C 1 129 ? 156.883 193.542 209.194 1.00 97.82 126 PHE C C 1
ATOM 5221 O O . PHE C 1 129 ? 156.940 193.630 210.424 1.00 97.82 126 PHE C O 1
ATOM 5229 N N . GLU C 1 130 ? 155.816 193.916 208.495 1.00 105.72 127 GLU C N 1
ATOM 5230 C CA . GLU C 1 130 ? 154.636 194.475 209.142 1.00 105.72 127 GLU C CA 1
ATOM 5231 C C . GLU C 1 130 ? 153.356 193.759 208.734 1.00 105.72 127 GLU C C 1
ATOM 5232 O O . GLU C 1 130 ? 152.283 194.374 208.750 1.00 105.72 127 GLU C O 1
ATOM 5238 N N . GLY C 1 131 ? 153.438 192.494 208.362 1.00 102.14 128 GLY C N 1
ATOM 5239 C CA . GLY C 1 131 ? 152.246 191.779 207.944 1.00 102.14 128 GLY C CA 1
ATOM 5240 C C . GLY C 1 131 ? 151.936 191.989 206.479 1.00 102.14 128 GLY C C 1
ATOM 5241 O O . GLY C 1 131 ? 152.273 193.013 205.881 1.00 102.14 128 GLY C O 1
ATOM 5242 N N . GLU C 1 132 ? 151.302 190.966 205.890 1.00 101.41 129 GLU C N 1
ATOM 5243 C CA . GLU C 1 132 ? 150.798 190.968 204.511 1.00 101.41 129 GLU C CA 1
ATOM 5244 C C . GLU C 1 132 ? 151.921 191.166 203.492 1.00 101.41 129 GLU C C 1
ATOM 5245 O O . GLU C 1 132 ? 151.727 191.763 202.432 1.00 101.41 129 GLU C O 1
ATOM 5251 N N . ARG C 1 133 ? 153.106 190.650 203.815 1.00 95.33 130 ARG C N 1
ATOM 5252 C CA . ARG C 1 133 ? 154.238 190.694 202.903 1.00 95.33 130 ARG C CA 1
ATOM 5253 C C . ARG C 1 133 ? 154.115 189.584 201.866 1.00 95.33 130 ARG C C 1
ATOM 5254 O O . ARG C 1 133 ? 153.178 188.783 201.881 1.00 95.33 130 ARG C O 1
ATOM 5262 N N . GLU C 1 134 ? 155.086 189.522 200.958 1.00 86.54 131 GLU C N 1
ATOM 5263 C CA . GLU C 1 134 ? 154.998 188.584 199.850 1.00 86.54 131 GLU C CA 1
ATOM 5264 C C . GLU C 1 134 ? 156.386 188.255 199.327 1.00 86.54 131 GLU C C 1
ATOM 5265 O O . GLU C 1 134 ? 157.177 189.159 199.054 1.00 86.54 131 GLU C O 1
ATOM 5271 N N . VAL C 1 135 ? 156.669 186.964 199.179 1.00 80.09 132 VAL C N 1
ATOM 5272 C CA . VAL C 1 135 ? 157.879 186.499 198.524 1.00 80.09 132 VAL C CA 1
ATOM 5273 C C . VAL C 1 135 ? 157.492 185.855 197.206 1.00 80.09 132 VAL C C 1
ATOM 5274 O O . VAL C 1 135 ? 156.329 185.540 196.955 1.00 80.09 132 VAL C O 1
ATOM 5278 N N . ILE C 1 136 ? 158.496 185.659 196.360 1.00 76.16 133 ILE C N 1
ATOM 5279 C CA . ILE C 1 136 ? 158.350 184.946 195.103 1.00 76.16 133 ILE C CA 1
ATOM 5280 C C . ILE C 1 136 ? 159.418 183.865 195.130 1.00 76.16 133 ILE C C 1
ATOM 5281 O O . ILE C 1 136 ? 160.589 184.134 194.844 1.00 76.16 133 ILE C O 1
ATOM 5286 N N . VAL C 1 137 ? 159.032 182.651 195.500 1.00 74.39 134 VAL C N 1
ATOM 5287 C CA . VAL C 1 137 ? 159.962 181.538 195.627 1.00 74.39 134 VAL C CA 1
ATOM 5288 C C . VAL C 1 137 ? 159.702 180.568 194.491 1.00 74.39 134 VAL C C 1
ATOM 5289 O O . VAL C 1 137 ? 158.600 180.016 194.389 1.00 74.39 134 VAL C O 1
ATOM 5293 N N . GLU C 1 138 ? 160.726 180.366 193.649 1.00 79.46 135 GLU C N 1
ATOM 5294 C CA . GLU C 1 138 ? 160.711 179.428 192.520 1.00 79.46 135 GLU C CA 1
ATOM 5295 C C . GLU C 1 138 ? 159.577 179.779 191.550 1.00 79.46 135 GLU C C 1
ATOM 5296 O O . GLU C 1 138 ? 158.834 178.920 191.072 1.00 79.46 135 GLU C O 1
ATOM 5302 N N . GLY C 1 139 ? 159.404 181.072 191.301 1.00 78.36 136 GLY C N 1
ATOM 5303 C CA . GLY C 1 139 ? 158.337 181.531 190.434 1.00 78.36 136 GLY C CA 1
ATOM 5304 C C . GLY C 1 139 ? 157.000 181.708 191.123 1.00 78.36 136 GLY C C 1
ATOM 5305 O O . GLY C 1 139 ? 156.336 182.731 190.936 1.00 78.36 136 GLY C O 1
ATOM 5306 N N . LYS C 1 140 ? 156.594 180.721 191.921 1.00 81.54 137 LYS C N 1
ATOM 5307 C CA . LYS C 1 140 ? 155.306 180.750 192.606 1.00 81.54 137 LYS C CA 1
ATOM 5308 C C . LYS C 1 140 ? 155.348 181.770 193.736 1.00 81.54 137 LYS C C 1
ATOM 5309 O O . LYS C 1 140 ? 156.153 181.647 194.663 1.00 81.54 137 LYS C O 1
ATOM 5315 N N . SER C 1 141 ? 154.482 182.773 193.660 1.00 81.67 138 SER C N 1
ATOM 5316 C CA . SER C 1 141 ? 154.430 183.796 194.689 1.00 81.67 138 SER C CA 1
ATOM 5317 C C . SER C 1 141 ? 153.795 183.245 195.956 1.00 81.67 138 SER C C 1
ATOM 5318 O O . SER C 1 141 ? 152.925 182.372 195.908 1.00 81.67 138 SER C O 1
ATOM 5321 N N . PHE C 1 142 ? 154.244 183.758 197.100 1.00 82.25 139 PHE C N 1
ATOM 5322 C CA . PHE C 1 142 ? 153.762 183.329 198.406 1.00 82.25 139 PHE C CA 1
ATOM 5323 C C . PHE C 1 142 ? 153.559 184.532 199.310 1.00 82.25 139 PHE C C 1
ATOM 5324 O O . PHE C 1 142 ? 154.461 185.360 199.457 1.00 82.25 139 PHE C O 1
ATOM 5332 N N . LYS C 1 143 ? 152.378 184.615 199.916 1.00 85.01 140 LYS C N 1
ATOM 5333 C CA . LYS C 1 143 ? 152.007 185.700 200.811 1.00 85.01 140 LYS C CA 1
ATOM 5334 C C . LYS C 1 143 ? 151.896 185.182 202.237 1.00 85.01 140 LYS C C 1
ATOM 5335 O O . LYS C 1 143 ? 151.275 184.144 202.483 1.00 85.01 140 LYS C O 1
ATOM 5341 N N . PHE C 1 144 ? 152.488 185.916 203.175 1.00 86.58 141 PHE C N 1
ATOM 5342 C CA . PHE C 1 144 ? 152.464 185.552 204.583 1.00 86.58 141 PHE C CA 1
ATOM 5343 C C . PHE C 1 144 ? 152.120 186.783 205.406 1.00 86.58 141 PHE C C 1
ATOM 5344 O O . PHE C 1 144 ? 151.973 187.886 204.879 1.00 86.58 141 PHE C O 1
ATOM 5352 N N . THR C 1 145 ? 152.008 186.585 206.718 1.00 91.24 142 THR C N 1
ATOM 5353 C CA . THR C 1 145 ? 151.650 187.657 207.635 1.00 91.24 142 THR C CA 1
ATOM 5354 C C . THR C 1 145 ? 152.441 187.511 208.926 1.00 91.24 142 THR C C 1
ATOM 5355 O O . THR C 1 145 ? 152.422 186.447 209.549 1.00 91.24 142 THR C O 1
ATOM 5359 N N . VAL C 1 146 ? 153.144 188.571 209.314 1.00 91.11 143 VAL C N 1
ATOM 5360 C CA . VAL C 1 146 ? 153.870 188.633 210.578 1.00 91.11 143 VAL C CA 1
ATOM 5361 C C . VAL C 1 146 ? 153.457 189.921 211.271 1.00 91.11 143 VAL C C 1
ATOM 5362 O O . VAL C 1 146 ? 153.755 191.015 210.780 1.00 91.11 143 VAL C O 1
ATOM 5366 N N . HIS C 1 147 ? 152.782 189.801 212.413 1.00 91.58 144 HIS C N 1
ATOM 5367 C CA . HIS C 1 147 ? 152.258 190.975 213.094 1.00 91.58 144 HIS C CA 1
ATOM 5368 C C . HIS C 1 147 ? 152.806 191.194 214.499 1.00 91.58 144 HIS C C 1
ATOM 5369 O O . HIS C 1 147 ? 152.404 192.165 215.152 1.00 91.58 144 HIS C O 1
ATOM 5376 N N . ASN C 1 148 ? 153.724 190.353 214.974 1.00 87.22 145 ASN C N 1
ATOM 5377 C CA . ASN C 1 148 ? 154.518 190.664 216.157 1.00 87.22 145 ASN C CA 1
ATOM 5378 C C . ASN C 1 148 ? 155.835 189.903 216.104 1.00 87.22 145 ASN C C 1
ATOM 5379 O O . ASN C 1 148 ? 155.877 188.736 215.709 1.00 87.22 145 ASN C O 1
ATOM 5384 N N . ILE C 1 149 ? 156.910 190.580 216.492 1.00 84.21 146 ILE C N 1
ATOM 5385 C CA . ILE C 1 149 ? 158.256 190.023 216.454 1.00 84.21 146 ILE C CA 1
ATOM 5386 C C . ILE C 1 149 ? 158.867 190.158 217.838 1.00 84.21 146 ILE C C 1
ATOM 5387 O O . ILE C 1 149 ? 158.998 191.274 218.355 1.00 84.21 146 ILE C O 1
ATOM 5392 N N . VAL C 1 150 ? 159.248 189.034 218.429 1.00 79.83 147 VAL C N 1
ATOM 5393 C CA . VAL C 1 150 ? 159.842 188.997 219.756 1.00 79.83 147 VAL C CA 1
ATOM 5394 C C . VAL C 1 150 ? 161.317 188.685 219.569 1.00 79.83 147 VAL C C 1
ATOM 5395 O O . VAL C 1 150 ? 161.687 187.544 219.275 1.00 79.83 147 VAL C O 1
ATOM 5399 N N . MET C 1 151 ? 162.166 189.690 219.736 1.00 83.40 148 MET C N 1
ATOM 5400 C CA . MET C 1 151 ? 163.587 189.554 219.434 1.00 83.40 148 MET C CA 1
ATOM 5401 C C . MET C 1 151 ? 164.299 189.053 220.683 1.00 83.40 148 MET C C 1
ATOM 5402 O O . MET C 1 151 ? 164.601 189.827 221.591 1.00 83.40 148 MET C O 1
ATOM 5407 N N . ALA C 1 152 ? 164.590 187.756 220.725 1.00 74.13 149 ALA C N 1
ATOM 5408 C CA . ALA C 1 152 ? 165.217 187.148 221.891 1.00 74.13 149 ALA C CA 1
ATOM 5409 C C . ALA C 1 152 ? 166.727 187.357 221.861 1.00 74.13 149 ALA C C 1
ATOM 5410 O O . ALA C 1 152 ? 167.252 188.141 221.067 1.00 74.13 149 ALA C O 1
ATOM 5412 N N . ALA C 1 153 ? 167.442 186.660 222.736 1.00 69.56 150 ALA C N 1
ATOM 5413 C CA . ALA C 1 153 ? 168.892 186.723 222.790 1.00 69.56 150 ALA C CA 1
ATOM 5414 C C . ALA C 1 153 ? 169.468 185.387 222.360 1.00 69.56 150 ALA C C 1
ATOM 5415 O O . ALA C 1 153 ? 168.882 184.333 222.608 1.00 69.56 150 ALA C O 1
ATOM 5417 N N . GLU C 1 154 ? 170.625 185.435 221.714 1.00 75.52 151 GLU C N 1
ATOM 5418 C CA . GLU C 1 154 ? 171.201 184.248 221.093 1.00 75.52 151 GLU C CA 1
ATOM 5419 C C . GLU C 1 154 ? 171.970 183.493 222.162 1.00 75.52 151 GLU C C 1
ATOM 5420 O O . GLU C 1 154 ? 173.109 183.833 222.482 1.00 75.52 151 GLU C O 1
ATOM 5426 N N . GLY C 1 155 ? 171.342 182.462 222.715 1.00 64.54 152 GLY C N 1
ATOM 5427 C CA . GLY C 1 155 ? 171.967 181.668 223.749 1.00 64.54 152 GLY C CA 1
ATOM 5428 C C . GLY C 1 155 ? 171.003 181.207 224.818 1.00 64.54 152 GLY C C 1
ATOM 5429 O O . GLY C 1 155 ? 171.248 180.194 225.476 1.00 64.54 152 GLY C O 1
ATOM 5430 N N . LEU C 1 156 ? 169.882 181.912 224.980 1.00 63.34 153 LEU C N 1
ATOM 5431 C CA . LEU C 1 156 ? 168.954 181.622 226.067 1.00 63.34 153 LEU C CA 1
ATOM 5432 C C . LEU C 1 156 ? 168.199 180.315 225.895 1.00 63.34 153 LEU C C 1
ATOM 5433 O O . LEU C 1 156 ? 167.512 179.898 226.831 1.00 63.34 153 LEU C O 1
ATOM 5438 N N . GLY C 1 157 ? 168.289 179.667 224.736 1.00 66.24 154 GLY C N 1
ATOM 5439 C CA . GLY C 1 157 ? 167.670 178.367 224.586 1.00 66.24 154 GLY C CA 1
ATOM 5440 C C . GLY C 1 157 ? 168.335 177.283 225.399 1.00 66.24 154 GLY C C 1
ATOM 5441 O O . GLY C 1 157 ? 167.689 176.287 225.733 1.00 66.24 154 GLY C O 1
ATOM 5442 N N . ALA C 1 158 ? 169.606 177.458 225.741 1.00 67.07 155 ALA C N 1
ATOM 5443 C CA . ALA C 1 158 ? 170.295 176.478 226.564 1.00 67.07 155 ALA C CA 1
ATOM 5444 C C . ALA C 1 158 ? 169.950 176.597 228.037 1.00 67.07 155 ALA C C 1
ATOM 5445 O O . ALA C 1 158 ? 170.369 175.741 228.823 1.00 67.07 155 ALA C O 1
ATOM 5447 N N . LEU C 1 159 ? 169.196 177.624 228.428 1.00 70.39 156 LEU C N 1
ATOM 5448 C CA . LEU C 1 159 ? 168.907 177.840 229.837 1.00 70.39 156 LEU C CA 1
ATOM 5449 C C . LEU C 1 159 ? 167.911 176.821 230.374 1.00 70.39 156 LEU C C 1
ATOM 5450 O O . LEU C 1 159 ? 167.924 176.524 231.573 1.00 70.39 156 LEU C O 1
ATOM 5455 N N . ASN C 1 160 ? 167.066 176.253 229.508 1.00 75.94 157 ASN C N 1
ATOM 5456 C CA . ASN C 1 160 ? 166.118 175.240 229.964 1.00 75.94 157 ASN C CA 1
ATOM 5457 C C . ASN C 1 160 ? 166.823 173.944 230.335 1.00 75.94 157 ASN C C 1
ATOM 5458 O O . ASN C 1 160 ? 166.321 173.165 231.152 1.00 75.94 157 ASN C O 1
ATOM 5463 N N . PHE C 1 161 ? 167.982 173.693 229.743 1.00 80.28 158 PHE C N 1
ATOM 5464 C CA . PHE C 1 161 ? 168.726 172.467 229.997 1.00 80.28 158 PHE C CA 1
ATOM 5465 C C . PHE C 1 161 ? 169.868 172.703 230.966 1.00 80.28 158 PHE C C 1
ATOM 5466 O O . PHE C 1 161 ? 170.839 171.945 231.010 1.00 80.28 158 PHE C O 1
ATOM 5474 N N . SER C 1 162 ? 169.752 173.758 231.763 1.00 77.62 159 SER C N 1
ATOM 5475 C CA . SER C 1 162 ? 170.743 174.111 232.763 1.00 77.62 159 SER C CA 1
ATOM 5476 C C . SER C 1 162 ? 170.232 173.701 234.131 1.00 77.62 159 SER C C 1
ATOM 5477 O O . SER C 1 162 ? 169.133 174.092 234.535 1.00 77.62 159 SER C O 1
ATOM 5480 N N . ASP C 1 163 ? 171.037 172.917 234.842 1.00 82.06 160 ASP C N 1
ATOM 5481 C CA . ASP C 1 163 ? 170.693 172.489 236.187 1.00 82.06 160 ASP C CA 1
ATOM 5482 C C . ASP C 1 163 ? 170.733 173.629 237.191 1.00 82.06 160 ASP C C 1
ATOM 5483 O O . ASP C 1 163 ? 170.057 173.554 238.222 1.00 82.06 160 ASP C O 1
ATOM 5488 N N . SER C 1 164 ? 171.495 174.678 236.906 1.00 75.42 161 SER C N 1
ATOM 5489 C CA . SER C 1 164 ? 171.603 175.835 237.776 1.00 75.42 161 SER C CA 1
ATOM 5490 C C . SER C 1 164 ? 170.973 177.035 237.093 1.00 75.42 161 SER C C 1
ATOM 5491 O O . SER C 1 164 ? 171.064 177.188 235.874 1.00 75.42 161 SER C O 1
ATOM 5494 N N . LEU C 1 165 ? 170.332 177.880 237.891 1.00 66.71 162 LEU C N 1
ATOM 5495 C CA . LEU C 1 165 ? 169.721 179.100 237.395 1.00 66.71 162 LEU C CA 1
ATOM 5496 C C . LEU C 1 165 ? 170.726 180.241 237.302 1.00 66.71 162 LEU C C 1
ATOM 5497 O O . LEU C 1 165 ? 170.383 181.326 236.825 1.00 66.71 162 LEU C O 1
ATOM 5502 N N . ASN C 1 166 ? 171.965 180.003 237.716 1.00 65.22 163 ASN C N 1
ATOM 5503 C CA . ASN C 1 166 ? 173.001 181.023 237.816 1.00 65.22 163 ASN C CA 1
ATOM 5504 C C . ASN C 1 166 ? 174.234 180.483 237.102 1.00 65.22 163 ASN C C 1
ATOM 5505 O O . ASN C 1 166 ? 175.059 179.805 237.716 1.00 65.22 163 ASN C O 1
ATOM 5510 N N . CYS C 1 167 ? 174.371 180.787 235.815 1.00 60.91 164 CYS C N 1
ATOM 5511 C CA . CYS C 1 167 ? 175.372 180.115 234.999 1.00 60.91 164 CYS C CA 1
ATOM 5512 C C . CYS C 1 167 ? 175.855 181.047 233.897 1.00 60.91 164 CYS C C 1
ATOM 5513 O O . CYS C 1 167 ? 175.402 182.187 233.772 1.00 60.91 164 CYS C O 1
ATOM 5516 N N . VAL C 1 168 ? 176.797 180.544 233.103 1.00 55.07 165 VAL C N 1
ATOM 5517 C CA . VAL C 1 168 ? 177.335 181.225 231.932 1.00 55.07 165 VAL C CA 1
ATOM 5518 C C . VAL C 1 168 ? 177.004 180.378 230.716 1.00 55.07 165 VAL C C 1
ATOM 5519 O O . VAL C 1 168 ? 177.325 179.187 230.684 1.00 55.07 165 VAL C O 1
ATOM 5523 N N . ILE C 1 169 ? 176.371 180.979 229.721 1.00 54.39 166 ILE C N 1
ATOM 5524 C CA . ILE C 1 169 ? 176.012 180.269 228.506 1.00 54.39 166 ILE C CA 1
ATOM 5525 C C . ILE C 1 169 ? 177.023 180.623 227.429 1.00 54.39 166 ILE C C 1
ATOM 5526 O O . ILE C 1 169 ? 177.107 181.778 227.002 1.00 54.39 166 ILE C O 1
ATOM 5531 N N . VAL C 1 170 ? 177.788 179.632 226.991 1.00 57.29 167 VAL C N 1
ATOM 5532 C CA . VAL C 1 170 ? 178.816 179.813 225.975 1.00 57.29 167 VAL C CA 1
ATOM 5533 C C . VAL C 1 170 ? 178.267 179.292 224.658 1.00 57.29 167 VAL C C 1
ATOM 5534 O O . VAL C 1 170 ? 178.044 178.088 224.499 1.00 57.29 167 VAL C O 1
ATOM 5538 N N . ASP C 1 171 ? 178.047 180.194 223.710 1.00 65.35 168 ASP C N 1
ATOM 5539 C CA . ASP C 1 171 ? 177.504 179.841 222.402 1.00 65.35 168 ASP C CA 1
ATOM 5540 C C . ASP C 1 171 ? 178.684 179.640 221.463 1.00 65.35 168 ASP C C 1
ATOM 5541 O O . ASP C 1 171 ? 179.216 180.590 220.891 1.00 65.35 168 ASP C O 1
ATOM 5546 N N . ALA C 1 172 ? 179.095 178.385 221.300 1.00 62.49 169 ALA C N 1
ATOM 5547 C CA . ALA C 1 172 ? 180.187 178.041 220.393 1.00 62.49 169 ALA C CA 1
ATOM 5548 C C . ALA C 1 172 ? 179.652 178.103 218.970 1.00 62.49 169 ALA C C 1
ATOM 5549 O O . ALA C 1 172 ? 179.312 177.095 218.349 1.00 62.49 169 ALA C O 1
ATOM 5551 N N . GLY C 1 173 ? 179.586 179.321 218.445 1.00 62.00 170 GLY C N 1
ATOM 5552 C CA . GLY C 1 173 ? 178.969 179.559 217.158 1.00 62.00 170 GLY C CA 1
ATOM 5553 C C . GLY C 1 173 ? 179.836 179.181 215.980 1.00 62.00 170 GLY C C 1
ATOM 5554 O O . GLY C 1 173 ? 180.680 178.287 216.062 1.00 62.00 170 GLY C O 1
ATOM 5555 N N . SER C 1 174 ? 179.629 179.863 214.866 1.00 62.01 171 SER C N 1
ATOM 5556 C CA . SER C 1 174 ? 180.360 179.582 213.643 1.00 62.01 171 SER C CA 1
ATOM 5557 C C . SER C 1 174 ? 181.245 180.730 213.203 1.00 62.01 171 SER C C 1
ATOM 5558 O O . SER C 1 174 ? 182.310 180.496 212.637 1.00 62.01 171 SER C O 1
ATOM 5561 N N . LYS C 1 175 ? 180.830 181.965 213.444 1.00 61.11 172 LYS C N 1
ATOM 5562 C CA . LYS C 1 175 ? 181.687 183.118 213.242 1.00 61.11 172 LYS C CA 1
ATOM 5563 C C . LYS C 1 175 ? 181.930 183.902 214.517 1.00 61.11 172 LYS C C 1
ATOM 5564 O O . LYS C 1 175 ? 182.745 184.830 214.504 1.00 61.11 172 LYS C O 1
ATOM 5570 N N . THR C 1 176 ? 181.261 183.560 215.615 1.00 57.39 173 THR C N 1
ATOM 5571 C CA . THR C 1 176 ? 181.336 184.367 216.820 1.00 57.39 173 THR C CA 1
ATOM 5572 C C . THR C 1 176 ? 180.983 183.515 218.032 1.00 57.39 173 THR C C 1
ATOM 5573 O O . THR C 1 176 ? 180.263 182.520 217.925 1.00 57.39 173 THR C O 1
ATOM 5577 N N . LEU C 1 177 ? 181.533 183.900 219.179 1.00 60.13 174 LEU C N 1
ATOM 5578 C CA . LEU C 1 177 ? 181.169 183.335 220.472 1.00 60.13 174 LEU C CA 1
ATOM 5579 C C . LEU C 1 177 ? 180.264 184.309 221.201 1.00 60.13 174 LEU C C 1
ATOM 5580 O O . LEU C 1 177 ? 180.585 185.495 221.306 1.00 60.13 174 LEU C O 1
ATOM 5585 N N . ASN C 1 178 ? 179.153 183.814 221.718 1.00 62.56 175 ASN C N 1
ATOM 5586 C CA . ASN C 1 178 ? 178.236 184.639 222.488 1.00 62.56 175 ASN C CA 1
ATOM 5587 C C . ASN C 1 178 ? 178.275 184.150 223.927 1.00 62.56 175 ASN C C 1
ATOM 5588 O O . ASN C 1 178 ? 177.468 183.315 224.335 1.00 62.56 175 ASN C O 1
ATOM 5593 N N . VAL C 1 179 ? 179.222 184.668 224.691 1.00 57.73 176 VAL C N 1
ATOM 5594 C CA . VAL C 1 179 ? 179.275 184.431 226.123 1.00 57.73 176 VAL C CA 1
ATOM 5595 C C . VAL C 1 179 ? 178.199 185.283 226.769 1.00 57.73 176 VAL C C 1
ATOM 5596 O O . VAL C 1 179 ? 178.159 186.500 226.569 1.00 57.73 176 VAL C O 1
ATOM 5600 N N . LEU C 1 180 ? 177.321 184.647 227.534 1.00 56.89 177 LEU C N 1
ATOM 5601 C CA . LEU C 1 180 ? 176.120 185.297 228.049 1.00 56.89 177 LEU C CA 1
ATOM 5602 C C . LEU C 1 180 ? 176.042 185.016 229.545 1.00 56.89 177 LEU C C 1
ATOM 5603 O O . LEU C 1 180 ? 175.548 183.967 229.964 1.00 56.89 177 LEU C O 1
ATOM 5608 N N . TYR C 1 181 ? 176.542 185.954 230.345 1.00 59.23 178 TYR C N 1
ATOM 5609 C CA . TYR C 1 181 ? 176.629 185.801 231.789 1.00 59.23 178 TYR C CA 1
ATOM 5610 C C . TYR C 1 181 ? 175.265 186.047 232.407 1.00 59.23 178 TYR C C 1
ATOM 5611 O O . TYR C 1 181 ? 174.670 187.109 232.212 1.00 59.23 178 TYR C O 1
ATOM 5620 N N . LEU C 1 182 ? 174.789 185.079 233.173 1.00 60.47 179 LEU C N 1
ATOM 5621 C CA . LEU C 1 182 ? 173.400 185.028 233.585 1.00 60.47 179 LEU C CA 1
ATOM 5622 C C . LEU C 1 182 ? 173.335 184.814 235.090 1.00 60.47 179 LEU C C 1
ATOM 5623 O O . LEU C 1 182 ? 174.110 184.031 235.642 1.00 60.47 179 LEU C O 1
ATOM 5628 N N . ILE C 1 183 ? 172.417 185.516 235.752 1.00 60.78 180 ILE C N 1
ATOM 5629 C CA . ILE C 1 183 ? 172.344 185.550 237.213 1.00 60.78 180 ILE C CA 1
ATOM 5630 C C . ILE C 1 183 ? 171.149 184.766 237.738 1.00 60.78 180 ILE C C 1
ATOM 5631 O O . ILE C 1 183 ? 171.305 183.782 238.456 1.00 60.78 180 ILE C O 1
ATOM 5636 N N . ASN C 1 184 ? 169.941 185.203 237.411 1.00 64.45 181 ASN C N 1
ATOM 5637 C CA . ASN C 1 184 ? 168.757 184.673 238.065 1.00 64.45 181 ASN C CA 1
ATOM 5638 C C . ASN C 1 184 ? 167.684 184.448 237.015 1.00 64.45 181 ASN C C 1
ATOM 5639 O O . ASN C 1 184 ? 166.518 184.803 237.194 1.00 64.45 181 ASN C O 1
ATOM 5644 N N . GLY C 1 185 ? 168.084 183.871 235.887 1.00 65.38 182 GLY C N 1
ATOM 5645 C CA . GLY C 1 185 ? 167.244 183.885 234.713 1.00 65.38 182 GLY C CA 1
ATOM 5646 C C . GLY C 1 185 ? 167.286 185.192 233.967 1.00 65.38 182 GLY C C 1
ATOM 5647 O O . GLY C 1 185 ? 166.475 185.407 233.063 1.00 65.38 182 GLY C O 1
ATOM 5648 N N . SER C 1 186 ? 168.205 186.078 234.325 1.00 63.35 183 SER C N 1
ATOM 5649 C CA . SER C 1 186 ? 168.336 187.387 233.716 1.00 63.35 183 SER C CA 1
ATOM 5650 C C . SER C 1 186 ? 169.779 187.588 233.286 1.00 63.35 183 SER C C 1
ATOM 5651 O O . SER C 1 186 ? 170.703 187.026 233.877 1.00 63.35 183 SER C O 1
ATOM 5654 N N . ILE C 1 187 ? 169.968 188.391 232.249 1.00 62.09 184 ILE C N 1
ATOM 5655 C CA . ILE C 1 187 ? 171.251 188.502 231.573 1.00 62.09 184 ILE C CA 1
ATOM 5656 C C . ILE C 1 187 ? 171.976 189.728 232.092 1.00 62.09 184 ILE C C 1
ATOM 5657 O O . ILE C 1 187 ? 171.450 190.844 232.023 1.00 62.09 184 ILE C O 1
ATOM 5662 N N . SER C 1 188 ? 173.183 189.530 232.603 1.00 62.11 185 SER C N 1
ATOM 5663 C CA . SER C 1 188 ? 174.013 190.650 233.013 1.00 62.11 185 SER C CA 1
ATOM 5664 C C . SER C 1 188 ? 174.608 191.312 231.783 1.00 62.11 185 SER C C 1
ATOM 5665 O O . SER C 1 188 ? 175.132 190.634 230.896 1.00 62.11 185 SER C O 1
ATOM 5668 N N . LYS C 1 189 ? 174.528 192.636 231.727 1.00 67.20 186 LYS C N 1
ATOM 5669 C CA . LYS C 1 189 ? 174.935 193.343 230.523 1.00 67.20 186 LYS C CA 1
ATOM 5670 C C . LYS C 1 189 ? 176.425 193.652 230.519 1.00 67.20 186 LYS C C 1
ATOM 5671 O O . LYS C 1 189 ? 177.041 193.688 229.449 1.00 67.20 186 LYS C O 1
ATOM 5677 N N . MET C 1 190 ? 177.022 193.868 231.689 1.00 67.34 187 MET C N 1
ATOM 5678 C CA . MET C 1 190 ? 178.442 194.191 231.744 1.00 67.34 187 MET C CA 1
ATOM 5679 C C . MET C 1 190 ? 179.318 192.981 231.473 1.00 67.34 187 MET C C 1
ATOM 5680 O O . MET C 1 190 ? 180.395 193.121 230.886 1.00 67.34 187 MET C O 1
ATOM 5685 N N . ASP C 1 191 ? 178.883 191.798 231.887 1.00 63.50 188 ASP C N 1
ATOM 5686 C CA . ASP C 1 191 ? 179.721 190.612 231.841 1.00 63.50 188 ASP C CA 1
ATOM 5687 C C . ASP C 1 191 ? 179.395 189.689 230.678 1.00 63.50 188 ASP C C 1
ATOM 5688 O O . ASP C 1 191 ? 179.895 188.563 230.646 1.00 63.50 188 ASP C O 1
ATOM 5693 N N . SER C 1 192 ? 178.570 190.126 229.735 1.00 58.77 189 SER C N 1
ATOM 5694 C CA . SER C 1 192 ? 178.274 189.345 228.544 1.00 58.77 189 SER C CA 1
ATOM 5695 C C . SER C 1 192 ? 179.174 189.802 227.404 1.00 58.77 189 SER C C 1
ATOM 5696 O O . SER C 1 192 ? 179.105 190.958 226.977 1.00 58.77 189 SER C O 1
ATOM 5699 N N . HIS C 1 193 ? 180.009 188.900 226.915 1.00 59.29 190 HIS C N 1
ATOM 5700 C CA . HIS C 1 193 ? 180.940 189.201 225.848 1.00 59.29 190 HIS C CA 1
ATOM 5701 C C . HIS C 1 193 ? 180.247 189.018 224.503 1.00 59.29 190 HIS C C 1
ATOM 5702 O O . HIS C 1 193 ? 179.072 188.643 224.437 1.00 59.29 190 HIS C O 1
ATOM 5709 N N . THR C 1 194 ? 180.973 189.290 223.422 1.00 57.27 191 THR C N 1
ATOM 5710 C CA . THR C 1 194 ? 180.670 188.720 222.114 1.00 57.27 191 THR C CA 1
ATOM 5711 C C . THR C 1 194 ? 182.023 188.551 221.430 1.00 57.27 191 THR C C 1
ATOM 5712 O O . THR C 1 194 ? 182.532 189.496 220.823 1.00 57.27 191 THR C O 1
ATOM 5716 N N . ILE C 1 195 ? 182.604 187.372 221.559 1.00 60.02 192 ILE C N 1
ATOM 5717 C CA . ILE C 1 195 ? 183.966 187.148 221.096 1.00 60.02 192 ILE C CA 1
ATOM 5718 C C . ILE C 1 195 ? 183.931 186.856 219.607 1.00 60.02 192 ILE C C 1
ATOM 5719 O O . ILE C 1 195 ? 183.160 186.009 219.149 1.00 60.02 192 ILE C O 1
ATOM 5724 N N . ASN C 1 196 ? 184.756 187.565 218.846 1.00 60.42 193 ASN C N 1
ATOM 5725 C CA . ASN C 1 196 ? 184.816 187.352 217.411 1.00 60.42 193 ASN C CA 1
ATOM 5726 C C . ASN C 1 196 ? 185.543 186.050 217.108 1.00 60.42 193 ASN C C 1
ATOM 5727 O O . ASN C 1 196 ? 186.384 185.590 217.882 1.00 60.42 193 ASN C O 1
ATOM 5732 N N . GLY C 1 197 ? 185.211 185.451 215.971 1.00 57.21 194 GLY C N 1
ATOM 5733 C CA . GLY C 1 197 ? 185.806 184.186 215.601 1.00 57.21 194 GLY C CA 1
ATOM 5734 C C . GLY C 1 197 ? 184.950 183.018 216.036 1.00 57.21 194 GLY C C 1
ATOM 5735 O O . GLY C 1 197 ? 184.430 183.010 217.152 1.00 57.21 194 GLY C O 1
ATOM 5736 N N . GLY C 1 198 ? 184.791 182.029 215.167 1.00 60.32 195 GLY C N 1
ATOM 5737 C CA . GLY C 1 198 ? 183.949 180.900 215.491 1.00 60.32 195 GLY C CA 1
ATOM 5738 C C . GLY C 1 198 ? 184.619 179.575 215.218 1.00 60.32 195 GLY C C 1
ATOM 5739 O O . GLY C 1 198 ? 185.844 179.506 215.102 1.00 60.32 195 GLY C O 1
ATOM 5740 N N . THR C 1 199 ? 183.827 178.515 215.107 1.00 62.30 196 THR C N 1
ATOM 5741 C CA . THR C 1 199 ? 184.377 177.188 214.893 1.00 62.30 196 THR C CA 1
ATOM 5742 C C . THR C 1 199 ? 184.745 176.918 213.444 1.00 62.30 196 THR C C 1
ATOM 5743 O O . THR C 1 199 ? 185.443 175.935 213.177 1.00 62.30 196 THR C O 1
ATOM 5747 N N . ILE C 1 200 ? 184.292 177.749 212.507 1.00 62.37 197 ILE C N 1
ATOM 5748 C CA . ILE C 1 200 ? 184.713 177.602 211.117 1.00 62.37 197 ILE C CA 1
ATOM 5749 C C . ILE C 1 200 ? 186.169 178.011 210.964 1.00 62.37 197 ILE C C 1
ATOM 5750 O O . ILE C 1 200 ? 187.000 177.250 210.459 1.00 62.37 197 ILE C O 1
ATOM 5755 N N . ASP C 1 201 ? 186.498 179.221 211.409 1.00 65.12 198 ASP C N 1
ATOM 5756 C CA . ASP C 1 201 ? 187.842 179.745 211.215 1.00 65.12 198 ASP C CA 1
ATOM 5757 C C . ASP C 1 201 ? 188.829 179.130 212.196 1.00 65.12 198 ASP C C 1
ATOM 5758 O O . ASP C 1 201 ? 189.955 178.790 211.820 1.00 65.12 198 ASP C O 1
ATOM 5763 N N . ASN C 1 202 ? 188.425 178.979 213.451 1.00 64.85 199 ASN C N 1
ATOM 5764 C CA . ASN C 1 202 ? 189.325 178.608 214.527 1.00 64.85 199 ASN C CA 1
ATOM 5765 C C . ASN C 1 202 ? 189.019 177.208 215.035 1.00 64.85 199 ASN C C 1
ATOM 5766 O O . ASN C 1 202 ? 187.874 176.754 215.017 1.00 64.85 199 ASN C O 1
ATOM 5771 N N . SER C 1 203 ? 190.062 176.528 215.493 1.00 66.71 200 SER C N 1
ATOM 5772 C CA . SER C 1 203 ? 189.871 175.273 216.192 1.00 66.71 200 SER C CA 1
ATOM 5773 C C . SER C 1 203 ? 189.309 175.547 217.578 1.00 66.71 200 SER C C 1
ATOM 5774 O O . SER C 1 203 ? 189.462 176.639 218.122 1.00 66.71 200 SER C O 1
ATOM 5777 N N . ILE C 1 204 ? 188.650 174.537 218.148 1.00 64.57 201 ILE C N 1
ATOM 5778 C CA . ILE C 1 204 ? 187.978 174.718 219.431 1.00 64.57 201 ILE C CA 1
ATOM 5779 C C . ILE C 1 204 ? 188.993 174.841 220.561 1.00 64.57 201 ILE C C 1
ATOM 5780 O O . ILE C 1 204 ? 188.816 175.644 221.485 1.00 64.57 201 ILE C O 1
ATOM 5785 N N . MET C 1 205 ? 190.100 174.100 220.474 1.00 67.58 202 MET C N 1
ATOM 5786 C CA . MET C 1 205 ? 191.149 174.200 221.484 1.00 67.58 202 MET C CA 1
ATOM 5787 C C . MET C 1 205 ? 191.831 175.564 221.459 1.00 67.58 202 MET C C 1
ATOM 5788 O O . MET C 1 205 ? 192.327 176.023 222.491 1.00 67.58 202 MET C O 1
ATOM 5793 N N . ASP C 1 206 ? 191.844 176.235 220.313 1.00 68.07 203 ASP C N 1
ATOM 5794 C CA . ASP C 1 206 ? 192.290 177.618 220.242 1.00 68.07 203 ASP C CA 1
ATOM 5795 C C . ASP C 1 206 ? 191.158 178.607 220.443 1.00 68.07 203 ASP C C 1
ATOM 5796 O O . ASP C 1 206 ? 191.403 179.816 220.444 1.00 68.07 203 ASP C O 1
ATOM 5801 N N . LEU C 1 207 ? 189.930 178.127 220.600 1.00 61.59 204 LEU C N 1
ATOM 5802 C CA . LEU C 1 207 ? 188.784 178.986 220.849 1.00 61.59 204 LEU C CA 1
ATOM 5803 C C . LEU C 1 207 ? 188.297 178.910 222.282 1.00 61.59 204 LEU C C 1
ATOM 5804 O O . LEU C 1 207 ? 187.805 179.906 222.809 1.00 61.59 204 LEU C O 1
ATOM 5809 N N . ALA C 1 208 ? 188.436 177.751 222.921 1.00 61.98 205 ALA C N 1
ATOM 5810 C CA . ALA C 1 208 ? 188.147 177.641 224.342 1.00 61.98 205 ALA C CA 1
ATOM 5811 C C . ALA C 1 208 ? 189.178 178.366 225.185 1.00 61.98 205 ALA C C 1
ATOM 5812 O O . ALA C 1 208 ? 188.861 178.808 226.292 1.00 61.98 205 ALA C O 1
ATOM 5814 N N . LYS C 1 209 ? 190.403 178.500 224.687 1.00 64.32 206 LYS C N 1
ATOM 5815 C CA . LYS C 1 209 ? 191.426 179.214 225.427 1.00 64.32 206 LYS C CA 1
ATOM 5816 C C . LYS C 1 209 ? 191.271 180.720 225.334 1.00 64.32 206 LYS C C 1
ATOM 5817 O O . LYS C 1 209 ? 191.790 181.432 226.194 1.00 64.32 206 LYS C O 1
ATOM 5823 N N . THR C 1 210 ? 190.578 181.227 224.317 1.00 60.69 207 THR C N 1
ATOM 5824 C CA . THR C 1 210 ? 190.242 182.644 224.310 1.00 60.69 207 THR C CA 1
ATOM 5825 C C . THR C 1 210 ? 189.018 182.937 225.150 1.00 60.69 207 THR C C 1
ATOM 5826 O O . THR C 1 210 ? 188.791 184.095 225.502 1.00 60.69 207 THR C O 1
ATOM 5830 N N . PHE C 1 211 ? 188.216 181.923 225.463 1.00 59.30 208 PHE C N 1
ATOM 5831 C CA . PHE C 1 211 ? 187.162 182.107 226.451 1.00 59.30 208 PHE C CA 1
ATOM 5832 C C . PHE C 1 211 ? 187.740 182.282 227.846 1.00 59.30 208 PHE C C 1
ATOM 5833 O O . PHE C 1 211 ? 187.226 183.075 228.640 1.00 59.30 208 PHE C O 1
ATOM 5841 N N . ALA C 1 212 ? 188.819 181.565 228.157 1.00 59.94 209 ALA C N 1
ATOM 5842 C CA . ALA C 1 212 ? 189.415 181.648 229.482 1.00 59.94 209 ALA C CA 1
ATOM 5843 C C . ALA C 1 212 ? 190.156 182.956 229.704 1.00 59.94 209 ALA C C 1
ATOM 5844 O O . ALA C 1 212 ? 190.490 183.280 230.846 1.00 59.94 209 ALA C O 1
ATOM 5846 N N . LYS C 1 213 ? 190.435 183.706 228.643 1.00 56.45 210 LYS C N 1
ATOM 5847 C CA . LYS C 1 213 ? 191.093 184.994 228.800 1.00 56.45 210 LYS C CA 1
ATOM 5848 C C . LYS C 1 213 ? 190.079 186.109 228.981 1.00 56.45 210 LYS C C 1
ATOM 5849 O O . LYS C 1 213 ? 190.276 187.002 229.809 1.00 56.45 210 LYS C O 1
ATOM 5855 N N . THR C 1 214 ? 188.998 186.081 228.202 1.00 59.37 211 THR C N 1
ATOM 5856 C CA . THR C 1 214 ? 187.989 187.130 228.275 1.00 59.37 211 THR C CA 1
ATOM 5857 C C . THR C 1 214 ? 187.178 187.021 229.551 1.00 59.37 211 THR C C 1
ATOM 5858 O O . THR C 1 214 ? 187.144 187.950 230.363 1.00 59.37 211 THR C O 1
ATOM 5862 N N . CYS C 1 215 ? 186.505 185.893 229.733 1.00 60.50 212 CYS C N 1
ATOM 5863 C CA . CYS C 1 215 ? 185.608 185.722 230.865 1.00 60.50 212 CYS C CA 1
ATOM 5864 C C . CYS C 1 215 ? 186.379 185.052 232.001 1.00 60.50 212 CYS C C 1
ATOM 5865 O O . CYS C 1 215 ? 186.129 183.919 232.402 1.00 60.50 212 CYS C O 1
ATOM 5868 N N . SER C 1 216 ? 187.366 185.797 232.495 1.00 60.94 213 SER C N 1
ATOM 5869 C CA . SER C 1 216 ? 188.284 185.350 233.529 1.00 60.94 213 SER C CA 1
ATOM 5870 C C . SER C 1 216 ? 187.881 185.807 234.915 1.00 60.94 213 SER C C 1
ATOM 5871 O O . SER C 1 216 ? 188.653 185.623 235.858 1.00 60.94 213 SER C O 1
ATOM 5874 N N . ASN C 1 217 ? 186.706 186.412 235.060 1.00 61.65 214 ASN C N 1
ATOM 5875 C CA . ASN C 1 217 ? 186.108 186.650 236.364 1.00 61.65 214 ASN C CA 1
ATOM 5876 C C . ASN C 1 217 ? 185.269 185.473 236.834 1.00 61.65 214 ASN C C 1
ATOM 5877 O O . ASN C 1 217 ? 184.350 185.652 237.637 1.00 61.65 214 ASN C O 1
ATOM 5882 N N . ILE C 1 218 ? 185.563 184.281 236.329 1.00 61.84 215 ILE C N 1
ATOM 5883 C CA . ILE C 1 218 ? 184.796 183.078 236.591 1.00 61.84 215 ILE C CA 1
ATOM 5884 C C . ILE C 1 218 ? 185.709 182.075 237.272 1.00 61.84 215 ILE C C 1
ATOM 5885 O O . ILE C 1 218 ? 186.691 181.619 236.678 1.00 61.84 215 ILE C O 1
ATOM 5890 N N . ASP C 1 219 ? 185.389 181.736 238.512 1.00 66.96 216 ASP C N 1
ATOM 5891 C CA . ASP C 1 219 ? 186.086 180.663 239.188 1.00 66.96 216 ASP C CA 1
ATOM 5892 C C . ASP C 1 219 ? 185.657 179.317 238.613 1.00 66.96 216 ASP C C 1
ATOM 5893 O O . ASP C 1 219 ? 184.637 179.195 237.937 1.00 66.96 216 ASP C O 1
ATOM 5898 N N . TYR C 1 220 ? 186.441 178.290 238.907 1.00 72.37 217 TYR C N 1
ATOM 5899 C CA . TYR C 1 220 ? 186.339 177.041 238.166 1.00 72.37 217 TYR C CA 1
ATOM 5900 C C . TYR C 1 220 ? 185.235 176.130 238.660 1.00 72.37 217 TYR C C 1
ATOM 5901 O O . TYR C 1 220 ? 185.046 175.052 238.091 1.00 72.37 217 TYR C O 1
ATOM 5910 N N . ASP C 1 221 ? 184.495 176.528 239.682 1.00 70.67 218 ASP C N 1
ATOM 5911 C CA . ASP C 1 221 ? 183.375 175.746 240.162 1.00 70.67 218 ASP C CA 1
ATOM 5912 C C . ASP C 1 221 ? 182.044 176.320 239.713 1.00 70.67 218 ASP C C 1
ATOM 5913 O O . ASP C 1 221 ? 180.999 175.872 240.192 1.00 70.67 218 ASP C O 1
ATOM 5918 N N . TYR C 1 222 ? 182.059 177.296 238.806 1.00 59.90 219 TYR C N 1
ATOM 5919 C CA . TYR C 1 222 ? 180.908 178.053 238.351 1.00 59.90 219 TYR C CA 1
ATOM 5920 C C . TYR C 1 222 ? 180.281 177.355 237.150 1.00 59.90 219 TYR C C 1
ATOM 5921 O O . TYR C 1 222 ? 181.001 176.837 236.297 1.00 59.90 219 TYR C O 1
ATOM 5930 N N . PRO C 1 223 ? 178.953 177.301 237.059 1.00 57.90 220 PRO C N 1
ATOM 5931 C CA . PRO C 1 223 ? 178.317 176.497 236.006 1.00 57.90 220 PRO C CA 1
ATOM 5932 C C . PRO C 1 223 ? 178.437 177.160 234.643 1.00 57.90 220 PRO C C 1
ATOM 5933 O O . PRO C 1 223 ? 178.150 178.347 234.488 1.00 57.90 220 PRO C O 1
ATOM 5937 N N . ILE C 1 224 ? 178.865 176.380 233.655 1.00 55.13 221 ILE C N 1
ATOM 5938 C CA . ILE C 1 224 ? 178.974 176.829 232.274 1.00 55.13 221 ILE C CA 1
ATOM 5939 C C . ILE C 1 224 ? 178.148 175.895 231.409 1.00 55.13 221 ILE C C 1
ATOM 5940 O O . ILE C 1 224 ? 178.340 174.676 231.447 1.00 55.13 221 ILE C O 1
ATOM 5945 N N . VAL C 1 225 ? 177.230 176.459 230.634 1.00 56.66 222 VAL C N 1
ATOM 5946 C CA . VAL C 1 225 ? 176.359 175.683 229.762 1.00 56.66 222 VAL C CA 1
ATOM 5947 C C . VAL C 1 225 ? 176.790 175.932 228.326 1.00 56.66 222 VAL C C 1
ATOM 5948 O O . VAL C 1 225 ? 176.573 177.021 227.786 1.00 56.66 222 VAL C O 1
ATOM 5952 N N . CYS C 1 226 ? 177.400 174.928 227.706 1.00 60.55 223 CYS C N 1
ATOM 5953 C CA . CYS C 1 226 ? 177.858 175.039 226.332 1.00 60.55 223 CYS C CA 1
ATOM 5954 C C . CYS C 1 226 ? 176.713 174.767 225.372 1.00 60.55 223 CYS C C 1
ATOM 5955 O O . CYS C 1 226 ? 176.041 173.738 225.473 1.00 60.55 223 CYS C O 1
ATOM 5958 N N . THR C 1 227 ? 176.494 175.686 224.439 1.00 62.95 224 THR C N 1
ATOM 5959 C CA . THR C 1 227 ? 175.521 175.459 223.381 1.00 62.95 224 THR C CA 1
ATOM 5960 C C . THR C 1 227 ? 176.144 175.734 222.023 1.00 62.95 224 THR C C 1
ATOM 5961 O O . THR C 1 227 ? 177.341 176.018 221.931 1.00 62.95 224 THR C O 1
ATOM 5965 N N . GLY C 1 228 ? 175.347 175.658 220.970 1.00 65.61 225 GLY C N 1
ATOM 5966 C CA . GLY C 1 228 ? 175.857 175.777 219.621 1.00 65.61 225 GLY C CA 1
ATOM 5967 C C . GLY C 1 228 ? 176.071 174.419 218.989 1.00 65.61 225 GLY C C 1
ATOM 5968 O O . GLY C 1 228 ? 175.837 173.368 219.589 1.00 65.61 225 GLY C O 1
ATOM 5969 N N . GLY C 1 229 ? 176.531 174.452 217.739 1.00 66.94 226 GLY C N 1
ATOM 5970 C CA . GLY C 1 229 ? 176.687 173.221 216.990 1.00 66.94 226 GLY C CA 1
ATOM 5971 C C . GLY C 1 229 ? 177.845 172.369 217.449 1.00 66.94 226 GLY C C 1
ATOM 5972 O O . GLY C 1 229 ? 177.812 171.145 217.298 1.00 66.94 226 GLY C O 1
ATOM 5973 N N . LYS C 1 230 ? 178.872 172.989 218.014 1.00 66.39 227 LYS C N 1
ATOM 5974 C CA . LYS C 1 230 ? 180.042 172.280 218.514 1.00 66.39 227 LYS C CA 1
ATOM 5975 C C . LYS C 1 230 ? 180.031 172.190 220.030 1.00 66.39 227 LYS C C 1
ATOM 5976 O O . LYS C 1 230 ? 181.076 172.323 220.667 1.00 66.39 227 LYS C O 1
ATOM 5982 N N . ALA C 1 231 ? 178.857 171.966 220.622 1.00 68.50 228 ALA C N 1
ATOM 5983 C CA . ALA C 1 231 ? 178.710 172.075 222.069 1.00 68.50 228 ALA C CA 1
ATOM 5984 C C . ALA C 1 231 ? 179.377 170.916 222.794 1.00 68.50 228 ALA C C 1
ATOM 5985 O O . ALA C 1 231 ? 180.113 171.125 223.764 1.00 68.50 228 ALA C O 1
ATOM 5987 N N . GLU C 1 232 ? 179.147 169.687 222.341 1.00 73.94 229 GLU C N 1
ATOM 5988 C CA . GLU C 1 232 ? 179.717 168.541 223.036 1.00 73.94 229 GLU C CA 1
ATOM 5989 C C . GLU C 1 232 ? 181.206 168.372 222.786 1.00 73.94 229 GLU C C 1
ATOM 5990 O O . GLU C 1 232 ? 181.839 167.556 223.461 1.00 73.94 229 GLU C O 1
ATOM 5996 N N . GLU C 1 233 ? 181.775 169.106 221.838 1.00 73.64 230 GLU C N 1
ATOM 5997 C CA . GLU C 1 233 ? 183.219 169.202 221.720 1.00 73.64 230 GLU C CA 1
ATOM 5998 C C . GLU C 1 233 ? 183.750 170.440 222.427 1.00 73.64 230 GLU C C 1
ATOM 5999 O O . GLU C 1 233 ? 184.946 170.512 222.729 1.00 73.64 230 GLU C O 1
ATOM 6005 N N . MET C 1 234 ? 182.876 171.402 222.728 1.00 72.77 231 MET C N 1
ATOM 6006 C CA . MET C 1 234 ? 183.295 172.577 223.478 1.00 72.77 231 MET C CA 1
ATOM 6007 C C . MET C 1 234 ? 183.576 172.225 224.929 1.00 72.77 231 MET C C 1
ATOM 6008 O O . MET C 1 234 ? 184.584 172.663 225.491 1.00 72.77 231 MET C O 1
ATOM 6013 N N . LYS C 1 235 ? 182.705 171.422 225.548 1.00 71.61 232 LYS C N 1
ATOM 6014 C CA . LYS C 1 235 ? 182.904 171.063 226.945 1.00 71.61 232 LYS C CA 1
ATOM 6015 C C . LYS C 1 235 ? 184.048 170.085 227.137 1.00 71.61 232 LYS C C 1
ATOM 6016 O O . LYS C 1 235 ? 184.581 169.994 228.242 1.00 71.61 232 LYS C O 1
ATOM 6022 N N . GLU C 1 236 ? 184.443 169.357 226.099 1.00 76.00 233 GLU C N 1
ATOM 6023 C CA . GLU C 1 236 ? 185.592 168.481 226.230 1.00 76.00 233 GLU C CA 1
ATOM 6024 C C . GLU C 1 236 ? 186.904 169.235 226.132 1.00 76.00 233 GLU C C 1
ATOM 6025 O O . GLU C 1 236 ? 187.943 168.684 226.501 1.00 76.00 233 GLU C O 1
ATOM 6031 N N . CYS C 1 237 ? 186.881 170.472 225.644 1.00 73.30 234 CYS C N 1
ATOM 6032 C CA . CYS C 1 237 ? 188.072 171.300 225.575 1.00 73.30 234 CYS C CA 1
ATOM 6033 C C . CYS C 1 237 ? 188.075 172.419 226.599 1.00 73.30 234 CYS C C 1
ATOM 6034 O O . CYS C 1 237 ? 189.075 173.133 226.700 1.00 73.30 234 CYS C O 1
ATOM 6037 N N . LEU C 1 238 ? 186.979 172.606 227.337 1.00 67.25 235 LEU C N 1
ATOM 6038 C CA . LEU C 1 238 ? 187.006 173.488 228.498 1.00 67.25 235 LEU C CA 1
ATOM 6039 C C . LEU C 1 238 ? 187.469 172.751 229.742 1.00 67.25 235 LEU C C 1
ATOM 6040 O O . LEU C 1 238 ? 188.080 173.351 230.631 1.00 67.25 235 LEU C O 1
ATOM 6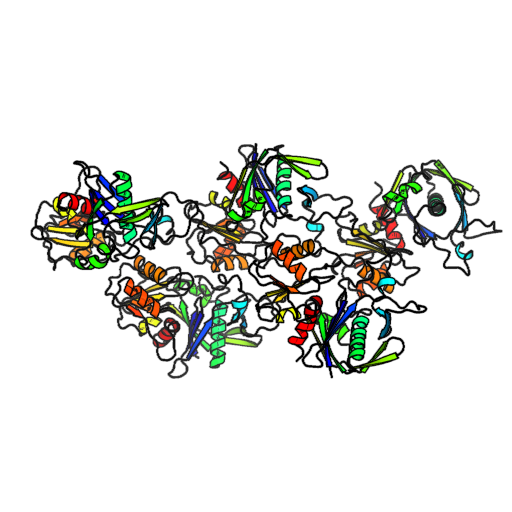045 N N . GLU C 1 239 ? 187.185 171.450 229.829 1.00 73.46 236 GLU C N 1
ATOM 6046 C CA . GLU C 1 239 ? 187.641 170.668 230.971 1.00 73.46 236 GLU C CA 1
ATOM 6047 C C . GLU C 1 239 ? 189.148 170.474 230.956 1.00 73.46 236 GLU C C 1
ATOM 6048 O O . GLU C 1 239 ? 189.756 170.280 232.012 1.00 73.46 236 GLU C O 1
ATOM 6054 N N . ASN C 1 240 ? 189.766 170.528 229.780 1.00 73.20 237 ASN C N 1
ATOM 6055 C CA . ASN C 1 240 ? 191.217 170.527 229.719 1.00 73.20 237 ASN C CA 1
ATOM 6056 C C . ASN C 1 240 ? 191.804 171.879 230.087 1.00 73.20 237 ASN C C 1
ATOM 6057 O O . ASN C 1 240 ? 192.995 171.959 230.400 1.00 73.20 237 ASN C O 1
ATOM 6062 N N . VAL C 1 241 ? 190.998 172.940 230.050 1.00 71.63 238 VAL C N 1
ATOM 6063 C CA . VAL C 1 241 ? 191.456 174.234 230.537 1.00 71.63 238 VAL C CA 1
ATOM 6064 C C . VAL C 1 241 ? 191.422 174.263 232.058 1.00 71.63 238 VAL C C 1
ATOM 6065 O O . VAL C 1 241 ? 192.353 174.759 232.704 1.00 71.63 238 VAL C O 1
ATOM 6069 N N . GLY C 1 242 ? 190.385 173.688 232.658 1.00 68.16 239 GLY C N 1
ATOM 6070 C CA . GLY C 1 242 ? 190.335 173.588 234.102 1.00 68.16 239 GLY C CA 1
ATOM 6071 C C . GLY C 1 242 ? 188.978 173.853 234.712 1.00 68.16 239 GLY C C 1
ATOM 6072 O O . GLY C 1 242 ? 188.837 173.849 235.936 1.00 68.16 239 GLY C O 1
ATOM 6073 N N . TYR C 1 243 ? 187.972 174.082 233.883 1.00 63.78 240 TYR C N 1
ATOM 6074 C CA . TYR C 1 243 ? 186.621 174.250 234.389 1.00 63.78 240 TYR C CA 1
ATOM 6075 C C . TYR C 1 243 ? 186.039 172.897 234.769 1.00 63.78 240 TYR C C 1
ATOM 6076 O O . TYR C 1 243 ? 186.361 171.871 234.168 1.00 63.78 240 TYR C O 1
ATOM 6085 N N . SER C 1 244 ? 185.186 172.897 235.788 1.00 63.11 241 SER C N 1
ATOM 6086 C CA . SER C 1 244 ? 184.753 171.655 236.408 1.00 63.11 241 SER C CA 1
ATOM 6087 C C . SER C 1 244 ? 183.278 171.348 236.242 1.00 63.11 241 SER C C 1
ATOM 6088 O O . SER C 1 244 ? 182.935 170.202 235.956 1.00 63.11 241 SER C O 1
ATOM 6091 N N . THR C 1 245 ? 182.397 172.326 236.414 1.00 63.99 242 THR C N 1
ATOM 6092 C CA . THR C 1 245 ? 180.958 172.094 236.388 1.00 63.99 242 THR C CA 1
ATOM 6093 C C . THR C 1 245 ? 180.351 172.504 235.054 1.00 63.99 242 THR C C 1
ATOM 6094 O O . THR C 1 245 ? 179.249 173.048 234.996 1.00 63.99 242 THR C O 1
ATOM 6098 N N . VAL C 1 246 ? 181.060 172.248 233.978 1.00 63.53 243 VAL C N 1
ATOM 6099 C CA . VAL C 1 246 ? 180.589 172.588 232.643 1.00 63.53 243 VAL C CA 1
ATOM 6100 C C . VAL C 1 246 ? 179.791 171.416 232.085 1.00 63.53 243 VAL C C 1
ATOM 6101 O O . VAL C 1 246 ? 180.131 170.247 232.295 1.00 63.53 243 VAL C O 1
ATOM 6105 N N . SER C 1 247 ? 178.678 171.725 231.427 1.00 66.22 244 SER C N 1
ATOM 6106 C CA . SER C 1 247 ? 177.793 170.688 230.908 1.00 66.22 244 SER C CA 1
ATOM 6107 C C . SER C 1 247 ? 177.079 171.223 229.681 1.00 66.22 244 SER C C 1
ATOM 6108 O O . SER C 1 247 ? 176.336 172.202 229.781 1.00 66.22 244 SER C O 1
ATOM 6111 N N . SER C 1 248 ? 177.292 170.578 228.538 1.00 68.26 245 SER C N 1
ATOM 6112 C CA . SER C 1 248 ? 176.613 170.981 227.319 1.00 68.26 245 SER C CA 1
ATOM 6113 C C . SER C 1 248 ? 175.146 170.589 227.372 1.00 68.26 245 SER C C 1
ATOM 6114 O O . SER C 1 248 ? 174.768 169.582 227.975 1.00 68.26 245 SER C O 1
ATOM 6117 N N . ALA C 1 249 ? 174.315 171.393 226.720 1.00 73.99 246 ALA C N 1
ATOM 6118 C CA . ALA C 1 249 ? 172.875 171.189 226.750 1.00 73.99 246 ALA C CA 1
ATOM 6119 C C . ALA C 1 249 ? 172.504 170.120 225.732 1.00 73.99 246 ALA C C 1
ATOM 6120 O O . ALA C 1 249 ? 172.821 170.246 224.546 1.00 73.99 246 ALA C O 1
ATOM 6122 N N . GLU C 1 250 ? 171.846 169.063 226.193 1.00 82.75 247 GLU C N 1
ATOM 6123 C CA . GLU C 1 250 ? 171.413 167.984 225.320 1.00 82.75 247 GLU C CA 1
ATOM 6124 C C . GLU C 1 250 ? 169.905 168.047 225.131 1.00 82.75 247 GLU C C 1
ATOM 6125 O O . GLU C 1 250 ? 169.154 168.155 226.103 1.00 82.75 247 GLU C O 1
ATOM 6131 N N . LEU C 1 251 ? 169.469 167.973 223.880 1.00 78.69 248 LEU C N 1
ATOM 6132 C CA . LEU C 1 251 ? 168.053 167.997 223.549 1.00 78.69 248 LEU C CA 1
ATOM 6133 C C . LEU C 1 251 ? 167.451 166.608 223.701 1.00 78.69 248 LEU C C 1
ATOM 6134 O O . LEU C 1 251 ? 168.064 165.685 224.242 1.00 78.69 248 LEU C O 1
ATOM 6139 N N . GLY C 1 252 ? 166.233 166.447 223.195 1.00 85.61 249 GLY C N 1
ATOM 6140 C CA . GLY C 1 252 ? 165.558 165.169 223.227 1.00 85.61 249 GLY C CA 1
ATOM 6141 C C . GLY C 1 252 ? 166.062 164.189 222.190 1.00 85.61 249 GLY C C 1
ATOM 6142 O O . GLY C 1 252 ? 167.252 164.157 221.864 1.00 85.61 249 GLY C O 1
ATOM 6143 N N . GLU C 1 253 ? 165.159 163.370 221.670 1.00 94.16 250 GLU C N 1
ATOM 6144 C CA . GLU C 1 253 ? 165.542 162.340 220.720 1.00 94.16 250 GLU C CA 1
ATOM 6145 C C . GLU C 1 253 ? 165.571 162.902 219.307 1.00 94.16 250 GLU C C 1
ATOM 6146 O O . GLU C 1 253 ? 164.677 163.656 218.909 1.00 94.16 250 GLU C O 1
ATOM 6152 N N . ASP C 1 254 ? 166.627 162.540 218.569 1.00 93.43 251 ASP C N 1
ATOM 6153 C CA . ASP C 1 254 ? 166.813 162.859 217.147 1.00 93.43 251 ASP C CA 1
ATOM 6154 C C . ASP C 1 254 ? 166.840 164.363 216.884 1.00 93.43 251 ASP C C 1
ATOM 6155 O O . ASP C 1 254 ? 166.392 164.828 215.833 1.00 93.43 251 ASP C O 1
ATOM 6160 N N . LYS C 1 255 ? 167.358 165.134 217.836 1.00 79.73 252 LYS C N 1
ATOM 6161 C CA . LYS C 1 255 ? 167.583 166.563 217.651 1.00 79.73 252 LYS C CA 1
ATOM 6162 C C . LYS C 1 255 ? 169.022 166.840 218.058 1.00 79.73 252 LYS C C 1
ATOM 6163 O O . LYS C 1 255 ? 169.357 166.719 219.253 1.00 79.73 252 LYS C O 1
ATOM 6169 N N . PRO C 1 256 ? 169.901 167.181 217.127 1.00 70.93 253 PRO C N 1
ATOM 6170 C CA . PRO C 1 256 ? 171.309 167.387 217.482 1.00 70.93 253 PRO C CA 1
ATOM 6171 C C . PRO C 1 256 ? 171.566 168.683 218.228 1.00 70.93 253 PRO C C 1
ATOM 6172 O O . PRO C 1 256 ? 170.642 169.441 218.530 1.00 70.93 253 PRO C O 1
ATOM 6176 N N . SER C 1 257 ? 172.838 168.951 218.508 1.00 70.41 254 SER C N 1
ATOM 6177 C CA . SER C 1 257 ? 173.214 170.023 219.417 1.00 70.41 254 SER C CA 1
ATOM 6178 C C . SER C 1 257 ? 173.051 171.412 218.824 1.00 70.41 254 SER C C 1
ATOM 6179 O O . SER C 1 257 ? 173.121 172.388 219.572 1.00 70.41 254 SER C O 1
ATOM 6182 N N . TYR C 1 258 ? 172.847 171.540 217.519 1.00 63.92 255 TYR C N 1
ATOM 6183 C CA . TYR C 1 258 ? 172.736 172.861 216.921 1.00 63.92 255 TYR C CA 1
ATOM 6184 C C . TYR C 1 258 ? 171.316 173.398 216.904 1.00 63.92 255 TYR C C 1
ATOM 6185 O O . TYR C 1 258 ? 171.089 174.472 216.345 1.00 63.92 255 TYR C O 1
ATOM 6194 N N . TYR C 1 259 ? 170.358 172.695 217.501 1.00 65.48 256 TYR C N 1
ATOM 6195 C CA . TYR C 1 259 ? 169.011 173.226 217.639 1.00 65.48 256 TYR C CA 1
ATOM 6196 C C . TYR C 1 259 ? 168.732 173.772 219.028 1.00 65.48 256 TYR C C 1
ATOM 6197 O O . TYR C 1 259 ? 167.596 174.168 219.296 1.00 65.48 256 TYR C O 1
ATOM 6206 N N . VAL C 1 260 ? 169.737 173.808 219.907 1.00 63.52 257 VAL C N 1
ATOM 6207 C CA . VAL C 1 260 ? 169.511 174.114 221.318 1.00 63.52 257 VAL C CA 1
ATOM 6208 C C . VAL C 1 260 ? 169.096 175.567 221.500 1.00 63.52 257 VAL C C 1
ATOM 6209 O O . VAL C 1 260 ? 168.174 175.870 222.267 1.00 63.52 257 VAL C O 1
ATOM 6213 N N . ASN C 1 261 ? 169.726 176.479 220.759 1.00 64.67 258 ASN C N 1
ATOM 6214 C CA . ASN C 1 261 ? 169.370 177.891 220.836 1.00 64.67 258 ASN C CA 1
ATOM 6215 C C . ASN C 1 261 ? 167.973 178.171 220.309 1.00 64.67 258 ASN C C 1
ATOM 6216 O O . ASN C 1 261 ? 167.397 179.208 220.644 1.00 64.67 258 ASN C O 1
ATOM 6221 N N . SER C 1 262 ? 167.421 177.278 219.495 1.00 68.48 259 SER C N 1
ATOM 6222 C CA . SER C 1 262 ? 166.117 177.492 218.894 1.00 68.48 259 SER C CA 1
ATOM 6223 C C . SER C 1 262 ? 165.014 176.706 219.589 1.00 68.48 259 SER C C 1
ATOM 6224 O O . SER C 1 262 ? 163.928 177.240 219.813 1.00 68.48 259 SER C O 1
ATOM 6227 N N . VAL C 1 263 ? 165.270 175.442 219.933 1.00 69.51 260 VAL C N 1
ATOM 6228 C CA . VAL C 1 263 ? 164.248 174.627 220.581 1.00 69.51 260 VAL C CA 1
ATOM 6229 C C . VAL C 1 263 ? 163.997 175.115 222.002 1.00 69.51 260 VAL C C 1
ATOM 6230 O O . VAL C 1 263 ? 162.848 175.197 222.451 1.00 69.51 260 VAL C O 1
ATOM 6234 N N . GLY C 1 264 ? 165.060 175.497 222.710 1.00 70.42 261 GLY C N 1
ATOM 6235 C CA . GLY C 1 264 ? 164.916 175.907 224.095 1.00 70.42 261 GLY C CA 1
ATOM 6236 C C . GLY C 1 264 ? 164.180 177.218 224.276 1.00 70.42 261 GLY C C 1
ATOM 6237 O O . GLY C 1 264 ? 163.528 177.425 225.301 1.00 70.42 261 GLY C O 1
ATOM 6238 N N . LEU C 1 265 ? 164.256 178.113 223.294 1.00 71.44 262 LEU C N 1
ATOM 6239 C CA . LEU C 1 265 ? 163.455 179.325 223.371 1.00 71.44 262 LEU C CA 1
ATOM 6240 C C . LEU C 1 265 ? 161.986 179.050 223.120 1.00 71.44 262 LEU C C 1
ATOM 6241 O O . LEU C 1 265 ? 161.133 179.815 223.578 1.00 71.44 262 LEU C O 1
ATOM 6246 N N . LEU C 1 266 ? 161.670 177.979 222.398 1.00 74.31 263 LEU C N 1
ATOM 6247 C CA . LEU C 1 266 ? 160.276 177.606 222.215 1.00 74.31 263 LEU C CA 1
ATOM 6248 C C . LEU C 1 266 ? 159.698 177.027 223.498 1.00 74.31 263 LEU C C 1
ATOM 6249 O O . LEU C 1 266 ? 158.531 177.266 223.824 1.00 74.31 263 LEU C O 1
ATOM 6254 N N . LEU C 1 267 ? 160.511 176.295 224.253 1.00 74.33 264 LEU C N 1
ATOM 6255 C CA . LEU C 1 267 ? 160.081 175.697 225.507 1.00 74.33 264 LEU C CA 1
ATOM 6256 C C . LEU C 1 267 ? 160.058 176.682 226.667 1.00 74.33 264 LEU C C 1
ATOM 6257 O O . LEU C 1 267 ? 159.673 176.295 227.775 1.00 74.33 264 LEU C O 1
ATOM 6262 N N . LYS C 1 268 ? 160.456 177.917 226.458 1.00 78.64 265 LYS C N 1
ATOM 6263 C CA . LYS C 1 268 ? 160.554 178.855 227.566 1.00 78.64 265 LYS C CA 1
ATOM 6264 C C . LYS C 1 268 ? 159.781 180.141 227.334 1.00 78.64 265 LYS C C 1
ATOM 6265 O O . LYS C 1 268 ? 159.142 180.641 228.259 1.00 78.64 265 LYS C O 1
ATOM 6271 N N . TYR C 1 269 ? 159.811 180.679 226.125 1.00 83.07 266 TYR C N 1
ATOM 6272 C CA . TYR C 1 269 ? 159.332 182.023 225.837 1.00 83.07 266 TYR C CA 1
ATOM 6273 C C . TYR C 1 269 ? 158.218 181.973 224.793 1.00 83.07 266 TYR C C 1
ATOM 6274 O O . TYR C 1 269 ? 157.706 180.907 224.445 1.00 83.07 266 TYR C O 1
ATOM 6283 N N . GLY C 1 270 ? 157.844 183.150 224.300 1.00 83.23 267 GLY C N 1
ATOM 6284 C CA . GLY C 1 270 ? 156.764 183.257 223.344 1.00 83.23 267 GLY C CA 1
ATOM 6285 C C . GLY C 1 270 ? 155.413 183.052 223.989 1.00 83.23 267 GLY C C 1
ATOM 6286 O O . GLY C 1 270 ? 154.695 182.101 223.668 1.00 83.23 267 GLY C O 1
ATOM 6287 N N . ARG C 1 271 ? 155.055 183.939 224.907 1.00 84.83 268 ARG C N 1
ATOM 6288 C CA . ARG C 1 271 ? 153.812 183.794 225.642 1.00 84.83 268 ARG C CA 1
ATOM 6289 C C . ARG C 1 271 ? 152.714 184.622 224.987 1.00 84.83 268 ARG C C 1
ATOM 6290 O O . ARG C 1 271 ? 152.850 185.833 224.819 1.00 84.83 268 ARG C O 1
ATOM 6298 N N . THR D 1 5 ? 226.623 177.517 238.343 1.00 92.36 2 THR D N 1
ATOM 6299 C CA . THR D 1 5 ? 225.206 177.241 238.548 1.00 92.36 2 THR D CA 1
ATOM 6300 C C . THR D 1 5 ? 224.529 178.410 239.240 1.00 92.36 2 THR D C 1
ATOM 6301 O O . THR D 1 5 ? 224.929 178.810 240.331 1.00 92.36 2 THR D O 1
ATOM 6305 N N . LEU D 1 6 ? 223.499 178.954 238.603 1.00 92.37 3 LEU D N 1
ATOM 6306 C CA . LEU D 1 6 ? 222.832 180.159 239.070 1.00 92.37 3 LEU D CA 1
ATOM 6307 C C . LEU D 1 6 ? 221.473 179.806 239.652 1.00 92.37 3 LEU D C 1
ATOM 6308 O O . LEU D 1 6 ? 220.649 179.182 238.980 1.00 92.37 3 LEU D O 1
ATOM 6313 N N . THR D 1 7 ? 221.244 180.205 240.897 1.00 90.71 4 THR D N 1
ATOM 6314 C CA . THR D 1 7 ? 219.961 180.012 241.557 1.00 90.71 4 THR D CA 1
ATOM 6315 C C . THR D 1 7 ? 219.138 181.278 241.388 1.00 90.71 4 THR D C 1
ATOM 6316 O O . THR D 1 7 ? 219.524 182.342 241.881 1.00 90.71 4 THR D O 1
ATOM 6320 N N . THR D 1 8 ? 218.008 181.164 240.698 1.00 86.81 5 THR D N 1
ATOM 6321 C CA . THR D 1 8 ? 217.191 182.325 240.391 1.00 86.81 5 THR D CA 1
ATOM 6322 C C . THR D 1 8 ? 215.735 182.040 240.717 1.00 86.81 5 THR D C 1
ATOM 6323 O O . THR D 1 8 ? 215.313 180.889 240.850 1.00 86.81 5 THR D O 1
ATOM 6327 N N . VAL D 1 9 ? 214.972 183.119 240.853 1.00 79.68 6 VAL D N 1
ATOM 6328 C CA . VAL D 1 9 ? 213.565 183.068 241.228 1.00 79.68 6 VAL D CA 1
ATOM 6329 C C . VAL D 1 9 ? 212.753 183.802 240.172 1.00 79.68 6 VAL D C 1
ATOM 6330 O O . VAL D 1 9 ? 213.074 184.936 239.808 1.00 79.68 6 VAL D O 1
ATOM 6334 N N . ILE D 1 10 ? 211.734 183.131 239.640 1.00 75.08 7 ILE D N 1
ATOM 6335 C CA . ILE D 1 10 ? 210.980 183.612 238.490 1.00 75.08 7 ILE D CA 1
ATOM 6336 C C . ILE D 1 10 ? 209.507 183.648 238.869 1.00 75.08 7 ILE D C 1
ATOM 6337 O O . ILE D 1 10 ? 208.860 182.600 238.971 1.00 75.08 7 ILE D O 1
ATOM 6342 N N . ASP D 1 11 ? 208.979 184.849 239.079 1.00 75.03 8 ASP D N 1
ATOM 6343 C CA . ASP D 1 11 ? 207.601 185.053 239.519 1.00 75.03 8 ASP D CA 1
ATOM 6344 C C . ASP D 1 11 ? 206.733 185.253 238.287 1.00 75.03 8 ASP D C 1
ATOM 6345 O O . ASP D 1 11 ? 206.515 186.375 237.838 1.00 75.03 8 ASP D O 1
ATOM 6350 N N . ILE D 1 12 ? 206.233 184.148 237.740 1.00 72.60 9 ILE D N 1
ATOM 6351 C CA . ILE D 1 12 ? 205.348 184.195 236.581 1.00 72.60 9 ILE D CA 1
ATOM 6352 C C . ILE D 1 12 ? 204.007 184.756 237.032 1.00 72.60 9 ILE D C 1
ATOM 6353 O O . ILE D 1 12 ? 203.306 184.134 237.831 1.00 72.60 9 ILE D O 1
ATOM 6358 N N . GLY D 1 13 ? 203.646 185.930 236.527 1.00 67.12 10 GLY D N 1
ATOM 6359 C CA . GLY D 1 13 ? 202.372 186.531 236.809 1.00 67.12 10 GLY D CA 1
ATOM 6360 C C . GLY D 1 13 ? 201.474 186.543 235.595 1.00 67.12 10 GLY D C 1
ATOM 6361 O O . GLY D 1 13 ? 201.651 185.774 234.644 1.00 67.12 10 GLY D O 1
ATOM 6362 N N . ASN D 1 14 ? 200.491 187.432 235.624 1.00 59.70 11 ASN D N 1
ATOM 6363 C CA . ASN D 1 14 ? 199.579 187.608 234.506 1.00 59.70 11 ASN D CA 1
ATOM 6364 C C . ASN D 1 14 ? 199.818 188.898 233.749 1.00 59.70 11 ASN D C 1
ATOM 6365 O O . ASN D 1 14 ? 199.706 188.918 232.526 1.00 59.70 11 ASN D O 1
ATOM 6370 N N . PHE D 1 15 ? 200.154 189.979 234.445 1.00 56.58 12 PHE D N 1
ATOM 6371 C CA . PHE D 1 15 ? 200.520 191.208 233.762 1.00 56.58 12 PHE D CA 1
ATOM 6372 C C . PHE D 1 15 ? 201.957 191.159 233.279 1.00 56.58 12 PHE D C 1
ATOM 6373 O O . PHE D 1 15 ? 202.267 191.666 232.201 1.00 56.58 12 PHE D O 1
ATOM 6381 N N . SER D 1 16 ? 202.846 190.578 234.071 1.00 59.24 13 SER D N 1
ATOM 6382 C CA . SER D 1 16 ? 204.256 190.542 233.736 1.00 59.24 13 SER D CA 1
ATOM 6383 C C . SER D 1 16 ? 204.867 189.294 234.343 1.00 59.24 13 SER D C 1
ATOM 6384 O O . SER D 1 16 ? 204.222 188.573 235.101 1.00 59.24 13 SER D O 1
ATOM 6387 N N . THR D 1 17 ? 206.123 189.042 234.004 1.00 63.71 14 THR D N 1
ATOM 6388 C CA . THR D 1 17 ? 206.853 187.900 234.537 1.00 63.71 14 THR D CA 1
ATOM 6389 C C . THR D 1 17 ? 208.178 188.398 235.081 1.00 63.71 14 THR D C 1
ATOM 6390 O O . THR D 1 17 ? 209.037 188.844 234.319 1.00 63.71 14 THR D O 1
ATOM 6394 N N . LYS D 1 18 ? 208.343 188.319 236.392 1.00 68.12 15 LYS D N 1
ATOM 6395 C CA . LYS D 1 18 ? 209.485 188.905 237.070 1.00 68.12 15 LYS D CA 1
ATOM 6396 C C . LYS D 1 18 ? 210.499 187.824 237.398 1.00 68.12 15 LYS D C 1
ATOM 6397 O O . LYS D 1 18 ? 210.146 186.786 237.961 1.00 68.12 15 LYS D O 1
ATOM 6403 N N . TYR D 1 19 ? 211.753 188.069 237.048 1.00 75.95 16 TYR D N 1
ATOM 6404 C CA . TYR D 1 19 ? 212.844 187.170 237.384 1.00 75.95 16 TYR D CA 1
ATOM 6405 C C . TYR D 1 19 ? 213.851 187.925 238.233 1.00 75.95 16 TYR D C 1
ATOM 6406 O O . TYR D 1 19 ? 214.091 189.112 238.008 1.00 75.95 16 TYR D O 1
ATOM 6415 N N . ALA D 1 20 ? 214.441 187.233 239.203 1.00 81.58 17 ALA D N 1
ATOM 6416 C CA . ALA D 1 20 ? 215.471 187.817 240.046 1.00 81.58 17 ALA D CA 1
ATOM 6417 C C . ALA D 1 20 ? 216.568 186.796 240.278 1.00 81.58 17 ALA D C 1
ATOM 6418 O O . ALA D 1 20 ? 216.297 185.602 240.413 1.00 81.58 17 ALA D O 1
ATOM 6420 N N . TYR D 1 21 ? 217.806 187.276 240.320 1.00 90.25 18 TYR D N 1
ATOM 6421 C CA . TYR D 1 21 ? 218.953 186.415 240.555 1.00 90.25 18 TYR D CA 1
ATOM 6422 C C . TYR D 1 21 ? 220.038 187.233 241.232 1.00 90.25 18 TYR D C 1
ATOM 6423 O O . TYR D 1 21 ? 219.989 188.464 241.261 1.00 90.25 18 TYR D O 1
ATOM 6432 N N . LYS D 1 22 ? 221.024 186.530 241.772 1.00 97.65 19 LYS D N 1
ATOM 6433 C CA . LYS D 1 22 ? 222.086 187.130 242.569 1.00 97.65 19 LYS D CA 1
ATOM 6434 C C . LYS D 1 22 ? 223.425 186.684 242.000 1.00 97.65 19 LYS D C 1
ATOM 6435 O O . LYS D 1 22 ? 223.844 185.543 242.217 1.00 97.65 19 LYS D O 1
ATOM 6441 N N . ASP D 1 23 ? 224.091 187.573 241.268 1.00 101.97 20 ASP D N 1
ATOM 6442 C CA . ASP D 1 23 ? 225.408 187.262 240.722 1.00 101.97 20 ASP D CA 1
ATOM 6443 C C . ASP D 1 23 ? 226.536 187.773 241.620 1.00 101.97 20 ASP D C 1
ATOM 6444 O O . ASP D 1 23 ? 227.356 186.987 242.104 1.00 101.97 20 ASP D O 1
ATOM 6449 N N . ALA D 1 24 ? 226.584 189.076 241.855 1.00 105.24 21 ALA D N 1
ATOM 6450 C CA . ALA D 1 24 ? 227.487 189.685 242.816 1.00 105.24 21 ALA D CA 1
ATOM 6451 C C . ALA D 1 24 ? 226.754 189.787 244.153 1.00 105.24 21 ALA D C 1
ATOM 6452 O O . ALA D 1 24 ? 225.749 189.106 244.371 1.00 105.24 21 ALA D O 1
ATOM 6454 N N . ALA D 1 25 ? 227.259 190.610 245.073 1.00 108.71 22 ALA D N 1
ATOM 6455 C CA . ALA D 1 25 ? 226.511 190.926 246.285 1.00 108.71 22 ALA D CA 1
ATOM 6456 C C . ALA D 1 25 ? 225.204 191.659 246.004 1.00 108.71 22 ALA D C 1
ATOM 6457 O O . ALA D 1 25 ? 224.305 191.620 246.849 1.00 108.71 22 ALA D O 1
ATOM 6459 N N . GLN D 1 26 ? 225.075 192.316 244.855 1.00 106.88 23 GLN D N 1
ATOM 6460 C CA . GLN D 1 26 ? 223.833 192.959 244.465 1.00 106.88 23 GLN D CA 1
ATOM 6461 C C . GLN D 1 26 ? 222.861 191.944 243.881 1.00 106.88 23 GLN D C 1
ATOM 6462 O O . GLN D 1 26 ? 223.225 190.804 243.583 1.00 106.88 23 GLN D O 1
ATOM 6468 N N . ILE D 1 27 ? 221.612 192.370 243.733 1.00 95.98 24 ILE D N 1
ATOM 6469 C CA . ILE D 1 27 ? 220.584 191.567 243.085 1.00 95.98 24 ILE D CA 1
ATOM 6470 C C . ILE D 1 27 ? 220.250 192.198 241.741 1.00 95.98 24 ILE D C 1
ATOM 6471 O O . ILE D 1 27 ? 219.715 193.310 241.682 1.00 95.98 24 ILE D O 1
ATOM 6476 N N . LYS D 1 28 ? 220.564 191.491 240.661 1.00 93.15 25 LYS D N 1
ATOM 6477 C CA . LYS D 1 28 ? 220.176 191.917 239.328 1.00 93.15 25 LYS D CA 1
ATOM 6478 C C . LYS D 1 28 ? 218.780 191.394 239.044 1.00 93.15 25 LYS D C 1
ATOM 6479 O O . LYS D 1 28 ? 218.505 190.207 239.243 1.00 93.15 25 LYS D O 1
ATOM 6485 N N . VAL D 1 29 ? 217.903 192.274 238.578 1.00 80.98 26 VAL D N 1
ATOM 6486 C CA . VAL D 1 29 ? 216.486 191.963 238.488 1.00 80.98 26 VAL D CA 1
ATOM 6487 C C . VAL D 1 29 ? 215.947 192.545 237.188 1.00 80.98 26 VAL D C 1
ATOM 6488 O O . VAL D 1 29 ? 216.543 193.450 236.595 1.00 80.98 26 VAL D O 1
ATOM 6492 N N . GLY D 1 30 ? 214.835 191.990 236.718 1.00 75.46 27 GLY D N 1
ATOM 6493 C CA . GLY D 1 30 ? 214.220 192.458 235.490 1.00 75.46 27 GLY D CA 1
ATOM 6494 C C . GLY D 1 30 ? 212.917 191.730 235.250 1.00 75.46 27 GLY D C 1
ATOM 6495 O O . GLY D 1 30 ? 212.559 190.800 235.975 1.00 75.46 27 GLY D O 1
ATOM 6496 N N . SER D 1 31 ? 212.215 192.154 234.205 1.00 66.51 28 SER D N 1
ATOM 6497 C CA . SER D 1 31 ? 210.948 191.533 233.842 1.00 66.51 28 SER D CA 1
ATOM 6498 C C . SER D 1 31 ? 210.698 191.740 232.356 1.00 66.51 28 SER D C 1
ATOM 6499 O O . SER D 1 31 ? 211.504 192.342 231.643 1.00 66.51 28 SER D O 1
ATOM 6502 N N . PHE D 1 32 ? 209.554 191.236 231.904 1.00 59.28 29 PHE D N 1
ATOM 6503 C CA . PHE D 1 32 ? 209.066 191.385 230.540 1.00 59.28 29 PHE D CA 1
ATOM 6504 C C . PHE D 1 32 ? 207.572 191.107 230.568 1.00 59.28 29 PHE D C 1
ATOM 6505 O O . PHE D 1 32 ? 207.127 190.294 231.378 1.00 59.28 29 PHE D O 1
ATOM 6513 N N . PRO D 1 33 ? 206.784 191.770 229.723 1.00 55.03 30 PRO D N 1
ATOM 6514 C CA . PRO D 1 33 ? 205.326 191.643 229.844 1.00 55.03 30 PRO D CA 1
ATOM 6515 C C . PRO D 1 33 ? 204.820 190.274 229.432 1.00 55.03 30 PRO D C 1
ATOM 6516 O O . PRO D 1 33 ? 205.355 189.628 228.531 1.00 55.03 30 PRO D O 1
ATOM 6520 N N . SER D 1 34 ? 203.781 189.835 230.128 1.00 55.78 31 SER D N 1
ATOM 6521 C CA . SER D 1 34 ? 203.231 188.487 230.016 1.00 55.78 31 SER D CA 1
ATOM 6522 C C . SER D 1 34 ? 202.122 188.406 228.986 1.00 55.78 31 SER D C 1
ATOM 6523 O O . SER D 1 34 ? 201.040 187.899 229.263 1.00 55.78 31 SER D O 1
ATOM 6526 N N . ILE D 1 35 ? 202.378 188.890 227.780 1.00 54.49 32 ILE D N 1
ATOM 6527 C CA . ILE D 1 35 ? 201.428 188.797 226.682 1.00 54.49 32 ILE D CA 1
ATOM 6528 C C . ILE D 1 35 ? 202.070 187.948 225.607 1.00 54.49 32 ILE D C 1
ATOM 6529 O O . ILE D 1 35 ? 203.129 188.304 225.080 1.00 54.49 32 ILE D O 1
ATOM 6534 N N . LEU D 1 36 ? 201.446 186.829 225.280 1.00 58.32 33 LEU D N 1
ATOM 6535 C CA . LEU D 1 36 ? 201.931 186.013 224.187 1.00 58.32 33 LEU D CA 1
ATOM 6536 C C . LEU D 1 36 ? 200.775 185.559 223.313 1.00 58.32 33 LEU D C 1
ATOM 6537 O O . LEU D 1 36 ? 199.653 185.356 223.780 1.00 58.32 33 LEU D O 1
ATOM 6542 N N . HIS D 1 37 ? 201.083 185.391 222.034 1.00 59.58 34 HIS D N 1
ATOM 6543 C CA . HIS D 1 37 ? 200.114 185.117 220.992 1.00 59.58 34 HIS D CA 1
ATOM 6544 C C . HIS D 1 37 ? 200.652 183.975 220.146 1.00 59.58 34 HIS D C 1
ATOM 6545 O O . HIS D 1 37 ? 201.849 183.689 220.165 1.00 59.58 34 HIS D O 1
ATOM 6552 N N . SER D 1 38 ? 199.768 183.325 219.389 1.00 62.50 35 SER D N 1
ATOM 6553 C CA . SER D 1 38 ? 200.171 182.248 218.494 1.00 62.50 35 SER D CA 1
ATOM 6554 C C . SER D 1 38 ? 201.019 182.800 217.352 1.00 62.50 35 SER D C 1
ATOM 6555 O O . SER D 1 38 ? 201.187 184.014 217.207 1.00 62.50 35 SER D O 1
ATOM 6558 N N . TYR D 1 39 ? 201.549 181.902 216.514 1.00 68.23 36 TYR D N 1
ATOM 6559 C CA . TYR D 1 39 ? 202.686 182.279 215.681 1.00 68.23 36 TYR D CA 1
ATOM 6560 C C . TYR D 1 39 ? 202.361 183.289 214.584 1.00 68.23 36 TYR D C 1
ATOM 6561 O O . TYR D 1 39 ? 202.808 184.425 214.717 1.00 68.23 36 TYR D O 1
ATOM 6570 N N . LYS D 1 40 ? 201.534 182.948 213.569 1.00 66.71 37 LYS D N 1
ATOM 6571 C CA . LYS D 1 40 ? 201.158 183.863 212.479 1.00 66.71 37 LYS D CA 1
ATOM 6572 C C . LYS D 1 40 ? 202.355 184.522 211.801 1.00 66.71 37 LYS D C 1
ATOM 6573 O O . LYS D 1 40 ? 202.697 185.651 212.173 1.00 66.71 37 LYS D O 1
ATOM 6579 N N . PRO D 1 41 ? 203.040 183.829 210.883 1.00 66.30 38 PRO D N 1
ATOM 6580 C CA . PRO D 1 41 ? 204.316 184.308 210.312 1.00 66.30 38 PRO D CA 1
ATOM 6581 C C . PRO D 1 41 ? 204.262 185.709 209.723 1.00 66.30 38 PRO D C 1
ATOM 6582 O O . PRO D 1 41 ? 203.563 185.971 208.745 1.00 66.30 38 PRO D O 1
ATOM 6586 N N . LEU D 1 42 ? 205.010 186.607 210.343 1.00 67.67 39 LEU D N 1
ATOM 6587 C CA . LEU D 1 42 ? 204.944 188.036 210.106 1.00 67.67 39 LEU D CA 1
ATOM 6588 C C . LEU D 1 42 ? 206.154 188.435 209.273 1.00 67.67 39 LEU D C 1
ATOM 6589 O O . LEU D 1 42 ? 207.119 187.679 209.151 1.00 67.67 39 LEU D O 1
ATOM 6594 N N . GLU D 1 43 ? 206.107 189.633 208.687 1.00 76.89 40 GLU D N 1
ATOM 6595 C CA . GLU D 1 43 ? 207.167 190.027 207.757 1.00 76.89 40 GLU D CA 1
ATOM 6596 C C . GLU D 1 43 ? 208.439 190.443 208.489 1.00 76.89 40 GLU D C 1
ATOM 6597 O O . GLU D 1 43 ? 209.481 189.794 208.363 1.00 76.89 40 GLU D O 1
ATOM 6603 N N . ASP D 1 44 ? 208.374 191.522 209.269 1.00 78.28 41 ASP D N 1
ATOM 6604 C CA . ASP D 1 44 ? 209.561 192.022 209.967 1.00 78.28 41 ASP D CA 1
ATOM 6605 C C . ASP D 1 44 ? 209.105 192.634 211.291 1.00 78.28 41 ASP D C 1
ATOM 6606 O O . ASP D 1 44 ? 208.760 193.815 211.359 1.00 78.28 41 ASP D O 1
ATOM 6611 N N . TYR D 1 45 ? 209.133 191.824 212.337 1.00 73.05 42 TYR D N 1
ATOM 6612 C CA . TYR D 1 45 ? 208.804 192.259 213.682 1.00 73.05 42 TYR D CA 1
ATOM 6613 C C . TYR D 1 45 ? 210.031 192.845 214.368 1.00 73.05 42 TYR D C 1
ATOM 6614 O O . TYR D 1 45 ? 211.169 192.457 214.100 1.00 73.05 42 TYR D O 1
ATOM 6623 N N . GLU D 1 46 ? 209.783 193.801 215.261 1.00 76.25 43 GLU D N 1
ATOM 6624 C CA . GLU D 1 46 ? 210.861 194.542 215.907 1.00 76.25 43 GLU D CA 1
ATOM 6625 C C . GLU D 1 46 ? 210.917 194.295 217.407 1.00 76.25 43 GLU D C 1
ATOM 6626 O O . GLU D 1 46 ? 211.960 193.872 217.914 1.00 76.25 43 GLU D O 1
ATOM 6632 N N . GLY D 1 47 ? 209.834 194.537 218.136 1.00 67.90 44 GLY D N 1
ATOM 6633 C CA . GLY D 1 47 ? 209.895 194.496 219.583 1.00 67.90 44 GLY D CA 1
ATOM 6634 C C . GLY D 1 47 ? 209.326 193.238 220.197 1.00 67.90 44 GLY D C 1
ATOM 6635 O O . GLY D 1 47 ? 208.884 193.248 221.348 1.00 67.90 44 GLY D O 1
ATOM 6636 N N . MET D 1 48 ? 209.329 192.148 219.442 1.00 64.43 45 MET D N 1
ATOM 6637 C CA . MET D 1 48 ? 208.865 190.877 219.964 1.00 64.43 45 MET D CA 1
ATOM 6638 C C . MET D 1 48 ? 209.824 189.808 219.481 1.00 64.43 45 MET D C 1
ATOM 6639 O O . MET D 1 48 ? 210.584 190.019 218.535 1.00 64.43 45 MET D O 1
ATOM 6644 N N . GLU D 1 49 ? 209.810 188.665 220.153 1.00 70.74 46 GLU D N 1
ATOM 6645 C CA . GLU D 1 49 ? 210.723 187.592 219.804 1.00 70.74 46 GLU D CA 1
ATOM 6646 C C . GLU D 1 49 ? 209.979 186.271 219.763 1.00 70.74 46 GLU D C 1
ATOM 6647 O O . GLU D 1 49 ? 209.106 186.014 220.592 1.00 70.74 46 GLU D O 1
ATOM 6653 N N . ARG D 1 50 ? 210.330 185.446 218.788 1.00 70.42 47 ARG D N 1
ATOM 6654 C CA . ARG D 1 50 ? 209.725 184.137 218.630 1.00 70.42 47 ARG D CA 1
ATOM 6655 C C . ARG D 1 50 ? 210.350 183.150 219.599 1.00 70.42 47 ARG D C 1
ATOM 6656 O O . ARG D 1 50 ? 211.572 183.095 219.740 1.00 70.42 47 ARG D O 1
ATOM 6664 N N . VAL D 1 51 ? 209.512 182.367 220.273 1.00 70.70 48 VAL D N 1
ATOM 6665 C CA . VAL D 1 51 ? 209.978 181.361 221.219 1.00 70.70 48 VAL D CA 1
ATOM 6666 C C . VAL D 1 51 ? 209.375 180.023 220.829 1.00 70.70 48 VAL D C 1
ATOM 6667 O O . VAL D 1 51 ? 208.157 179.914 220.661 1.00 70.70 48 VAL D O 1
ATOM 6671 N N . GLU D 1 52 ? 210.223 179.011 220.684 1.00 79.50 49 GLU D N 1
ATOM 6672 C CA . GLU D 1 52 ? 209.784 177.647 220.425 1.00 79.50 49 GLU D CA 1
ATOM 6673 C C . GLU D 1 52 ? 210.258 176.739 221.544 1.00 79.50 49 GLU D C 1
ATOM 6674 O O . GLU D 1 52 ? 211.465 176.568 221.740 1.00 79.50 49 GLU D O 1
ATOM 6680 N N . TYR D 1 53 ? 209.313 176.145 222.267 1.00 85.38 50 TYR D N 1
ATOM 6681 C CA . TYR D 1 53 ? 209.646 175.165 223.293 1.00 85.38 50 TYR D CA 1
ATOM 6682 C C . TYR D 1 53 ? 208.548 174.122 223.346 1.00 85.38 50 TYR D C 1
ATOM 6683 O O . TYR D 1 53 ? 207.391 174.473 223.588 1.00 85.38 50 TYR D O 1
ATOM 6692 N N . ASN D 1 54 ? 208.927 172.861 223.114 1.00 84.48 51 ASN D N 1
ATOM 6693 C CA . ASN D 1 54 ? 208.081 171.684 223.328 1.00 84.48 51 ASN D CA 1
ATOM 6694 C C . ASN D 1 54 ? 206.828 171.733 222.452 1.00 84.48 51 ASN D C 1
ATOM 6695 O O . ASN D 1 54 ? 205.697 171.666 222.933 1.00 84.48 51 ASN D O 1
ATOM 6700 N N . GLY D 1 55 ? 207.043 171.866 221.147 1.00 82.54 52 GLY D N 1
ATOM 6701 C CA . GLY D 1 55 ? 205.935 171.875 220.216 1.00 82.54 52 GLY D CA 1
ATOM 6702 C C . GLY D 1 55 ? 205.092 173.126 220.231 1.00 82.54 52 GLY D C 1
ATOM 6703 O O . GLY D 1 55 ? 203.946 173.088 219.774 1.00 82.54 52 GLY D O 1
ATOM 6704 N N . LEU D 1 56 ? 205.613 174.229 220.746 1.00 81.73 53 LEU D N 1
ATOM 6705 C CA . LEU D 1 56 ? 204.904 175.496 220.789 1.00 81.73 53 LEU D CA 1
ATOM 6706 C C . LEU D 1 56 ? 205.658 176.524 219.960 1.00 81.73 53 LEU D C 1
ATOM 6707 O O . LEU D 1 56 ? 206.857 176.392 219.720 1.00 81.73 53 LEU D O 1
ATOM 6712 N N . ASP D 1 57 ? 204.940 177.550 219.509 1.00 76.81 54 ASP D N 1
ATOM 6713 C CA . ASP D 1 57 ? 205.550 178.571 218.655 1.00 76.81 54 ASP D CA 1
ATOM 6714 C C . ASP D 1 57 ? 204.810 179.878 218.930 1.00 76.81 54 ASP D C 1
ATOM 6715 O O . ASP D 1 57 ? 203.774 180.154 218.321 1.00 76.81 54 ASP D O 1
ATOM 6720 N N . TYR D 1 58 ? 205.359 180.685 219.837 1.00 69.34 55 TYR D N 1
ATOM 6721 C CA . TYR D 1 58 ? 204.685 181.855 220.378 1.00 69.34 55 TYR D CA 1
ATOM 6722 C C . TYR D 1 58 ? 205.588 183.076 220.307 1.00 69.34 55 TYR D C 1
ATOM 6723 O O . TYR D 1 58 ? 206.812 182.962 220.367 1.00 69.34 55 TYR D O 1
ATOM 6732 N N . TYR D 1 59 ? 204.976 184.250 220.177 1.00 65.31 56 TYR D N 1
ATOM 6733 C CA . TYR D 1 59 ? 205.694 185.513 220.287 1.00 65.31 56 TYR D CA 1
ATOM 6734 C C . TYR D 1 59 ? 205.587 186.065 221.696 1.00 65.31 56 TYR D C 1
ATOM 6735 O O . TYR D 1 59 ? 204.484 186.295 222.190 1.00 65.31 56 TYR D O 1
ATOM 6744 N N . VAL D 1 60 ? 206.730 186.329 222.317 1.00 62.72 57 VAL D N 1
ATOM 6745 C CA . VAL D 1 60 ? 206.793 186.967 223.624 1.00 62.72 57 VAL D CA 1
ATOM 6746 C C . VAL D 1 60 ? 207.615 188.235 223.481 1.00 62.72 57 VAL D C 1
ATOM 6747 O O . VAL D 1 60 ? 208.704 188.207 222.901 1.00 62.72 57 VAL D O 1
ATOM 6751 N N . GLY D 1 61 ? 207.100 189.342 223.990 1.00 61.04 58 GLY D N 1
ATOM 6752 C CA . GLY D 1 61 ? 207.845 190.581 223.956 1.00 61.04 58 GLY D CA 1
ATOM 6753 C C . GLY D 1 61 ? 206.945 191.766 224.230 1.00 61.04 58 GLY D C 1
ATOM 6754 O O . GLY D 1 61 ? 205.810 191.620 224.672 1.00 61.04 58 GLY D O 1
ATOM 6755 N N . GLU D 1 62 ? 207.490 192.949 223.945 1.00 66.32 59 GLU D N 1
ATOM 6756 C CA . GLU D 1 62 ? 206.787 194.190 224.244 1.00 66.32 59 GLU D CA 1
ATOM 6757 C C . GLU D 1 62 ? 205.624 194.418 223.293 1.00 66.32 59 GLU D C 1
ATOM 6758 O O . GLU D 1 62 ? 204.540 194.828 223.718 1.00 66.32 59 GLU D O 1
ATOM 6764 N N . THR D 1 63 ? 205.832 194.173 222.002 1.00 62.29 60 THR D N 1
ATOM 6765 C CA . THR D 1 63 ? 204.894 194.582 220.970 1.00 62.29 60 THR D CA 1
ATOM 6766 C C . THR D 1 63 ? 203.912 193.486 220.594 1.00 62.29 60 THR D C 1
ATOM 6767 O O . THR D 1 63 ? 203.262 193.583 219.551 1.00 62.29 60 THR D O 1
ATOM 6771 N N . VAL D 1 64 ? 203.781 192.451 221.424 1.00 58.05 61 VAL D N 1
ATOM 6772 C CA . VAL D 1 64 ? 202.783 191.422 221.170 1.00 58.05 61 VAL D CA 1
ATOM 6773 C C . VAL D 1 64 ? 201.383 191.962 221.432 1.00 58.05 61 VAL D C 1
ATOM 6774 O O . VAL D 1 64 ? 200.410 191.472 220.849 1.00 58.05 61 VAL D O 1
ATOM 6778 N N . LYS D 1 65 ? 201.265 193.030 222.220 1.00 57.34 62 LYS D N 1
ATOM 6779 C CA . LYS D 1 65 ? 199.995 193.714 222.424 1.00 57.34 62 LYS D CA 1
ATOM 6780 C C . LYS D 1 65 ? 199.454 194.379 221.163 1.00 57.34 62 LYS D C 1
ATOM 6781 O O . LYS D 1 65 ? 198.288 194.784 221.159 1.00 57.34 62 LYS D O 1
ATOM 6787 N N . ASN D 1 66 ? 200.258 194.515 220.106 1.00 56.98 63 ASN D N 1
ATOM 6788 C CA . ASN D 1 66 ? 199.739 195.006 218.837 1.00 56.98 63 ASN D CA 1
ATOM 6789 C C . ASN D 1 66 ? 198.855 193.982 218.145 1.00 56.98 63 ASN D C 1
ATOM 6790 O O . ASN D 1 66 ? 198.034 194.356 217.304 1.00 56.98 63 ASN D O 1
ATOM 6795 N N . PHE D 1 67 ? 198.988 192.703 218.486 1.00 55.21 64 PHE D N 1
ATOM 6796 C CA . PHE D 1 67 ? 198.098 191.682 217.950 1.00 55.21 64 PHE D CA 1
ATOM 6797 C C . PHE D 1 67 ? 196.690 191.769 218.514 1.00 55.21 64 PHE D C 1
ATOM 6798 O O . PHE D 1 67 ? 195.795 191.104 217.987 1.00 55.21 64 PHE D O 1
ATOM 6806 N N . TYR D 1 68 ? 196.474 192.570 219.555 1.00 53.65 65 TYR D N 1
ATOM 6807 C CA . TYR D 1 68 ? 195.222 192.617 220.298 1.00 53.65 65 TYR D CA 1
ATOM 6808 C C . TYR D 1 68 ? 194.712 194.053 220.315 1.00 53.65 65 TYR D C 1
ATOM 6809 O O . TYR D 1 68 ? 194.452 194.612 221.375 1.00 53.65 65 TYR D O 1
ATOM 6818 N N . PHE D 1 69 ? 194.624 194.670 219.137 1.00 58.13 66 PHE D N 1
ATOM 6819 C CA . PHE D 1 69 ? 194.338 196.098 219.054 1.00 58.13 66 PHE D CA 1
ATOM 6820 C C . PHE D 1 69 ? 192.920 196.438 219.502 1.00 58.13 66 PHE D C 1
ATOM 6821 O O . PHE D 1 69 ? 192.728 197.169 220.477 1.00 58.13 66 PHE D O 1
ATOM 6829 N N . GLY D 1 70 ? 191.917 195.923 218.807 1.00 61.05 67 GLY D N 1
ATOM 6830 C CA . GLY D 1 70 ? 190.556 196.251 219.171 1.00 61.05 67 GLY D CA 1
ATOM 6831 C C . GLY D 1 70 ? 189.955 195.300 220.179 1.00 61.05 67 GLY D C 1
ATOM 6832 O O . GLY D 1 70 ? 188.769 195.398 220.505 1.00 61.05 67 GLY D O 1
ATOM 6833 N N . ARG D 1 71 ? 190.765 194.383 220.686 1.00 58.75 68 ARG D N 1
ATOM 6834 C CA . ARG D 1 71 ? 190.343 193.301 221.562 1.00 58.75 68 ARG D CA 1
ATOM 6835 C C . ARG D 1 71 ? 191.274 193.202 222.757 1.00 58.75 68 ARG D C 1
ATOM 6836 O O . ARG D 1 71 ? 191.770 192.132 223.109 1.00 58.75 68 ARG D O 1
ATOM 6844 N N . GLU D 1 72 ? 191.504 194.339 223.418 1.00 58.44 69 GLU D N 1
ATOM 6845 C CA . GLU D 1 72 ? 192.504 194.443 224.474 1.00 58.44 69 GLU D CA 1
ATOM 6846 C C . GLU D 1 72 ? 192.151 193.677 225.740 1.00 58.44 69 GLU D C 1
ATOM 6847 O O . GLU D 1 72 ? 193.018 193.525 226.602 1.00 58.44 69 GLU D O 1
ATOM 6853 N N . GLU D 1 73 ? 190.923 193.187 225.877 1.00 60.47 70 GLU D N 1
ATOM 6854 C CA . GLU D 1 73 ? 190.576 192.322 226.995 1.00 60.47 70 GLU D CA 1
ATOM 6855 C C . GLU D 1 73 ? 190.942 190.866 226.755 1.00 60.47 70 GLU D C 1
ATOM 6856 O O . GLU D 1 73 ? 190.525 190.006 227.533 1.00 60.47 70 GLU D O 1
ATOM 6862 N N . GLN D 1 74 ? 191.709 190.564 225.711 1.00 56.40 71 GLN D N 1
ATOM 6863 C CA . GLN D 1 74 ? 192.080 189.196 225.392 1.00 56.40 71 GLN D CA 1
ATOM 6864 C C . GLN D 1 74 ? 193.576 188.970 225.511 1.00 56.40 71 GLN D C 1
ATOM 6865 O O . GLN D 1 74 ? 194.067 187.924 225.087 1.00 56.40 71 GLN D O 1
ATOM 6871 N N . MET D 1 75 ? 194.323 189.928 226.043 1.00 53.36 72 MET D N 1
ATOM 6872 C CA . MET D 1 75 ? 195.771 189.801 226.001 1.00 53.36 72 MET D CA 1
ATOM 6873 C C . MET D 1 75 ? 196.370 189.249 227.282 1.00 53.36 72 MET D C 1
ATOM 6874 O O . MET D 1 75 ? 197.591 189.086 227.350 1.00 53.36 72 MET D O 1
ATOM 6879 N N . TYR D 1 76 ? 195.555 188.936 228.279 1.00 50.92 73 TYR D N 1
ATOM 6880 C CA . TYR D 1 76 ? 196.026 188.574 229.605 1.00 50.92 73 TYR D CA 1
ATOM 6881 C C . TYR D 1 76 ? 195.476 187.219 230.011 1.00 50.92 73 TYR D C 1
ATOM 6882 O O . TYR D 1 76 ? 194.268 186.986 229.935 1.00 50.92 73 TYR D O 1
ATOM 6891 N N . PHE D 1 77 ? 196.371 186.332 230.429 1.00 59.82 74 PHE D N 1
ATOM 6892 C CA . PHE D 1 77 ? 195.968 185.045 230.974 1.00 59.82 74 PHE D CA 1
ATOM 6893 C C . PHE D 1 77 ? 195.192 185.256 232.261 1.00 59.82 74 PHE D C 1
ATOM 6894 O O . PHE D 1 77 ? 195.706 185.838 233.217 1.00 59.82 74 PHE D O 1
ATOM 6902 N N . GLY D 1 78 ? 193.958 184.789 232.296 1.00 68.42 75 GLY D N 1
ATOM 6903 C CA . GLY D 1 78 ? 193.160 185.121 233.449 1.00 68.42 75 GLY D CA 1
ATOM 6904 C C . GLY D 1 78 ? 192.973 183.995 234.435 1.00 68.42 75 GLY D C 1
ATOM 6905 O O . GLY D 1 78 ? 192.137 183.113 234.213 1.00 68.42 75 GLY D O 1
ATOM 6906 N N . ASN D 1 79 ? 193.751 184.044 235.526 1.00 76.98 76 ASN D N 1
ATOM 6907 C CA . ASN D 1 79 ? 193.577 183.215 236.722 1.00 76.98 76 ASN D CA 1
ATOM 6908 C C . ASN D 1 79 ? 193.629 181.726 236.383 1.00 76.98 76 ASN D C 1
ATOM 6909 O O . ASN D 1 79 ? 192.806 180.928 236.837 1.00 76.98 76 ASN D O 1
ATOM 6914 N N . THR D 1 80 ? 194.593 181.347 235.548 1.00 88.86 77 THR D N 1
ATOM 6915 C CA . THR D 1 80 ? 194.532 180.052 234.882 1.00 88.86 77 THR D CA 1
ATOM 6916 C C . THR D 1 80 ? 195.853 179.316 235.056 1.00 88.86 77 THR D C 1
ATOM 6917 O O . THR D 1 80 ? 196.723 179.417 234.185 1.00 88.86 77 THR D O 1
ATOM 6921 N N . ARG D 1 81 ? 196.006 178.643 236.210 1.00 99.90 78 ARG D N 1
ATOM 6922 C CA . ARG D 1 81 ? 196.802 177.430 236.426 1.00 99.90 78 ARG D CA 1
ATOM 6923 C C . ARG D 1 81 ? 198.176 177.400 235.768 1.00 99.90 78 ARG D C 1
ATOM 6924 O O . ARG D 1 81 ? 198.377 176.615 234.837 1.00 99.90 78 ARG D O 1
ATOM 6932 N N . LYS D 1 82 ? 199.088 178.257 236.247 1.00 93.52 79 LYS D N 1
ATOM 6933 C CA . LYS D 1 82 ? 200.364 178.588 235.605 1.00 93.52 79 LYS D CA 1
ATOM 6934 C C . LYS D 1 82 ? 201.176 177.359 235.212 1.00 93.52 79 LYS D C 1
ATOM 6935 O O . LYS D 1 82 ? 201.362 176.440 236.012 1.00 93.52 79 LYS D O 1
ATOM 6941 N N . GLY D 1 83 ? 201.643 177.344 233.968 1.00 94.82 80 GLY D N 1
ATOM 6942 C CA . GLY D 1 83 ? 202.382 176.208 233.457 1.00 94.82 80 GLY D CA 1
ATOM 6943 C C . GLY D 1 83 ? 201.556 175.272 232.604 1.00 94.82 80 GLY D C 1
ATOM 6944 O O . GLY D 1 83 ? 201.635 174.049 232.739 1.00 94.82 80 GLY D O 1
ATOM 6945 N N . HIS D 1 84 ? 200.766 175.843 231.705 1.00 93.82 81 HIS D N 1
ATOM 6946 C CA . HIS D 1 84 ? 199.981 175.078 230.747 1.00 93.82 81 HIS D CA 1
ATOM 6947 C C . HIS D 1 84 ? 200.802 174.625 229.560 1.00 93.82 81 HIS D C 1
ATOM 6948 O O . HIS D 1 84 ? 202.034 174.614 229.594 1.00 93.82 81 HIS D 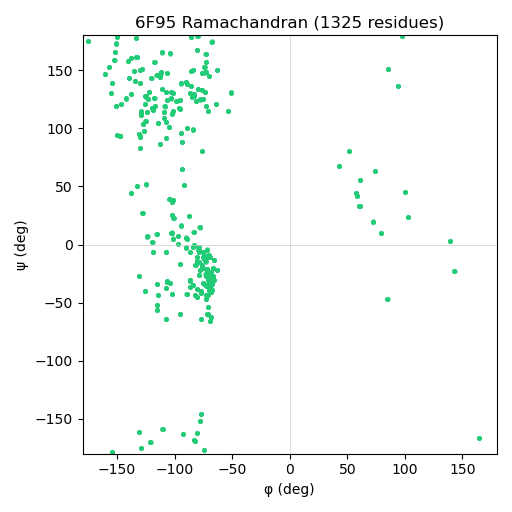O 1
ATOM 6955 N N . MET D 1 85 ? 200.099 174.257 228.493 1.00 95.32 82 MET D N 1
ATOM 6956 C CA . MET D 1 85 ? 200.663 174.220 227.155 1.00 95.32 82 MET D CA 1
ATOM 6957 C C . MET D 1 85 ? 200.752 175.613 226.521 1.00 95.32 82 MET D C 1
ATOM 6958 O O . MET D 1 85 ? 200.904 175.721 225.302 1.00 95.32 82 MET D O 1
ATOM 6963 N N . GLU D 1 86 ? 200.613 176.676 227.319 1.00 85.17 83 GLU D N 1
ATOM 6964 C CA . GLU D 1 86 ? 200.919 178.044 226.919 1.00 85.17 83 GLU D CA 1
ATOM 6965 C C . GLU D 1 86 ? 201.790 178.800 227.913 1.00 85.17 83 GLU D C 1
ATOM 6966 O O . GLU D 1 86 ? 202.509 179.713 227.496 1.00 85.17 83 GLU D O 1
ATOM 6972 N N . GLY D 1 87 ? 201.757 178.466 229.199 1.00 82.38 84 GLY D N 1
ATOM 6973 C CA . GLY D 1 87 ? 202.475 179.179 230.232 1.00 82.38 84 GLY D CA 1
ATOM 6974 C C . GLY D 1 87 ? 203.897 178.734 230.463 1.00 82.38 84 GLY D C 1
ATOM 6975 O O . GLY D 1 87 ? 204.611 179.363 231.249 1.00 82.38 84 GLY D O 1
ATOM 6976 N N . GLN D 1 88 ? 204.333 177.659 229.809 1.00 82.75 85 GLN D N 1
ATOM 6977 C CA . GLN D 1 88 ? 205.735 177.271 229.833 1.00 82.75 85 GLN D CA 1
ATOM 6978 C C . GLN D 1 88 ? 206.613 178.250 229.080 1.00 82.75 85 GLN D C 1
ATOM 6979 O O . GLN D 1 88 ? 207.806 178.347 229.378 1.00 82.75 85 GLN D O 1
ATOM 6985 N N . ILE D 1 89 ? 206.044 178.959 228.109 1.00 74.29 86 ILE D N 1
ATOM 6986 C CA . ILE D 1 89 ? 206.815 179.848 227.255 1.00 74.29 86 ILE D CA 1
ATOM 6987 C C . ILE D 1 89 ? 207.288 181.062 228.037 1.00 74.29 86 ILE D C 1
ATOM 6988 O O . ILE D 1 89 ? 208.382 181.582 227.792 1.00 74.29 86 ILE D O 1
ATOM 6993 N N . ARG D 1 90 ? 206.502 181.502 229.021 1.00 68.39 87 ARG D N 1
ATOM 6994 C CA . ARG D 1 90 ? 206.912 182.629 229.849 1.00 68.39 87 ARG D CA 1
ATOM 6995 C C . ARG D 1 90 ? 208.075 182.268 230.751 1.00 68.39 87 ARG D C 1
ATOM 6996 O O . ARG D 1 90 ? 208.862 183.140 231.130 1.00 68.39 87 ARG D O 1
ATOM 7004 N N . LEU D 1 91 ? 208.202 180.997 231.102 1.00 73.90 88 LEU D N 1
ATOM 7005 C CA . LEU D 1 91 ? 209.291 180.590 231.971 1.00 73.90 88 LEU D CA 1
ATOM 7006 C C . LEU D 1 91 ? 210.576 180.383 231.188 1.00 73.90 88 LEU D C 1
ATOM 7007 O O . LEU D 1 91 ? 211.644 180.826 231.619 1.00 73.90 88 LEU D O 1
ATOM 7012 N N . VAL D 1 92 ? 210.493 179.728 230.029 1.00 73.57 89 VAL D N 1
ATOM 7013 C CA . VAL D 1 92 ? 211.703 179.435 229.279 1.00 73.57 89 VAL D CA 1
ATOM 7014 C C . VAL D 1 92 ? 212.224 180.666 228.557 1.00 73.57 89 VAL D C 1
ATOM 7015 O O . VAL D 1 92 ? 213.403 180.716 228.200 1.00 73.57 89 VAL D O 1
ATOM 7019 N N . TYR D 1 93 ? 211.382 181.671 228.331 1.00 68.61 90 TYR D N 1
ATOM 7020 C CA . TYR D 1 93 ? 211.899 182.937 227.838 1.00 68.61 90 TYR D CA 1
ATOM 7021 C C . TYR D 1 93 ? 212.515 183.744 228.964 1.00 68.61 90 TYR D C 1
ATOM 7022 O O . TYR D 1 93 ? 213.408 184.562 228.724 1.00 68.61 90 TYR D O 1
ATOM 7031 N N . ALA D 1 94 ? 212.061 183.521 230.197 1.00 72.47 91 ALA D N 1
ATOM 7032 C CA . ALA D 1 94 ? 212.716 184.141 231.339 1.00 72.47 91 ALA D CA 1
ATOM 7033 C C . ALA D 1 94 ? 214.077 183.517 231.597 1.00 72.47 91 ALA D C 1
ATOM 7034 O O . ALA D 1 94 ? 214.981 184.192 232.093 1.00 72.47 91 ALA D O 1
ATOM 7036 N N . LEU D 1 95 ? 214.239 182.236 231.274 1.00 77.30 92 LEU D N 1
ATOM 7037 C CA . LEU D 1 95 ? 215.555 181.619 231.357 1.00 77.30 92 LEU D CA 1
ATOM 7038 C C . LEU D 1 95 ? 216.483 182.165 230.285 1.00 77.30 92 LEU D C 1
ATOM 7039 O O . LEU D 1 95 ? 217.682 182.342 230.526 1.00 77.30 92 LEU D O 1
ATOM 7044 N N . TYR D 1 96 ? 215.945 182.433 229.095 1.00 75.76 93 TYR D N 1
ATOM 7045 C CA . TYR D 1 96 ? 216.751 182.992 228.019 1.00 75.76 93 TYR D CA 1
ATOM 7046 C C . TYR D 1 96 ? 217.179 184.416 228.324 1.00 75.76 93 TYR D C 1
ATOM 7047 O O . TYR D 1 96 ? 218.288 184.815 227.959 1.00 75.76 93 TYR D O 1
ATOM 7056 N N . THR D 1 97 ? 216.325 185.185 228.995 1.00 75.50 94 THR D N 1
ATOM 7057 C CA . THR D 1 97 ? 216.649 186.571 229.295 1.00 75.50 94 THR D CA 1
ATOM 7058 C C . THR D 1 97 ? 217.775 186.666 230.314 1.00 75.50 94 THR D C 1
ATOM 7059 O O . THR D 1 97 ? 218.600 187.584 230.247 1.00 75.50 94 THR D O 1
ATOM 7063 N N . ILE D 1 98 ? 217.843 185.707 231.237 1.00 80.81 95 ILE D N 1
ATOM 7064 C CA . ILE D 1 98 ? 218.954 185.636 232.179 1.00 80.81 95 ILE D CA 1
ATOM 7065 C C . ILE D 1 98 ? 220.245 185.284 231.452 1.00 80.81 95 ILE D C 1
ATOM 7066 O O . ILE D 1 98 ? 221.312 185.842 231.743 1.00 80.81 95 ILE D O 1
ATOM 7071 N N . PHE D 1 99 ? 220.158 184.383 230.469 1.00 82.72 96 PHE D N 1
ATOM 7072 C CA . PHE D 1 99 ? 221.331 183.978 229.701 1.00 82.72 96 PHE D CA 1
ATOM 7073 C C . PHE D 1 99 ? 221.896 185.124 228.875 1.00 82.72 96 PHE D C 1
ATOM 7074 O O . PHE D 1 99 ? 223.111 185.194 228.662 1.00 82.72 96 PHE D O 1
ATOM 7082 N N . LYS D 1 100 ? 221.048 186.042 228.428 1.00 82.13 97 LYS D N 1
ATOM 7083 C CA . LYS D 1 100 ? 221.526 187.228 227.733 1.00 82.13 97 LYS D CA 1
ATOM 7084 C C . LYS D 1 100 ? 222.157 188.247 228.669 1.00 82.13 97 LYS D C 1
ATOM 7085 O O . LYS D 1 100 ? 222.743 189.222 228.189 1.00 82.13 97 LYS D O 1
ATOM 7091 N N . GLU D 1 101 ? 222.051 188.057 229.983 1.00 87.73 98 GLU D N 1
ATOM 7092 C CA . GLU D 1 101 ? 222.661 188.957 230.948 1.00 87.73 98 GLU D CA 1
ATOM 7093 C C . GLU D 1 101 ? 223.888 188.382 231.629 1.00 87.73 98 GLU D C 1
ATOM 7094 O O . GLU D 1 101 ? 224.789 189.142 231.983 1.00 87.73 98 GLU D O 1
ATOM 7100 N N . THR D 1 102 ? 223.947 187.068 231.827 1.00 89.37 99 THR D N 1
ATOM 7101 C CA . THR D 1 102 ? 225.084 186.436 232.483 1.00 89.37 99 THR D CA 1
ATOM 7102 C C . THR D 1 102 ? 225.842 185.498 231.564 1.00 89.37 99 THR D C 1
ATOM 7103 O O . THR D 1 102 ? 227.066 185.610 231.439 1.00 89.37 99 THR D O 1
ATOM 7107 N N . GLY D 1 103 ? 225.148 184.573 230.924 1.00 92.31 100 GLY D N 1
ATOM 7108 C CA . GLY D 1 103 ? 225.782 183.459 230.270 1.00 92.31 100 GLY D CA 1
ATOM 7109 C C . GLY D 1 103 ? 225.686 182.161 231.034 1.00 92.31 100 GLY D C 1
ATOM 7110 O O . GLY D 1 103 ? 226.529 181.281 230.830 1.00 92.31 100 GLY D O 1
ATOM 7111 N N . ALA D 1 104 ? 224.696 182.019 231.911 1.00 90.30 101 ALA D N 1
ATOM 7112 C CA . ALA D 1 104 ? 224.523 180.810 232.700 1.00 90.30 101 ALA D CA 1
ATOM 7113 C C . ALA D 1 104 ? 223.541 179.877 232.010 1.00 90.30 101 ALA D C 1
ATOM 7114 O O . ALA D 1 104 ? 222.521 180.318 231.480 1.00 90.30 101 ALA D O 1
ATOM 7116 N N . ALA D 1 105 ? 223.856 178.583 232.019 1.00 90.34 102 ALA D N 1
ATOM 7117 C CA . ALA D 1 105 ? 222.997 177.582 231.405 1.00 90.34 102 ALA D CA 1
ATOM 7118 C C . ALA D 1 105 ? 222.586 176.495 232.385 1.00 90.34 102 ALA D C 1
ATOM 7119 O O . ALA D 1 105 ? 221.972 175.504 231.975 1.00 90.34 102 ALA D O 1
ATOM 7121 N N . GLU D 1 106 ? 222.915 176.645 233.662 1.00 91.44 103 GLU D N 1
ATOM 7122 C CA . GLU D 1 106 ? 222.511 175.709 234.696 1.00 91.44 103 GLU D CA 1
ATOM 7123 C C . GLU D 1 106 ? 221.757 176.476 235.768 1.00 91.44 103 GLU D C 1
ATOM 7124 O O . GLU D 1 106 ? 222.337 177.320 236.457 1.00 91.44 103 GLU D O 1
ATOM 7130 N N . PHE D 1 107 ? 220.470 176.186 235.904 1.00 88.49 104 PHE D N 1
ATOM 7131 C CA . PHE D 1 107 ? 219.580 176.995 236.719 1.00 88.49 104 PHE D CA 1
ATOM 7132 C C . PHE D 1 107 ? 219.053 176.196 237.897 1.00 88.49 104 PHE D C 1
ATOM 7133 O O . PHE D 1 107 ? 218.833 174.986 237.792 1.00 88.49 104 PHE D O 1
ATOM 7141 N N . ASN D 1 108 ? 218.853 176.886 239.016 1.00 90.27 105 ASN D N 1
ATOM 7142 C CA . ASN D 1 108 ? 218.107 176.366 240.153 1.00 90.27 105 ASN D CA 1
ATOM 7143 C C . ASN D 1 108 ? 216.867 177.238 240.277 1.00 90.27 105 ASN D C 1
ATOM 7144 O O . ASN D 1 108 ? 216.955 178.382 240.729 1.00 90.27 105 ASN D O 1
ATOM 7149 N N . LEU D 1 109 ? 215.719 176.714 239.866 1.00 86.82 106 LEU D N 1
ATOM 7150 C CA . LEU D 1 109 ? 214.515 177.526 239.746 1.00 86.82 106 LEU D CA 1
ATOM 7151 C C . LEU D 1 109 ? 213.793 177.615 241.079 1.00 86.82 106 LEU D C 1
ATOM 7152 O O . LEU D 1 109 ? 213.488 176.590 241.696 1.00 86.82 106 LEU D O 1
ATOM 7157 N N . ILE D 1 110 ? 213.507 178.836 241.509 1.00 83.87 107 ILE D N 1
ATOM 7158 C CA . ILE D 1 110 ? 212.624 179.077 242.642 1.00 83.87 107 ILE D CA 1
ATOM 7159 C C . ILE D 1 110 ? 211.341 179.632 242.038 1.00 83.87 107 ILE D C 1
ATOM 7160 O O . ILE D 1 110 ? 211.194 180.833 241.825 1.00 83.87 107 ILE D O 1
ATOM 7165 N N . LEU D 1 111 ? 210.404 178.748 241.739 1.00 83.09 108 LEU D N 1
ATOM 7166 C CA . LEU D 1 111 ? 209.155 179.179 241.141 1.00 83.09 108 LEU D CA 1
ATOM 7167 C C . LEU D 1 111 ? 208.187 179.629 242.219 1.00 83.09 108 LEU D C 1
ATOM 7168 O O . LEU D 1 111 ? 208.213 179.145 243.350 1.00 83.09 108 LEU D O 1
ATOM 7173 N N . THR D 1 112 ? 207.327 180.565 241.856 1.00 81.17 109 THR D N 1
ATOM 7174 C CA . THR D 1 112 ? 206.244 180.984 242.723 1.00 81.17 109 THR D CA 1
ATOM 7175 C C . THR D 1 112 ? 204.930 180.446 242.187 1.00 81.17 109 THR D C 1
ATOM 7176 O O . THR D 1 112 ? 204.740 180.294 240.981 1.00 81.17 109 THR D O 1
ATOM 7180 N N . CYS D 1 113 ? 204.019 180.156 243.104 1.00 84.99 110 CYS D N 1
ATOM 7181 C CA . CYS D 1 113 ? 202.686 179.701 242.748 1.00 84.99 110 CYS D CA 1
ATOM 7182 C C . CYS D 1 113 ? 201.749 180.115 243.867 1.00 84.99 110 CYS D C 1
ATOM 7183 O O . CYS D 1 113 ? 202.203 180.387 244.981 1.00 84.99 110 CYS D O 1
ATOM 7186 N N . PRO D 1 114 ? 200.448 180.209 243.597 1.00 87.82 111 PRO D N 1
ATOM 7187 C CA . PRO D 1 114 ? 199.493 180.388 244.692 1.00 87.82 111 PRO D CA 1
ATOM 7188 C C . PRO D 1 114 ? 199.509 179.193 245.629 1.00 87.82 111 PRO D C 1
ATOM 7189 O O . PRO D 1 114 ? 199.816 178.066 245.237 1.00 87.82 111 PRO D O 1
ATOM 7193 N N . TYR D 1 115 ? 199.197 179.467 246.896 1.00 89.14 112 TYR D N 1
ATOM 7194 C CA . TYR D 1 115 ? 199.339 178.449 247.929 1.00 89.14 112 TYR D CA 1
ATOM 7195 C C . TYR D 1 115 ? 198.304 177.345 247.773 1.00 89.14 112 TYR D C 1
ATOM 7196 O O . TYR D 1 115 ? 198.548 176.203 248.178 1.00 89.14 112 TYR D O 1
ATOM 7205 N N . GLU D 1 116 ? 197.152 177.664 247.181 1.00 100.56 113 GLU D N 1
ATOM 7206 C CA . GLU D 1 116 ? 196.105 176.666 246.988 1.00 100.56 113 GLU D CA 1
ATOM 7207 C C . GLU D 1 116 ? 196.531 175.604 245.981 1.00 100.56 113 GLU D C 1
ATOM 7208 O O . GLU D 1 116 ? 196.191 174.424 246.124 1.00 100.56 113 GLU D O 1
ATOM 7214 N N . SER D 1 117 ? 197.308 175.998 244.977 1.00 104.10 114 SER D N 1
ATOM 7215 C CA . SER D 1 117 ? 197.783 175.088 243.939 1.00 104.10 114 SER D CA 1
ATOM 7216 C C . SER D 1 117 ? 199.230 174.683 244.172 1.00 104.10 114 SER D C 1
ATOM 7217 O O . SER D 1 117 ? 200.004 174.541 243.222 1.00 104.10 114 SER D O 1
ATOM 7220 N N . MET D 1 118 ? 199.613 174.498 245.438 1.00 104.56 115 MET D N 1
ATOM 7221 C CA . MET D 1 118 ? 201.002 174.194 245.767 1.00 104.56 115 MET D CA 1
ATOM 7222 C C . MET D 1 118 ? 201.384 172.787 245.327 1.00 104.56 115 MET D C 1
ATOM 7223 O O . MET D 1 118 ? 202.290 172.608 244.507 1.00 104.56 115 MET D O 1
ATOM 7228 N N . VAL D 1 119 ? 200.693 171.774 245.855 1.00 110.39 116 VAL D N 1
ATOM 7229 C CA . VAL D 1 119 ? 200.990 170.387 245.503 1.00 110.39 116 VAL D CA 1
ATOM 7230 C C . VAL D 1 119 ? 200.401 169.979 244.162 1.00 110.39 116 VAL D C 1
ATOM 7231 O O . VAL D 1 119 ? 200.654 168.856 243.702 1.00 110.39 116 VAL D O 1
ATOM 7235 N N . THR D 1 120 ? 199.627 170.852 243.519 1.00 114.33 117 THR D N 1
ATOM 7236 C CA . THR D 1 120 ? 198.964 170.494 242.272 1.00 114.33 117 THR D CA 1
ATOM 7237 C C . THR D 1 120 ? 199.869 170.745 241.068 1.00 114.33 117 THR D C 1
ATOM 7238 O O . THR D 1 120 ? 199.876 169.956 240.116 1.00 114.33 117 THR D O 1
ATOM 7242 N N . ASP D 1 121 ? 200.673 171.814 241.113 1.00 113.83 118 ASP D N 1
ATOM 7243 C CA . ASP D 1 121 ? 201.469 172.249 239.967 1.00 113.83 118 ASP D CA 1
ATOM 7244 C C . ASP D 1 121 ? 202.652 171.340 239.653 1.00 113.83 118 ASP D C 1
ATOM 7245 O O . ASP D 1 121 ? 203.335 171.579 238.653 1.00 113.83 118 ASP D O 1
ATOM 7250 N N . LYS D 1 122 ? 202.916 170.312 240.460 1.00 112.84 119 LYS D N 1
ATOM 7251 C CA . LYS D 1 122 ? 204.076 169.458 240.245 1.00 112.84 119 LYS D CA 1
ATOM 7252 C C . LYS D 1 122 ? 203.898 168.484 239.086 1.00 112.84 119 LYS D C 1
ATOM 7253 O O . LYS D 1 122 ? 204.854 167.787 238.734 1.00 112.84 119 LYS D O 1
ATOM 7259 N N . LYS D 1 123 ? 202.705 168.413 238.494 1.00 114.96 120 LYS D N 1
ATOM 7260 C CA . LYS D 1 123 ? 202.531 167.644 237.266 1.00 114.96 120 LYS D CA 1
ATOM 7261 C C . LYS D 1 123 ? 203.186 168.345 236.085 1.00 114.96 120 LYS D C 1
ATOM 7262 O O . LYS D 1 123 ? 203.731 167.690 235.189 1.00 114.96 120 LYS D O 1
ATOM 7268 N N . TYR D 1 124 ? 203.148 169.674 236.073 1.00 112.35 121 TYR D N 1
ATOM 7269 C CA . TYR D 1 124 ? 203.496 170.481 234.911 1.00 112.35 121 TYR D CA 1
ATOM 7270 C C . TYR D 1 124 ? 204.860 171.138 235.013 1.00 112.35 121 TYR D C 1
ATOM 7271 O O . TYR D 1 124 ? 205.527 171.327 233.998 1.00 112.35 121 TYR D O 1
ATOM 7280 N N . PHE D 1 125 ? 205.284 171.520 236.210 1.00 108.90 122 PHE D N 1
ATOM 7281 C CA . PHE D 1 125 ? 206.585 172.155 236.353 1.00 108.90 122 PHE D CA 1
ATOM 7282 C C . PHE D 1 125 ? 207.711 171.139 236.462 1.00 108.90 122 PHE D C 1
ATOM 7283 O O . PHE D 1 125 ? 208.805 171.378 235.943 1.00 108.90 122 PHE D O 1
ATOM 7291 N N . VAL D 1 126 ? 207.465 170.002 237.104 1.00 108.04 123 VAL D N 1
ATOM 7292 C CA . VAL D 1 126 ? 208.532 169.044 237.362 1.00 108.04 123 VAL D CA 1
ATOM 7293 C C . VAL D 1 126 ? 208.808 168.190 236.132 1.00 108.04 123 VAL D C 1
ATOM 7294 O O . VAL D 1 126 ? 209.966 167.986 235.751 1.00 108.04 123 VAL D O 1
ATOM 7298 N N . GLN D 1 127 ? 207.751 167.694 235.485 1.00 109.47 124 GLN D N 1
ATOM 7299 C CA . GLN D 1 127 ? 207.925 166.682 234.446 1.00 109.47 124 GLN D CA 1
ATOM 7300 C C . GLN D 1 127 ? 208.460 167.281 233.152 1.00 109.47 124 GLN D C 1
ATOM 7301 O O . GLN D 1 127 ? 209.219 166.627 232.429 1.00 109.47 124 GLN D O 1
ATOM 7307 N N . HIS D 1 128 ? 208.085 168.521 232.844 1.00 102.35 125 HIS D N 1
ATOM 7308 C CA . HIS D 1 128 ? 208.549 169.151 231.616 1.00 102.35 125 HIS D CA 1
ATOM 7309 C C . HIS D 1 128 ? 209.958 169.711 231.739 1.00 102.35 125 HIS D C 1
ATOM 7310 O O . HIS D 1 128 ? 210.557 170.069 230.721 1.00 102.35 125 HIS D O 1
ATOM 7317 N N . PHE D 1 129 ? 210.505 169.768 232.951 1.00 102.77 126 PHE D N 1
ATOM 7318 C CA . PHE D 1 129 ? 211.782 170.422 233.235 1.00 102.77 126 PHE D CA 1
ATOM 7319 C C . PHE D 1 129 ? 212.654 169.454 234.026 1.00 102.77 126 PHE D C 1
ATOM 7320 O O . PHE D 1 129 ? 212.570 169.398 235.256 1.00 102.77 126 PHE D O 1
ATOM 7328 N N . GLU D 1 130 ? 213.487 168.688 233.326 1.00 108.30 127 GLU D N 1
ATOM 7329 C CA . GLU D 1 130 ? 214.354 167.712 233.973 1.00 108.30 127 GLU D CA 1
ATOM 7330 C C . GLU D 1 130 ? 215.811 167.865 233.561 1.00 108.30 127 GLU D C 1
ATOM 7331 O O . GLU D 1 130 ? 216.555 166.878 233.577 1.00 108.30 127 GLU D O 1
ATOM 7337 N N . GLY D 1 131 ? 216.231 169.060 233.183 1.00 102.83 128 GLY D N 1
ATOM 7338 C CA . GLY D 1 131 ? 217.606 169.248 232.761 1.00 102.83 128 GLY D CA 1
ATOM 7339 C C . GLY D 1 131 ? 217.804 168.929 231.296 1.00 102.83 128 GLY D C 1
ATOM 7340 O O . GLY D 1 131 ? 217.091 168.117 230.703 1.00 102.83 128 GLY D O 1
ATOM 7341 N N . GLU D 1 132 ? 218.788 169.618 230.703 1.00 103.17 129 GLU D N 1
ATOM 7342 C CA . GLU D 1 132 ? 219.246 169.414 229.323 1.00 103.17 129 GLU D CA 1
ATOM 7343 C C . GLU D 1 132 ? 218.133 169.672 228.307 1.00 103.17 129 GLU D C 1
ATOM 7344 O O . GLU D 1 132 ? 218.074 169.043 227.249 1.00 103.17 129 GLU D O 1
ATOM 7350 N N . ARG D 1 133 ? 217.246 170.612 228.629 1.00 96.41 130 ARG D N 1
ATOM 7351 C CA . ARG D 1 133 ? 216.187 171.015 227.719 1.00 96.41 130 ARG D CA 1
ATOM 7352 C C . ARG D 1 133 ? 216.732 171.983 226.678 1.00 96.41 130 ARG D C 1
ATOM 7353 O O . ARG D 1 133 ? 217.909 172.351 226.688 1.00 96.41 130 ARG D O 1
ATOM 7361 N N . GLU D 1 134 ? 215.861 172.419 225.771 1.00 88.03 131 GLU D N 1
ATOM 7362 C CA . GLU D 1 134 ? 216.307 173.244 224.659 1.00 88.03 131 GLU D CA 1
ATOM 7363 C C . GLU D 1 134 ? 215.159 174.091 224.138 1.00 88.03 131 GLU D C 1
ATOM 7364 O O . GLU D 1 134 ? 214.075 173.569 223.868 1.00 88.03 131 GLU D O 1
ATOM 7370 N N . VAL D 1 135 ? 215.406 175.389 223.985 1.00 82.22 132 VAL D N 1
ATOM 7371 C CA . VAL D 1 135 ? 214.473 176.290 223.330 1.00 82.22 132 VAL D CA 1
ATOM 7372 C C . VAL D 1 135 ? 215.078 176.726 222.010 1.00 82.22 132 VAL D C 1
ATOM 7373 O O . VAL D 1 135 ? 216.270 176.558 221.755 1.00 82.22 132 VAL D O 1
ATOM 7377 N N . ILE D 1 136 ? 214.230 177.298 221.165 1.00 76.77 133 ILE D N 1
ATOM 7378 C CA . ILE D 1 136 ? 214.639 177.893 219.903 1.00 76.77 133 ILE D CA 1
ATOM 7379 C C . ILE D 1 136 ? 214.083 179.308 219.929 1.00 76.77 133 ILE D C 1
ATOM 7380 O O . ILE D 1 136 ? 212.900 179.519 219.645 1.00 76.77 133 ILE D O 1
ATOM 7385 N N . VAL D 1 137 ? 214.916 180.272 220.294 1.00 77.49 134 VAL D N 1
ATOM 7386 C CA . VAL D 1 137 ? 214.498 181.662 220.418 1.00 77.49 134 VAL D CA 1
ATOM 7387 C C . VAL D 1 137 ? 215.115 182.449 219.278 1.00 77.49 134 VAL D C 1
ATOM 7388 O O . VAL D 1 137 ? 216.346 182.522 219.172 1.00 77.49 134 VAL D O 1
ATOM 7392 N N . GLU D 1 138 ? 214.250 183.034 218.437 1.00 80.91 135 GLU D N 1
ATOM 7393 C CA . GLU D 1 138 ? 214.629 183.887 217.304 1.00 80.91 135 GLU D CA 1
ATOM 7394 C C . GLU D 1 138 ? 215.532 183.116 216.334 1.00 80.91 135 GLU D C 1
ATOM 7395 O O . GLU D 1 138 ? 216.551 183.613 215.851 1.00 80.91 135 GLU D O 1
ATOM 7401 N N . GLY D 1 139 ? 215.182 181.858 216.089 1.00 79.24 136 GLY D N 1
ATOM 7402 C CA . GLY D 1 139 ? 215.979 181.015 215.223 1.00 79.24 136 GLY D CA 1
ATOM 7403 C C . GLY D 1 139 ? 217.141 180.329 215.910 1.00 79.24 136 GLY D C 1
ATOM 7404 O O . GLY D 1 139 ? 217.350 179.126 215.725 1.00 79.24 136 GLY D O 1
ATOM 7405 N N . LYS D 1 140 ? 217.904 181.079 216.703 1.00 81.81 137 LYS D N 1
ATOM 7406 C CA . LYS D 1 140 ? 219.080 180.548 217.386 1.00 81.81 137 LYS D CA 1
ATOM 7407 C C . LYS D 1 140 ? 218.644 179.631 218.520 1.00 81.81 137 LYS D C 1
ATOM 7408 O O . LYS D 1 140 ? 217.955 180.062 219.449 1.00 81.81 137 LYS D O 1
ATOM 7414 N N . SER D 1 141 ? 219.046 178.368 218.446 1.00 80.28 138 SER D N 1
ATOM 7415 C CA . SER D 1 141 ? 218.695 177.409 219.480 1.00 80.28 138 SER D CA 1
ATOM 7416 C C . SER D 1 141 ? 219.500 177.670 220.744 1.00 80.28 138 SER D C 1
ATOM 7417 O O . SER D 1 141 ? 220.643 178.131 220.690 1.00 80.28 138 SER D O 1
ATOM 7420 N N . PHE D 1 142 ? 218.888 177.378 221.889 1.00 83.72 139 PHE D N 1
ATOM 7421 C CA . PHE D 1 142 ? 219.504 177.586 223.194 1.00 83.72 139 PHE D CA 1
ATOM 7422 C C . PHE D 1 142 ? 219.221 176.403 224.102 1.00 83.72 139 PHE D C 1
ATOM 7423 O O . PHE D 1 142 ? 218.066 175.997 224.254 1.00 83.72 139 PHE D O 1
ATOM 7431 N N . LYS D 1 143 ? 220.276 175.864 224.706 1.00 87.19 140 LYS D N 1
ATOM 7432 C CA . LYS D 1 143 ? 220.194 174.724 225.604 1.00 87.19 140 LYS D CA 1
ATOM 7433 C C . LYS D 1 143 ? 220.504 175.161 227.028 1.00 87.19 140 LYS D C 1
ATOM 7434 O O . LYS D 1 143 ? 221.484 175.871 227.269 1.00 87.19 140 LYS D O 1
ATOM 7440 N N . PHE D 1 144 ? 219.673 174.720 227.970 1.00 88.68 141 PHE D N 1
ATOM 7441 C CA . PHE D 1 144 ? 219.843 175.049 229.377 1.00 88.68 141 PHE D CA 1
ATOM 7442 C C . PHE D 1 144 ? 219.679 173.785 230.204 1.00 88.68 141 PHE D C 1
ATOM 7443 O O . PHE D 1 144 ? 219.378 172.712 229.681 1.00 88.68 141 PHE D O 1
ATOM 7451 N N . THR D 1 145 ? 219.863 173.927 231.514 1.00 94.89 142 THR D N 1
ATOM 7452 C CA . THR D 1 145 ? 219.773 172.803 232.436 1.00 94.89 142 THR D CA 1
ATOM 7453 C C . THR D 1 145 ? 219.108 173.252 233.726 1.00 94.89 142 THR D C 1
ATOM 7454 O O . THR D 1 145 ? 219.545 174.225 234.347 1.00 94.89 142 THR D O 1
ATOM 7458 N N . VAL D 1 146 ? 218.046 172.554 234.120 1.00 95.43 143 VAL D N 1
ATOM 7459 C CA . VAL D 1 146 ? 217.357 172.787 235.385 1.00 95.43 143 VAL D CA 1
ATOM 7460 C C . VAL D 1 146 ? 217.233 171.442 236.083 1.00 95.43 143 VAL D C 1
ATOM 7461 O O . VAL D 1 146 ? 216.528 170.551 235.595 1.00 95.43 143 VAL D O 1
ATOM 7465 N N . HIS D 1 147 ? 217.905 171.290 237.223 1.00 93.85 144 HIS D N 1
ATOM 7466 C CA . HIS D 1 147 ? 217.927 170.007 237.908 1.00 93.85 144 HIS D CA 1
ATOM 7467 C C . HIS D 1 147 ? 217.341 170.024 239.315 1.00 93.85 144 HIS D C 1
ATOM 7468 O O . HIS D 1 147 ? 217.332 168.975 239.970 1.00 93.85 144 HIS D O 1
ATOM 7475 N N . ASN D 1 148 ? 216.829 171.159 239.788 1.00 92.22 145 ASN D N 1
ATOM 7476 C CA . ASN D 1 148 ? 215.981 171.190 240.973 1.00 92.22 145 ASN D CA 1
ATOM 7477 C C . ASN D 1 148 ? 215.069 172.407 240.921 1.00 92.22 145 ASN D C 1
ATOM 7478 O O . ASN D 1 148 ? 215.488 173.494 240.520 1.00 92.22 145 ASN D O 1
ATOM 7483 N N . ILE D 1 149 ? 213.814 172.208 241.312 1.00 90.62 146 ILE D N 1
ATOM 7484 C CA . ILE D 1 149 ? 212.796 173.249 241.274 1.00 90.62 146 ILE D CA 1
ATOM 7485 C C . ILE D 1 149 ? 212.185 173.368 242.660 1.00 90.62 146 ILE D C 1
ATOM 7486 O O . ILE D 1 149 ? 211.628 172.396 243.182 1.00 90.62 146 ILE D O 1
ATOM 7491 N N . VAL D 1 150 ? 212.279 174.553 243.247 1.00 86.92 147 VAL D N 1
ATOM 7492 C CA . VAL D 1 150 ? 211.751 174.826 244.575 1.00 86.92 147 VAL D CA 1
ATOM 7493 C C . VAL D 1 150 ? 210.517 175.691 244.389 1.00 86.92 147 VAL D C 1
ATOM 7494 O O . VAL D 1 150 ? 210.624 176.884 244.092 1.00 86.92 147 VAL D O 1
ATOM 7498 N N . MET D 1 151 ? 209.342 175.102 244.562 1.00 90.46 148 MET D N 1
ATOM 7499 C CA . MET D 1 151 ? 208.087 175.783 244.261 1.00 90.46 148 MET D CA 1
ATOM 7500 C C . MET D 1 151 ? 207.633 176.528 245.509 1.00 90.46 148 MET D C 1
ATOM 7501 O O . MET D 1 151 ? 207.054 175.937 246.421 1.00 90.46 148 MET D O 1
ATOM 7506 N N . ALA D 1 152 ? 207.875 177.834 245.546 1.00 82.62 149 ALA D N 1
ATOM 7507 C CA . ALA D 1 152 ? 207.541 178.644 246.711 1.00 82.62 149 ALA D CA 1
ATOM 7508 C C . ALA D 1 152 ? 206.070 179.046 246.686 1.00 82.62 149 ALA D C 1
ATOM 7509 O O . ALA D 1 152 ? 205.278 178.528 245.896 1.00 82.62 149 ALA D O 1
ATOM 7511 N N . ALA D 1 153 ? 205.689 179.969 247.559 1.00 78.53 150 ALA D N 1
ATOM 7512 C CA . ALA D 1 153 ? 204.331 180.481 247.615 1.00 78.53 150 ALA D CA 1
ATOM 7513 C C . ALA D 1 153 ? 204.326 181.935 247.181 1.00 78.53 150 ALA D C 1
ATOM 7514 O O . ALA D 1 153 ? 205.280 182.675 247.424 1.00 78.53 150 ALA D O 1
ATOM 7516 N N . GLU D 1 154 ? 203.241 182.343 246.536 1.00 82.52 151 GLU D N 1
ATOM 7517 C CA . GLU D 1 154 ? 203.176 183.659 245.912 1.00 82.52 151 GLU D CA 1
ATOM 7518 C C . GLU D 1 154 ? 202.768 184.659 246.980 1.00 82.52 151 GLU D C 1
ATOM 7519 O O . GLU D 1 154 ? 201.589 184.796 247.303 1.00 82.52 151 GLU D O 1
ATOM 7525 N N . GLY D 1 155 ? 203.753 185.361 247.528 1.00 78.27 152 GLY D N 1
ATOM 7526 C CA . GLY D 1 155 ? 203.493 186.341 248.560 1.00 78.27 152 GLY D CA 1
ATOM 7527 C C . GLY D 1 155 ? 204.564 186.388 249.626 1.00 78.27 152 GLY D C 1
ATOM 7528 O O . GLY D 1 155 ? 204.739 187.417 250.280 1.00 78.27 152 GLY D O 1
ATOM 7529 N N . LEU D 1 156 ? 205.318 185.300 249.788 1.00 77.83 153 LEU D N 1
ATOM 7530 C CA . LEU D 1 156 ? 206.289 185.206 250.872 1.00 77.83 153 LEU D CA 1
ATOM 7531 C C . LEU D 1 156 ? 207.497 186.110 250.694 1.00 77.83 153 LEU D C 1
ATOM 7532 O O . LEU D 1 156 ? 208.295 186.226 251.627 1.00 77.83 153 LEU D O 1
ATOM 7537 N N . GLY D 1 157 ? 207.665 186.738 249.533 1.00 81.79 154 GLY D N 1
ATOM 7538 C CA . GLY D 1 157 ? 208.745 187.690 249.378 1.00 81.79 154 GLY D CA 1
ATOM 7539 C C . GLY D 1 157 ? 208.561 188.951 250.186 1.00 81.79 154 GLY D C 1
ATOM 7540 O O . GLY D 1 157 ? 209.547 189.613 250.517 1.00 81.79 154 GLY D O 1
ATOM 7541 N N . ALA D 1 158 ? 207.324 189.290 250.533 1.00 83.34 155 ALA D N 1
ATOM 7542 C CA . ALA D 1 158 ? 207.079 190.464 251.352 1.00 83.34 155 ALA D CA 1
ATOM 7543 C C . ALA D 1 158 ? 207.354 190.224 252.826 1.00 83.34 155 ALA D C 1
ATOM 7544 O O . ALA D 1 158 ? 207.307 191.177 253.609 1.00 83.34 155 ALA D O 1
ATOM 7546 N N . LEU D 1 159 ? 207.645 188.983 253.218 1.00 84.03 156 LEU D N 1
ATOM 7547 C CA . LEU D 1 159 ? 207.830 188.675 254.628 1.00 84.03 156 LEU D CA 1
ATOM 7548 C C . LEU D 1 159 ? 209.148 189.221 255.159 1.00 84.03 156 LEU D C 1
ATOM 7549 O O . LEU D 1 159 ? 209.256 189.504 256.358 1.00 84.03 156 LEU D O 1
ATOM 7554 N N . ASN D 1 160 ? 210.146 189.412 254.290 1.00 86.90 157 ASN D N 1
ATOM 7555 C CA . ASN D 1 160 ? 211.417 189.971 254.741 1.00 86.90 157 ASN D CA 1
ATOM 7556 C C . ASN D 1 160 ? 211.279 191.440 255.108 1.00 86.90 157 ASN D C 1
ATOM 7557 O O . ASN D 1 160 ? 212.049 191.961 255.921 1.00 86.90 157 ASN D O 1
ATOM 7562 N N . PHE D 1 161 ? 210.310 192.124 254.516 1.00 91.62 158 PHE D N 1
ATOM 7563 C CA . PHE D 1 161 ? 210.108 193.546 254.767 1.00 91.62 158 PHE D CA 1
ATOM 7564 C C . PHE D 1 161 ? 208.969 193.781 255.739 1.00 91.62 158 PHE D C 1
ATOM 7565 O O . PHE D 1 161 ? 208.374 194.860 255.783 1.00 91.62 158 PHE D O 1
ATOM 7573 N N . SER D 1 162 ? 208.662 192.766 256.541 1.00 89.88 159 SER D N 1
ATOM 7574 C CA . SER D 1 162 ? 207.616 192.834 257.544 1.00 89.88 159 SER D CA 1
ATOM 7575 C C . SER D 1 162 ? 208.251 193.014 258.909 1.00 89.88 159 SER D C 1
ATOM 7576 O O . SER D 1 162 ? 209.110 192.225 259.313 1.00 89.88 159 SER D O 1
ATOM 7579 N N . ASP D 1 163 ? 207.821 194.053 259.617 1.00 93.54 160 ASP D N 1
ATOM 7580 C CA . ASP D 1 163 ? 208.310 194.315 260.961 1.00 93.54 160 ASP D CA 1
ATOM 7581 C C . ASP D 1 163 ? 207.828 193.287 261.969 1.00 93.54 160 ASP D C 1
ATOM 7582 O O . ASP D 1 163 ? 208.482 193.092 262.998 1.00 93.54 160 ASP D O 1
ATOM 7587 N N . SER D 1 164 ? 206.715 192.619 261.689 1.00 89.80 161 SER D N 1
ATOM 7588 C CA . SER D 1 164 ? 206.163 191.601 262.564 1.00 89.80 161 SER D CA 1
ATOM 7589 C C . SER D 1 164 ? 206.269 190.249 261.886 1.00 89.80 161 SER D C 1
ATOM 7590 O O . SER D 1 164 ? 206.121 190.141 260.667 1.00 89.80 161 SER D O 1
ATOM 7593 N N . LEU D 1 165 ? 206.528 189.222 262.685 1.00 85.27 162 LEU D N 1
ATOM 7594 C CA . LEU D 1 165 ? 206.609 187.857 262.192 1.00 85.27 162 LEU D CA 1
ATOM 7595 C C . LEU D 1 165 ? 205.237 187.204 262.106 1.00 85.27 162 LEU D C 1
ATOM 7596 O O . LEU D 1 165 ? 205.124 186.070 261.632 1.00 85.27 162 LEU D O 1
ATOM 7601 N N . ASN D 1 166 ? 204.192 187.911 262.521 1.00 87.57 163 ASN D N 1
ATOM 7602 C CA . ASN D 1 166 ? 202.839 187.380 262.626 1.00 87.57 163 ASN D CA 1
ATOM 7603 C C . ASN D 1 166 ? 201.916 188.359 261.912 1.00 87.57 163 ASN D C 1
ATOM 7604 O O . ASN D 1 166 ? 201.425 189.308 262.526 1.00 87.57 163 ASN D O 1
ATOM 7609 N N . CYS D 1 167 ? 201.666 188.131 260.627 1.00 84.57 164 CYS D N 1
ATOM 7610 C CA . CYS D 1 167 ? 201.007 189.139 259.809 1.00 84.57 164 CYS D CA 1
ATOM 7611 C C . CYS D 1 167 ? 200.193 188.467 258.712 1.00 84.57 164 CYS D C 1
ATOM 7612 O O . CYS D 1 167 ? 200.162 187.242 258.591 1.00 84.57 164 CYS D O 1
ATOM 7615 N N . VAL D 1 168 ? 199.522 189.299 257.917 1.00 77.48 165 VAL D N 1
ATOM 7616 C CA . VAL D 1 168 ? 198.756 188.881 256.750 1.00 77.48 165 VAL D CA 1
ATOM 7617 C C . VAL D 1 168 ? 199.390 189.526 255.531 1.00 77.48 165 VAL D C 1
ATOM 7618 O O . VAL D 1 168 ? 199.562 190.747 255.494 1.00 77.48 165 VAL D O 1
ATOM 7622 N N . ILE D 1 169 ? 199.733 188.722 254.537 1.00 73.55 166 ILE D N 1
ATOM 7623 C CA . ILE D 1 169 ? 200.338 189.230 253.318 1.00 73.55 166 ILE D CA 1
ATOM 7624 C C . ILE D 1 169 ? 199.267 189.299 252.244 1.00 73.55 166 ILE D C 1
ATOM 7625 O O . ILE D 1 169 ? 198.733 188.268 251.822 1.00 73.55 166 ILE D O 1
ATOM 7630 N N . VAL D 1 170 ? 198.951 190.509 251.804 1.00 72.98 167 VAL D N 1
ATOM 7631 C CA . VAL D 1 170 ? 197.932 190.744 250.791 1.00 72.98 167 VAL D CA 1
ATOM 7632 C C . VAL D 1 170 ? 198.637 191.003 249.471 1.00 72.98 167 VAL D C 1
ATOM 7633 O O . VAL D 1 170 ? 199.315 192.023 249.306 1.00 72.98 167 VAL D O 1
ATOM 7637 N N . ASP D 1 171 ? 198.481 190.085 248.526 1.00 76.11 168 ASP D N 1
ATOM 7638 C CA . ASP D 1 171 ? 199.115 190.193 247.216 1.00 76.11 168 ASP D CA 1
ATOM 7639 C C . ASP D 1 171 ? 198.106 190.838 246.278 1.00 76.11 168 ASP D C 1
ATOM 7640 O O . ASP D 1 171 ? 197.243 190.172 245.709 1.00 76.11 168 ASP D O 1
ATOM 7645 N N . ALA D 1 172 ? 198.221 192.153 246.111 1.00 73.78 169 ALA D N 1
ATOM 7646 C CA . ALA D 1 172 ? 197.351 192.897 245.204 1.00 73.78 169 ALA D CA 1
ATOM 7647 C C . ALA D 1 172 ? 197.813 192.625 243.781 1.00 73.78 169 ALA D C 1
ATOM 7648 O O . ALA D 1 172 ? 198.520 193.417 243.155 1.00 73.78 169 ALA D O 1
ATOM 7650 N N . GLY D 1 173 ? 197.394 191.478 243.260 1.00 70.26 170 GLY D N 1
ATOM 7651 C CA . GLY D 1 173 ? 197.863 191.012 241.973 1.00 70.26 170 GLY D CA 1
ATOM 7652 C C . GLY D 1 173 ? 197.211 191.697 240.794 1.00 70.26 170 GLY D C 1
ATOM 7653 O O . GLY D 1 173 ? 196.787 192.852 240.875 1.00 70.26 170 GLY D O 1
ATOM 7654 N N . SER D 1 174 ? 197.130 190.985 239.683 1.00 66.14 171 SER D N 1
ATOM 7655 C CA . SER D 1 174 ? 196.564 191.527 238.460 1.00 66.14 171 SER D CA 1
ATOM 7656 C C . SER D 1 174 ? 195.299 190.819 238.026 1.00 66.14 171 SER D C 1
ATOM 7657 O O . SER D 1 174 ? 194.410 191.451 237.461 1.00 66.14 171 SER D O 1
ATOM 7660 N N . LYS D 1 175 ? 195.195 189.520 238.271 1.00 63.51 172 LYS D N 1
ATOM 7661 C CA . LYS D 1 175 ? 193.954 188.797 238.074 1.00 63.51 172 LYS D CA 1
ATOM 7662 C C . LYS D 1 175 ? 193.426 188.175 239.354 1.00 63.51 172 LYS D C 1
ATOM 7663 O O . LYS D 1 175 ? 192.312 187.642 239.345 1.00 63.51 172 LYS D O 1
ATOM 7669 N N . THR D 1 176 ? 194.179 188.229 240.448 1.00 64.63 173 THR D N 1
ATOM 7670 C CA . THR D 1 176 ? 193.796 187.521 241.658 1.00 64.63 173 THR D CA 1
ATOM 7671 C C . THR D 1 176 ? 194.459 188.169 242.865 1.00 64.63 173 THR D C 1
ATOM 7672 O O . THR D 1 176 ? 195.512 188.800 242.753 1.00 64.63 173 THR D O 1
ATOM 7676 N N . LEU D 1 177 ? 193.806 188.034 244.015 1.00 69.08 174 LEU D N 1
ATOM 7677 C CA . LEU D 1 177 ? 194.367 188.414 245.306 1.00 69.08 174 LEU D CA 1
ATOM 7678 C C . LEU D 1 177 ? 194.819 187.165 246.036 1.00 69.08 174 LEU D C 1
ATOM 7679 O O . LEU D 1 177 ? 194.058 186.201 246.147 1.00 69.08 174 LEU D O 1
ATOM 7684 N N . ASN D 1 178 ? 196.035 187.186 246.549 1.00 74.65 175 ASN D N 1
ATOM 7685 C CA . ASN D 1 178 ? 196.558 186.069 247.321 1.00 74.65 175 ASN D CA 1
ATOM 7686 C C . ASN D 1 178 ? 196.719 186.537 248.759 1.00 74.65 175 ASN D C 1
ATOM 7687 O O . ASN D 1 178 ? 197.790 186.989 249.163 1.00 74.65 175 ASN D O 1
ATOM 7692 N N . VAL D 1 179 ? 195.646 186.435 249.525 1.00 73.41 176 VAL D N 1
ATOM 7693 C CA . VAL D 1 179 ? 195.695 186.678 250.958 1.00 73.41 176 VAL D CA 1
ATOM 7694 C C . VAL D 1 179 ? 196.351 185.474 251.605 1.00 73.41 176 VAL D C 1
ATOM 7695 O O . VAL D 1 179 ? 195.909 184.339 251.409 1.00 73.41 176 VAL D O 1
ATOM 7699 N N . LEU D 1 180 ? 197.412 185.716 252.366 1.00 75.61 177 LEU D N 1
ATOM 7700 C CA . LEU D 1 180 ? 198.261 184.648 252.880 1.00 75.61 177 LEU D CA 1
ATOM 7701 C C . LEU D 1 180 ? 198.449 184.880 254.376 1.00 75.61 177 LEU D C 1
ATOM 7702 O O . LEU D 1 180 ? 199.315 185.652 254.790 1.00 75.61 177 LEU D O 1
ATOM 7707 N N . TYR D 1 181 ? 197.622 184.216 255.180 1.00 79.99 178 TYR D N 1
ATOM 7708 C CA . TYR D 1 181 ? 197.606 184.395 256.624 1.00 79.99 178 TYR D CA 1
ATOM 7709 C C . TYR D 1 181 ? 198.767 183.635 257.241 1.00 79.99 178 TYR D C 1
ATOM 7710 O O . TYR D 1 181 ? 198.896 182.424 257.049 1.00 79.99 178 TYR D O 1
ATOM 7719 N N . LEU D 1 182 ? 199.587 184.340 258.001 1.00 82.99 179 LEU D N 1
ATOM 7720 C CA . LEU D 1 182 ? 200.885 183.842 258.412 1.00 82.99 179 LEU D CA 1
ATOM 7721 C C . LEU D 1 182 ? 201.034 184.019 259.915 1.00 82.99 179 LEU D C 1
ATOM 7722 O O . LEU D 1 182 ? 200.631 185.044 260.466 1.00 82.99 179 LEU D O 1
ATOM 7727 N N . ILE D 1 183 ? 201.605 183.014 260.579 1.00 84.23 180 ILE D N 1
ATOM 7728 C CA . ILE D 1 183 ? 201.663 182.958 262.040 1.00 84.23 180 ILE D CA 1
ATOM 7729 C C . ILE D 1 183 ? 203.071 183.211 262.560 1.00 84.23 180 ILE D C 1
ATOM 7730 O O . ILE D 1 183 ? 203.316 184.179 263.274 1.00 84.23 180 ILE D O 1
ATOM 7735 N N . ASN D 1 184 ? 204.009 182.332 262.233 1.00 86.85 181 ASN D N 1
ATOM 7736 C CA . ASN D 1 184 ? 205.307 182.356 262.882 1.00 86.85 181 ASN D CA 1
ATOM 7737 C C . ASN D 1 184 ? 206.379 182.139 261.829 1.00 86.85 181 ASN D C 1
ATOM 7738 O O . ASN D 1 184 ? 207.313 181.355 262.009 1.00 86.85 181 ASN D O 1
ATOM 7743 N N . GLY D 1 185 ? 206.235 182.823 260.700 1.00 87.49 182 GLY D N 1
ATOM 7744 C CA . GLY D 1 185 ? 206.998 182.477 259.524 1.00 87.49 182 GLY D CA 1
ATOM 7745 C C . GLY D 1 185 ? 206.444 181.289 258.784 1.00 87.49 182 GLY D C 1
ATOM 7746 O O . GLY D 1 185 ? 207.103 180.772 257.879 1.00 87.49 182 GLY D O 1
ATOM 7747 N N . SER D 1 186 ? 205.252 180.838 259.148 1.00 84.70 183 SER D N 1
ATOM 7748 C CA . SER D 1 186 ? 204.614 179.684 258.543 1.00 84.70 183 SER D CA 1
ATOM 7749 C C . SER D 1 186 ? 203.207 180.064 258.116 1.00 84.70 183 SER D C 1
ATOM 7750 O O . SER D 1 186 ? 202.581 180.945 258.706 1.00 84.70 183 SER D O 1
ATOM 7753 N N . ILE D 1 187 ? 202.716 179.398 257.082 1.00 80.78 184 ILE D N 1
ATOM 7754 C CA . ILE D 1 187 ? 201.490 179.798 256.409 1.00 80.78 184 ILE D CA 1
ATOM 7755 C C . ILE D 1 187 ? 200.344 178.956 256.934 1.00 80.78 184 ILE D C 1
ATOM 7756 O O . ILE D 1 187 ? 200.389 177.723 256.869 1.00 80.78 184 ILE D O 1
ATOM 7761 N N . SER D 1 188 ? 199.313 179.614 257.447 1.00 80.29 185 SER D N 1
ATOM 7762 C CA . SER D 1 188 ? 198.111 178.912 257.862 1.00 80.29 185 SER D CA 1
ATOM 7763 C C . SER D 1 188 ? 197.300 178.533 256.635 1.00 80.29 185 SER D C 1
ATOM 7764 O O . SER D 1 188 ? 197.082 179.360 255.747 1.00 80.29 185 SER D O 1
ATOM 7767 N N . LYS D 1 189 ? 196.852 177.284 256.584 1.00 83.25 186 LYS D N 1
ATOM 7768 C CA . LYS D 1 189 ? 196.196 176.791 255.383 1.00 83.25 186 LYS D CA 1
ATOM 7769 C C . LYS D 1 189 ? 194.705 177.091 255.382 1.00 83.25 186 LYS D C 1
ATOM 7770 O O . LYS D 1 189 ? 194.122 177.298 254.315 1.00 83.25 186 LYS D O 1
ATOM 7776 N N . MET D 1 190 ? 194.075 177.132 256.555 1.00 84.15 187 MET D N 1
ATOM 7777 C CA . MET D 1 190 ? 192.642 177.392 256.613 1.00 84.15 187 MET D CA 1
ATOM 7778 C C . MET D 1 190 ? 192.312 178.849 256.340 1.00 84.15 187 MET D C 1
ATOM 7779 O O . MET D 1 190 ? 191.265 179.141 255.754 1.00 84.15 187 MET D O 1
ATOM 7784 N N . ASP D 1 191 ? 193.177 179.766 256.749 1.00 81.37 188 ASP D N 1
ATOM 7785 C CA . ASP D 1 191 ? 192.873 181.185 256.700 1.00 81.37 188 ASP D CA 1
ATOM 7786 C C . ASP D 1 191 ? 193.531 181.904 255.533 1.00 81.37 188 ASP D C 1
ATOM 7787 O O . ASP D 1 191 ? 193.514 183.136 255.496 1.00 81.37 188 ASP D O 1
ATOM 7792 N N . SER D 1 192 ? 194.116 181.174 254.589 1.00 76.53 189 SER D N 1
ATOM 7793 C CA . SER D 1 192 ? 194.692 181.773 253.395 1.00 76.53 189 SER D CA 1
ATOM 7794 C C . SER D 1 192 ? 193.681 181.703 252.258 1.00 76.53 189 SER D C 1
ATOM 7795 O O . SER D 1 192 ? 193.289 180.612 251.836 1.00 76.53 189 SER D O 1
ATOM 7798 N N . HIS D 1 193 ? 193.266 182.860 251.767 1.00 75.70 190 HIS D N 1
ATOM 7799 C CA . HIS D 1 193 ? 192.289 182.946 250.702 1.00 75.70 190 HIS D CA 1
ATOM 7800 C C . HIS D 1 193 ? 192.994 182.838 249.356 1.00 75.70 190 HIS D C 1
ATOM 7801 O O . HIS D 1 193 ? 194.221 182.720 249.287 1.00 75.70 190 HIS D O 1
ATOM 7808 N N . THR D 1 194 ? 192.215 182.870 248.277 1.00 69.95 191 THR D N 1
ATOM 7809 C CA . THR D 1 194 ? 192.714 183.271 246.967 1.00 69.95 191 THR D CA 1
ATOM 7810 C C . THR D 1 194 ? 191.534 183.955 246.284 1.00 69.95 191 THR D C 1
ATOM 7811 O O . THR D 1 194 ? 190.694 183.285 245.681 1.00 69.95 191 THR D O 1
ATOM 7815 N N . ILE D 1 195 ? 191.464 185.269 246.410 1.00 69.53 192 ILE D N 1
ATOM 7816 C CA . ILE D 1 195 ? 190.298 186.008 245.948 1.00 69.53 192 ILE D CA 1
ATOM 7817 C C . ILE D 1 195 ? 190.441 186.260 244.458 1.00 69.53 192 ILE D C 1
ATOM 7818 O O . ILE D 1 195 ? 191.482 186.734 243.995 1.00 69.53 192 ILE D O 1
ATOM 7823 N N . ASN D 1 196 ? 189.401 185.929 243.702 1.00 67.88 193 ASN D N 1
ATOM 7824 C CA . ASN D 1 196 ? 189.426 186.145 242.266 1.00 67.88 193 ASN D CA 1
ATOM 7825 C C . ASN D 1 196 ? 189.267 187.628 241.958 1.00 67.88 193 ASN D C 1
ATOM 7826 O O . ASN D 1 196 ? 188.677 188.383 242.732 1.00 67.88 193 ASN D O 1
ATOM 7831 N N . GLY D 1 197 ? 189.805 188.044 240.818 1.00 62.60 194 GLY D N 1
ATOM 7832 C CA . GLY D 1 197 ? 189.753 189.440 240.445 1.00 62.60 194 GLY D CA 1
ATOM 7833 C C . GLY D 1 197 ? 191.001 190.179 240.874 1.00 62.60 194 GLY D C 1
ATOM 7834 O O . GLY D 1 197 ? 191.485 189.985 241.990 1.00 62.60 194 GLY D O 1
ATOM 7835 N N . GLY D 1 198 ? 191.533 191.023 240.002 1.00 66.24 195 GLY D N 1
ATOM 7836 C CA . GLY D 1 198 ? 192.752 191.732 240.319 1.00 66.24 195 GLY D CA 1
ATOM 7837 C C . GLY D 1 198 ? 192.655 193.212 240.042 1.00 66.24 195 GLY D C 1
ATOM 7838 O O . GLY D 1 198 ? 191.556 193.756 239.928 1.00 66.24 195 GLY D O 1
ATOM 7839 N N . THR D 1 199 ? 193.800 193.875 239.926 1.00 67.96 196 THR D N 1
ATOM 7840 C CA . THR D 1 199 ? 193.816 195.312 239.708 1.00 67.96 196 THR D CA 1
ATOM 7841 C C . THR D 1 199 ? 193.579 195.700 238.258 1.00 67.96 196 THR D C 1
ATOM 7842 O O . THR D 1 199 ? 193.322 196.878 237.989 1.00 67.96 196 THR D O 1
ATOM 7846 N N . ILE D 1 200 ? 193.666 194.756 237.324 1.00 64.72 197 ILE D N 1
ATOM 7847 C CA . ILE D 1 200 ? 193.332 195.052 235.934 1.00 64.72 197 ILE D CA 1
ATOM 7848 C C . ILE D 1 200 ? 191.832 195.247 235.785 1.00 64.72 197 ILE D C 1
ATOM 7849 O O . ILE D 1 200 ? 191.366 196.273 235.278 1.00 64.72 197 ILE D O 1
ATOM 7854 N N . ASP D 1 201 ? 191.055 194.266 236.234 1.00 68.66 198 ASP D N 1
ATOM 7855 C CA . ASP D 1 201 ? 189.613 194.312 236.046 1.00 68.66 198 ASP D CA 1
ATOM 7856 C C . ASP D 1 201 ? 188.950 195.267 237.025 1.00 68.66 198 ASP D C 1
ATOM 7857 O O . ASP D 1 201 ? 188.047 196.022 236.650 1.00 68.66 198 ASP D O 1
ATOM 7862 N N . ASN D 1 202 ? 189.385 195.251 238.279 1.00 68.33 199 ASN D N 1
ATOM 7863 C CA . ASN D 1 202 ? 188.706 195.949 239.356 1.00 68.33 199 ASN D CA 1
ATOM 7864 C C . ASN D 1 202 ? 189.539 197.117 239.858 1.00 68.33 199 ASN D C 1
ATOM 7865 O O . ASN D 1 202 ? 190.771 197.085 239.835 1.00 68.33 199 ASN D O 1
ATOM 7870 N N . SER D 1 203 ? 188.849 198.154 240.314 1.00 73.68 200 SER D N 1
ATOM 7871 C CA . SER D 1 203 ? 189.520 199.235 241.010 1.00 73.68 200 SER D CA 1
ATOM 7872 C C . SER D 1 203 ? 189.933 198.766 242.394 1.00 73.68 200 SER D C 1
ATOM 7873 O O . SER D 1 203 ? 189.365 197.824 242.943 1.00 73.68 200 SER D O 1
ATOM 7876 N N . ILE D 1 204 ? 190.937 199.437 242.959 1.00 73.74 201 ILE D N 1
ATOM 7877 C CA . ILE D 1 204 ? 191.488 199.010 244.243 1.00 73.74 201 ILE D CA 1
ATOM 7878 C C . ILE D 1 204 ? 190.511 199.300 245.374 1.00 73.74 201 ILE D C 1
ATOM 7879 O O . ILE D 1 204 ? 190.360 198.494 246.301 1.00 73.74 201 ILE D O 1
ATOM 7884 N N . MET D 1 205 ? 189.783 200.415 245.286 1.00 76.87 202 MET D N 1
ATOM 7885 C CA . MET D 1 205 ? 188.782 200.739 246.299 1.00 76.87 202 MET D CA 1
ATOM 7886 C C . MET D 1 205 ? 187.620 199.753 246.280 1.00 76.87 202 MET D C 1
ATOM 7887 O O . MET D 1 205 ? 186.985 199.528 247.314 1.00 76.87 202 MET D O 1
ATOM 7892 N N . ASP D 1 206 ? 187.341 199.138 245.136 1.00 75.97 203 ASP D N 1
ATOM 7893 C CA . ASP D 1 206 ? 186.386 198.042 245.072 1.00 75.97 203 ASP D CA 1
ATOM 7894 C C . ASP D 1 206 ? 187.040 196.686 245.274 1.00 75.97 203 ASP D C 1
ATOM 7895 O O . ASP D 1 206 ? 186.339 195.671 245.281 1.00 75.97 203 ASP D O 1
ATOM 7900 N N . LEU D 1 207 ? 188.358 196.646 245.427 1.00 72.42 204 LEU D N 1
ATOM 7901 C CA . LEU D 1 207 ? 189.074 195.407 245.678 1.00 72.42 204 LEU D CA 1
ATOM 7902 C C . LEU D 1 207 ? 189.556 195.290 247.109 1.00 72.42 204 LEU D C 1
ATOM 7903 O O . LEU D 1 207 ? 189.619 194.181 247.640 1.00 72.42 204 LEU D O 1
ATOM 7908 N N . ALA D 1 208 ? 189.886 196.412 247.745 1.00 75.07 205 ALA D N 1
ATOM 7909 C CA . ALA D 1 208 ? 190.200 196.403 249.164 1.00 75.07 205 ALA D CA 1
ATOM 7910 C C . ALA D 1 208 ? 188.969 196.145 250.012 1.00 75.07 205 ALA D C 1
ATOM 7911 O O . ALA D 1 208 ? 189.090 195.616 251.120 1.00 75.07 205 ALA D O 1
ATOM 7913 N N . LYS D 1 209 ? 187.789 196.501 249.516 1.00 76.67 206 LYS D N 1
ATOM 7914 C CA . LYS D 1 209 ? 186.569 196.249 250.262 1.00 76.67 206 LYS D CA 1
ATOM 7915 C C . LYS D 1 209 ? 186.120 194.802 250.173 1.00 76.67 206 LYS D C 1
ATOM 7916 O O . LYS D 1 209 ? 185.366 194.355 251.038 1.00 76.67 206 LYS D O 1
ATOM 7922 N N . THR D 1 210 ? 186.555 194.061 249.157 1.00 74.42 207 THR D N 1
ATOM 7923 C CA . THR D 1 210 ? 186.307 192.626 249.155 1.00 74.42 207 THR D CA 1
ATOM 7924 C C . THR D 1 210 ? 187.319 191.878 249.995 1.00 74.42 207 THR D C 1
ATOM 7925 O O . THR D 1 210 ? 187.074 190.726 250.350 1.00 74.42 207 THR D O 1
ATOM 7929 N N . PHE D 1 211 ? 188.456 192.497 250.302 1.00 74.59 208 PHE D N 1
ATOM 7930 C CA . PHE D 1 211 ? 189.356 191.916 251.288 1.00 74.59 208 PHE D CA 1
ATOM 7931 C C . PHE D 1 211 ? 188.761 191.986 252.685 1.00 74.59 208 PHE D C 1
ATOM 7932 O O . PHE D 1 211 ? 188.923 191.057 253.482 1.00 74.59 208 PHE D O 1
ATOM 7940 N N . ALA D 1 212 ? 188.051 193.070 252.995 1.00 74.99 209 ALA D N 1
ATOM 7941 C CA . ALA D 1 212 ? 187.475 193.232 254.323 1.00 74.99 209 ALA D CA 1
ATOM 7942 C C . ALA D 1 212 ? 186.280 192.321 254.551 1.00 74.99 209 ALA D C 1
ATOM 7943 O O . ALA D 1 212 ? 185.849 192.157 255.695 1.00 74.99 209 ALA D O 1
ATOM 7945 N N . LYS D 1 213 ? 185.724 191.738 253.493 1.00 72.80 210 LYS D N 1
ATOM 7946 C CA . LYS D 1 213 ? 184.614 190.812 253.655 1.00 72.80 210 LYS D CA 1
ATOM 7947 C C . LYS D 1 213 ? 185.109 189.389 253.839 1.00 72.80 210 LYS D C 1
ATOM 7948 O O . LYS D 1 213 ? 184.580 188.647 254.671 1.00 72.80 210 LYS D O 1
ATOM 7954 N N . THR D 1 214 ? 186.112 188.988 253.059 1.00 76.67 211 THR D N 1
ATOM 7955 C CA . THR D 1 214 ? 186.628 187.627 253.134 1.00 76.67 211 THR D CA 1
ATOM 7956 C C . THR D 1 214 ? 187.420 187.412 254.407 1.00 76.67 211 THR D C 1
ATOM 7957 O O . THR D 1 214 ? 187.089 186.547 255.224 1.00 76.67 211 THR D O 1
ATOM 7961 N N . CYS D 1 215 ? 188.483 188.186 254.584 1.00 79.50 212 CYS D N 1
ATOM 7962 C CA . CYS D 1 215 ? 189.379 187.993 255.715 1.00 79.50 212 CYS D CA 1
ATOM 7963 C C . CYS D 1 215 ? 188.935 188.916 256.849 1.00 79.50 212 CYS D C 1
ATOM 7964 O O . CYS D 1 215 ? 189.613 189.860 257.245 1.00 79.50 212 CYS D O 1
ATOM 7967 N N . SER D 1 216 ? 187.738 188.620 257.348 1.00 78.83 213 SER D N 1
ATOM 7968 C CA . SER D 1 216 ? 187.071 189.395 258.381 1.00 78.83 213 SER D CA 1
ATOM 7969 C C . SER D 1 216 ? 187.267 188.820 259.768 1.00 78.83 213 SER D C 1
ATOM 7970 O O . SER D 1 216 ? 186.633 189.295 260.712 1.00 78.83 213 SER D O 1
ATOM 7973 N N . ASN D 1 217 ? 188.110 187.802 259.914 1.00 80.84 214 ASN D N 1
ATOM 7974 C CA . ASN D 1 217 ? 188.571 187.353 261.217 1.00 80.84 214 ASN D CA 1
ATOM 7975 C C . ASN D 1 217 ? 189.806 188.106 261.682 1.00 80.84 214 ASN D C 1
ATOM 7976 O O . ASN D 1 217 ? 190.583 187.583 262.485 1.00 80.84 214 ASN D O 1
ATOM 7981 N N . ILE D 1 218 ? 190.003 189.316 261.173 1.00 82.55 215 ILE D N 1
ATOM 7982 C CA . ILE D 1 218 ? 191.182 190.122 261.429 1.00 82.55 215 ILE D CA 1
ATOM 7983 C C . ILE D 1 218 ? 190.739 191.405 262.108 1.00 82.55 215 ILE D C 1
ATOM 7984 O O . ILE D 1 218 ? 190.013 192.209 261.513 1.00 82.55 215 ILE D O 1
ATOM 7989 N N . ASP D 1 219 ? 191.169 191.595 263.345 1.00 85.99 216 ASP D N 1
ATOM 7990 C CA . ASP D 1 219 ? 190.952 192.857 264.019 1.00 85.99 216 ASP D CA 1
ATOM 7991 C C . ASP D 1 219 ? 191.873 193.924 263.437 1.00 85.99 216 ASP D C 1
ATOM 7992 O O . ASP D 1 219 ? 192.858 193.634 262.760 1.00 85.99 216 ASP D O 1
ATOM 7997 N N . TYR D 1 220 ? 191.557 195.177 263.729 1.00 89.22 217 TYR D N 1
ATOM 7998 C CA . TYR D 1 220 ? 192.139 196.283 262.983 1.00 89.22 217 TYR D CA 1
ATOM 7999 C C . TYR D 1 220 ? 193.515 196.690 263.472 1.00 89.22 217 TYR D C 1
ATOM 8000 O O . TYR D 1 220 ? 194.110 197.605 262.899 1.00 89.22 217 TYR D O 1
ATOM 8009 N N . ASP D 1 221 ? 194.042 196.036 264.495 1.00 90.10 218 ASP D N 1
ATOM 8010 C CA . ASP D 1 221 ? 195.381 196.316 264.969 1.00 90.10 218 ASP D CA 1
ATOM 8011 C C . ASP D 1 221 ? 196.377 195.264 264.520 1.00 90.10 218 ASP D C 1
ATOM 8012 O O . ASP D 1 221 ? 197.516 195.267 264.996 1.00 90.10 218 ASP D O 1
ATOM 8017 N N . TYR D 1 222 ? 195.977 194.370 263.618 1.00 82.58 219 TYR D N 1
ATOM 8018 C CA . TYR D 1 222 ? 196.737 193.220 263.163 1.00 82.58 219 TYR D CA 1
ATOM 8019 C C . TYR D 1 222 ? 197.584 193.612 261.959 1.00 82.58 219 TYR D C 1
ATOM 8020 O O . TYR D 1 222 ? 197.123 194.369 261.104 1.00 82.58 219 TYR D O 1
ATOM 8029 N N . PRO D 1 223 ? 198.827 193.139 261.866 1.00 80.80 220 PRO D N 1
ATOM 8030 C CA . PRO D 1 223 ? 199.723 193.625 260.809 1.00 80.80 220 PRO D CA 1
ATOM 8031 C C . PRO D 1 223 ? 199.349 193.059 259.448 1.00 80.80 220 PRO D C 1
ATOM 8032 O O . PRO D 1 223 ? 199.146 191.854 259.297 1.00 80.80 220 PRO D O 1
ATOM 8036 N N . ILE D 1 224 ? 199.259 193.942 258.458 1.00 77.03 221 ILE D N 1
ATOM 8037 C CA . ILE D 1 224 ? 198.977 193.569 257.079 1.00 77.03 221 ILE D CA 1
ATOM 8038 C C . ILE D 1 224 ? 200.102 194.100 256.208 1.00 77.03 221 ILE D C 1
ATOM 8039 O O . ILE D 1 224 ? 200.404 195.296 256.242 1.00 77.03 221 ILE D O 1
ATOM 8044 N N . VAL D 1 225 ? 200.722 193.218 255.434 1.00 75.19 222 VAL D N 1
ATOM 8045 C CA . VAL D 1 225 ? 201.824 193.587 254.558 1.00 75.19 222 VAL D CA 1
ATOM 8046 C C . VAL D 1 225 ? 201.326 193.523 253.124 1.00 75.19 222 VAL D C 1
ATOM 8047 O O . VAL D 1 225 ? 201.096 192.435 252.587 1.00 75.19 222 VAL D O 1
ATOM 8051 N N . CYS D 1 226 ? 201.158 194.684 252.501 1.00 76.63 223 CYS D N 1
ATOM 8052 C CA . CYS D 1 226 ? 200.689 194.759 251.127 1.00 76.63 223 CYS D CA 1
ATOM 8053 C C . CYS D 1 226 ? 201.846 194.557 250.164 1.00 76.63 223 CYS D C 1
ATOM 8054 O O . CYS D 1 226 ? 202.869 195.239 250.261 1.00 76.63 223 CYS D O 1
ATOM 8057 N N . THR D 1 227 ? 201.683 193.623 249.235 1.00 75.13 224 THR D N 1
ATOM 8058 C CA . THR D 1 227 ? 202.664 193.446 248.174 1.00 75.13 224 THR D CA 1
ATOM 8059 C C . THR D 1 227 ? 201.979 193.433 246.819 1.00 75.13 224 THR D C 1
ATOM 8060 O O . THR D 1 227 ? 200.767 193.642 246.729 1.00 75.13 224 THR D O 1
ATOM 8064 N N . GLY D 1 228 ? 202.739 193.187 245.764 1.00 74.24 225 GLY D N 1
ATOM 8065 C CA . GLY D 1 228 ? 202.219 193.275 244.416 1.00 74.24 225 GLY D CA 1
ATOM 8066 C C . GLY D 1 228 ? 202.553 194.606 243.779 1.00 74.24 225 GLY D C 1
ATOM 8067 O O . GLY D 1 228 ? 203.184 195.482 244.375 1.00 74.24 225 GLY D O 1
ATOM 8068 N N . GLY D 1 229 ? 202.115 194.752 242.530 1.00 72.90 226 GLY D N 1
ATOM 8069 C CA . GLY D 1 229 ? 202.453 195.944 241.777 1.00 72.90 226 GLY D CA 1
ATOM 8070 C C . GLY D 1 229 ? 201.724 197.183 242.234 1.00 72.90 226 GLY D C 1
ATOM 8071 O O . GLY D 1 229 ? 202.234 198.295 242.078 1.00 72.90 226 GLY D O 1
ATOM 8072 N N . LYS D 1 230 ? 200.537 197.018 242.804 1.00 74.45 227 LYS D N 1
ATOM 8073 C CA . LYS D 1 230 ? 199.741 198.132 243.302 1.00 74.45 227 LYS D CA 1
ATOM 8074 C C . LYS D 1 230 ? 199.791 198.214 244.818 1.00 74.45 227 LYS D C 1
ATOM 8075 O O . LYS D 1 230 ? 198.780 198.503 245.457 1.00 74.45 227 LYS D O 1
ATOM 8081 N N . ALA D 1 231 ? 200.961 197.959 245.407 1.00 78.13 228 ALA D N 1
ATOM 8082 C CA . ALA D 1 231 ? 201.057 197.806 246.855 1.00 78.13 228 ALA D CA 1
ATOM 8083 C C . ALA D 1 231 ? 200.901 199.136 247.577 1.00 78.13 228 ALA D C 1
ATOM 8084 O O . ALA D 1 231 ? 200.146 199.236 248.548 1.00 78.13 228 ALA D O 1
ATOM 8086 N N . GLU D 1 232 ? 201.594 200.175 247.118 1.00 85.31 229 GLU D N 1
ATOM 8087 C CA . GLU D 1 232 ? 201.523 201.455 247.810 1.00 85.31 229 GLU D CA 1
ATOM 8088 C C . GLU D 1 232 ? 200.219 202.194 247.562 1.00 85.31 229 GLU D C 1
ATOM 8089 O O . GLU D 1 232 ? 199.960 203.195 248.234 1.00 85.31 229 GLU D O 1
ATOM 8095 N N . GLU D 1 233 ? 199.405 201.742 246.617 1.00 82.82 230 GLU D N 1
ATOM 8096 C CA . GLU D 1 233 ? 198.039 202.220 246.502 1.00 82.82 230 GLU D CA 1
ATOM 8097 C C . GLU D 1 233 ? 197.066 201.292 247.215 1.00 82.82 230 GLU D C 1
ATOM 8098 O O . GLU D 1 233 ? 195.939 201.696 247.518 1.00 82.82 230 GLU D O 1
ATOM 8104 N N . MET D 1 234 ? 197.492 200.065 247.518 1.00 82.61 231 MET D N 1
ATOM 8105 C CA . MET D 1 234 ? 196.649 199.149 248.273 1.00 82.61 231 MET D CA 1
ATOM 8106 C C . MET D 1 234 ? 196.533 199.589 249.723 1.00 82.61 231 MET D C 1
ATOM 8107 O O . MET D 1 234 ? 195.435 199.584 250.289 1.00 82.61 231 MET D O 1
ATOM 8112 N N . LYS D 1 235 ? 197.650 199.987 250.337 1.00 83.36 232 LYS D N 1
ATOM 8113 C CA . LYS D 1 235 ? 197.614 200.398 251.734 1.00 83.36 232 LYS D CA 1
ATOM 8114 C C . LYS D 1 235 ? 196.947 201.748 251.923 1.00 83.36 232 LYS D C 1
ATOM 8115 O O . LYS D 1 235 ? 196.496 202.045 253.030 1.00 83.36 232 LYS D O 1
ATOM 8121 N N . GLU D 1 236 ? 196.866 202.570 250.884 1.00 87.77 233 GLU D N 1
ATOM 8122 C CA . GLU D 1 236 ? 196.153 203.828 251.013 1.00 87.77 233 GLU D CA 1
ATOM 8123 C C . GLU D 1 236 ? 194.650 203.649 250.920 1.00 87.77 233 GLU D C 1
ATOM 8124 O O . GLU D 1 236 ? 193.913 204.566 251.290 1.00 87.77 233 GLU D O 1
ATOM 8130 N N . CYS D 1 237 ? 194.184 202.501 250.438 1.00 85.92 234 CYS D N 1
ATOM 8131 C CA . CYS D 1 237 ? 192.763 202.208 250.374 1.00 85.92 234 CYS D CA 1
ATOM 8132 C C . CYS D 1 237 ? 192.325 201.184 251.402 1.00 85.92 234 CYS D C 1
ATOM 81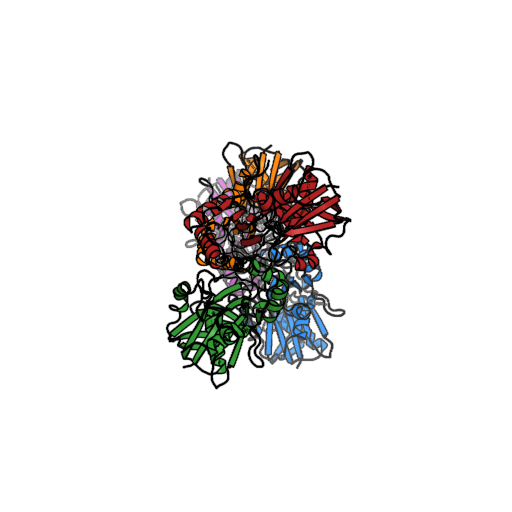33 O O . CYS D 1 237 ? 191.125 200.920 251.508 1.00 85.92 234 CYS D O 1
ATOM 8136 N N . LEU D 1 238 ? 193.262 200.583 252.138 1.00 82.08 235 LEU D N 1
ATOM 8137 C CA . LEU D 1 238 ? 192.892 199.786 253.302 1.00 82.08 235 LEU D CA 1
ATOM 8138 C C . LEU D 1 238 ? 192.761 200.650 254.545 1.00 82.08 235 LEU D C 1
ATOM 8139 O O . LEU D 1 238 ? 191.966 200.339 255.436 1.00 82.08 235 LEU D O 1
ATOM 8144 N N . GLU D 1 239 ? 193.534 201.734 254.626 1.00 88.38 236 GLU D N 1
ATOM 8145 C CA . GLU D 1 239 ? 193.425 202.635 255.766 1.00 88.38 236 GLU D CA 1
ATOM 814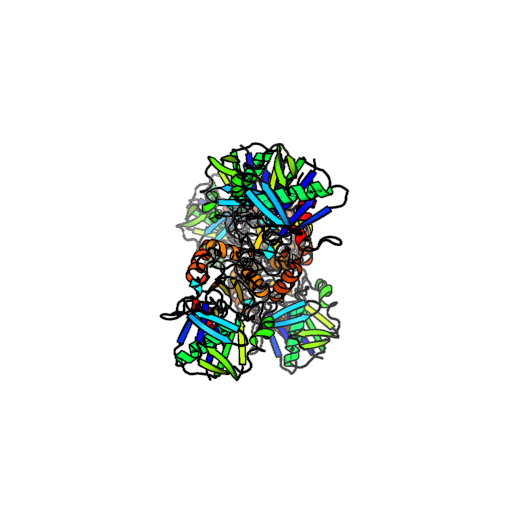6 C C . GLU D 1 239 ? 192.116 203.406 255.752 1.00 88.38 236 GLU D C 1
ATOM 8147 O O . GLU D 1 239 ? 191.635 203.826 256.810 1.00 88.38 236 GLU D O 1
ATOM 8153 N N . ASN D 1 240 ? 191.522 203.596 254.578 1.00 88.55 237 ASN D N 1
ATOM 8154 C CA . ASN D 1 240 ? 190.188 204.167 254.519 1.00 88.55 237 ASN D CA 1
ATOM 8155 C C . ASN D 1 240 ? 189.119 203.155 254.893 1.00 88.55 237 ASN D C 1
ATOM 8156 O O . ASN D 1 240 ? 187.993 203.551 255.208 1.00 88.55 237 ASN D O 1
ATOM 8161 N N . VAL D 1 241 ? 189.442 201.863 254.858 1.00 86.22 238 VAL D N 1
ATOM 8162 C CA . VAL D 1 241 ? 188.515 200.854 255.352 1.00 86.22 238 VAL D CA 1
ATOM 8163 C C . VAL D 1 241 ? 188.538 200.819 256.874 1.00 86.22 238 VAL D C 1
ATOM 8164 O O . VAL D 1 241 ? 187.489 200.730 257.522 1.00 86.22 238 VAL D O 1
ATOM 8168 N N . GLY D 1 242 ? 189.720 200.941 257.469 1.00 84.61 239 GLY D N 1
ATOM 8169 C CA . GLY D 1 242 ? 189.810 201.018 258.912 1.00 84.61 239 GLY D CA 1
ATOM 8170 C C . GLY D 1 242 ? 190.955 200.243 259.522 1.00 84.61 239 GLY D C 1
ATOM 8171 O O . GLY D 1 242 ? 191.089 200.195 260.746 1.00 84.61 239 GLY D O 1
ATOM 8172 N N . TYR D 1 243 ? 191.789 199.634 258.691 1.00 83.12 240 TYR D N 1
ATOM 8173 C CA . TYR D 1 243 ? 192.966 198.952 259.196 1.00 83.12 240 TYR D CA 1
ATOM 8174 C C . TYR D 1 243 ? 194.034 199.967 259.570 1.00 83.12 240 TYR D C 1
ATOM 8175 O O . TYR D 1 243 ? 194.139 201.036 258.966 1.00 83.12 240 TYR D O 1
ATOM 8184 N N . SER D 1 244 ? 194.820 199.636 260.588 1.00 85.72 241 SER D N 1
ATOM 8185 C CA . SER D 1 244 ? 195.709 200.610 261.202 1.00 85.72 241 SER D CA 1
ATOM 8186 C C . SER D 1 244 ? 197.186 200.310 261.033 1.00 85.72 241 SER D C 1
ATOM 8187 O O . SER D 1 244 ? 197.950 201.229 260.742 1.00 85.72 241 SER D O 1
ATOM 8190 N N . THR D 1 245 ? 197.612 199.066 261.207 1.00 84.45 242 THR D N 1
ATOM 8191 C CA . THR D 1 245 ? 199.027 198.714 261.178 1.00 84.45 242 THR D CA 1
ATOM 8192 C C . THR D 1 245 ? 199.419 198.095 259.844 1.00 84.45 242 THR D C 1
ATOM 8193 O O . THR D 1 245 ? 200.219 197.161 259.786 1.00 84.45 242 THR D O 1
ATOM 8197 N N . VAL D 1 246 ? 198.865 198.605 258.768 1.00 81.94 243 VAL D N 1
ATOM 8198 C CA . VAL D 1 246 ? 199.160 198.104 257.434 1.00 81.94 243 VAL D CA 1
ATOM 8199 C C . VAL D 1 246 ? 200.352 198.867 256.869 1.00 81.94 243 VAL D C 1
ATOM 8200 O O . VAL D 1 246 ? 200.499 200.076 257.076 1.00 81.94 243 VAL D O 1
ATOM 8204 N N . SER D 1 247 ? 201.253 198.143 256.210 1.00 83.02 244 SER D N 1
ATOM 8205 C CA . SER D 1 247 ? 202.473 198.748 255.687 1.00 83.02 244 SER D CA 1
ATOM 8206 C C . SER D 1 247 ? 202.916 197.971 254.461 1.00 83.02 244 SER D C 1
ATOM 8207 O O . SER D 1 247 ? 203.214 196.778 254.563 1.00 83.02 244 SER D O 1
ATOM 8210 N N . SER D 1 248 ? 202.969 198.644 253.316 1.00 84.60 245 SER D N 1
ATOM 8211 C CA . SER D 1 248 ? 203.432 198.004 252.097 1.00 84.60 245 SER D CA 1
ATOM 8212 C C . SER D 1 248 ? 204.935 197.788 252.146 1.00 84.60 245 SER D C 1
ATOM 8213 O O . SER D 1 248 ? 205.680 198.567 252.744 1.00 84.60 245 SER D O 1
ATOM 8216 N N . ALA D 1 249 ? 205.380 196.721 251.496 1.00 85.67 246 ALA D N 1
ATOM 8217 C CA . ALA D 1 249 ? 206.786 196.343 251.522 1.00 85.67 246 ALA D CA 1
ATOM 8218 C C . ALA D 1 249 ? 207.543 197.176 250.500 1.00 85.67 246 ALA D C 1
ATOM 8219 O O . ALA D 1 249 ? 207.199 197.182 249.315 1.00 85.67 246 ALA D O 1
ATOM 8221 N N . GLU D 1 250 ? 208.566 197.890 250.956 1.00 90.34 247 GLU D N 1
ATOM 8222 C CA . GLU D 1 250 ? 209.385 198.711 250.078 1.00 90.34 247 GLU D CA 1
ATOM 8223 C C . GLU D 1 250 ? 210.746 198.059 249.885 1.00 90.34 247 GLU D C 1
ATOM 8224 O O . GLU D 1 250 ? 211.398 197.668 250.859 1.00 90.34 247 GLU D O 1
ATOM 8230 N N . LEU D 1 251 ? 211.173 197.953 248.634 1.00 90.77 248 LEU D N 1
ATOM 8231 C CA . LEU D 1 251 ? 212.465 197.372 248.302 1.00 90.77 248 LEU D CA 1
ATOM 8232 C C . LEU D 1 251 ? 213.565 198.414 248.446 1.00 90.77 248 LEU D C 1
ATOM 8233 O O . LEU D 1 251 ? 213.365 199.504 248.986 1.00 90.77 248 LEU D O 1
ATOM 8238 N N . GLY D 1 252 ? 214.746 198.083 247.938 1.00 97.50 249 GLY D N 1
ATOM 8239 C CA . GLY D 1 252 ? 215.870 198.992 247.964 1.00 97.50 249 GLY D CA 1
ATOM 8240 C C . GLY D 1 252 ? 215.787 200.088 246.925 1.00 97.50 249 GLY D C 1
ATOM 8241 O O . GLY D 1 252 ? 214.704 200.585 246.600 1.00 97.50 249 GLY D O 1
ATOM 8242 N N . GLU D 1 253 ? 216.937 200.485 246.399 1.00 102.73 250 GLU D N 1
ATOM 8243 C CA . GLU D 1 253 ? 216.987 201.579 245.447 1.00 102.73 250 GLU D CA 1
ATOM 8244 C C . GLU D 1 253 ? 216.735 201.070 244.036 1.00 102.73 250 GLU D C 1
ATOM 8245 O O . GLU D 1 253 ? 217.260 200.025 243.639 1.00 102.73 250 GLU D O 1
ATOM 8251 N N . ASP D 1 254 ? 215.904 201.816 243.297 1.00 101.56 251 ASP D N 1
ATOM 8252 C CA . ASP D 1 254 ? 215.604 201.592 241.878 1.00 101.56 251 ASP D CA 1
ATOM 8253 C C . ASP D 1 254 ? 214.988 200.219 241.620 1.00 101.56 251 ASP D C 1
ATOM 8254 O O . ASP D 1 254 ? 215.213 199.612 240.570 1.00 101.56 251 ASP D O 1
ATOM 8259 N N . LYS D 1 255 ? 214.211 199.716 242.576 1.00 90.71 252 LYS D N 1
ATOM 8260 C CA . LYS D 1 255 ? 213.442 198.491 242.397 1.00 90.71 252 LYS D CA 1
ATOM 8261 C C . LYS D 1 255 ? 212.011 198.802 242.808 1.00 90.71 252 LYS D C 1
ATOM 8262 O O . LYS D 1 255 ? 211.753 199.047 244.003 1.00 90.71 252 LYS D O 1
ATOM 8268 N N . PRO D 1 256 ? 211.067 198.830 241.878 1.00 79.89 253 PRO D N 1
ATOM 8269 C CA . PRO D 1 256 ? 209.692 199.196 242.236 1.00 79.89 253 PRO D CA 1
ATOM 8270 C C . PRO D 1 256 ? 208.948 198.108 242.989 1.00 79.89 253 PRO D C 1
ATOM 8271 O O . PRO D 1 256 ? 209.500 197.048 243.292 1.00 79.89 253 PRO D O 1
ATOM 8275 N N . SER D 1 257 ? 207.673 198.360 243.273 1.00 76.46 254 SER D N 1
ATOM 8276 C CA . SER D 1 257 ? 206.909 197.526 244.186 1.00 76.46 254 SER D CA 1
ATOM 8277 C C . SER D 1 257 ? 206.511 196.184 243.597 1.00 76.46 254 SER D C 1
ATOM 8278 O O . SER D 1 257 ? 206.066 195.316 244.349 1.00 76.46 254 SER D O 1
ATOM 8281 N N . TYR D 1 258 ? 206.645 195.982 242.293 1.00 71.93 255 TYR D N 1
ATOM 8282 C CA . TYR D 1 258 ? 206.227 194.722 241.700 1.00 71.93 255 TYR D CA 1
ATOM 8283 C C . TYR D 1 258 ? 207.322 193.670 241.683 1.00 71.93 255 TYR D C 1
ATOM 8284 O O . TYR D 1 258 ? 207.107 192.591 241.127 1.00 71.93 255 TYR D O 1
ATOM 8293 N N . TYR D 1 259 ? 208.480 193.941 242.275 1.00 75.18 256 TYR D N 1
ATOM 8294 C CA . TYR D 1 259 ? 209.511 192.925 242.413 1.00 75.18 256 TYR D CA 1
ATOM 8295 C C . TYR D 1 259 ? 209.557 192.317 243.804 1.00 75.18 256 TYR D C 1
ATOM 8296 O O . TYR D 1 259 ? 210.447 191.507 244.072 1.00 75.18 256 TYR D O 1
ATOM 8305 N N . VAL D 1 260 ? 208.621 192.680 244.684 1.00 75.26 257 VAL D N 1
ATOM 8306 C CA . VAL D 1 260 ? 208.712 192.314 246.096 1.00 75.26 257 VAL D CA 1
ATOM 8307 C C . VAL D 1 260 ? 208.524 190.816 246.283 1.00 75.26 257 VAL D C 1
ATOM 8308 O O . VAL D 1 260 ? 209.255 190.177 247.049 1.00 75.26 257 VAL D O 1
ATOM 8312 N N . ASN D 1 261 ? 207.584 190.222 245.546 1.00 74.69 258 ASN D N 1
ATOM 8313 C CA . ASN D 1 261 ? 207.357 188.784 245.628 1.00 74.69 258 ASN D CA 1
ATOM 8314 C C . ASN D 1 261 ? 208.529 187.977 245.100 1.00 74.69 258 ASN D C 1
ATOM 8315 O O . ASN D 1 261 ? 208.654 186.797 245.437 1.00 74.69 258 ASN D O 1
ATOM 8320 N N . SER D 1 262 ? 209.386 188.579 244.281 1.00 78.10 259 SER D N 1
ATOM 8321 C CA . SER D 1 262 ? 210.499 187.868 243.678 1.00 78.10 259 SER D CA 1
ATOM 8322 C C . SER D 1 262 ? 211.824 188.160 244.370 1.00 78.10 259 SER D C 1
ATOM 8323 O O . SER D 1 262 ? 212.613 187.241 244.593 1.00 78.10 259 SER D O 1
ATOM 8326 N N . VAL D 1 263 ? 212.086 189.422 244.710 1.00 80.63 260 VAL D N 1
ATOM 8327 C CA . VAL D 1 263 ? 213.349 189.772 245.353 1.00 80.63 260 VAL D CA 1
ATOM 8328 C C . VAL D 1 263 ? 213.391 189.228 246.774 1.00 80.63 260 VAL D C 1
ATOM 8329 O O . VAL D 1 263 ? 214.419 188.704 247.222 1.00 80.63 260 VAL D O 1
ATOM 8333 N N . GLY D 1 264 ? 212.267 189.297 247.487 1.00 82.49 261 GLY D N 1
ATOM 8334 C CA . GLY D 1 264 ? 212.242 188.867 248.872 1.00 82.49 261 GLY D CA 1
ATOM 8335 C C . GLY D 1 264 ? 212.405 187.374 249.057 1.00 82.49 261 GLY D C 1
ATOM 8336 O O . GLY D 1 264 ? 212.925 186.930 250.082 1.00 82.49 261 GLY D O 1
ATOM 8337 N N . LEU D 1 265 ? 211.980 186.579 248.079 1.00 81.43 262 LEU D N 1
ATOM 8338 C CA . LEU D 1 265 ? 212.240 185.148 248.159 1.00 81.43 262 LEU D CA 1
ATOM 8339 C C . LEU D 1 265 ? 213.699 184.824 247.905 1.00 81.43 262 LEU D C 1
ATOM 8340 O O . LEU D 1 265 ? 214.183 183.787 248.365 1.00 81.43 262 LEU D O 1
ATOM 8345 N N . LEU D 1 266 ? 214.408 185.683 247.178 1.00 85.43 263 LEU D N 1
ATOM 8346 C CA . LEU D 1 266 ? 215.835 185.477 246.992 1.00 85.43 263 LEU D CA 1
ATOM 8347 C C . LEU D 1 266 ? 216.598 185.786 248.270 1.00 85.43 263 LEU D C 1
ATOM 8348 O O . LEU D 1 266 ? 217.579 185.109 248.595 1.00 85.43 263 LEU D O 1
ATOM 8353 N N . LEU D 1 267 ? 216.141 186.780 249.024 1.00 84.20 264 LEU D N 1
ATOM 8354 C CA . LEU D 1 267 ? 216.774 187.165 250.275 1.00 84.20 264 LEU D CA 1
ATOM 8355 C C . LEU D 1 267 ? 216.412 186.255 251.440 1.00 84.20 264 LEU D C 1
ATOM 8356 O O . LEU D 1 267 ? 216.922 186.462 252.544 1.00 84.20 264 LEU D O 1
ATOM 8361 N N . LYS D 1 268 ? 215.560 185.274 251.236 1.00 89.38 265 LYS D N 1
ATOM 8362 C CA . LYS D 1 268 ? 215.105 184.453 252.348 1.00 89.38 265 LYS D CA 1
ATOM 8363 C C . LYS D 1 268 ? 215.311 182.966 252.119 1.00 89.38 265 LYS D C 1
ATOM 8364 O O . LYS D 1 268 ? 215.704 182.258 253.044 1.00 89.38 265 LYS D O 1
ATOM 8370 N N . TYR D 1 269 ? 215.067 182.480 250.912 1.00 92.94 266 TYR D N 1
ATOM 8371 C CA . TYR D 1 269 ? 214.979 181.055 250.629 1.00 92.94 266 TYR D CA 1
ATOM 8372 C C . TYR D 1 269 ? 216.019 180.659 249.583 1.00 92.94 266 TYR D C 1
ATOM 8373 O O . TYR D 1 269 ? 216.909 181.438 249.230 1.00 92.94 266 TYR D O 1
ATOM 8382 N N . GLY D 1 270 ? 215.900 179.429 249.094 1.00 95.37 267 GLY D N 1
ATOM 8383 C CA . GLY D 1 270 ? 216.847 178.904 248.135 1.00 95.37 267 GLY D CA 1
ATOM 8384 C C . GLY D 1 270 ? 218.172 178.564 248.778 1.00 95.37 267 GLY D C 1
ATOM 8385 O O . GLY D 1 270 ? 219.205 179.155 248.452 1.00 95.37 267 GLY D O 1
ATOM 8386 N N . ARG D 1 271 ? 218.156 177.609 249.699 1.00 94.71 268 ARG D N 1
ATOM 8387 C CA . ARG D 1 271 ? 219.359 177.256 250.431 1.00 94.71 268 ARG D CA 1
ATOM 8388 C C . ARG D 1 271 ? 220.040 176.061 249.777 1.00 94.71 268 ARG D C 1
ATOM 8389 O O . ARG D 1 271 ? 219.438 175.001 249.615 1.00 94.71 268 ARG D O 1
ATOM 8397 N N . THR E 1 5 ? 194.311 227.211 139.176 1.00 92.95 2 THR E N 1
ATOM 8398 C CA . THR E 1 5 ? 194.687 225.817 139.377 1.00 92.95 2 THR E CA 1
ATOM 8399 C C . THR E 1 5 ? 193.567 225.057 140.064 1.00 92.95 2 THR E C 1
ATOM 8400 O O . THR E 1 5 ? 193.138 225.423 141.155 1.00 92.95 2 THR E O 1
ATOM 8404 N N . LEU E 1 6 ? 193.099 223.993 139.424 1.00 89.14 3 LEU E N 1
ATOM 8405 C CA . LEU E 1 6 ? 191.944 223.240 139.886 1.00 89.14 3 LEU E CA 1
ATOM 8406 C C . LEU E 1 6 ? 192.391 221.908 140.465 1.00 89.14 3 LEU E C 1
ATOM 8407 O O . LEU E 1 6 ? 193.073 221.132 139.791 1.00 89.14 3 LEU E O 1
ATOM 8412 N N . THR E 1 7 ? 192.007 221.646 141.708 1.00 87.27 4 THR E N 1
ATOM 8413 C CA . THR E 1 7 ? 192.289 220.380 142.366 1.00 87.27 4 THR E CA 1
ATOM 8414 C C . THR E 1 7 ? 191.084 219.469 142.192 1.00 87.27 4 THR E C 1
ATOM 8415 O O . THR E 1 7 ? 189.996 219.778 142.684 1.00 87.27 4 THR E O 1
ATOM 8419 N N . THR E 1 8 ? 191.280 218.352 141.498 1.00 83.26 5 THR E N 1
ATOM 8420 C CA . THR E 1 8 ? 190.181 217.455 141.187 1.00 83.26 5 THR E CA 1
ATOM 8421 C C . THR E 1 8 ? 190.567 216.022 141.510 1.00 83.26 5 THR E C 1
ATOM 8422 O O . THR E 1 8 ? 191.745 215.683 141.642 1.00 83.26 5 THR E O 1
ATOM 8426 N N . VAL E 1 9 ? 189.545 215.184 141.641 1.00 77.45 6 VAL E N 1
ATOM 8427 C CA . VAL E 1 9 ? 189.694 213.784 142.012 1.00 77.45 6 VAL E CA 1
ATOM 8428 C C . VAL E 1 9 ? 189.023 212.926 140.952 1.00 77.45 6 VAL E C 1
ATOM 8429 O O . VAL E 1 9 ? 187.868 213.166 140.587 1.00 77.45 6 VAL E O 1
ATOM 8433 N N . ILE E 1 10 ? 189.765 211.958 140.419 1.00 74.32 7 ILE E N 1
ATOM 8434 C CA . ILE E 1 10 ? 189.340 211.175 139.266 1.00 74.32 7 ILE E CA 1
ATOM 8435 C C . ILE E 1 10 ? 189.409 209.702 139.641 1.00 74.32 7 ILE E C 1
ATOM 8436 O O . ILE E 1 10 ? 190.500 209.130 139.742 1.00 74.32 7 ILE E O 1
ATOM 8441 N N . ASP E 1 11 ? 188.248 209.089 139.847 1.00 72.83 8 ASP E N 1
ATOM 8442 C CA . ASP E 1 11 ? 188.142 207.699 140.283 1.00 72.83 8 ASP E CA 1
ATOM 8443 C C . ASP E 1 11 ? 188.006 206.823 139.048 1.00 72.83 8 ASP E C 1
ATOM 8444 O O . ASP E 1 11 ? 186.902 206.527 138.596 1.00 72.83 8 ASP E O 1
ATOM 8449 N N . ILE E 1 12 ? 189.143 206.404 138.502 1.00 72.98 9 ILE E N 1
ATOM 8450 C CA . ILE E 1 12 ? 189.162 205.522 137.340 1.00 72.98 9 ILE E CA 1
ATOM 8451 C C . ILE E 1 12 ? 188.696 204.143 137.786 1.00 72.98 9 ILE E C 1
ATOM 8452 O O . ILE E 1 12 ? 189.366 203.484 138.584 1.00 72.98 9 ILE E O 1
ATOM 8457 N N . GLY E 1 13 ? 187.552 203.701 137.277 1.00 68.41 10 GLY E N 1
ATOM 8458 C CA . GLY E 1 13 ? 187.043 202.387 137.554 1.00 68.41 10 GLY E CA 1
ATOM 8459 C C . GLY E 1 13 ? 187.096 201.493 136.337 1.00 68.41 10 GLY E C 1
ATOM 8460 O O . GLY E 1 13 ? 187.853 201.727 135.389 1.00 68.41 10 GLY E O 1
ATOM 8461 N N . ASN E 1 14 ? 186.280 200.450 136.363 1.00 65.89 11 ASN E N 1
ATOM 8462 C CA . ASN E 1 14 ? 186.172 199.531 135.241 1.00 65.89 11 ASN E CA 1
ATOM 8463 C C . ASN E 1 14 ? 184.868 199.681 134.483 1.00 65.89 11 ASN E C 1
ATOM 8464 O O . ASN E 1 14 ? 184.859 199.570 133.259 1.00 65.89 11 ASN E O 1
ATOM 8469 N N . PHE E 1 15 ? 183.766 199.936 135.178 1.00 61.07 12 PHE E N 1
ATOM 8470 C CA . PHE E 1 15 ? 182.514 200.217 134.493 1.00 61.07 12 PHE E CA 1
ATOM 8471 C C . PHE E 1 15 ? 182.462 201.654 134.015 1.00 61.07 12 PHE E C 1
ATOM 8472 O O . PHE E 1 15 ? 181.936 201.931 132.936 1.00 61.07 12 PHE E O 1
ATOM 8480 N N . SER E 1 16 ? 182.977 202.580 134.810 1.00 64.44 13 SER E N 1
ATOM 8481 C CA . SER E 1 16 ? 182.913 203.991 134.478 1.00 64.44 13 SER E CA 1
ATOM 8482 C C . SER E 1 16 ? 184.113 204.686 135.090 1.00 64.44 13 SER E C 1
ATOM 8483 O O . SER E 1 16 ? 184.878 204.092 135.848 1.00 64.44 13 SER E O 1
ATOM 8486 N N . THR E 1 17 ? 184.277 205.958 134.756 1.00 64.39 14 THR E N 1
ATOM 8487 C CA . THR E 1 17 ? 185.363 206.766 135.292 1.00 64.39 14 THR E CA 1
ATOM 8488 C C . THR E 1 17 ? 184.772 208.051 135.840 1.00 64.39 14 THR E C 1
ATOM 8489 O O . THR E 1 17 ? 184.267 208.877 135.079 1.00 64.39 14 THR E O 1
ATOM 8493 N N . LYS E 1 18 ? 184.836 208.218 137.151 1.00 67.56 15 LYS E N 1
ATOM 8494 C CA . LYS E 1 18 ? 184.169 209.313 137.830 1.00 67.56 15 LYS E CA 1
ATOM 8495 C C . LYS E 1 18 ? 185.176 210.398 138.164 1.00 67.56 15 LYS E C 1
ATOM 8496 O O . LYS E 1 18 ? 186.235 210.119 138.727 1.00 67.56 15 LYS E O 1
ATOM 8502 N N . TYR E 1 19 ? 184.842 211.634 137.817 1.00 75.60 16 TYR E N 1
ATOM 8503 C CA . TYR E 1 19 ? 185.661 212.784 138.159 1.00 75.60 16 TYR E CA 1
ATOM 8504 C C . TYR E 1 19 ? 184.836 213.733 139.009 1.00 75.60 16 TYR E C 1
ATOM 8505 O O . TYR E 1 19 ? 183.634 213.889 138.781 1.00 75.60 16 TYR E O 1
ATOM 8514 N N . ALA E 1 20 ? 185.481 214.368 139.981 1.00 78.45 17 ALA E N 1
ATOM 8515 C CA . ALA E 1 20 ? 184.825 215.352 140.826 1.00 78.45 17 ALA E CA 1
ATOM 8516 C C . ALA E 1 20 ? 185.765 216.518 141.062 1.00 78.45 17 ALA E C 1
ATOM 8517 O O . ALA E 1 20 ? 186.976 216.332 141.200 1.00 78.45 17 ALA E O 1
ATOM 8519 N N . TYR E 1 21 ? 185.198 217.718 141.108 1.00 87.64 18 TYR E N 1
ATOM 8520 C CA . TYR E 1 21 ? 185.975 218.922 141.348 1.00 87.64 18 TYR E CA 1
ATOM 8521 C C . TYR E 1 21 ? 185.081 219.944 142.026 1.00 87.64 18 TYR E C 1
ATOM 8522 O O . TYR E 1 21 ? 183.856 219.809 142.053 1.00 87.64 18 TYR E O 1
ATOM 8531 N N . LYS E 1 22 ? 185.712 220.977 142.570 1.00 92.70 19 LYS E N 1
ATOM 8532 C CA . LYS E 1 22 ? 185.037 221.991 143.369 1.00 92.70 19 LYS E CA 1
ATOM 8533 C C . LYS E 1 22 ? 185.387 223.360 142.805 1.00 92.70 19 LYS E C 1
ATOM 8534 O O . LYS E 1 22 ? 186.495 223.859 143.025 1.00 92.70 19 LYS E O 1
ATOM 8540 N N . ASP E 1 23 ? 184.454 223.964 142.073 1.00 97.93 20 ASP E N 1
ATOM 8541 C CA . ASP E 1 23 ? 184.672 225.301 141.530 1.00 97.93 20 ASP E CA 1
ATOM 8542 C C . ASP E 1 23 ? 184.081 226.387 142.431 1.00 97.93 20 ASP E C 1
ATOM 8543 O O . ASP E 1 23 ? 184.806 227.259 142.919 1.00 97.93 20 ASP E O 1
ATOM 8548 N N . ALA E 1 24 ? 182.778 226.342 142.664 1.00 100.94 21 ALA E N 1
ATOM 8549 C CA . ALA E 1 24 ? 182.104 227.197 143.627 1.00 100.94 21 ALA E CA 1
ATOM 8550 C C . ALA E 1 24 ? 182.051 226.454 144.961 1.00 100.94 21 ALA E C 1
ATOM 8551 O O . ALA E 1 24 ? 182.802 225.499 145.177 1.00 100.94 21 ALA E O 1
ATOM 8553 N N . ALA E 1 25 ? 181.193 226.896 145.881 1.00 101.47 22 ALA E N 1
ATOM 8554 C CA . ALA E 1 25 ? 180.930 226.126 147.090 1.00 101.47 22 ALA E CA 1
ATOM 8555 C C . ALA E 1 25 ? 180.292 224.770 146.804 1.00 101.47 22 ALA E C 1
ATOM 8556 O O . ALA E 1 25 ? 180.392 223.873 147.646 1.00 101.47 22 ALA E O 1
ATOM 8558 N N . GLN E 1 26 ? 179.647 224.598 145.654 1.00 98.95 23 GLN E N 1
ATOM 8559 C CA . GLN E 1 26 ? 179.094 223.314 145.259 1.00 98.95 23 GLN E CA 1
ATOM 8560 C C . GLN E 1 26 ? 180.177 222.419 144.674 1.00 98.95 23 GLN E C 1
ATOM 8561 O O . GLN E 1 26 ? 181.289 222.864 144.380 1.00 98.95 23 GLN E O 1
ATOM 8567 N N . ILE E 1 27 ? 179.841 221.143 144.522 1.00 90.79 24 ILE E N 1
ATOM 8568 C CA . ILE E 1 27 ? 180.716 220.176 143.872 1.00 90.79 24 ILE E CA 1
ATOM 8569 C C . ILE E 1 27 ? 180.114 219.802 142.526 1.00 90.79 24 ILE E C 1
ATOM 8570 O O . ILE E 1 27 ? 179.043 219.190 142.464 1.00 90.79 24 ILE E O 1
ATOM 8575 N N . LYS E 1 28 ? 180.797 220.170 141.449 1.00 87.63 25 LYS E N 1
ATOM 8576 C CA . LYS E 1 28 ? 180.403 219.757 140.114 1.00 87.63 25 LYS E CA 1
ATOM 8577 C C . LYS E 1 28 ? 181.025 218.401 139.826 1.00 87.63 25 LYS E C 1
ATOM 8578 O O . LYS E 1 28 ? 182.227 218.211 140.027 1.00 87.63 25 LYS E O 1
ATOM 8584 N N . VAL E 1 29 ? 180.209 217.465 139.356 1.00 79.86 26 VAL E N 1
ATOM 8585 C CA . VAL E 1 29 ? 180.620 216.075 139.263 1.00 79.86 26 VAL E CA 1
ATOM 8586 C C . VAL E 1 29 ? 180.080 215.500 137.960 1.00 79.86 26 VAL E C 1
ATOM 8587 O O . VAL E 1 29 ? 179.136 216.032 137.367 1.00 79.86 26 VAL E O 1
ATOM 8591 N N . GLY E 1 30 ? 180.714 214.431 137.487 1.00 76.05 27 GLY E N 1
ATOM 8592 C CA . GLY E 1 30 ? 180.293 213.788 136.258 1.00 76.05 27 GLY E CA 1
ATOM 8593 C C . GLY E 1 30 ? 181.112 212.541 136.015 1.00 76.05 27 GLY E C 1
ATOM 8594 O O . GLY E 1 30 ? 182.064 212.247 136.740 1.00 76.05 27 GLY E O 1
ATOM 8595 N N . SER E 1 31 ? 180.739 211.813 134.967 1.00 68.71 28 SER E N 1
ATOM 8596 C CA . SER E 1 31 ? 181.450 210.596 134.602 1.00 68.71 28 SER E CA 1
ATOM 8597 C C . SER E 1 31 ? 181.264 210.336 133.115 1.00 68.71 28 SER E C 1
ATOM 8598 O O . SER E 1 31 ? 180.608 211.098 132.403 1.00 68.71 28 SER E O 1
ATOM 8601 N N . PHE E 1 32 ? 181.849 209.231 132.661 1.00 65.77 29 PHE E N 1
ATOM 8602 C CA . PHE E 1 32 ? 181.737 208.737 131.295 1.00 65.77 29 PHE E CA 1
ATOM 8603 C C . PHE E 1 32 ? 182.120 207.267 131.320 1.00 65.77 29 PHE E C 1
ATOM 8604 O O . PHE E 1 32 ? 182.961 206.879 132.130 1.00 65.77 29 PHE E O 1
ATOM 8612 N N . PRO E 1 33 ? 181.517 206.437 130.470 1.00 64.24 30 PRO E N 1
ATOM 8613 C CA . PRO E 1 33 ? 181.746 204.991 130.587 1.00 64.24 30 PRO E CA 1
ATOM 8614 C C . PRO E 1 33 ? 183.148 204.585 130.177 1.00 64.24 30 PRO E C 1
ATOM 8615 O O . PRO E 1 33 ? 183.756 205.167 129.280 1.00 64.24 30 PRO E O 1
ATOM 8619 N N . SER E 1 34 ? 183.658 203.577 130.871 1.00 64.65 31 SER E N 1
ATOM 8620 C CA . SER E 1 34 ? 185.043 203.125 130.760 1.00 64.65 31 SER E CA 1
ATOM 8621 C C . SER E 1 34 ? 185.204 202.028 129.728 1.00 64.65 31 SER E C 1
ATOM 8622 O O . SER E 1 34 ? 185.786 200.983 130.002 1.00 64.65 31 SER E O 1
ATOM 8625 N N . ILE E 1 35 ? 184.706 202.251 128.520 1.00 66.21 32 ILE E N 1
ATOM 8626 C CA . ILE E 1 35 ? 184.867 201.315 127.421 1.00 66.21 32 ILE E CA 1
ATOM 8627 C C . ILE E 1 35 ? 185.671 202.018 126.349 1.00 66.21 32 ILE E C 1
ATOM 8628 O O . ILE E 1 35 ? 185.241 203.051 125.824 1.00 66.21 32 ILE E O 1
ATOM 8633 N N . LEU E 1 36 ? 186.832 201.475 126.022 1.00 73.36 33 LEU E N 1
ATOM 8634 C CA . LEU E 1 36 ? 187.613 202.020 124.933 1.00 73.36 33 LEU E CA 1
ATOM 8635 C C . LEU E 1 36 ? 188.150 200.903 124.056 1.00 73.36 33 LEU E C 1
ATOM 8636 O O . LEU E 1 36 ? 188.430 199.797 124.521 1.00 73.36 33 LEU E O 1
ATOM 8641 N N . HIS E 1 37 ? 188.298 201.225 122.779 1.00 77.63 34 HIS E N 1
ATOM 8642 C CA . HIS E 1 37 ? 188.641 200.281 121.735 1.00 77.63 34 HIS E CA 1
ATOM 8643 C C . HIS E 1 37 ? 189.744 200.902 120.893 1.00 77.63 34 HIS E C 1
ATOM 8644 O O . HIS E 1 37 ? 189.944 202.116 120.914 1.00 77.63 34 HIS E O 1
ATOM 8651 N N . SER E 1 38 ? 190.456 200.068 120.133 1.00 80.91 35 SER E N 1
ATOM 8652 C CA . SER E 1 38 ? 191.504 200.549 119.243 1.00 80.91 35 SER E CA 1
ATOM 8653 C C . SER E 1 38 ? 190.894 201.358 118.101 1.00 80.91 35 SER E C 1
ATOM 8654 O O . SER E 1 38 ? 189.672 201.441 117.955 1.00 80.91 35 SER E O 1
ATOM 8657 N N . TYR E 1 39 ? 191.755 201.954 117.267 1.00 87.70 36 TYR E N 1
ATOM 8658 C CA . TYR E 1 39 ? 191.300 203.065 116.436 1.00 87.70 36 TYR E CA 1
ATOM 8659 C C . TYR E 1 39 ? 190.317 202.671 115.336 1.00 87.70 36 TYR E C 1
ATOM 8660 O O . TYR E 1 39 ? 189.152 203.036 115.469 1.00 87.70 36 TYR E O 1
ATOM 8669 N N . LYS E 1 40 ? 190.718 201.874 114.320 1.00 87.28 37 LYS E N 1
ATOM 8670 C CA . LYS E 1 40 ? 189.833 201.436 113.226 1.00 87.28 37 LYS E CA 1
ATOM 8671 C C . LYS E 1 40 ? 189.093 202.586 112.550 1.00 87.28 37 LYS E C 1
ATOM 8672 O O . LYS E 1 40 ? 187.942 202.847 112.921 1.00 87.28 37 LYS E O 1
ATOM 8678 N N . PRO E 1 41 ? 189.737 203.320 111.636 1.00 91.84 38 PRO E N 1
ATOM 8679 C CA . PRO E 1 41 ? 189.169 204.562 111.068 1.00 91.84 38 PRO E CA 1
ATOM 8680 C C . PRO E 1 41 ? 187.777 204.410 110.475 1.00 91.84 38 PRO E C 1
ATOM 8681 O O . PRO E 1 41 ? 187.567 203.697 109.495 1.00 91.84 38 PRO E O 1
ATOM 8685 N N . LEU E 1 42 ? 186.827 205.091 111.096 1.00 95.07 39 LEU E N 1
ATOM 8686 C CA . LEU E 1 42 ? 185.407 204.926 110.857 1.00 95.07 39 LEU E CA 1
ATOM 8687 C C . LEU E 1 42 ? 184.924 206.105 110.026 1.00 95.07 39 LEU E C 1
ATOM 8688 O O . LEU E 1 42 ? 185.610 207.122 109.908 1.00 95.07 39 LEU E O 1
ATOM 8693 N N . GLU E 1 43 ? 183.735 205.976 109.437 1.00 105.09 40 GLU E N 1
ATOM 8694 C CA . GLU E 1 43 ? 183.266 207.007 108.509 1.00 105.09 40 GLU E CA 1
ATOM 8695 C C . GLU E 1 43 ? 182.761 208.245 109.245 1.00 105.09 40 GLU E C 1
ATOM 8696 O O . GLU E 1 43 ? 183.335 209.330 109.123 1.00 105.09 40 GLU E O 1
ATOM 8702 N N . ASP E 1 44 ? 181.688 208.101 110.022 1.00 100.24 41 ASP E N 1
ATOM 8703 C CA . ASP E 1 44 ? 181.103 209.248 110.722 1.00 100.24 41 ASP E CA 1
ATOM 8704 C C . ASP E 1 44 ? 180.522 208.745 112.044 1.00 100.24 41 ASP E C 1
ATOM 8705 O O . ASP E 1 44 ? 179.369 208.317 112.108 1.00 100.24 41 ASP E O 1
ATOM 8710 N N . TYR E 1 45 ? 181.327 208.827 113.091 1.00 94.10 42 TYR E N 1
ATOM 8711 C CA . TYR E 1 45 ? 180.914 208.465 114.434 1.00 94.10 42 TYR E CA 1
ATOM 8712 C C . TYR E 1 45 ? 180.241 209.644 115.123 1.00 94.10 42 TYR E C 1
ATOM 8713 O O . TYR E 1 45 ? 180.548 210.809 114.860 1.00 94.10 42 TYR E O 1
ATOM 8722 N N . GLU E 1 46 ? 179.303 209.327 116.013 1.00 98.67 43 GLU E N 1
ATOM 8723 C CA . GLU E 1 46 ? 178.488 210.348 116.661 1.00 98.67 43 GLU E CA 1
ATOM 8724 C C . GLU E 1 46 ? 178.726 210.417 118.162 1.00 98.67 43 GLU E C 1
ATOM 8725 O O . GLU E 1 46 ? 179.074 211.485 118.673 1.00 98.67 43 GLU E O 1
ATOM 8731 N N . GLY E 1 47 ? 178.561 209.317 118.886 1.00 87.87 44 GLY E N 1
ATOM 8732 C CA . GLY E 1 47 ? 178.594 209.376 120.333 1.00 87.87 44 GLY E CA 1
ATOM 8733 C C . GLY E 1 47 ? 179.888 208.897 120.949 1.00 87.87 44 GLY E C 1
ATOM 8734 O O . GLY E 1 47 ? 179.908 208.451 122.099 1.00 87.87 44 GLY E O 1
ATOM 8735 N N . MET E 1 48 ? 180.978 208.979 120.197 1.00 83.73 45 MET E N 1
ATOM 8736 C CA . MET E 1 48 ? 182.277 208.604 120.720 1.00 83.73 45 MET E CA 1
ATOM 8737 C C . MET E 1 48 ? 183.276 209.639 120.241 1.00 83.73 45 MET E C 1
ATOM 8738 O O . MET E 1 48 ? 183.014 210.384 119.297 1.00 83.73 45 MET E O 1
ATOM 8743 N N . GLU E 1 49 ? 184.416 209.704 120.916 1.00 85.49 46 GLU E N 1
ATOM 8744 C CA . GLU E 1 49 ? 185.423 210.692 120.570 1.00 85.49 46 GLU E CA 1
ATOM 8745 C C . GLU E 1 49 ? 186.792 210.044 120.531 1.00 85.49 46 GLU E C 1
ATOM 8746 O O . GLU E 1 49 ? 187.110 209.190 121.357 1.00 85.49 46 GLU E O 1
ATOM 8752 N N . ARG E 1 50 ? 187.592 210.455 119.558 1.00 86.78 47 ARG E N 1
ATOM 8753 C CA . ARG E 1 50 ? 188.942 209.944 119.401 1.00 86.78 47 ARG E CA 1
ATOM 8754 C C . ARG E 1 50 ? 189.880 210.635 120.375 1.00 86.78 47 ARG E C 1
ATOM 8755 O O . ARG E 1 50 ? 189.848 211.858 120.518 1.00 86.78 47 ARG E O 1
ATOM 8763 N N . VAL E 1 51 ? 190.718 209.853 121.047 1.00 84.46 48 VAL E N 1
ATOM 8764 C CA . VAL E 1 51 ? 191.687 210.386 121.997 1.00 84.46 48 VAL E CA 1
ATOM 8765 C C . VAL E 1 51 ? 193.066 209.880 121.608 1.00 84.46 48 VAL E C 1
ATOM 8766 O O . VAL E 1 51 ? 193.262 208.674 121.436 1.00 84.46 48 VAL E O 1
ATOM 8770 N N . GLU E 1 52 ? 194.016 210.798 121.467 1.00 91.36 49 GLU E N 1
ATOM 8771 C CA . GLU E 1 52 ? 195.407 210.458 121.209 1.00 91.36 49 GLU E CA 1
ATOM 8772 C C . GLU E 1 52 ? 196.279 210.992 122.332 1.00 91.36 49 GLU E C 1
ATOM 8773 O O . GLU E 1 52 ? 196.363 212.207 122.530 1.00 91.36 49 GLU E O 1
ATOM 8779 N N . TYR E 1 53 ? 196.936 210.090 123.053 1.00 93.67 50 TYR E N 1
ATOM 8780 C CA . TYR E 1 53 ? 197.888 210.489 124.082 1.00 93.67 50 TYR E CA 1
ATOM 8781 C C . TYR E 1 53 ? 199.006 209.468 124.134 1.00 93.67 50 TYR E C 1
ATOM 8782 O O . TYR E 1 53 ? 198.738 208.286 124.372 1.00 93.67 50 TYR E O 1
ATOM 8791 N N . ASN E 1 54 ? 200.237 209.936 123.906 1.00 97.20 51 ASN E N 1
ATOM 8792 C CA . ASN E 1 54 ? 201.471 209.175 124.119 1.00 97.20 51 ASN E CA 1
ATOM 8793 C C . ASN E 1 54 ? 201.513 207.924 123.240 1.00 97.20 51 ASN E C 1
ATOM 8794 O O . ASN E 1 54 ? 201.659 206.798 123.718 1.00 97.20 51 ASN E O 1
ATOM 8799 N N . GLY E 1 55 ? 201.367 208.133 121.936 1.00 97.52 52 GLY E N 1
ATOM 8800 C CA . GLY E 1 55 ? 201.438 207.029 121.002 1.00 97.52 52 GLY E CA 1
ATOM 8801 C C . GLY E 1 55 ? 200.250 206.099 121.010 1.00 97.52 52 GLY E C 1
ATOM 8802 O O . GLY E 1 55 ? 200.370 204.961 120.551 1.00 97.52 52 GLY E O 1
ATOM 8803 N N . LEU E 1 56 ? 199.112 206.539 121.526 1.00 93.91 53 LEU E N 1
ATOM 8804 C CA . LEU E 1 56 ? 197.899 205.741 121.564 1.00 93.91 53 LEU E CA 1
ATOM 8805 C C . LEU E 1 56 ? 196.822 206.424 120.735 1.00 93.91 53 LEU E C 1
ATOM 8806 O O . LEU E 1 56 ? 196.868 207.630 120.498 1.00 93.91 53 LEU E O 1
ATOM 8811 N N . ASP E 1 57 ? 195.850 205.636 120.280 1.00 89.83 54 ASP E N 1
ATOM 8812 C CA . ASP E 1 57 ? 194.790 206.175 119.426 1.00 89.83 54 ASP E CA 1
ATOM 8813 C C . ASP E 1 57 ? 193.538 205.343 119.696 1.00 89.83 54 ASP E C 1
ATOM 8814 O O . ASP E 1 57 ? 193.337 204.292 119.084 1.00 89.83 54 ASP E O 1
ATOM 8819 N N . TYR E 1 58 ? 192.693 205.831 120.604 1.00 82.74 55 TYR E N 1
ATOM 8820 C CA . TYR E 1 58 ? 191.571 205.075 121.140 1.00 82.74 55 TYR E CA 1
ATOM 8821 C C . TYR E 1 58 ? 190.289 205.889 121.069 1.00 82.74 55 TYR E C 1
ATOM 8822 O O . TYR E 1 58 ? 190.316 207.118 121.132 1.00 82.74 55 TYR E O 1
ATOM 8831 N N . TYR E 1 59 ? 189.162 205.195 120.935 1.00 80.51 56 TYR E N 1
ATOM 8832 C CA . TYR E 1 59 ? 187.851 205.822 121.044 1.00 80.51 56 TYR E CA 1
ATOM 8833 C C . TYR E 1 59 ? 187.307 205.671 122.452 1.00 80.51 56 TYR E C 1
ATOM 8834 O O . TYR E 1 59 ? 187.155 204.553 122.942 1.00 80.51 56 TYR E O 1
ATOM 8843 N N . VAL E 1 60 ? 186.960 206.791 123.075 1.00 77.01 57 VAL E N 1
ATOM 8844 C CA . VAL E 1 60 ? 186.318 206.805 124.381 1.00 77.01 57 VAL E CA 1
ATOM 8845 C C . VAL E 1 60 ? 184.995 207.534 124.239 1.00 77.01 57 VAL E C 1
ATOM 8846 O O . VAL E 1 60 ? 184.947 208.624 123.661 1.00 77.01 57 VAL E O 1
ATOM 8850 N N . GLY E 1 61 ? 183.925 206.941 124.743 1.00 74.47 58 GLY E N 1
ATOM 8851 C CA . GLY E 1 61 ? 182.638 207.597 124.708 1.00 74.47 58 GLY E CA 1
ATOM 8852 C C . GLY E 1 61 ? 181.518 206.614 124.978 1.00 74.47 58 GLY E C 1
ATOM 8853 O O . GLY E 1 61 ? 181.744 205.490 125.417 1.00 74.47 58 GLY E O 1
ATOM 8854 N N . GLU E 1 62 ? 180.301 207.075 124.693 1.00 79.92 59 GLU E N 1
ATOM 8855 C CA . GLU E 1 62 ? 179.112 206.284 124.988 1.00 79.92 59 GLU E CA 1
ATOM 8856 C C . GLU E 1 62 ? 178.968 205.111 124.032 1.00 79.92 59 GLU E C 1
ATOM 8857 O O . GLU E 1 62 ? 178.635 203.999 124.454 1.00 79.92 59 GLU E O 1
ATOM 8863 N N . THR E 1 63 ? 179.201 205.339 122.742 1.00 79.18 60 THR E N 1
ATOM 8864 C CA . THR E 1 63 ? 178.861 204.377 121.707 1.00 79.18 60 THR E CA 1
ATOM 8865 C C . THR E 1 63 ? 180.025 203.477 121.330 1.00 79.18 60 THR E C 1
ATOM 8866 O O . THR E 1 63 ? 179.976 202.825 120.285 1.00 79.18 60 THR E O 1
ATOM 8870 N N . VAL E 1 64 ? 181.066 203.417 122.162 1.00 75.18 61 VAL E N 1
ATOM 8871 C CA . VAL E 1 64 ? 182.163 202.495 121.907 1.00 75.18 61 VAL E CA 1
ATOM 8872 C C . VAL E 1 64 ? 181.723 201.060 122.163 1.00 75.18 61 VAL E C 1
ATOM 8873 O O . VAL E 1 64 ? 182.281 200.126 121.580 1.00 75.18 61 VAL E O 1
ATOM 8877 N N . LYS E 1 65 ? 180.664 200.864 122.949 1.00 77.45 62 LYS E N 1
ATOM 8878 C CA . LYS E 1 65 ? 180.072 199.548 123.148 1.00 77.45 62 LYS E CA 1
ATOM 8879 C C . LYS E 1 65 ? 179.450 198.965 121.885 1.00 77.45 62 LYS E C 1
ATOM 8880 O O . LYS E 1 65 ? 179.129 197.774 121.877 1.00 77.45 62 LYS E O 1
ATOM 8886 N N . ASN E 1 66 ? 179.258 199.761 120.830 1.00 77.56 63 ASN E N 1
ATOM 8887 C CA . ASN E 1 66 ? 178.808 199.212 119.559 1.00 77.56 63 ASN E CA 1
ATOM 8888 C C . ASN E 1 66 ? 179.893 198.405 118.866 1.00 77.56 63 ASN E C 1
ATOM 8889 O O . ASN E 1 66 ? 179.579 197.563 118.022 1.00 77.56 63 ASN E O 1
ATOM 8894 N N . PHE E 1 67 ? 181.159 198.627 119.210 1.00 73.39 64 PHE E N 1
ATOM 8895 C CA . PHE E 1 67 ? 182.243 197.813 118.675 1.00 73.39 64 PHE E CA 1
ATOM 8896 C C . PHE E 1 67 ? 182.254 196.401 119.233 1.00 73.39 64 PHE E C 1
ATOM 8897 O O . PHE E 1 67 ? 182.982 195.557 118.705 1.00 73.39 64 PHE E O 1
ATOM 8905 N N . TYR E 1 68 ? 181.468 196.126 120.272 1.00 73.80 65 TYR E N 1
ATOM 8906 C CA . TYR E 1 68 ? 181.508 194.872 121.012 1.00 73.80 65 TYR E CA 1
ATOM 8907 C C . TYR E 1 68 ? 180.112 194.262 121.023 1.00 73.80 65 TYR E C 1
ATOM 8908 O O . TYR E 1 68 ? 179.572 193.958 122.083 1.00 73.80 65 TYR E O 1
ATOM 8917 N N . PHE E 1 69 ? 179.506 194.133 119.845 1.00 78.89 66 PHE E N 1
ATOM 8918 C CA . PHE E 1 69 ? 178.101 193.747 119.758 1.00 78.89 66 PHE E CA 1
ATOM 8919 C C . PHE E 1 69 ? 177.862 192.307 120.200 1.00 78.89 66 PHE E C 1
ATOM 8920 O O . PHE E 1 69 ? 177.144 192.061 121.174 1.00 78.89 66 PHE E O 1
ATOM 8928 N N . GLY E 1 70 ? 178.448 191.345 119.505 1.00 81.43 67 GLY E N 1
ATOM 8929 C CA . GLY E 1 70 ? 178.217 189.963 119.865 1.00 81.43 67 GLY E CA 1
ATOM 8930 C C . GLY E 1 70 ? 179.206 189.428 120.872 1.00 81.43 67 GLY E C 1
ATOM 8931 O O . GLY E 1 70 ? 179.192 188.238 121.195 1.00 81.43 67 GLY E O 1
ATOM 8932 N N . ARG E 1 71 ? 180.063 190.299 121.384 1.00 79.32 68 ARG E N 1
ATOM 8933 C CA . ARG E 1 71 ? 181.171 189.952 122.260 1.00 79.32 68 ARG E CA 1
ATOM 8934 C C . ARG E 1 71 ? 181.201 190.884 123.459 1.00 79.32 68 ARG E C 1
ATOM 8935 O O . ARG E 1 71 ? 182.232 191.455 123.814 1.00 79.32 68 ARG E O 1
ATOM 8943 N N . GLU E 1 72 ? 180.050 191.031 124.118 1.00 78.30 69 GLU E N 1
ATOM 8944 C CA . GLU E 1 72 ? 179.873 192.019 125.176 1.00 78.30 69 GLU E CA 1
ATOM 8945 C C . GLU E 1 72 ? 180.659 191.717 126.443 1.00 78.30 69 GLU E C 1
ATOM 8946 O O . GLU E 1 72 ? 180.748 192.591 127.309 1.00 78.30 69 GLU E O 1
ATOM 8952 N N . GLU E 1 73 ? 181.235 190.526 126.578 1.00 79.10 70 GLU E N 1
ATOM 8953 C CA . GLU E 1 73 ? 182.121 190.239 127.697 1.00 79.10 70 GLU E CA 1
ATOM 8954 C C . GLU E 1 73 ? 183.548 190.708 127.460 1.00 79.10 70 GLU E C 1
ATOM 8955 O O . GLU E 1 73 ? 184.435 190.350 128.238 1.00 79.10 70 GLU E O 1
ATOM 8961 N N . GLN E 1 74 ? 183.796 191.496 126.418 1.00 73.28 71 GLN E N 1
ATOM 8962 C CA . GLN E 1 74 ? 185.135 191.966 126.103 1.00 73.28 71 GLN E CA 1
ATOM 8963 C C . GLN E 1 74 ? 185.254 193.474 126.227 1.00 73.28 71 GLN E C 1
ATOM 8964 O O . GLN E 1 74 ? 186.263 194.038 125.806 1.00 73.28 71 GLN E O 1
ATOM 8970 N N . MET E 1 75 ? 184.245 194.149 126.759 1.00 69.74 72 MET E N 1
ATOM 8971 C CA . MET E 1 75 ? 184.269 195.602 126.722 1.00 69.74 72 MET E CA 1
ATOM 8972 C C . MET E 1 75 ? 184.774 196.235 128.006 1.00 69.74 72 MET E C 1
ATOM 8973 O O . MET E 1 75 ? 184.849 197.465 128.077 1.00 69.74 72 MET E O 1
ATOM 8978 N N . TYR E 1 76 ? 185.143 195.441 129.000 1.00 61.72 73 TYR E N 1
ATOM 8979 C CA . TYR E 1 76 ? 185.468 195.934 130.329 1.00 61.72 73 TYR E CA 1
ATOM 8980 C C . TYR E 1 76 ? 186.857 195.479 130.736 1.00 61.72 73 TYR E C 1
ATOM 8981 O O . TYR E 1 76 ? 187.175 194.291 130.657 1.00 61.72 73 TYR E O 1
ATOM 8990 N N . PHE E 1 77 ? 187.678 196.434 131.159 1.00 72.70 74 PHE E N 1
ATOM 8991 C CA . PHE E 1 77 ? 188.990 196.121 131.705 1.00 72.70 74 PHE E CA 1
ATOM 8992 C C . PHE E 1 77 ? 188.832 195.329 132.988 1.00 72.70 74 PHE E C 1
ATOM 8993 O O . PHE E 1 77 ? 188.213 195.798 133.945 1.00 72.70 74 PHE E O 1
ATOM 9001 N N . GLY E 1 78 ? 189.385 194.131 133.021 1.00 81.81 75 GLY E N 1
ATOM 9002 C CA . GLY E 1 78 ? 189.108 193.307 134.172 1.00 81.81 75 GLY E CA 1
ATOM 9003 C C . GLY E 1 78 ? 190.244 193.198 135.159 1.00 81.81 75 GLY E C 1
ATOM 9004 O O . GLY E 1 78 ? 191.183 192.427 134.936 1.00 81.81 75 GLY E O 1
ATOM 9005 N N . ASN E 1 79 ? 190.137 193.967 136.252 1.00 82.53 76 ASN E N 1
ATOM 9006 C CA . ASN E 1 79 ? 190.975 193.850 137.450 1.00 82.53 76 ASN E CA 1
ATOM 9007 C C . ASN E 1 79 ? 192.456 194.008 137.114 1.00 82.53 76 ASN E C 1
ATOM 9008 O O . ASN E 1 79 ? 193.309 193.242 137.567 1.00 82.53 76 ASN E O 1
ATOM 9013 N N . THR E 1 80 ? 192.767 194.998 136.282 1.00 100.26 77 THR E N 1
ATOM 9014 C CA . THR E 1 80 ? 194.065 195.031 135.618 1.00 100.26 77 THR E CA 1
ATOM 9015 C C . THR E 1 80 ? 194.705 196.400 135.798 1.00 100.26 77 THR E C 1
ATOM 9016 O O . THR E 1 80 ? 194.544 197.264 134.929 1.00 100.26 77 THR E O 1
ATOM 9020 N N . ARG E 1 81 ? 195.363 196.598 136.953 1.00 104.38 78 ARG E N 1
ATOM 9021 C CA . ARG E 1 81 ? 196.516 197.477 137.174 1.00 104.38 78 ARG E CA 1
ATOM 9022 C C . ARG E 1 81 ? 196.450 198.852 136.520 1.00 104.38 78 ARG E C 1
ATOM 9023 O O . ARG E 1 81 ? 197.221 199.110 135.590 1.00 104.38 78 ARG E O 1
ATOM 9031 N N . LYS E 1 82 ? 195.529 199.699 136.999 1.00 98.14 79 LYS E N 1
ATOM 9032 C CA . LYS E 1 82 ? 195.110 200.951 136.360 1.00 98.14 79 LYS E CA 1
ATOM 9033 C C . LYS E 1 82 ? 196.280 201.849 135.972 1.00 98.14 79 LYS E C 1
ATOM 9034 O O . LYS E 1 82 ? 197.182 202.097 136.775 1.00 98.14 79 LYS E O 1
ATOM 9040 N N . GLY E 1 83 ? 196.264 202.318 134.730 1.00 103.99 80 GLY E N 1
ATOM 9041 C CA . GLY E 1 83 ? 197.345 203.139 134.223 1.00 103.99 80 GLY E CA 1
ATOM 9042 C C . GLY E 1 83 ? 198.339 202.383 133.369 1.00 103.99 80 GLY E C 1
ATOM 9043 O O . GLY E 1 83 ? 199.552 202.549 133.507 1.00 103.99 80 GLY E O 1
ATOM 9044 N N . HIS E 1 84 ? 197.827 201.558 132.467 1.00 104.71 81 HIS E N 1
ATOM 9045 C CA . HIS E 1 84 ? 198.647 200.832 131.509 1.00 104.71 81 HIS E CA 1
ATOM 9046 C C . HIS E 1 84 ? 199.043 201.687 130.325 1.00 104.71 81 HIS E C 1
ATOM 9047 O O . HIS E 1 84 ? 198.967 202.917 130.363 1.00 104.71 81 HIS E O 1
ATOM 9054 N N . MET E 1 85 ? 199.462 201.014 129.256 1.00 105.75 82 MET E N 1
ATOM 9055 C CA . MET E 1 85 ? 199.460 201.583 127.921 1.00 105.75 82 MET E CA 1
ATOM 9056 C C . MET E 1 85 ? 198.066 201.576 127.284 1.00 105.75 82 MET E C 1
ATOM 9057 O O . MET E 1 85 ? 197.950 201.723 126.065 1.00 105.75 82 MET E O 1
ATOM 9062 N N . GLU E 1 86 ? 197.015 201.358 128.079 1.00 98.26 83 GLU E N 1
ATOM 9063 C CA . GLU E 1 86 ? 195.629 201.570 127.678 1.00 98.26 83 GLU E CA 1
ATOM 9064 C C . GLU E 1 86 ? 194.811 202.380 128.672 1.00 98.26 83 GLU E C 1
ATOM 9065 O O . GLU E 1 86 ? 193.850 203.034 128.256 1.00 98.26 83 GLU E O 1
ATOM 9071 N N . GLY E 1 87 ? 195.144 202.368 129.959 1.00 96.03 84 GLY E N 1
ATOM 9072 C CA . GLY E 1 87 ? 194.380 203.031 130.993 1.00 96.03 84 GLY E CA 1
ATOM 9073 C C . GLY E 1 87 ? 194.723 204.479 131.228 1.00 96.03 84 GLY E C 1
ATOM 9074 O O . GLY E 1 87 ? 194.045 205.144 132.015 1.00 96.03 84 GLY E O 1
ATOM 9075 N N . GLN E 1 88 ? 195.766 204.993 130.579 1.00 91.73 85 GLN E N 1
ATOM 9076 C CA . GLN E 1 88 ? 196.053 206.419 130.607 1.00 91.73 85 GLN E CA 1
ATOM 9077 C C . GLN E 1 88 ? 195.017 207.227 129.855 1.00 91.73 85 GLN E C 1
ATOM 9078 O O . GLN E 1 88 ? 194.834 208.410 130.156 1.00 91.73 85 GLN E O 1
ATOM 9084 N N . ILE E 1 89 ? 194.351 206.612 128.880 1.00 81.85 86 ILE E N 1
ATOM 9085 C CA . ILE E 1 89 ? 193.410 207.320 128.027 1.00 81.85 86 ILE E CA 1
ATOM 9086 C C . ILE E 1 89 ? 192.165 207.703 128.808 1.00 81.85 86 ILE E C 1
ATOM 9087 O O . ILE E 1 89 ? 191.569 208.759 128.564 1.00 81.85 86 ILE E O 1
ATOM 9092 N N . ARG E 1 90 ? 191.781 206.887 129.788 1.00 75.96 87 ARG E N 1
ATOM 9093 C CA . ARG E 1 90 ? 190.626 207.212 130.615 1.00 75.96 87 ARG E CA 1
ATOM 9094 C C . ARG E 1 90 ? 190.900 208.395 131.521 1.00 75.96 87 ARG E C 1
ATOM 9095 O O . ARG E 1 90 ? 189.975 209.117 131.900 1.00 75.96 87 ARG E O 1
ATOM 9103 N N . LEU E 1 91 ? 192.159 208.611 131.875 1.00 78.84 88 LEU E N 1
ATOM 9104 C CA . LEU E 1 91 ? 192.488 209.724 132.749 1.00 78.84 88 LEU E CA 1
ATOM 9105 C C . LEU E 1 91 ? 192.603 211.022 131.969 1.00 78.84 88 LEU E C 1
ATOM 9106 O O . LEU E 1 91 ? 192.085 212.055 132.402 1.00 78.84 88 LEU E O 1
ATOM 9111 N N . VAL E 1 92 ? 193.264 210.990 130.811 1.00 79.31 89 VAL E N 1
ATOM 9112 C CA . VAL E 1 92 ? 193.472 212.219 130.065 1.00 79.31 89 VAL E CA 1
ATOM 9113 C C . VAL E 1 92 ? 192.209 212.654 129.343 1.00 79.31 89 VAL E C 1
ATOM 9114 O O . VAL E 1 92 ? 192.076 213.828 128.989 1.00 79.31 89 VAL E O 1
ATOM 9118 N N . TYR E 1 93 ? 191.267 211.743 129.112 1.00 76.24 90 TYR E N 1
ATOM 9119 C CA . TYR E 1 93 ? 189.968 212.171 128.618 1.00 76.24 90 TYR E CA 1
ATOM 9120 C C . TYR E 1 93 ? 189.118 212.725 129.745 1.00 76.24 90 TYR E C 1
ATOM 9121 O O . TYR E 1 93 ? 188.239 213.559 129.505 1.00 76.24 90 TYR E O 1
ATOM 9130 N N . ALA E 1 94 ? 189.370 212.284 130.976 1.00 78.33 91 ALA E N 1
ATOM 9131 C CA . ALA E 1 94 ? 188.702 212.890 132.118 1.00 78.33 91 ALA E CA 1
ATOM 9132 C C . ALA E 1 94 ? 189.228 214.291 132.382 1.00 78.33 91 ALA E C 1
ATOM 9133 O O . ALA E 1 94 ? 188.489 215.143 132.880 1.00 78.33 91 ALA E O 1
ATOM 9135 N N . LEU E 1 95 ? 190.495 214.544 132.062 1.00 81.96 92 LEU E N 1
ATOM 9136 C CA . LEU E 1 95 ? 191.017 215.900 132.149 1.00 81.96 92 LEU E CA 1
ATOM 9137 C C . LEU E 1 95 ? 190.409 216.791 131.079 1.00 81.96 92 LEU E C 1
ATOM 9138 O O . LEU E 1 95 ? 190.147 217.973 131.323 1.00 81.96 92 LEU E O 1
ATOM 9143 N N . TYR E 1 96 ? 190.182 216.238 129.887 1.00 81.09 93 TYR E N 1
ATOM 9144 C CA . TYR E 1 96 ? 189.568 217.006 128.813 1.00 81.09 93 TYR E CA 1
ATOM 9145 C C . TYR E 1 96 ? 188.118 217.331 129.116 1.00 81.09 93 TYR E C 1
ATOM 9146 O O . TYR E 1 96 ? 187.640 218.410 128.753 1.00 81.09 93 TYR E O 1
ATOM 9155 N N . THR E 1 97 ? 187.409 216.423 129.783 1.00 79.35 94 THR E N 1
ATOM 9156 C CA . THR E 1 97 ? 186.003 216.647 130.080 1.00 79.35 94 THR E CA 1
ATOM 9157 C C . THR E 1 97 ? 185.827 217.761 131.103 1.00 79.35 94 THR E C 1
ATOM 9158 O O . THR E 1 97 ? 184.852 218.519 131.036 1.00 79.35 94 THR E O 1
ATOM 9162 N N . ILE E 1 98 ? 186.777 217.893 132.028 1.00 84.59 95 ILE E N 1
ATOM 9163 C CA . ILE E 1 98 ? 186.767 219.004 132.974 1.00 84.59 95 ILE E CA 1
ATOM 9164 C C . ILE E 1 98 ? 187.027 220.319 132.250 1.00 84.59 95 ILE E C 1
ATOM 9165 O O . ILE E 1 98 ? 186.396 221.343 132.544 1.00 84.59 95 ILE E O 1
ATOM 9170 N N . PHE E 1 99 ? 187.935 220.299 131.269 1.00 86.69 96 PHE E N 1
ATOM 9171 C CA . PHE E 1 99 ? 188.257 221.499 130.506 1.00 86.69 96 PHE E CA 1
ATOM 9172 C C . PHE E 1 99 ? 187.076 221.985 129.679 1.00 86.69 96 PHE E C 1
ATOM 9173 O O . PHE E 1 99 ? 186.920 223.192 129.469 1.00 86.69 96 PHE E O 1
ATOM 9181 N N . LYS E 1 100 ? 186.221 221.074 129.228 1.00 85.65 97 LYS E N 1
ATOM 9182 C CA . LYS E 1 100 ? 185.005 221.469 128.532 1.00 85.65 97 LYS E CA 1
ATOM 9183 C C . LYS E 1 100 ? 183.942 222.024 129.468 1.00 85.65 97 LYS E C 1
ATOM 9184 O O . LYS E 1 100 ? 182.928 222.541 128.988 1.00 85.65 97 LYS E O 1
ATOM 9190 N N . GLU E 1 101 ? 184.137 221.928 130.781 1.00 88.37 98 GLU E N 1
ATOM 9191 C CA . GLU E 1 101 ? 183.193 222.469 131.747 1.00 88.37 98 GLU E CA 1
ATOM 9192 C C . GLU E 1 101 ? 183.679 223.732 132.432 1.00 88.37 98 GLU E C 1
ATOM 9193 O O . GLU E 1 101 ? 182.857 224.576 132.788 1.00 88.37 98 GLU E O 1
ATOM 9199 N N . THR E 1 102 ? 184.986 223.883 132.633 1.00 91.06 99 THR E N 1
ATOM 9200 C CA . THR E 1 102 ? 185.534 225.061 133.293 1.00 91.06 99 THR E CA 1
ATOM 9201 C C . THR E 1 102 ? 186.417 225.886 132.379 1.00 91.06 99 THR E C 1
ATOM 9202 O O . THR E 1 102 ? 186.219 227.100 132.256 1.00 91.06 99 THR E O 1
ATOM 9206 N N . GLY E 1 103 ? 187.390 225.261 131.737 1.00 92.90 100 GLY E N 1
ATOM 9207 C CA . GLY E 1 103 ? 188.458 225.975 131.088 1.00 92.90 100 GLY E CA 1
ATOM 9208 C C . GLY E 1 103 ? 189.757 225.968 131.855 1.00 92.90 100 GLY E C 1
ATOM 9209 O O . GLY E 1 103 ? 190.576 226.872 131.655 1.00 92.90 100 GLY E O 1
ATOM 9210 N N . ALA E 1 104 ? 189.969 224.989 132.729 1.00 95.83 101 ALA E N 1
ATOM 9211 C CA . ALA E 1 104 ? 191.185 224.899 133.520 1.00 95.83 101 ALA E CA 1
ATOM 9212 C C . ALA E 1 104 ? 192.188 223.989 132.829 1.00 95.83 101 ALA E C 1
ATOM 9213 O O . ALA E 1 104 ? 191.819 222.941 132.295 1.00 95.83 101 ALA E O 1
ATOM 9215 N N . ALA E 1 105 ? 193.456 224.394 132.841 1.00 96.41 102 ALA E N 1
ATOM 9216 C CA . ALA E 1 105 ? 194.516 223.610 132.226 1.00 96.41 102 ALA E CA 1
ATOM 9217 C C . ALA E 1 105 ? 195.628 223.275 133.208 1.00 96.41 102 ALA E C 1
ATOM 9218 O O . ALA E 1 105 ? 196.660 222.733 132.798 1.00 96.41 102 ALA E O 1
ATOM 9220 N N . GLU E 1 106 ? 195.451 223.588 134.485 1.00 97.03 103 GLU E N 1
ATOM 9221 C CA . GLU E 1 106 ? 196.413 223.248 135.521 1.00 97.03 103 GLU E CA 1
ATOM 9222 C C . GLU E 1 106 ? 195.699 222.439 136.589 1.00 97.03 103 GLU E C 1
ATOM 9223 O O . GLU E 1 106 ? 194.815 222.956 137.278 1.00 97.03 103 GLU E O 1
ATOM 9229 N N . PHE E 1 107 ? 196.080 221.176 136.722 1.00 91.95 104 PHE E N 1
ATOM 9230 C CA . PHE E 1 107 ? 195.334 220.228 137.532 1.00 91.95 104 PHE E CA 1
ATOM 9231 C C . PHE E 1 107 ? 196.165 219.755 138.710 1.00 91.95 104 PHE E C 1
ATOM 9232 O O . PHE E 1 107 ? 197.388 219.622 138.607 1.00 91.95 104 PHE E O 1
ATOM 9240 N N . ASN E 1 108 ? 195.490 219.504 139.827 1.00 88.89 105 ASN E N 1
ATOM 9241 C CA . ASN E 1 108 ? 196.060 218.793 140.963 1.00 88.89 105 ASN E CA 1
ATOM 9242 C C . ASN E 1 108 ? 195.278 217.493 141.082 1.00 88.89 105 ASN E C 1
ATOM 9243 O O . ASN E 1 108 ? 194.129 217.499 141.532 1.00 88.89 105 ASN E O 1
ATOM 9248 N N . LEU E 1 109 ? 195.883 216.387 140.670 1.00 84.70 106 LEU E N 1
ATOM 9249 C CA . LEU E 1 109 ? 195.159 215.130 140.543 1.00 84.70 106 LEU E CA 1
ATOM 9250 C C . LEU E 1 109 ? 195.119 214.398 141.874 1.00 84.70 106 LEU E C 1
ATOM 9251 O O . LEU E 1 109 ? 196.162 214.165 142.494 1.00 84.70 106 LEU E O 1
ATOM 9256 N N . ILE E 1 110 ? 193.921 214.025 142.301 1.00 80.53 107 ILE E N 1
ATOM 9257 C CA . ILE E 1 110 ? 193.740 213.124 143.432 1.00 80.53 107 ILE E CA 1
ATOM 9258 C C . ILE E 1 110 ? 193.279 211.807 142.822 1.00 80.53 107 ILE E C 1
ATOM 9259 O O . ILE E 1 110 ? 192.092 211.575 142.606 1.00 80.53 107 ILE E O 1
ATOM 9264 N N . LEU E 1 111 ? 194.228 210.936 142.523 1.00 79.48 108 LEU E N 1
ATOM 9265 C CA . LEU E 1 111 ? 193.886 209.661 141.921 1.00 79.48 108 LEU E CA 1
ATOM 9266 C C . LEU E 1 111 ? 193.506 208.660 142.995 1.00 79.48 108 LEU E C 1
ATOM 9267 O O . LEU E 1 111 ? 193.984 208.718 144.127 1.00 79.48 108 LEU E O 1
ATOM 9272 N N . THR E 1 112 ? 192.633 207.737 142.627 1.00 77.34 109 THR E N 1
ATOM 9273 C CA . THR E 1 112 ? 192.290 206.625 143.491 1.00 77.34 109 THR E CA 1
ATOM 9274 C C . THR E 1 112 ? 192.921 205.354 142.952 1.00 77.34 109 THR E C 1
ATOM 9275 O O . THR E 1 112 ? 193.089 205.178 141.746 1.00 77.34 109 THR E O 1
ATOM 9279 N N . CYS E 1 113 ? 193.274 204.463 143.867 1.00 83.83 110 CYS E N 1
ATOM 9280 C CA . CYS E 1 113 ? 193.822 203.167 143.508 1.00 83.83 110 CYS E CA 1
ATOM 9281 C C . CYS E 1 113 ? 193.474 202.199 144.623 1.00 83.83 110 CYS E C 1
ATOM 9282 O O . CYS E 1 113 ? 193.169 202.630 145.738 1.00 83.83 110 CYS E O 1
ATOM 9285 N N . PRO E 1 114 ? 193.473 200.896 144.350 1.00 82.77 111 PRO E N 1
ATOM 9286 C CA . PRO E 1 114 ? 193.361 199.926 145.441 1.00 82.77 111 PRO E CA 1
ATOM 9287 C C . PRO E 1 114 ? 194.550 200.025 146.381 1.00 82.77 111 PRO E C 1
ATOM 9288 O O . PRO E 1 114 ? 195.653 200.412 145.992 1.00 82.77 111 PRO E O 1
ATOM 9292 N N . TYR E 1 115 ? 194.296 199.690 147.647 1.00 82.97 112 TYR E N 1
ATOM 9293 C CA . TYR E 1 115 ? 195.300 199.902 148.682 1.00 82.97 112 TYR E CA 1
ATOM 9294 C C . TYR E 1 115 ? 196.476 198.948 148.525 1.00 82.97 112 TYR E C 1
ATOM 9295 O O . TYR E 1 115 ? 197.596 199.271 148.933 1.00 82.97 112 TYR E O 1
ATOM 9304 N N . GLU E 1 116 ? 196.239 197.778 147.929 1.00 94.60 113 GLU E N 1
ATOM 9305 C CA . GLU E 1 116 ? 197.309 196.805 147.736 1.00 94.60 113 GLU E CA 1
ATOM 9306 C C . GLU E 1 116 ? 198.340 197.308 146.732 1.00 94.60 113 GLU E C 1
ATOM 9307 O O . GLU E 1 116 ? 199.540 197.052 146.876 1.00 94.60 113 GLU E O 1
ATOM 9313 N N . SER E 1 117 ? 197.895 198.058 145.729 1.00 102.30 114 SER E N 1
ATOM 9314 C CA . SER E 1 117 ? 198.769 198.599 144.694 1.00 102.30 114 SER E CA 1
ATOM 9315 C C . SER E 1 117 ? 199.071 200.071 144.933 1.00 102.30 114 SER E C 1
ATOM 9316 O O . SER E 1 117 ? 199.158 200.856 143.985 1.00 102.30 114 SER E O 1
ATOM 9319 N N . MET E 1 118 ? 199.225 200.462 146.199 1.00 104.56 115 MET E N 1
ATOM 9320 C CA . MET E 1 118 ? 199.430 201.869 146.534 1.00 104.56 115 MET E CA 1
ATOM 9321 C C . MET E 1 118 ? 200.807 202.350 146.098 1.00 104.56 115 MET E C 1
ATOM 9322 O O . MET E 1 118 ? 200.924 203.269 145.280 1.00 104.56 115 MET E O 1
ATOM 9327 N N . VAL E 1 119 ? 201.866 201.733 146.625 1.00 112.20 116 VAL E N 1
ATOM 9328 C CA . VAL E 1 119 ? 203.228 202.127 146.277 1.00 112.20 116 VAL E CA 1
ATOM 9329 C C . VAL E 1 119 ? 203.679 201.573 144.936 1.00 112.20 116 VAL E C 1
ATOM 9330 O O . VAL E 1 119 ? 204.783 201.906 144.478 1.00 112.20 116 VAL E O 1
ATOM 9334 N N . THR E 1 120 ? 202.865 200.740 144.288 1.00 113.69 117 THR E N 1
ATOM 9335 C CA . THR E 1 120 ? 203.272 200.109 143.040 1.00 113.69 117 THR E CA 1
ATOM 9336 C C . THR E 1 120 ? 202.959 200.996 141.838 1.00 113.69 117 THR E C 1
ATOM 9337 O O . THR E 1 120 ? 203.747 201.063 140.887 1.00 113.69 117 THR E O 1
ATOM 9341 N N . ASP E 1 121 ? 201.836 201.722 141.883 1.00 113.81 118 ASP E N 1
ATOM 9342 C CA . ASP E 1 121 ? 201.347 202.490 140.739 1.00 113.81 118 ASP E CA 1
ATOM 9343 C C . ASP E 1 121 ? 202.171 203.735 140.430 1.00 113.81 118 ASP E C 1
ATOM 9344 O O . ASP E 1 121 ? 201.886 204.402 139.430 1.00 113.81 118 ASP E O 1
ATOM 9349 N N . LYS E 1 122 ? 203.175 204.069 141.240 1.00 116.86 119 LYS E N 1
ATOM 9350 C CA . LYS E 1 122 ? 203.946 205.288 141.029 1.00 116.86 119 LYS E CA 1
ATOM 9351 C C . LYS E 1 122 ? 204.931 205.182 139.871 1.00 116.86 119 LYS E C 1
ATOM 9352 O O . LYS E 1 122 ? 205.560 206.187 139.524 1.00 116.86 119 LYS E O 1
ATOM 9358 N N . LYS E 1 123 ? 205.089 203.998 139.277 1.00 121.33 120 LYS E N 1
ATOM 9359 C CA . LYS E 1 123 ? 205.869 203.883 138.050 1.00 121.33 120 LYS E CA 1
ATOM 9360 C C . LYS E 1 123 ? 205.127 204.492 136.869 1.00 121.33 120 LYS E C 1
ATOM 9361 O O . LYS E 1 123 ? 205.743 205.084 135.976 1.00 121.33 120 LYS E O 1
ATOM 9367 N N . TYR E 1 124 ? 203.804 204.359 136.854 1.00 117.17 121 TYR E N 1
ATOM 9368 C CA . TYR E 1 124 ? 202.976 204.652 135.692 1.00 117.17 121 TYR E CA 1
ATOM 9369 C C . TYR E 1 124 ? 202.224 205.965 135.796 1.00 117.17 121 TYR E C 1
ATOM 9370 O O . TYR E 1 124 ? 201.990 206.619 134.782 1.00 117.17 121 TYR E O 1
ATOM 9379 N N . PHE E 1 125 ? 201.810 206.358 136.995 1.00 111.38 122 PHE E N 1
ATOM 9380 C CA . PHE E 1 125 ? 201.084 207.611 137.139 1.00 111.38 122 PHE E CA 1
ATOM 9381 C C . PHE E 1 125 ? 202.018 208.806 137.253 1.00 111.38 122 PHE E C 1
ATOM 9382 O O . PHE E 1 125 ? 201.703 209.882 136.736 1.00 111.38 122 PHE E O 1
ATOM 9390 N N . VAL E 1 126 ? 203.167 208.638 137.898 1.00 113.87 123 VAL E N 1
ATOM 9391 C CA . VAL E 1 126 ? 204.048 209.770 138.159 1.00 113.87 123 VAL E CA 1
ATOM 9392 C C . VAL E 1 126 ? 204.883 210.110 136.933 1.00 113.87 123 VAL E C 1
ATOM 9393 O O . VAL E 1 126 ? 205.004 211.281 136.555 1.00 113.87 123 VAL E O 1
ATOM 9397 N N . GLN E 1 127 ? 205.453 209.092 136.283 1.00 115.29 124 GLN E N 1
ATOM 9398 C CA . GLN E 1 127 ? 206.452 209.340 135.247 1.00 115.29 124 GLN E CA 1
ATOM 9399 C C . GLN E 1 127 ? 205.819 209.836 133.954 1.00 115.29 124 GLN E C 1
ATOM 9400 O O . GLN E 1 127 ? 206.419 210.641 133.234 1.00 115.29 124 GLN E O 1
ATOM 9406 N N . HIS E 1 128 ? 204.609 209.374 133.642 1.00 107.75 125 HIS E N 1
ATOM 9407 C CA . HIS E 1 128 ? 203.950 209.796 132.413 1.00 107.75 125 HIS E CA 1
ATOM 9408 C C . HIS E 1 128 ? 203.292 211.162 132.539 1.00 107.75 125 HIS E C 1
ATOM 9409 O O . HIS E 1 128 ? 202.893 211.736 131.522 1.00 107.75 125 HIS E O 1
ATOM 9416 N N . PHE E 1 129 ? 203.193 211.700 133.753 1.00 106.45 126 PHE E N 1
ATOM 9417 C CA . PHE E 1 129 ? 202.450 212.927 134.039 1.00 106.45 126 PHE E CA 1
ATOM 9418 C C . PHE E 1 129 ? 203.352 213.861 134.835 1.00 106.45 126 PHE E C 1
ATOM 9419 O O . PHE E 1 129 ? 203.413 213.780 136.065 1.00 106.45 126 PHE E O 1
ATOM 9427 N N . GLU E 1 130 ? 204.059 214.748 134.138 1.00 112.43 127 GLU E N 1
ATOM 9428 C CA . GLU E 1 130 ? 204.969 215.681 134.790 1.00 112.43 127 GLU E CA 1
ATOM 9429 C C . GLU E 1 130 ? 204.714 217.124 134.381 1.00 112.43 127 GLU E C 1
ATOM 9430 O O . GLU E 1 130 ? 205.645 217.937 134.402 1.00 112.43 127 GLU E O 1
ATOM 9436 N N . GLY E 1 131 ? 203.493 217.461 134.003 1.00 109.26 128 GLY E N 1
ATOM 9437 C CA . GLY E 1 131 ? 203.209 218.820 133.584 1.00 109.26 128 GLY E CA 1
ATOM 9438 C C . GLY E 1 131 ? 203.516 219.044 132.120 1.00 109.26 128 GLY E C 1
ATOM 9439 O O . GLY E 1 131 ? 204.376 218.392 131.526 1.00 109.26 128 GLY E O 1
ATOM 9440 N N . GLU E 1 132 ? 202.759 219.978 131.529 1.00 110.57 129 GLU E N 1
ATOM 9441 C CA . GLU E 1 132 ? 202.933 220.454 130.150 1.00 110.57 129 GLU E CA 1
ATOM 9442 C C . GLU E 1 132 ? 202.757 219.329 129.130 1.00 110.57 129 GLU E C 1
ATOM 9443 O O . GLU E 1 132 ? 203.390 219.317 128.074 1.00 110.57 129 GLU E O 1
ATOM 9449 N N . ARG E 1 133 ? 201.881 218.377 129.448 1.00 105.21 130 ARG E N 1
ATOM 9450 C CA . ARG E 1 133 ? 201.556 217.293 128.535 1.00 105.21 130 ARG E CA 1
ATOM 9451 C C . ARG E 1 133 ? 200.553 217.772 127.494 1.00 105.21 130 ARG E C 1
ATOM 9452 O O . ARG E 1 133 ? 200.102 218.920 127.505 1.00 105.21 130 ARG E O 1
ATOM 9460 N N . GLU E 1 134 ? 200.182 216.875 126.583 1.00 97.46 131 GLU E N 1
ATOM 9461 C CA . GLU E 1 134 ? 199.328 217.265 125.471 1.00 97.46 131 GLU E CA 1
ATOM 9462 C C . GLU E 1 134 ? 198.567 216.062 124.944 1.00 97.46 131 GLU E C 1
ATOM 9463 O O . GLU E 1 134 ? 199.165 215.017 124.673 1.00 97.46 131 GLU E O 1
ATOM 9469 N N . VAL E 1 135 ? 197.255 216.216 124.790 1.00 91.00 132 VAL E N 1
ATOM 9470 C CA . VAL E 1 135 ? 196.424 215.224 124.130 1.00 91.00 132 VAL E CA 1
ATOM 9471 C C . VAL E 1 135 ? 195.948 215.800 122.810 1.00 91.00 132 VAL E C 1
ATOM 9472 O O . VAL E 1 135 ? 196.031 217.001 122.560 1.00 91.00 132 VAL E O 1
ATOM 9476 N N . ILE E 1 136 ? 195.438 214.915 121.962 1.00 88.01 133 ILE E N 1
ATOM 9477 C CA . ILE E 1 136 ? 194.819 215.286 120.701 1.00 88.01 133 ILE E CA 1
ATOM 9478 C C . ILE E 1 136 ? 193.447 214.630 120.721 1.00 88.01 133 ILE E C 1
ATOM 9479 O O . ILE E 1 136 ? 193.321 213.436 120.435 1.00 88.01 133 ILE E O 1
ATOM 9484 N N . VAL E 1 137 ? 192.425 215.392 121.087 1.00 88.42 134 VAL E N 1
ATOM 9485 C CA . VAL E 1 137 ? 191.068 214.876 121.208 1.00 88.42 134 VAL E CA 1
ATOM 9486 C C . VAL E 1 137 ? 190.242 215.438 120.067 1.00 88.42 134 VAL E C 1
ATOM 9487 O O . VAL E 1 137 ? 190.082 216.662 119.965 1.00 88.42 134 VAL E O 1
ATOM 9491 N N . GLU E 1 138 ? 189.721 214.537 119.223 1.00 91.25 135 GLU E N 1
ATOM 9492 C CA . GLU E 1 138 ? 188.845 214.857 118.089 1.00 91.25 135 GLU E CA 1
ATOM 9493 C C . GLU E 1 138 ? 189.552 215.816 117.123 1.00 91.25 135 GLU E C 1
ATOM 9494 O O . GLU E 1 138 ? 188.985 216.798 116.643 1.00 91.25 135 GLU E O 1
ATOM 9500 N N . GLY E 1 139 ? 190.832 215.557 116.880 1.00 88.93 136 GLY E N 1
ATOM 9501 C CA . GLY E 1 139 ? 191.619 216.414 116.017 1.00 88.93 136 GLY E CA 1
ATOM 9502 C C . GLY E 1 139 ? 192.220 217.620 116.710 1.00 88.93 136 GLY E C 1
ATOM 9503 O O . GLY E 1 139 ? 193.404 217.914 116.528 1.00 88.93 136 GLY E O 1
ATOM 9504 N N . LYS E 1 140 ? 191.415 218.326 117.504 1.00 91.09 137 LYS E N 1
ATOM 9505 C CA . LYS E 1 140 ? 191.860 219.534 118.191 1.00 91.09 137 LYS E CA 1
ATOM 9506 C C . LYS E 1 140 ? 192.805 219.160 119.326 1.00 91.09 137 LYS E C 1
ATOM 9507 O O . LYS E 1 140 ? 192.422 218.440 120.251 1.00 91.09 137 LYS E O 1
ATOM 9513 N N . SER E 1 141 ? 194.036 219.652 119.255 1.00 91.82 138 SER E N 1
ATOM 9514 C CA . SER E 1 141 ? 195.015 219.367 120.290 1.00 91.82 138 SER E CA 1
ATOM 9515 C C . SER E 1 141 ? 194.694 220.147 121.556 1.00 91.82 138 SER E C 1
ATOM 9516 O O . SER E 1 141 ? 194.154 221.254 121.505 1.00 91.82 138 SER E O 1
ATOM 9519 N N . PHE E 1 142 ? 195.027 219.554 122.700 1.00 93.51 139 PHE E N 1
ATOM 9520 C CA . PHE E 1 142 ? 194.774 220.151 124.006 1.00 93.51 139 PHE E CA 1
ATOM 9521 C C . PHE E 1 142 ? 195.972 219.949 124.915 1.00 93.51 139 PHE E C 1
ATOM 9522 O O . PHE E 1 142 ? 196.459 218.825 125.064 1.00 93.51 139 PHE E O 1
ATOM 9530 N N . LYS E 1 143 ? 196.434 221.038 125.524 1.00 96.53 140 LYS E N 1
ATOM 9531 C CA . LYS E 1 143 ? 197.577 221.034 126.424 1.00 96.53 140 LYS E CA 1
ATOM 9532 C C . LYS E 1 143 ? 197.115 221.307 127.848 1.00 96.53 140 LYS E C 1
ATOM 9533 O O . LYS E 1 143 ? 196.336 222.234 128.090 1.00 96.53 140 LYS E O 1
ATOM 9539 N N . PHE E 1 144 ? 197.611 220.508 128.788 1.00 97.15 141 PHE E N 1
ATOM 9540 C CA . PHE E 1 144 ? 197.269 220.650 130.195 1.00 97.15 141 PHE E CA 1
ATOM 9541 C C . PHE E 1 144 ? 198.540 220.573 131.024 1.00 97.15 141 PHE E C 1
ATOM 9542 O O . PHE E 1 144 ? 199.634 220.351 130.503 1.00 97.15 141 PHE E O 1
ATOM 9550 N N . THR E 1 145 ? 198.383 220.743 132.335 1.00 100.46 142 THR E N 1
ATOM 9551 C CA . THR E 1 145 ? 199.510 220.731 133.258 1.00 100.46 142 THR E CA 1
ATOM 9552 C C . THR E 1 145 ? 199.106 220.031 134.546 1.00 100.46 142 THR E C 1
ATOM 9553 O O . THR E 1 145 ? 198.104 220.396 135.165 1.00 100.46 142 THR E O 1
ATOM 9557 N N . VAL E 1 146 ? 199.877 219.020 134.938 1.00 100.52 143 VAL E N 1
ATOM 9558 C CA . VAL E 1 146 ? 199.692 218.312 136.202 1.00 100.52 143 VAL E CA 1
ATOM 9559 C C . VAL E 1 146 ? 201.041 218.283 136.901 1.00 100.52 143 VAL E C 1
ATOM 9560 O O . VAL E 1 146 ? 201.980 217.643 136.413 1.00 100.52 143 VAL E O 1
ATOM 9564 N N . HIS E 1 147 ? 201.142 218.960 138.043 1.00 97.61 144 HIS E N 1
ATOM 9565 C CA . HIS E 1 147 ? 202.419 219.071 138.731 1.00 97.61 144 HIS E CA 1
ATOM 9566 C C . HIS E 1 147 ? 202.441 218.482 140.136 1.00 97.61 144 HIS E C 1
ATOM 9567 O O . HIS E 1 147 ? 203.487 218.545 140.793 1.00 97.61 144 HIS E O 1
ATOM 9574 N N . ASN E 1 148 ? 201.344 217.889 140.606 1.00 94.96 145 ASN E N 1
ATOM 9575 C CA . ASN E 1 148 ? 201.372 217.036 141.787 1.00 94.96 145 ASN E CA 1
ATOM 9576 C C . ASN E 1 148 ? 200.223 216.041 141.729 1.00 94.96 145 ASN E C 1
ATOM 9577 O O . ASN E 1 148 ? 199.109 216.382 141.328 1.00 94.96 145 ASN E O 1
ATOM 9582 N N . ILE E 1 149 ? 200.509 214.803 142.118 1.00 90.90 146 ILE E N 1
ATOM 9583 C CA . ILE E 1 149 ? 199.543 213.713 142.075 1.00 90.90 146 ILE E CA 1
ATOM 9584 C C . ILE E 1 149 ? 199.466 213.092 143.459 1.00 90.90 146 ILE E C 1
ATOM 9585 O O . ILE E 1 149 ? 200.474 212.603 143.982 1.00 90.90 146 ILE E O 1
ATOM 9590 N N . VAL E 1 150 ? 198.276 213.099 144.045 1.00 85.58 147 VAL E N 1
ATOM 9591 C CA . VAL E 1 150 ? 198.039 212.549 145.371 1.00 85.58 147 VAL E CA 1
ATOM 9592 C C . VAL E 1 150 ? 197.264 211.257 145.179 1.00 85.58 147 VAL E C 1
ATOM 9593 O O . VAL E 1 150 ? 196.066 211.280 144.880 1.00 85.58 147 VAL E O 1
ATOM 9597 N N . MET E 1 151 ? 197.936 210.126 145.351 1.00 88.58 148 MET E N 1
ATOM 9598 C CA . MET E 1 151 ? 197.344 208.828 145.044 1.00 88.58 148 MET E CA 1
ATOM 9599 C C . MET E 1 151 ? 196.632 208.318 146.289 1.00 88.58 148 MET E C 1
ATOM 9600 O O . MET E 1 151 ? 197.261 207.781 147.200 1.00 88.58 148 MET E O 1
ATOM 9605 N N . ALA E 1 152 ? 195.312 208.467 146.325 1.00 78.15 149 ALA E N 1
ATOM 9606 C CA . ALA E 1 152 ? 194.525 208.073 147.487 1.00 78.15 149 ALA E CA 1
ATOM 9607 C C . ALA E 1 152 ? 194.230 206.577 147.457 1.00 78.15 149 ALA E C 1
ATOM 9608 O O . ALA E 1 152 ? 194.803 205.826 146.665 1.00 78.15 149 ALA E O 1
ATOM 9610 N N . ALA E 1 153 ? 193.333 206.129 148.327 1.00 72.43 150 ALA E N 1
ATOM 9611 C CA . ALA E 1 153 ? 192.919 204.738 148.378 1.00 72.43 150 ALA E CA 1
ATOM 9612 C C . ALA E 1 153 ? 191.469 204.631 147.942 1.00 72.43 150 ALA E C 1
ATOM 9613 O O . ALA E 1 153 ? 190.663 205.529 148.186 1.00 72.43 150 ALA E O 1
ATOM 9615 N N . GLU E 1 154 ? 191.141 203.521 147.293 1.00 77.28 151 GLU E N 1
ATOM 9616 C CA . GLU E 1 154 ? 189.834 203.365 146.666 1.00 77.28 151 GLU E CA 1
ATOM 9617 C C . GLU E 1 154 ? 188.864 202.885 147.731 1.00 77.28 151 GLU E C 1
ATOM 9618 O O . GLU E 1 154 ? 188.810 201.697 148.050 1.00 77.28 151 GLU E O 1
ATOM 9624 N N . GLY E 1 155 ? 188.092 203.815 148.280 1.00 68.60 152 GLY E N 1
ATOM 9625 C CA . GLY E 1 155 ? 187.132 203.484 149.309 1.00 68.60 152 GLY E CA 1
ATOM 9626 C C . GLY E 1 155 ? 187.006 204.545 150.378 1.00 68.60 152 GLY E C 1
ATOM 9627 O O . GLY E 1 155 ? 185.966 204.645 151.030 1.00 68.60 152 GLY E O 1
ATOM 9628 N N . LEU E 1 156 ? 188.038 205.374 150.545 1.00 67.51 153 LEU E N 1
ATOM 9629 C CA . LEU E 1 156 ? 188.061 206.345 151.632 1.00 67.51 153 LEU E CA 1
ATOM 9630 C C . LEU E 1 156 ? 187.074 207.486 151.455 1.00 67.51 153 LEU E C 1
ATOM 9631 O O . LEU E 1 156 ? 186.900 208.271 152.390 1.00 67.51 153 LEU E O 1
ATOM 9636 N N . GLY E 1 157 ? 186.437 207.614 150.293 1.00 68.24 154 GLY E N 1
ATOM 9637 C CA . GLY E 1 157 ? 185.413 208.624 150.139 1.00 68.24 154 GLY E CA 1
ATOM 9638 C C . GLY E 1 157 ? 184.166 208.349 150.945 1.00 68.24 154 GLY E C 1
ATOM 9639 O O . GLY E 1 157 ? 183.435 209.285 151.277 1.00 68.24 154 GLY E O 1
ATOM 9640 N N . ALA E 1 158 ? 183.915 207.091 151.287 1.00 67.95 155 ALA E N 1
ATOM 9641 C CA . ALA E 1 158 ? 182.760 206.760 152.103 1.00 67.95 155 ALA E CA 1
ATOM 9642 C C . ALA E 1 158 ? 182.977 207.046 153.579 1.00 67.95 155 ALA E C 1
ATOM 9643 O O . ALA E 1 158 ? 182.028 206.930 154.359 1.00 67.95 155 ALA E O 1
ATOM 9645 N N . LEU E 1 159 ? 184.193 207.424 153.974 1.00 70.81 156 LEU E N 1
ATOM 9646 C CA . LEU E 1 159 ? 184.485 207.625 155.385 1.00 70.81 156 LEU E CA 1
ATOM 9647 C C . LEU E 1 159 ? 183.846 208.900 155.919 1.00 70.81 156 LEU E C 1
ATOM 9648 O O . LEU E 1 159 ? 183.554 208.984 157.116 1.00 70.81 156 LEU E O 1
ATOM 9653 N N . ASN E 1 160 ? 183.587 209.884 155.053 1.00 75.13 157 ASN E N 1
ATOM 9654 C CA . ASN E 1 160 ? 182.938 211.112 155.505 1.00 75.13 157 ASN E CA 1
ATOM 9655 C C . ASN E 1 160 ? 181.482 210.868 155.869 1.00 75.13 157 ASN E C 1
ATOM 9656 O O . ASN E 1 160 ? 180.906 211.598 156.684 1.00 75.13 157 ASN E O 1
ATOM 9661 N N . PHE E 1 161 ? 180.868 209.854 155.273 1.00 76.27 158 PHE E N 1
ATOM 9662 C CA . PHE E 1 161 ? 179.465 209.552 155.521 1.00 76.27 158 PHE E CA 1
ATOM 9663 C C . PHE E 1 161 ? 179.310 208.396 156.489 1.00 76.27 158 PHE E C 1
ATOM 9664 O O . PHE E 1 161 ? 178.276 207.726 156.529 1.00 76.27 158 PHE E O 1
ATOM 9672 N N . SER E 1 162 ? 180.341 208.160 157.292 1.00 74.57 159 SER E N 1
ATOM 9673 C CA . SER E 1 162 ? 180.346 207.108 158.292 1.00 74.57 159 SER E CA 1
ATOM 9674 C C . SER E 1 162 ? 180.120 207.726 159.658 1.00 74.57 159 SER E C 1
ATOM 9675 O O . SER E 1 162 ? 180.845 208.636 160.066 1.00 74.57 159 SER E O 1
ATOM 9678 N N . ASP E 1 163 ? 179.112 207.221 160.363 1.00 79.82 160 ASP E N 1
ATOM 9679 C CA . ASP E 1 163 ? 178.813 207.686 161.708 1.00 79.82 160 ASP E CA 1
ATOM 9680 C C . ASP E 1 163 ? 179.872 207.275 162.716 1.00 79.82 160 ASP E C 1
ATOM 9681 O O . ASP E 1 163 ? 180.017 207.938 163.748 1.00 79.82 160 ASP E O 1
ATOM 9686 N N . SER E 1 164 ? 180.617 206.213 162.435 1.00 70.18 161 SER E N 1
ATOM 9687 C CA . SER E 1 164 ? 181.671 205.732 163.310 1.00 70.18 161 SER E CA 1
ATOM 9688 C C . SER E 1 164 ? 183.014 205.935 162.635 1.00 70.18 161 SER E C 1
ATOM 9689 O O . SER E 1 164 ? 183.134 205.799 161.415 1.00 70.18 161 SER E O 1
ATOM 9692 N N . LEU E 1 165 ? 184.017 206.264 163.436 1.00 59.06 162 LEU E N 1
ATOM 9693 C CA . LEU E 1 165 ? 185.374 206.444 162.947 1.00 59.06 162 LEU E CA 1
ATOM 9694 C C . LEU E 1 165 ? 186.123 205.121 162.858 1.00 59.06 162 LEU E C 1
ATOM 9695 O O . LEU E 1 165 ? 187.263 205.091 162.387 1.00 59.06 162 LEU E O 1
ATOM 9700 N N . ASN E 1 166 ? 185.492 204.028 163.269 1.00 58.82 163 ASN E N 1
ATOM 9701 C CA . ASN E 1 166 ? 186.117 202.715 163.372 1.00 58.82 163 ASN E CA 1
ATOM 9702 C C . ASN E 1 166 ? 185.207 201.727 162.653 1.00 58.82 163 ASN E C 1
ATOM 9703 O O . ASN E 1 166 ? 184.294 201.169 163.263 1.00 58.82 163 ASN E O 1
ATOM 9708 N N . CYS E 1 167 ? 185.455 201.498 161.367 1.00 57.22 164 CYS E N 1
ATOM 9709 C CA . CYS E 1 167 ? 184.497 200.771 160.545 1.00 57.22 164 CYS E CA 1
ATOM 9710 C C . CYS E 1 167 ? 185.227 200.011 159.448 1.00 57.22 164 CYS E C 1
ATOM 9711 O O . CYS E 1 167 ? 186.452 200.067 159.330 1.00 57.22 164 CYS E O 1
ATOM 9714 N N . VAL E 1 168 ? 184.447 199.285 158.650 1.00 54.35 165 VAL E N 1
ATOM 9715 C CA . VAL E 1 168 ? 184.920 198.555 157.481 1.00 54.35 165 VAL E CA 1
ATOM 9716 C C . VAL E 1 168 ? 184.234 199.144 156.262 1.00 54.35 165 VAL E C 1
ATOM 9717 O O . VAL E 1 168 ? 183.003 199.230 156.223 1.00 54.35 165 VAL E O 1
ATOM 9721 N N . ILE E 1 169 ? 185.013 199.546 155.271 1.00 54.87 166 ILE E N 1
ATOM 9722 C CA . ILE E 1 169 ? 184.465 200.117 154.052 1.00 54.87 166 ILE E CA 1
ATOM 9723 C C . ILE E 1 169 ? 184.475 199.047 152.976 1.00 54.87 166 ILE E C 1
ATOM 9724 O O . ILE E 1 169 ? 185.542 198.589 152.555 1.00 54.87 166 ILE E O 1
ATOM 9729 N N . VAL E 1 170 ? 183.291 198.647 152.533 1.00 58.61 167 VAL E N 1
ATOM 9730 C CA . VAL E 1 170 ? 183.130 197.616 151.515 1.00 58.61 167 VAL E CA 1
ATOM 9731 C C . VAL E 1 170 ? 182.824 198.306 150.197 1.00 58.61 167 VAL E C 1
ATOM 9732 O O . VAL E 1 170 ? 181.760 198.910 150.032 1.00 58.61 167 VAL E O 1
ATOM 9736 N N . ASP E 1 171 ? 183.753 198.219 149.253 1.00 65.56 168 ASP E N 1
ATOM 9737 C CA . ASP E 1 171 ? 183.602 198.847 147.945 1.00 65.56 168 ASP E CA 1
ATOM 9738 C C . ASP E 1 171 ? 183.032 197.798 147.002 1.00 65.56 168 ASP E C 1
ATOM 9739 O O . ASP E 1 171 ? 183.759 196.986 146.434 1.00 65.56 168 ASP E O 1
ATOM 9744 N N . ALA E 1 172 ? 181.712 197.820 146.834 1.00 64.95 169 ALA E N 1
ATOM 9745 C CA . ALA E 1 172 ? 181.035 196.901 145.924 1.00 64.95 169 ALA E CA 1
ATOM 9746 C C . ALA E 1 172 ? 181.275 197.386 144.501 1.00 64.95 169 ALA E C 1
ATOM 9747 O O . ALA E 1 172 ? 180.436 198.037 143.876 1.00 64.95 169 ALA E O 1
ATOM 9749 N N . GLY E 1 173 ? 182.450 197.051 143.981 1.00 65.29 170 GLY E N 1
ATOM 9750 C CA . GLY E 1 173 ? 182.884 197.556 142.697 1.00 65.29 170 GLY E CA 1
ATOM 9751 C C . GLY E 1 173 ? 182.248 196.860 141.515 1.00 65.29 170 GLY E C 1
ATOM 9752 O O . GLY E 1 173 ? 181.127 196.355 141.593 1.00 65.29 170 GLY E O 1
ATOM 9753 N N . SER E 1 174 ? 182.966 196.834 140.405 1.00 65.38 171 SER E N 1
ATOM 9754 C CA . SER E 1 174 ? 182.468 196.234 139.180 1.00 65.38 171 SER E CA 1
ATOM 9755 C C . SER E 1 174 ? 183.266 195.023 138.743 1.00 65.38 171 SER E C 1
ATOM 9756 O O . SER E 1 174 ? 182.699 194.093 138.174 1.00 65.38 171 SER E O 1
ATOM 9759 N N . LYS E 1 175 ? 184.567 195.011 138.991 1.00 63.67 172 LYS E N 1
ATOM 9760 C CA . LYS E 1 175 ? 185.378 193.825 138.792 1.00 63.67 172 LYS E CA 1
ATOM 9761 C C . LYS E 1 175 ? 186.033 193.339 140.071 1.00 63.67 172 LYS E C 1
ATOM 9762 O O . LYS E 1 175 ? 186.644 192.266 140.060 1.00 63.67 172 LYS E O 1
ATOM 9768 N N . THR E 1 176 ? 185.923 194.083 141.167 1.00 62.20 173 THR E N 1
ATOM 9769 C CA . THR E 1 176 ? 186.656 193.747 142.376 1.00 62.20 173 THR E CA 1
ATOM 9770 C C . THR E 1 176 ? 185.960 194.360 143.585 1.00 62.20 173 THR E C 1
ATOM 9771 O O . THR E 1 176 ? 185.256 195.365 143.475 1.00 62.20 173 THR E O 1
ATOM 9775 N N . LEU E 1 177 ? 186.137 193.714 144.734 1.00 59.74 174 LEU E N 1
ATOM 9776 C CA . LEU E 1 177 ? 185.717 194.242 146.024 1.00 59.74 174 LEU E CA 1
ATOM 9777 C C . LEU E 1 177 ? 186.930 194.780 146.759 1.00 59.74 174 LEU E C 1
ATOM 9778 O O . LEU E 1 177 ? 187.945 194.089 146.869 1.00 59.74 174 LEU E O 1
ATOM 9783 N N . ASN E 1 178 ? 186.822 195.990 147.276 1.00 63.05 175 ASN E N 1
ATOM 9784 C CA . ASN E 1 178 ? 187.897 196.588 148.051 1.00 63.05 175 ASN E CA 1
ATOM 9785 C C . ASN E 1 178 ? 187.416 196.711 149.489 1.00 63.05 175 ASN E C 1
ATOM 9786 O O . ASN E 1 178 ? 186.889 197.747 149.894 1.00 63.05 175 ASN E O 1
ATOM 9791 N N . VAL E 1 179 ? 187.592 195.646 150.252 1.00 58.70 176 VAL E N 1
ATOM 9792 C CA . VAL E 1 179 ? 187.345 195.674 151.684 1.00 58.70 176 VAL E CA 1
ATOM 9793 C C . VAL E 1 179 ? 188.497 196.412 152.335 1.00 58.70 176 VAL E C 1
ATOM 9794 O O . VAL E 1 179 ? 189.663 196.053 152.141 1.00 58.70 176 VAL E O 1
ATOM 9798 N N . LEU E 1 180 ? 188.180 197.450 153.099 1.00 56.61 177 LEU E N 1
ATOM 9799 C CA . LEU E 1 180 ? 189.184 198.372 153.618 1.00 56.61 177 LEU E CA 1
ATOM 9800 C C . LEU E 1 180 ? 188.937 198.537 155.114 1.00 56.61 177 LEU E C 1
ATOM 9801 O O . LEU E 1 180 ? 188.105 199.347 155.529 1.00 56.61 177 LEU E O 1
ATOM 9806 N N . TYR E 1 181 ? 189.656 197.758 155.916 1.00 55.25 178 TYR E N 1
ATOM 9807 C CA . TYR E 1 181 ? 189.476 197.726 157.360 1.00 55.25 178 TYR E CA 1
ATOM 9808 C C . TYR E 1 181 ? 190.150 198.935 157.982 1.00 55.25 178 TYR E C 1
ATOM 9809 O O . TYR E 1 181 ? 191.350 199.150 157.792 1.00 55.25 178 TYR E O 1
ATOM 9818 N N . LEU E 1 182 ? 189.388 199.700 158.743 1.00 55.87 179 LEU E N 1
ATOM 9819 C CA . LEU E 1 182 ? 189.792 201.030 159.159 1.00 55.87 179 LEU E CA 1
ATOM 9820 C C . LEU E 1 182 ? 189.603 201.162 160.661 1.00 55.87 179 LEU E C 1
ATOM 9821 O O . LEU E 1 182 ? 188.607 200.685 161.210 1.00 55.87 179 LEU E O 1
ATOM 9826 N N . ILE E 1 183 ? 190.563 201.799 161.330 1.00 54.16 180 ILE E N 1
ATOM 9827 C CA . ILE E 1 183 ? 190.613 201.857 162.790 1.00 54.16 180 ILE E CA 1
ATOM 9828 C C . ILE E 1 183 ? 190.259 203.243 163.314 1.00 54.16 180 ILE E C 1
ATOM 9829 O O . ILE E 1 183 ? 189.275 203.417 164.027 1.00 54.16 180 ILE E O 1
ATOM 9834 N N . ASN E 1 184 ? 191.069 204.242 162.991 1.00 58.02 181 ASN E N 1
ATOM 9835 C CA . ASN E 1 184 ? 190.952 205.533 163.644 1.00 58.02 181 ASN E CA 1
ATOM 9836 C C . ASN E 1 184 ? 191.095 206.621 162.596 1.00 58.02 181 ASN E C 1
ATOM 9837 O O . ASN E 1 184 ? 191.811 207.608 162.778 1.00 58.02 181 ASN E O 1
ATOM 9842 N N . GLY E 1 185 ? 190.424 206.431 161.464 1.00 59.14 182 GLY E N 1
ATOM 9843 C CA . GLY E 1 185 ? 190.718 207.222 160.292 1.00 59.14 182 GLY E CA 1
ATOM 9844 C C . GLY E 1 185 ? 191.944 206.756 159.552 1.00 59.14 182 GLY E C 1
ATOM 9845 O O . GLY E 1 185 ? 192.415 207.451 158.649 1.00 59.14 182 GLY E O 1
ATOM 9846 N N . SER E 1 186 ? 192.478 205.596 159.913 1.00 59.15 183 SER E N 1
ATOM 9847 C CA . SER E 1 186 ? 193.675 205.044 159.309 1.00 59.15 183 SER E CA 1
ATOM 9848 C C . SER E 1 186 ? 193.396 203.615 158.877 1.00 59.15 183 SER E C 1
ATOM 9849 O O . SER E 1 186 ? 192.560 202.926 159.463 1.00 59.15 183 SER E O 1
ATOM 9852 N N . ILE E 1 187 ? 194.097 203.175 157.844 1.00 62.01 184 ILE E N 1
ATOM 9853 C CA . ILE E 1 187 ? 193.786 201.926 157.166 1.00 62.01 184 ILE E CA 1
ATOM 9854 C C . ILE E 1 187 ? 194.706 200.841 157.689 1.00 62.01 184 ILE E C 1
ATOM 9855 O O . ILE E 1 187 ? 195.933 200.973 157.626 1.00 62.01 184 ILE E O 1
ATOM 9860 N N . SER E 1 188 ? 194.122 199.764 158.197 1.00 62.04 185 SER E N 1
ATOM 9861 C CA . SER E 1 188 ? 194.907 198.614 158.611 1.00 62.04 185 SER E CA 1
ATOM 9862 C C . SER E 1 188 ? 195.344 197.836 157.382 1.00 62.04 185 SER E C 1
ATOM 9863 O O . SER E 1 188 ? 194.537 197.562 156.492 1.00 62.04 185 SER E O 1
ATOM 9866 N N . LYS E 1 189 ? 196.622 197.478 157.333 1.00 66.72 186 LYS E N 1
ATOM 9867 C CA . LYS E 1 189 ? 197.164 196.862 156.131 1.00 66.72 186 LYS E CA 1
ATOM 9868 C C . LYS E 1 189 ? 196.970 195.354 156.126 1.00 66.72 186 LYS E C 1
ATOM 9869 O O . LYS E 1 189 ? 196.807 194.759 155.056 1.00 66.72 186 LYS E O 1
ATOM 9875 N N . MET E 1 190 ? 196.971 194.719 157.296 1.00 74.19 187 MET E N 1
ATOM 9876 C CA . MET E 1 190 ? 196.813 193.271 157.350 1.00 74.19 187 MET E CA 1
ATOM 9877 C C . MET E 1 190 ? 195.385 192.839 157.072 1.00 74.19 187 MET E C 1
ATOM 9878 O O . MET E 1 190 ? 195.168 191.775 156.483 1.00 74.19 187 MET E O 1
ATOM 9883 N N . ASP E 1 191 ? 194.407 193.636 157.482 1.00 64.27 188 ASP E N 1
ATOM 9884 C CA . ASP E 1 191 ? 193.013 193.232 157.429 1.00 64.27 188 ASP E CA 1
ATOM 9885 C C . ASP E 1 191 ? 192.253 193.841 156.262 1.00 64.27 188 ASP E C 1
ATOM 9886 O O . ASP E 1 191 ? 191.025 193.737 156.224 1.00 64.27 188 ASP E O 1
ATOM 9891 N N . SER E 1 192 ? 192.940 194.478 155.322 1.00 59.77 189 SER E N 1
ATOM 9892 C CA . SER E 1 192 ? 192.304 195.014 154.129 1.00 59.77 189 SER E CA 1
ATOM 9893 C C . SER E 1 192 ? 192.448 194.014 152.989 1.00 59.77 189 SER E C 1
ATOM 9894 O O . SER E 1 192 ? 193.564 193.701 152.567 1.00 59.77 189 SER E O 1
ATOM 9897 N N . HIS E 1 193 ? 191.324 193.520 152.494 1.00 61.23 190 HIS E N 1
ATOM 9898 C CA . HIS E 1 193 ? 191.311 192.542 151.426 1.00 61.23 190 HIS E CA 1
ATOM 9899 C C . HIS E 1 193 ? 191.370 193.257 150.082 1.00 61.23 190 HIS E C 1
ATOM 9900 O O . HIS E 1 193 ? 191.400 194.490 150.017 1.00 61.23 190 HIS E O 1
ATOM 9907 N N . THR E 1 194 ? 191.394 192.481 149.001 1.00 60.36 191 THR E N 1
ATOM 9908 C CA . THR E 1 194 ? 190.961 192.954 147.692 1.00 60.36 191 THR E CA 1
ATOM 9909 C C . THR E 1 194 ? 190.364 191.731 147.004 1.00 60.36 191 THR E C 1
ATOM 9910 O O . THR E 1 194 ? 191.093 190.942 146.400 1.00 60.36 191 THR E O 1
ATOM 9914 N N . ILE E 1 195 ? 189.058 191.567 147.128 1.00 59.53 192 ILE E N 1
ATOM 9915 C CA . ILE E 1 195 ? 188.404 190.353 146.661 1.00 59.53 192 ILE E CA 1
ATOM 9916 C C . ILE E 1 195 ? 188.147 190.481 145.170 1.00 59.53 192 ILE E C 1
ATOM 9917 O O . ILE E 1 195 ? 187.600 191.488 144.709 1.00 59.53 192 ILE E O 1
ATOM 9922 N N . ASN E 1 196 ? 188.551 189.471 144.412 1.00 60.52 193 ASN E N 1
ATOM 9923 C CA . ASN E 1 196 ? 188.337 189.485 142.975 1.00 60.52 193 ASN E CA 1
ATOM 9924 C C . ASN E 1 196 ? 186.869 189.221 142.665 1.00 60.52 193 ASN E C 1
ATOM 9925 O O . ASN E 1 196 ? 186.156 188.578 143.435 1.00 60.52 193 ASN E O 1
ATOM 9930 N N . GLY E 1 197 ? 186.419 189.731 141.526 1.00 60.61 194 GLY E N 1
ATOM 9931 C CA . GLY E 1 197 ? 185.029 189.583 141.149 1.00 60.61 194 GLY E CA 1
ATOM 9932 C C . GLY E 1 197 ? 184.204 190.773 141.580 1.00 60.61 194 GLY E C 1
ATOM 9933 O O . GLY E 1 197 ? 184.360 191.267 142.698 1.00 60.61 194 GLY E O 1
ATOM 9934 N N . GLY E 1 198 ? 183.325 191.247 140.708 1.00 63.20 195 GLY E N 1
ATOM 9935 C CA . GLY E 1 198 ? 182.531 192.411 141.027 1.00 63.20 195 GLY E CA 1
ATOM 9936 C C . GLY E 1 198 ? 181.062 192.211 140.747 1.00 63.20 195 GLY E C 1
ATOM 9937 O O . GLY E 1 198 ? 180.597 191.076 140.629 1.00 63.20 195 GLY E O 1
ATOM 9938 N N . THR E 1 199 ? 180.319 193.306 140.633 1.00 65.65 196 THR E N 1
ATOM 9939 C CA . THR E 1 199 ? 178.886 193.220 140.411 1.00 65.65 196 THR E CA 1
ATOM 9940 C C . THR E 1 199 ? 178.518 192.960 138.961 1.00 65.65 196 THR E C 1
ATOM 9941 O O . THR E 1 199 ? 177.362 192.622 138.689 1.00 65.65 196 THR E O 1
ATOM 9945 N N . ILE E 1 200 ? 179.455 193.118 138.029 1.00 65.92 197 ILE E N 1
ATOM 9946 C CA . ILE E 1 200 ? 179.186 192.768 136.637 1.00 65.92 197 ILE E CA 1
ATOM 9947 C C . ILE E 1 200 ? 179.098 191.258 136.483 1.00 65.92 197 ILE E C 1
ATOM 9948 O O . ILE E 1 200 ? 178.109 190.722 135.974 1.00 65.92 197 ILE E O 1
ATOM 9953 N N . ASP E 1 201 ? 180.131 190.551 136.933 1.00 71.86 198 ASP E N 1
ATOM 9954 C CA . ASP E 1 201 ? 180.189 189.110 136.740 1.00 71.86 198 ASP E CA 1
ATOM 9955 C C . ASP E 1 201 ? 179.280 188.378 137.716 1.00 71.86 198 ASP E C 1
ATOM 9956 O O . ASP E 1 201 ? 178.592 187.426 137.337 1.00 71.86 198 ASP E O 1
ATOM 9961 N N . ASN E 1 202 ? 179.263 188.809 138.971 1.00 69.50 199 ASN E N 1
ATOM 9962 C CA . ASN E 1 202 ? 178.613 188.080 140.045 1.00 69.50 199 ASN E CA 1
ATOM 9963 C C . ASN E 1 202 ? 177.387 188.826 140.546 1.00 69.50 199 ASN E C 1
ATOM 9964 O O . ASN E 1 202 ? 177.332 190.058 140.527 1.00 69.50 199 ASN E O 1
ATOM 9969 N N . SER E 1 203 ? 176.401 188.062 140.998 1.00 70.83 200 SER E N 1
ATOM 9970 C CA . SER E 1 203 ? 175.275 188.653 141.694 1.00 70.83 200 SER E CA 1
ATOM 9971 C C . SER E 1 203 ? 175.711 189.094 143.080 1.00 70.83 200 SER E C 1
ATOM 9972 O O . SER E 1 203 ? 176.690 188.593 143.629 1.00 70.83 200 SER E O 1
ATOM 9975 N N . ILE E 1 204 ? 174.969 190.048 143.647 1.00 69.03 201 ILE E N 1
ATOM 9976 C CA . ILE E 1 204 ? 175.354 190.623 144.932 1.00 69.03 201 ILE E CA 1
ATOM 9977 C C . ILE E 1 204 ? 175.132 189.624 146.061 1.00 69.03 201 ILE E C 1
ATOM 9978 O O . ILE E 1 204 ? 175.945 189.529 146.989 1.00 69.03 201 ILE E O 1
ATOM 9983 N N . MET E 1 205 ? 174.071 188.819 145.969 1.00 69.90 202 MET E N 1
ATOM 9984 C CA . MET E 1 205 ? 173.818 187.796 146.978 1.00 69.90 202 MET E CA 1
ATOM 9985 C C . MET E 1 205 ? 174.884 186.706 146.958 1.00 69.90 202 MET E C 1
ATOM 9986 O O . MET E 1 205 ? 175.151 186.086 147.990 1.00 69.90 202 MET E O 1
ATOM 9991 N N . ASP E 1 206 ? 175.520 186.474 145.814 1.00 68.96 203 ASP E N 1
ATOM 9992 C CA . ASP E 1 206 ? 176.681 185.600 145.749 1.00 68.96 203 ASP E CA 1
ATOM 9993 C C . ASP E 1 206 ? 177.985 186.347 145.957 1.00 68.96 203 ASP E C 1
ATOM 9994 O O . ASP E 1 206 ? 179.048 185.720 145.963 1.00 68.96 203 ASP E O 1
ATOM 9999 N N . LEU E 1 207 ? 177.932 187.665 146.113 1.00 63.87 204 LEU E N 1
ATOM 10000 C CA . LEU E 1 207 ? 179.117 188.467 146.368 1.00 63.87 204 LEU E CA 1
ATOM 10001 C C . LEU E 1 207 ? 179.197 188.952 147.801 1.00 63.87 204 LEU E C 1
ATOM 10002 O O . LEU E 1 207 ? 180.298 189.091 148.335 1.00 63.87 204 LEU E O 1
ATOM 10007 N N . ALA E 1 208 ? 178.053 189.199 148.436 1.00 63.97 205 ALA E N 1
ATOM 10008 C CA . ALA E 1 208 ? 178.037 189.508 149.856 1.00 63.97 205 ALA E CA 1
ATOM 10009 C C . ALA E 1 208 ? 178.381 188.296 150.700 1.00 63.97 205 ALA E C 1
ATOM 10010 O O . ALA E 1 208 ? 178.898 188.451 151.810 1.00 63.97 205 ALA E O 1
ATOM 10012 N N . LYS E 1 209 ? 178.109 187.095 150.202 1.00 64.58 206 LYS E N 1
ATOM 10013 C CA . LYS E 1 209 ? 178.446 185.894 150.944 1.00 64.58 206 LYS E CA 1
ATOM 10014 C C . LYS E 1 209 ? 179.921 185.549 150.857 1.00 64.58 206 LYS E C 1
ATOM 10015 O O . LYS E 1 209 ? 180.420 184.825 151.720 1.00 64.58 206 LYS E O 1
ATOM 10021 N N . THR E 1 210 ? 180.632 186.039 149.842 1.00 60.31 207 THR E N 1
ATOM 10022 C CA . THR E 1 210 ? 182.081 185.894 149.844 1.00 60.31 207 THR E CA 1
ATOM 10023 C C . THR E 1 210 ? 182.753 186.954 150.688 1.00 60.31 207 THR E C 1
ATOM 10024 O O . THR E 1 210 ? 183.919 186.790 151.044 1.00 60.31 207 THR E O 1
ATOM 10028 N N . PHE E 1 211 ? 182.055 188.043 150.997 1.00 59.99 208 PHE E N 1
ATOM 10029 C CA . PHE E 1 211 ? 182.569 188.979 151.987 1.00 59.99 208 PHE E CA 1
ATOM 10030 C C . PHE E 1 211 ? 182.539 188.376 153.382 1.00 59.99 208 PHE E C 1
ATOM 10031 O O . PHE E 1 211 ? 183.453 188.602 154.180 1.00 59.99 208 PHE E O 1
ATOM 10039 N N . ALA E 1 212 ? 181.506 187.590 153.687 1.00 60.89 209 ALA E N 1
ATOM 10040 C CA . ALA E 1 212 ? 181.385 186.999 155.012 1.00 60.89 209 ALA E CA 1
ATOM 10041 C C . ALA E 1 212 ? 182.378 185.872 155.240 1.00 60.89 209 ALA E C 1
ATOM 10042 O O . ALA E 1 212 ? 182.569 185.450 156.382 1.00 60.89 209 ALA E O 1
ATOM 10044 N N . LYS E 1 213 ? 183.000 185.363 154.182 1.00 57.39 210 LYS E N 1
ATOM 10045 C CA . LYS E 1 213 ? 184.001 184.320 154.342 1.00 57.39 210 LYS E CA 1
ATOM 10046 C C . LYS E 1 213 ? 185.387 184.914 154.530 1.00 57.39 210 LYS E C 1
ATOM 10047 O O . LYS E 1 213 ? 186.162 184.436 155.361 1.00 57.39 210 LYS E O 1
ATOM 10053 N N . THR E 1 214 ? 185.716 185.945 153.754 1.00 59.20 211 THR E N 1
ATOM 10054 C CA . THR E 1 214 ? 187.037 186.556 153.832 1.00 59.20 211 THR E CA 1
ATOM 10055 C C . THR E 1 214 ? 187.194 187.357 155.109 1.00 59.20 211 THR E C 1
ATOM 10056 O O . THR E 1 214 ? 188.078 187.086 155.927 1.00 59.20 211 THR E O 1
ATOM 10060 N N . CYS E 1 215 ? 186.346 188.362 155.288 1.00 63.46 212 CYS E N 1
ATOM 10061 C CA . CYS E 1 215 ? 186.472 189.266 156.421 1.00 63.46 212 CYS E CA 1
ATOM 10062 C C . CYS E 1 215 ? 185.581 188.756 157.552 1.00 63.46 212 CYS E C 1
ATOM 10063 O O . CYS E 1 215 ? 184.591 189.362 157.948 1.00 63.46 212 CYS E O 1
ATOM 10066 N N . SER E 1 216 ? 185.961 187.580 158.048 1.00 62.69 213 SER E N 1
ATOM 10067 C CA . SER E 1 216 ? 185.233 186.858 159.078 1.00 62.69 213 SER E CA 1
ATOM 10068 C C . SER E 1 216 ? 185.790 187.090 160.467 1.00 62.69 213 SER E C 1
ATOM 10069 O O . SER E 1 216 ? 185.360 186.419 161.407 1.00 62.69 213 SER E O 1
ATOM 10072 N N . ASN E 1 217 ? 186.745 188.002 160.617 1.00 63.33 214 ASN E N 1
ATOM 10073 C CA . ASN E 1 217 ? 187.159 188.490 161.922 1.00 63.33 214 ASN E CA 1
ATOM 10074 C C . ASN E 1 217 ? 186.319 189.667 162.389 1.00 63.33 214 ASN E C 1
ATOM 10075 O O . ASN E 1 217 ? 186.784 190.477 163.194 1.00 63.33 214 ASN E O 1
ATOM 10080 N N . ILE E 1 218 ? 185.099 189.779 161.878 1.00 64.88 215 ILE E N 1
ATOM 10081 C CA . ILE E 1 218 ? 184.211 190.896 162.135 1.00 64.88 215 ILE E CA 1
ATOM 10082 C C . ILE E 1 218 ? 182.961 190.361 162.811 1.00 64.88 215 ILE E C 1
ATOM 10083 O O . ILE E 1 218 ? 182.212 189.582 162.213 1.00 64.88 215 ILE E O 1
ATOM 10088 N N . ASP E 1 219 ? 182.739 190.774 164.049 1.00 69.20 216 ASP E N 1
ATOM 10089 C CA . ASP E 1 219 ? 181.495 190.465 164.719 1.00 69.20 216 ASP E CA 1
ATOM 10090 C C . ASP E 1 219 ? 180.365 191.311 164.139 1.00 69.20 216 ASP E C 1
ATOM 10091 O O . ASP E 1 219 ? 180.586 192.316 163.464 1.00 69.20 216 ASP E O 1
ATOM 10096 N N . TYR E 1 220 ? 179.137 190.906 164.427 1.00 75.47 217 TYR E N 1
ATOM 10097 C CA . TYR E 1 220 ? 177.994 191.410 163.680 1.00 75.47 217 TYR E CA 1
ATOM 10098 C C . TYR E 1 220 ? 177.490 192.752 164.172 1.00 75.47 217 TYR E C 1
ATOM 10099 O O . TYR E 1 220 ? 176.536 193.282 163.599 1.00 75.47 217 TYR E O 1
ATOM 10108 N N . ASP E 1 221 ? 178.104 193.321 165.197 1.00 72.16 218 ASP E N 1
ATOM 10109 C CA . ASP E 1 221 ? 177.728 194.635 165.675 1.00 72.16 218 ASP E CA 1
ATOM 10110 C C . ASP E 1 221 ? 178.708 195.705 165.231 1.00 72.16 218 ASP E C 1
ATOM 10111 O O . ASP E 1 221 ? 178.623 196.839 165.709 1.00 72.16 218 ASP E O 1
ATOM 10116 N N . TYR E 1 222 ? 179.629 195.373 164.330 1.00 57.01 219 TYR E N 1
ATOM 10117 C CA . TYR E 1 222 ? 180.724 196.213 163.880 1.00 57.01 219 TYR E CA 1
ATOM 10118 C C . TYR E 1 222 ? 180.275 197.034 162.677 1.00 57.01 219 TYR E C 1
ATOM 10119 O O . TYR E 1 222 ? 179.554 196.523 161.820 1.00 57.01 219 TYR E O 1
ATOM 10128 N N . PRO E 1 223 ? 180.658 198.307 162.588 1.00 55.29 220 PRO E N 1
ATOM 10129 C CA . PRO E 1 223 ? 180.112 199.169 161.532 1.00 55.29 220 PRO E CA 1
ATOM 10130 C C . PRO E 1 223 ? 180.705 198.841 160.172 1.00 55.29 220 PRO E C 1
ATOM 10131 O O . PRO E 1 223 ? 181.921 198.724 160.023 1.00 55.29 220 PRO E O 1
ATOM 10135 N N . ILE E 1 224 ? 179.833 198.691 159.180 1.00 54.54 221 ILE E N 1
ATOM 10136 C CA . ILE E 1 224 ? 180.227 198.441 157.800 1.00 54.54 221 ILE E CA 1
ATOM 10137 C C . ILE E 1 224 ? 179.619 199.528 156.932 1.00 54.54 221 ILE E C 1
ATOM 10138 O O . ILE E 1 224 ? 178.404 199.745 156.965 1.00 54.54 221 ILE E O 1
ATOM 10143 N N . VAL E 1 225 ? 180.457 200.212 156.161 1.00 56.94 222 VAL E N 1
ATOM 10144 C CA . VAL E 1 225 ? 180.012 201.287 155.287 1.00 56.94 222 VAL E CA 1
ATOM 10145 C C . VAL E 1 225 ? 180.113 200.799 153.853 1.00 56.94 222 VAL E C 1
ATOM 10146 O O . VAL E 1 225 ? 181.216 200.649 153.317 1.00 56.94 222 VAL E O 1
ATOM 10150 N N . CYS E 1 226 ? 178.968 200.551 153.227 1.00 62.65 223 CYS E N 1
ATOM 10151 C CA . CYS E 1 226 ? 178.930 200.081 151.852 1.00 62.65 223 CYS E CA 1
ATOM 10152 C C . CYS E 1 226 ? 179.051 201.253 150.893 1.00 62.65 223 CYS E C 1
ATOM 10153 O O . CYS E 1 226 ? 178.297 202.224 150.991 1.00 62.65 223 CYS E O 1
ATOM 10156 N N . THR E 1 227 ? 179.996 201.160 149.964 1.00 64.99 224 THR E N 1
ATOM 10157 C CA . THR E 1 227 ? 180.104 202.153 148.907 1.00 64.99 224 THR E CA 1
ATOM 10158 C C . THR E 1 227 ? 180.168 201.475 147.550 1.00 64.99 224 THR E C 1
ATOM 10159 O O . THR E 1 227 ? 180.045 200.251 147.456 1.00 64.99 224 THR E O 1
ATOM 10163 N N . GLY E 1 228 ? 180.362 202.254 146.498 1.00 67.53 225 GLY E N 1
ATOM 10164 C CA . GLY E 1 228 ? 180.314 201.732 145.149 1.00 67.53 225 GLY E CA 1
ATOM 10165 C C . GLY E 1 228 ? 178.963 201.974 144.510 1.00 67.53 225 GLY E C 1
ATOM 10166 O O . GLY E 1 228 ? 178.044 202.538 145.105 1.00 67.53 225 GLY E O 1
ATOM 10167 N N . GLY E 1 229 ? 178.851 201.529 143.259 1.00 67.87 226 GLY E N 1
ATOM 10168 C CA . GLY E 1 229 ? 177.639 201.785 142.505 1.00 67.87 226 GLY E CA 1
ATOM 10169 C C . GLY E 1 229 ? 176.454 200.969 142.956 1.00 67.87 226 GLY E C 1
ATOM 10170 O O . GLY E 1 229 ? 175.309 201.399 142.800 1.00 67.87 226 GLY E O 1
ATOM 10171 N N . LYS E 1 230 ? 176.702 199.795 143.523 1.00 69.24 227 LYS E N 1
ATOM 10172 C CA . LYS E 1 230 ? 175.646 198.920 144.017 1.00 69.24 227 LYS E CA 1
ATOM 10173 C C . LYS E 1 230 ? 175.558 198.959 145.533 1.00 69.24 227 LYS E C 1
ATOM 10174 O O . LYS E 1 230 ? 175.340 197.929 146.169 1.00 69.24 227 LYS E O 1
ATOM 10180 N N . ALA E 1 231 ? 175.728 200.142 146.126 1.00 70.22 228 ALA E N 1
ATOM 10181 C CA . ALA E 1 231 ? 175.871 200.246 147.574 1.00 70.22 228 ALA E CA 1
ATOM 10182 C C . ALA E 1 231 ? 174.554 199.993 148.293 1.00 70.22 228 ALA E C 1
ATOM 10183 O O . ALA E 1 231 ? 174.507 199.230 149.263 1.00 70.22 228 ALA E O 1
ATOM 10185 N N . GLU E 1 232 ? 173.470 200.613 147.835 1.00 75.07 229 GLU E N 1
ATOM 10186 C CA . GLU E 1 232 ? 172.197 200.449 148.523 1.00 75.07 229 GLU E CA 1
ATOM 10187 C C . GLU E 1 232 ? 171.552 199.096 148.270 1.00 75.07 229 GLU E C 1
ATOM 10188 O O . GLU E 1 232 ? 170.571 198.765 148.940 1.00 75.07 229 GLU E O 1
ATOM 10194 N N . GLU E 1 233 ? 172.064 198.319 147.324 1.00 73.79 230 GLU E N 1
ATOM 10195 C CA . GLU E 1 233 ? 171.684 196.923 147.205 1.00 73.79 230 GLU E CA 1
ATOM 10196 C C . GLU E 1 233 ? 172.677 196.016 147.916 1.00 73.79 230 GLU E C 1
ATOM 10197 O O . GLU E 1 233 ? 172.353 194.862 148.215 1.00 73.79 230 GLU E O 1
ATOM 10203 N N . MET E 1 234 ? 173.870 196.528 148.223 1.00 70.99 231 MET E N 1
ATOM 10204 C CA . MET E 1 234 ? 174.842 195.749 148.978 1.00 70.99 231 MET E CA 1
ATOM 10205 C C . MET E 1 234 ? 174.409 195.598 150.427 1.00 70.99 231 MET E C 1
ATOM 10206 O O . MET E 1 234 ? 174.490 194.501 150.989 1.00 70.99 231 MET E O 1
ATOM 10211 N N . LYS E 1 235 ? 173.931 196.682 151.043 1.00 71.23 232 LYS E N 1
ATOM 10212 C CA . LYS E 1 235 ? 173.522 196.612 152.439 1.00 71.23 232 LYS E CA 1
ATOM 10213 C C . LYS E 1 235 ? 172.222 195.851 152.624 1.00 71.23 232 LYS E C 1
ATOM 10214 O O . LYS E 1 235 ? 171.955 195.377 153.727 1.00 71.23 232 LYS E O 1
ATOM 10220 N N . GLU E 1 236 ? 171.410 195.715 151.583 1.00 75.55 233 GLU E N 1
ATOM 10221 C CA . GLU E 1 236 ? 170.205 194.915 151.707 1.00 75.55 233 GLU E CA 1
ATOM 10222 C C . GLU E 1 236 ? 170.490 193.428 151.610 1.00 75.55 233 GLU E C 1
ATOM 10223 O O . GLU E 1 236 ? 169.628 192.626 151.976 1.00 75.55 233 GLU E O 1
ATOM 10229 N N . CYS E 1 237 ? 171.669 193.046 151.128 1.00 73.15 234 CYS E N 1
ATOM 10230 C CA . CYS E 1 237 ? 172.062 191.650 151.061 1.00 73.15 234 CYS E CA 1
ATOM 10231 C C . CYS E 1 237 ? 173.114 191.281 152.090 1.00 73.15 234 CYS E C 1
ATOM 10232 O O . CYS E 1 237 ? 173.461 190.103 152.193 1.00 73.15 234 CYS E O 1
ATOM 10235 N N . LEU E 1 238 ? 173.645 192.256 152.830 1.00 67.94 235 LEU E N 1
ATOM 10236 C CA . LEU E 1 238 ? 174.464 191.942 153.995 1.00 67.94 235 LEU E CA 1
ATOM 10237 C C . LEU E 1 238 ? 173.610 191.745 155.236 1.00 67.94 235 LEU E C 1
ATOM 10238 O O . LEU E 1 238 ? 173.975 190.973 156.125 1.00 67.94 235 LEU E O 1
ATOM 10243 N N . GLU E 1 239 ? 172.474 192.439 155.316 1.00 72.11 236 GLU E N 1
ATOM 10244 C CA . GLU E 1 239 ? 171.580 192.263 156.454 1.00 72.11 236 GLU E CA 1
ATOM 10245 C C . GLU E 1 239 ? 170.904 190.903 156.435 1.00 72.11 236 GLU E C 1
ATOM 10246 O O . GLU E 1 239 ? 170.517 190.391 157.490 1.00 72.11 236 GLU E O 1
ATOM 10252 N N . ASN E 1 240 ? 170.759 190.301 155.259 1.00 73.86 237 ASN E N 1
ATOM 10253 C CA . ASN E 1 240 ? 170.284 188.930 155.196 1.00 73.86 237 ASN E CA 1
ATOM 10254 C C . ASN E 1 240 ? 171.369 187.933 155.569 1.00 73.86 237 ASN E C 1
ATOM 10255 O O . ASN E 1 240 ? 171.053 186.782 155.879 1.00 73.86 237 ASN E O 1
ATOM 10260 N N . VAL E 1 241 ? 172.635 188.348 155.537 1.00 73.77 238 VAL E N 1
ATOM 10261 C CA . VAL E 1 241 ? 173.706 187.493 156.030 1.00 73.77 238 VAL E CA 1
ATOM 10262 C C . VAL E 1 241 ? 173.736 187.515 157.552 1.00 73.77 238 VAL E C 1
ATOM 10263 O O . VAL E 1 241 ? 173.899 186.473 158.198 1.00 73.77 238 VAL E O 1
ATOM 10267 N N . GLY E 1 242 ? 173.530 188.683 158.150 1.00 70.56 239 GLY E N 1
ATOM 10268 C CA . GLY E 1 242 ? 173.444 188.763 159.593 1.00 70.56 239 GLY E CA 1
ATOM 10269 C C . GLY E 1 242 ? 174.135 189.959 160.208 1.00 70.56 239 GLY E C 1
ATOM 10270 O O . GLY E 1 242 ? 174.172 190.092 161.432 1.00 70.56 239 GLY E O 1
ATOM 10271 N N . TYR E 1 243 ? 174.684 190.835 159.381 1.00 66.61 240 TYR E N 1
ATOM 10272 C CA . TYR E 1 243 ? 175.281 192.056 159.891 1.00 66.61 240 TYR E CA 1
ATOM 10273 C C . TYR E 1 243 ? 174.191 193.049 160.265 1.00 66.61 240 TYR E C 1
ATOM 10274 O O . TYR E 1 243 ? 173.119 193.080 159.659 1.00 66.61 240 TYR E O 1
ATOM 10283 N N . SER E 1 244 ? 174.465 193.854 161.285 1.00 65.70 241 SER E N 1
ATOM 10284 C CA . SER E 1 244 ? 173.430 194.668 161.900 1.00 65.70 241 SER E CA 1
ATOM 10285 C C . SER E 1 244 ? 173.623 196.164 161.736 1.00 65.70 241 SER E C 1
ATOM 10286 O O . SER E 1 244 ? 172.653 196.862 161.446 1.00 65.70 241 SER E O 1
ATOM 10289 N N . THR E 1 245 ? 174.834 196.676 161.914 1.00 65.06 242 THR E N 1
ATOM 10290 C CA . THR E 1 245 ? 175.085 198.112 161.889 1.00 65.06 242 THR E CA 1
ATOM 10291 C C . THR E 1 245 ? 175.676 198.553 160.559 1.00 65.06 242 THR E C 1
ATOM 10292 O O . THR E 1 245 ? 176.551 199.416 160.505 1.00 65.06 242 THR E O 1
ATOM 10296 N N . VAL E 1 246 ? 175.209 197.967 159.479 1.00 65.05 243 VAL E N 1
ATOM 10297 C CA . VAL E 1 246 ? 175.690 198.301 158.147 1.00 65.05 243 VAL E CA 1
ATOM 10298 C C . VAL E 1 246 ? 174.845 199.438 157.584 1.00 65.05 243 VAL E C 1
ATOM 10299 O O . VAL E 1 246 ? 173.628 199.498 157.790 1.00 65.05 243 VAL E O 1
ATOM 10303 N N . SER E 1 247 ? 175.505 200.390 156.930 1.00 67.96 244 SER E N 1
ATOM 10304 C CA . SER E 1 247 ? 174.816 201.565 156.408 1.00 67.96 244 SER E CA 1
ATOM 10305 C C . SER E 1 247 ? 175.562 202.065 155.185 1.00 67.96 244 SER E C 1
ATOM 10306 O O . SER E 1 247 ? 176.730 202.447 155.291 1.00 67.96 244 SER E O 1
ATOM 10309 N N . SER E 1 248 ? 174.888 202.074 154.039 1.00 70.02 245 SER E N 1
ATOM 10310 C CA . SER E 1 248 ? 175.496 202.584 152.823 1.00 70.02 245 SER E CA 1
ATOM 10311 C C . SER E 1 248 ? 175.605 204.099 152.876 1.00 70.02 245 SER E C 1
ATOM 10312 O O . SER E 1 248 ? 174.774 204.784 153.475 1.00 70.02 245 SER E O 1
ATOM 10315 N N . ALA E 1 249 ? 176.640 204.620 152.230 1.00 72.69 246 ALA E N 1
ATOM 10316 C CA . ALA E 1 249 ? 176.917 206.049 152.261 1.00 72.69 246 ALA E CA 1
ATOM 10317 C C . ALA E 1 249 ? 176.033 206.749 151.239 1.00 72.69 246 ALA E C 1
ATOM 10318 O O . ALA E 1 249 ? 176.054 206.408 150.054 1.00 72.69 246 ALA E O 1
ATOM 10320 N N . GLU E 1 250 ? 175.247 207.716 151.696 1.00 81.91 247 GLU E N 1
ATOM 10321 C CA . GLU E 1 250 ? 174.372 208.478 150.819 1.00 81.91 247 GLU E CA 1
ATOM 10322 C C . GLU E 1 250 ? 174.926 209.884 150.632 1.00 81.91 247 GLU E C 1
ATOM 10323 O O . GLU E 1 250 ? 175.268 210.557 151.607 1.00 81.91 247 GLU E O 1
ATOM 10329 N N . LEU E 1 251 ? 175.005 210.320 149.382 1.00 82.00 248 LEU E N 1
ATOM 10330 C CA . LEU E 1 251 ? 175.492 211.650 149.054 1.00 82.00 248 LEU E CA 1
ATOM 10331 C C . LEU E 1 251 ? 174.375 212.674 149.200 1.00 82.00 248 LEU E C 1
ATOM 10332 O O . LEU E 1 251 ? 173.300 212.395 149.736 1.00 82.00 248 LEU E O 1
ATOM 10337 N N . GLY E 1 252 ? 174.622 213.876 148.696 1.00 90.82 249 GLY E N 1
ATOM 10338 C CA . GLY E 1 252 ? 173.635 214.932 148.724 1.00 90.82 249 GLY E CA 1
ATOM 10339 C C . GLY E 1 252 ? 172.550 214.776 147.681 1.00 90.82 249 GLY E C 1
ATOM 10340 O O . GLY E 1 252 ? 172.132 213.662 147.352 1.00 90.82 249 GLY E O 1
ATOM 10341 N N . GLU E 1 253 ? 172.074 215.896 147.158 1.00 98.54 250 GLU E N 1
ATOM 10342 C CA . GLU E 1 253 ? 170.980 215.872 146.203 1.00 98.54 250 GLU E CA 1
ATOM 10343 C C . GLU E 1 253 ? 171.507 215.661 144.793 1.00 98.54 250 GLU E C 1
ATOM 10344 O O . GLU E 1 253 ? 172.514 216.260 144.401 1.00 98.54 250 GLU E O 1
ATOM 10350 N N . ASP E 1 254 ? 170.824 214.781 144.051 1.00 96.86 251 ASP E N 1
ATOM 10351 C CA . ASP E 1 254 ? 171.073 214.502 142.632 1.00 96.86 251 ASP E CA 1
ATOM 10352 C C . ASP E 1 254 ? 172.486 213.985 142.375 1.00 96.86 251 ASP E C 1
ATOM 10353 O O . ASP E 1 254 ? 173.076 214.256 141.327 1.00 96.86 251 ASP E O 1
ATOM 10358 N N . LYS E 1 255 ? 173.041 213.243 143.328 1.00 85.99 252 LYS E N 1
ATOM 10359 C CA . LYS E 1 255 ? 174.318 212.564 143.151 1.00 85.99 252 LYS E CA 1
ATOM 10360 C C . LYS E 1 255 ? 174.108 211.114 143.556 1.00 85.99 252 LYS E C 1
ATOM 10361 O O . LYS E 1 255 ? 173.879 210.835 144.750 1.00 85.99 252 LYS E O 1
ATOM 10367 N N . PRO E 1 256 ? 174.149 210.171 142.625 1.00 78.77 253 PRO E N 1
ATOM 10368 C CA . PRO E 1 256 ? 173.881 208.773 142.978 1.00 78.77 253 PRO E CA 1
ATOM 10369 C C . PRO E 1 256 ? 175.018 208.106 143.731 1.00 78.77 253 PRO E C 1
ATOM 10370 O O . PRO E 1 256 ? 176.035 208.732 144.037 1.00 78.77 253 PRO E O 1
ATOM 10374 N N . SER E 1 257 ? 174.855 206.816 144.010 1.00 74.05 254 SER E N 1
ATOM 10375 C CA . SER E 1 257 ? 175.740 206.111 144.922 1.00 74.05 254 SER E CA 1
ATOM 10376 C C . SER E 1 257 ? 177.108 205.811 144.336 1.00 74.05 254 SER E C 1
ATOM 10377 O O . SER E 1 257 ? 178.004 205.425 145.088 1.00 74.05 254 SER E O 1
ATOM 10380 N N . TYR E 1 258 ? 177.303 205.962 143.032 1.00 69.16 255 TYR E N 1
ATOM 10381 C CA . TYR E 1 258 ? 178.591 205.635 142.440 1.00 69.16 255 TYR E CA 1
ATOM 10382 C C . TYR E 1 258 ? 179.562 206.803 142.428 1.00 69.16 255 TYR E C 1
ATOM 10383 O O . TYR E 1 258 ? 180.653 206.666 141.874 1.00 69.16 255 TYR E O 1
ATOM 10392 N N . TYR E 1 259 ? 179.208 207.937 143.023 1.00 71.31 256 TYR E N 1
ATOM 10393 C CA . TYR E 1 259 ? 180.149 209.037 143.166 1.00 71.31 256 TYR E CA 1
ATOM 10394 C C . TYR E 1 259 ? 180.749 209.122 144.558 1.00 71.31 256 TYR E C 1
ATOM 10395 O O . TYR E 1 259 ? 181.493 210.066 144.830 1.00 71.31 256 TYR E O 1
ATOM 10404 N N . VAL E 1 260 ? 180.452 208.160 145.435 1.00 67.83 257 VAL E N 1
ATOM 10405 C CA . VAL E 1 260 ? 180.808 208.273 146.848 1.00 67.83 257 VAL E CA 1
ATOM 10406 C C . VAL E 1 260 ? 182.315 208.192 147.037 1.00 67.83 257 VAL E C 1
ATOM 10407 O O . VAL E 1 260 ? 182.899 208.964 147.807 1.00 67.83 257 VAL E O 1
ATOM 10411 N N . ASN E 1 261 ? 182.975 207.298 146.300 1.00 70.16 258 ASN E N 1
ATOM 10412 C CA . ASN E 1 261 ? 184.426 207.173 146.383 1.00 70.16 258 ASN E CA 1
ATOM 10413 C C . ASN E 1 261 ? 185.149 208.400 145.860 1.00 70.16 258 ASN E C 1
ATOM 10414 O O . ASN E 1 261 ? 186.316 208.608 146.201 1.00 70.16 258 ASN E O 1
ATOM 10419 N N . SER E 1 262 ? 184.489 209.215 145.043 1.00 71.08 259 SER E N 1
ATOM 10420 C CA . SER E 1 262 ? 185.120 210.378 144.445 1.00 71.08 259 SER E CA 1
ATOM 10421 C C . SER E 1 262 ? 184.734 211.676 145.139 1.00 71.08 259 SER E C 1
ATOM 10422 O O . SER E 1 262 ? 185.594 212.528 145.367 1.00 71.08 259 SER E O 1
ATOM 10425 N N . VAL E 1 263 ? 183.455 211.847 145.477 1.00 71.56 260 VAL E N 1
ATOM 10426 C CA . VAL E 1 263 ? 183.017 213.080 146.123 1.00 71.56 260 VAL E CA 1
ATOM 10427 C C . VAL E 1 263 ? 183.552 213.157 147.546 1.00 71.56 260 VAL E C 1
ATOM 10428 O O . VAL E 1 263 ? 184.002 214.217 147.998 1.00 71.56 260 VAL E O 1
ATOM 10432 N N . GLY E 1 264 ? 183.561 212.028 148.255 1.00 72.80 261 GLY E N 1
ATOM 10433 C CA . GLY E 1 264 ? 183.991 212.030 149.640 1.00 72.80 261 GLY E CA 1
ATOM 10434 C C . GLY E 1 264 ? 185.469 212.298 149.829 1.00 72.80 261 GLY E C 1
ATOM 10435 O O . GLY E 1 264 ? 185.872 212.845 150.856 1.00 72.80 261 GLY E O 1
ATOM 10436 N N . LEU E 1 265 ? 186.294 211.933 148.852 1.00 74.07 262 LEU E N 1
ATOM 10437 C CA . LEU E 1 265 ? 187.702 212.294 148.935 1.00 74.07 262 LEU E CA 1
ATOM 10438 C C . LEU E 1 265 ? 187.921 213.772 148.686 1.00 74.07 262 LEU E C 1
ATOM 10439 O O . LEU E 1 265 ? 188.922 214.328 149.149 1.00 74.07 262 LEU E O 1
ATOM 10444 N N . LEU E 1 266 ? 187.016 214.420 147.959 1.00 77.58 263 LEU E N 1
ATOM 10445 C CA . LEU E 1 266 ? 187.121 215.861 147.778 1.00 77.58 263 LEU E CA 1
ATOM 10446 C C . LEU E 1 266 ? 186.756 216.595 149.057 1.00 77.58 263 LEU E C 1
ATOM 10447 O O . LEU E 1 266 ? 187.362 217.620 149.386 1.00 77.58 263 LEU E O 1
ATOM 10452 N N . LEU E 1 267 ? 185.795 216.067 149.808 1.00 76.09 264 LEU E N 1
ATOM 10453 C CA . LEU E 1 267 ? 185.365 216.668 151.061 1.00 76.09 264 LEU E CA 1
ATOM 10454 C C . LEU E 1 267 ? 186.297 216.367 152.226 1.00 76.09 264 LEU E C 1
ATOM 10455 O O . LEU E 1 267 ? 186.051 216.858 153.332 1.00 76.09 264 LEU E O 1
ATOM 10460 N N . LYS E 1 268 ? 187.335 215.588 152.022 1.00 79.71 265 LYS E N 1
ATOM 10461 C CA . LYS E 1 268 ? 188.185 215.189 153.133 1.00 79.71 265 LYS E CA 1
ATOM 10462 C C . LYS E 1 268 ? 189.654 215.500 152.908 1.00 79.71 265 LYS E C 1
ATOM 10463 O O . LYS E 1 268 ? 190.331 215.940 153.836 1.00 79.71 265 LYS E O 1
ATOM 10469 N N . TYR E 1 269 ? 190.158 215.295 151.701 1.00 86.42 266 TYR E N 1
ATOM 10470 C CA . TYR E 1 269 ? 191.586 215.309 151.421 1.00 86.42 266 TYR E CA 1
ATOM 10471 C C . TYR E 1 269 ? 191.908 216.378 150.379 1.00 86.42 266 TYR E C 1
ATOM 10472 O O . TYR E 1 269 ? 191.070 217.212 150.027 1.00 86.42 266 TYR E O 1
ATOM 10481 N N . GLY E 1 270 ? 193.146 216.348 149.892 1.00 87.79 267 GLY E N 1
ATOM 10482 C CA . GLY E 1 270 ? 193.604 217.332 148.937 1.00 87.79 267 GLY E CA 1
ATOM 10483 C C . GLY E 1 270 ? 193.849 218.677 149.584 1.00 87.79 267 GLY E C 1
ATOM 10484 O O . GLY E 1 270 ? 193.185 219.666 149.260 1.00 87.79 267 GLY E O 1
ATOM 10485 N N . ARG E 1 271 ? 194.799 218.725 150.507 1.00 88.61 268 ARG E N 1
ATOM 10486 C CA . ARG E 1 271 ? 195.065 219.948 151.243 1.00 88.61 268 ARG E CA 1
ATOM 10487 C C . ARG E 1 271 ? 196.210 220.715 150.593 1.00 88.61 268 ARG E C 1
ATOM 10488 O O . ARG E 1 271 ? 197.310 220.190 150.432 1.00 88.61 268 ARG E O 1
#

CATH classification: 3.30.420.40

InterPro domains:
  IPR040607 Actin-like protein, N-terminal [PF17989] (7-154)
  IPR043129 ATPase, nucleotide binding domain [SSF53067] (7-156)

Solvent-accessible surface area: 56222 Å² total; per-residue (Å²): 109,22,43,0,0,1,5,3,9,13,112,10,0,25,5,0,4,107,79,61,96,119,22,86,38,11,41,15,28,2,8,6,22,60,55,128,111,85,175,120,55,168,30,12,54,62,0,41,8,75,87,26,36,22,0,0,8,110,39,0,116,95,37,7,171,76,90,109,108,14,20,34,20,4,45,20,75,20,1,36,94,24,1,2,0,4,0,0,24,0,0,30,29,0,70,127,91,63,48,22,40,83,0,27,1,1,1,3,0,23,37,136,25,40,119,50,4,108,148,83,2,60,110,48,8,109,8,152,67,70,0,68,1,77,60,163,63,15,132,2,33,2,112,74,40,78,25,11,2,16,0,10,0,0,8,56,74,22,159,26,106,5,0,0,0,0,4,1,20,18,11,14,0,8,2,4,13,0,5,34,27,3,1,0,121,135,17,20,46,60,7,39,8,0,28,65,76,61,64,16,76,89,2,0,46,33,0,6,20,15,0,6,72,7,42,50,98,11,18,1,8,0,0,5,44,95,0,89,85,0,51,112,14,0,85,104,11,26,9,64,67,9,57,16,1,124,15,49,151,149,48,66,22,86,18,1,11,1,3,0,0,16,93,65,71,29,245,110,22,43,0,0,0,5,3,9,14,110,10,0,23,5,0,5,106,78,61,95,119,21,84,37,12,41,16,28,1,8,7,22,63,54,68,40,19,94,102,51,154,28,4,54,62,0,41,8,75,85,25,36,26,0,0,7,109,27,0,116,36,11,8,82,40,80,110,105,12,21,33,20,5,46,21,80,22,1,41,97,25,1,1,0,4,0,0,24,0,0,31,30,0,70,127,91,61,48,21,40,84,0,28,1,2,1,3,0,23,35,139,24,38,120,51,3,107,147,85,2,59,108,49,8,108,8,153,68,69,0,68,1,77,59,163,64,15,133,2,34,2,111,75,39,76,24,12,1,16,0,10,0,0,8,55,72,20,158,26,106,6,0,0,0,0,4,1,20,18,10,13,0,8,2,3,14,0,5,38,28,3,1,2,119,133,17,19,49,59,7,40,7,0,27,65,74,60,63,15,78,84,2,0,42,33,0,5,20,16,0,5,73,5,44,48,98,12,18,2,9,0,0,5,44,96,0,92,85,0,51,111,15,0,86,102,9,24,8,64,67,9,58,16,1,126,15,49,151,149,47,65,22,84,18,0,11,0,3,0,0,16,94,65,71,27,244,110,24,43,0,0,1,5,3,8,12,111,11,0,22,6,0,4,105,79,62,95,119,21,86,37,11,42,14,28,1,8,6,22,62,53,61,39,20,95,102,52,155,30,4,54,62,0,41,9,75,86,25,35,24,0,0,8,108,29,0,115,37,10,8,79,36,79,111,110,15,21,34,19,4,42,20,75,22,0,37,95,24,2,2,0,4,0,0,25,0,0,28,28,0,69,127,92,62,48,22,39,84,0,28,1,2,1,3,0,24,55,137,25,39,119,51,3,109,146,82,2,58,112,48,7,108,8,153,68,70,0,69,1,76,59,162,64,15,132,2,34,1,110,74,39,76,24,12,1,16,0,12,0,0,8,56,71,21,159,38,107,60,0,0,0,0,4,1,20,18,10,14,0,8,2,4,33,0,75,108,28,63,36,29,154,178,42,19,48,59,8,39,7,0,28,65,77,61,64,14,77,90,2,0,47,35,0,6,22,16,1,6,75,7,78,48,109,40,33,1,8,0,0,5,43,95,0,90,85,0,52,110,15,0,87,105,11,26,9,65,67,8,58,16,0,125,15,51,151,149,48,65,22,84,19,0,10,1,3,0,0,16,93,63,73,28,242,110,22,43,0,0,0,4,3,9,12,112,10,0,24,6,0,5,106,78,62,94,118,21,86,37,11,43,15,29,1,9,6,22,63,54,60,38,18,93,104,51,156,30,4,54,61,0,41,7,75,87,24,36,25,0,0,9,109,28,0,118,35,9,8,77,37,78,111,110,17,22,34,20,4,45,22,76,21,1,41,95,26,2,2,0,4,0,0,25,0,0,29,29,0,70,129,93,62,47,22,39,85,0,27,1,2,1,3,0,24,56,138,24,41,118,50,3,109,148,84,2,58,111,48,7,108,9,151,67,70,0,68,0,77,58,162,64,14,133,2,34,2,112,74,39,77,24,11,2,16,0,13,0,0,9,55,71,23,158,38,104,60,0,0,0,0,4,1,20,18,10,14,0,8,2,3,33,0,75,107,27,63,37,28,154,179,43,19,58,59,24,44,8,0,28,67,77,60,65,14,77,94,2,0,107,46,0,27,157,58,1,80,100,11,98,112,112,39,34,1,8,0,0,6,44,95,0,89,84,0,51,112,15,0,87,112,43,32,8,66,67,8,57,16,1,124,15,50,152,149,48,66,24,83,19,0,9,0,3,0,0,16,93,66,71,28,244,111,23,44,0,0,1,5,3,9,12,113,11,0,24,6,0,5,108,79,62,95,117,22,87,38,11,41,15,28,2,7,11,23,64,54,127,112,86,177,122,56,169,30,12,54,63,0,41,8,75,87,24,36,27,1,0,8,110,39,0,119,97,38,20,169,76,89,109,150,100,23,52,44,40,70,69,104,21,1,60,107,74,2,1,0,3,0,0,25,0,0,30,29,0,69,128,93,63,49,23,40,83,0,27,1,2,1,3,0,23,35,137,24,38,120,50,3,108,149,84,2,59,110,48,7,109,8,152,65,68,0,67,0,76,59,161,65,15,135,3,34,2,112,75,38,77,25,10,1,16,0,11,0,0,8,55,71,23,159,27,105,6,0,0,0,0,3,1,19,18,30,14,0,8,2,3,19,0,6,38,27,4,1,2,120,133,18,19,45,60,7,104,12,0,28,67,95,60,64,15,78,84,3,0,43,35,0,6,20,15,0,6,70,6,45,46,101,12,18,1,8,0,0,6,44,96,0,91,86,0,52,109,15,0,87,101,11,24,8,65,66,8,58,16,1,126,15,49,151,148,48,69,22,86,18,0,11,0,3,0,0,16,93,64,71,29,242